Protein 2MP8 (pdb70)

Sequence (64 aa):
LTANLGISSYAAKKVIDIINTGSAVATIIALVTAVVGGGLITAGIVATAKSLIKKYGAKYAAAWLTANLGISSYAAKKVIDIINTGSAVATIIALVTAVVGGGLITAGIVATAKSLIKKYGAKYAAAWLTANLGISSYAAKKVIDIINTGSAVATIIALVTAVVGGGLITAGIVATAKSLIKKYGAKYAAAWLTANLGISSYAAKKVIDIINTGSAVATIIALVTAVVGGGLITAGIVATAKSLIKKYGAKYAAAWLTANLGISSYAAKKVIDIINTGSAVATIIALVTAVVGGGLITAGIVATAKSLIKKYGAKYAAAWLTANLGISSYAAKKVIDIINTGSAVATIIALVTAVVGGGLITAGIVATAKSLIKKYGAKYAAAWLTANLGISSYAAKKVIDIINTGSAVATIIALVTAVVGGGLITAGIVATAKSLIKKYGAKYAAAWLTANLGISSYAAKKVIDIINTGSAVATIIALVTAVVGGGLITAGIVATAKSLIKKYGAKYAAAWLTANLGISSYAAKKVIDIINTGSAVATIIALVTAVVGGGLITAGIVATAKSLIKKYGAKYAAAWLTANLGISSYAAKKVIDIINTGSAVATIIALVTAVVGGGLITAGIVATAKSLIKKYGAKYAAAWLTANLGISSYAAKKVIDIINTGSAVATIIALVTAVVGGGLITAGIVATAKSLIKKYGAKYAAAWLTANLGISSYAAKKVIDIINTGSAVATIIALVTAVVGGGLITAGIVATAKSLIKKYGAKYAAAWLTANLGISSYAAKKVIDIINTGSAVATIIALVTAVVGGGLITAGIVATAKSLIKKYGAKYAAAWLTANLGISSYAAKKVIDIINTGSAVATIIALVTAVVGGGLITAGIVATAKSLIKKYGAKYAAAWLTANLGISSYAAKKVIDIINTGSAVATIIALVTAVVGGGLITAGIVATAKSLIKKYGAKYAAAWLTANLGISSYAAKKVIDIINTGSAVATIIALVTAVVGGGLITAGIVATAKSLIKKYGAKYAAAWLTANLGISSYAAKKVIDIINTGSAVATIIALVTAVVGGGLITAGIVATAKSLIKKYGAKYAAAWLTANLGISSYAAKKVIDIINTGSAVATIIALVTAVVGGGLITAGIVATAKSLIKKYGAKYAAAWLTANLGISSYAAKKVIDIINTGSAVATIIALVTAVVGGGLITAGIVATAKSLIKKYGAKYAAAWLTANLGISSYAAKKVIDIINTGSAVATIIALVTAVVGGGLITAGIVATAKSLIKKYGAKYAAAW

Structure (mmCIF, N/CA/C/O backbone):
data_2MP8
#
_entry.id   2MP8
#
loop_
_atom_site.group_PDB
_atom_site.id
_atom_site.type_symbol
_atom_site.label_atom_id
_atom_site.label_alt_id
_atom_site.label_comp_id
_atom_site.label_asym_id
_atom_site.label_entity_id
_atom_site.label_seq_id
_atom_site.pdbx_PDB_ins_code
_atom_site.Cartn_x
_atom_site.Cartn_y
_atom_site.Cartn_z
_atom_site.occupancy
_atom_site.B_iso_or_equiv
_atom_site.auth_seq_id
_atom_site.auth_comp_id
_atom_site.auth_asym_id
_atom_site.auth_atom_id
_atom_site.pdbx_PDB_model_num
ATOM 1 N N . LEU A 1 1 ? 5.899 -3.199 1.036 1.00 0.00 1 LEU A N 1
ATOM 2 C CA . LEU A 1 1 ? 4.614 -3.874 1.015 1.00 0.00 1 LEU A CA 1
ATOM 3 C C . LEU A 1 1 ? 4.802 -5.327 0.659 1.00 0.00 1 LEU A C 1
ATOM 4 O O . LEU A 1 1 ? 4.355 -6.207 1.376 1.00 0.00 1 LEU A O 1
ATOM 20 N N . THR A 1 2 ? 5.512 -5.567 -0.418 1.00 0.00 2 THR A N 1
ATOM 21 C CA . THR A 1 2 ? 5.777 -6.905 -0.897 1.00 0.00 2 THR A CA 1
ATOM 22 C C . THR A 1 2 ? 6.439 -7.763 0.185 1.00 0.00 2 THR A C 1
ATOM 23 O O . THR A 1 2 ? 6.016 -8.906 0.420 1.00 0.00 2 THR A O 1
ATOM 34 N N . ALA A 1 3 ? 7.409 -7.188 0.858 1.00 0.00 3 ALA A N 1
ATOM 35 C CA . ALA A 1 3 ? 8.165 -7.866 1.896 1.00 0.00 3 ALA A CA 1
ATOM 36 C C . ALA A 1 3 ? 7.314 -8.172 3.134 1.00 0.00 3 ALA A C 1
ATOM 37 O O . ALA A 1 3 ? 7.325 -9.288 3.644 1.00 0.00 3 ALA A O 1
ATOM 44 N N . ASN A 1 4 ? 6.554 -7.201 3.577 1.00 0.00 4 ASN A N 1
ATOM 45 C CA . ASN A 1 4 ? 5.806 -7.326 4.832 1.00 0.00 4 ASN A CA 1
ATOM 46 C C . ASN A 1 4 ? 4.485 -8.028 4.660 1.00 0.00 4 ASN A C 1
ATOM 47 O O . ASN A 1 4 ? 4.022 -8.725 5.561 1.00 0.00 4 ASN A O 1
ATOM 58 N N . LEU A 1 5 ? 3.869 -7.848 3.525 1.00 0.00 5 LEU A N 1
ATOM 59 C CA . LEU A 1 5 ? 2.581 -8.456 3.270 1.00 0.00 5 LEU A CA 1
ATOM 60 C C . LEU A 1 5 ? 2.759 -9.791 2.597 1.00 0.00 5 LEU A C 1
ATOM 61 O O . LEU A 1 5 ? 1.909 -10.669 2.718 1.00 0.00 5 LEU A O 1
ATOM 77 N N . GLY A 1 6 ? 3.858 -9.943 1.871 1.00 0.00 6 GLY A N 1
ATOM 78 C CA . GLY A 1 6 ? 4.114 -11.194 1.198 1.00 0.00 6 GLY A CA 1
ATOM 79 C C . GLY A 1 6 ? 3.302 -11.276 -0.058 1.00 0.00 6 GLY A C 1
ATOM 80 O O . GLY A 1 6 ? 2.694 -12.308 -0.361 1.00 0.00 6 GLY A O 1
ATOM 84 N N . ILE A 1 7 ? 3.269 -10.184 -0.773 1.00 0.00 7 ILE A N 1
ATOM 85 C CA . ILE A 1 7 ? 2.476 -10.092 -1.983 1.00 0.00 7 ILE A CA 1
ATOM 86 C C . ILE A 1 7 ? 3.378 -9.869 -3.171 1.00 0.00 7 ILE A C 1
ATOM 87 O O . ILE A 1 7 ? 4.573 -9.666 -3.004 1.00 0.00 7 ILE A O 1
ATOM 103 N N . SER A 1 8 ? 2.819 -9.885 -4.344 1.00 0.00 8 SER A N 1
ATOM 104 C CA . SER A 1 8 ? 3.578 -9.681 -5.548 1.00 0.00 8 SER A CA 1
ATOM 105 C C . SER A 1 8 ? 3.869 -8.192 -5.737 1.00 0.00 8 SER A C 1
ATOM 106 O O . SER A 1 8 ? 3.269 -7.336 -5.066 1.00 0.00 8 SER A O 1
ATOM 114 N N . SER A 1 9 ? 4.772 -7.884 -6.636 1.00 0.00 9 SER A N 1
ATOM 115 C CA . SER A 1 9 ? 5.109 -6.516 -6.939 1.00 0.00 9 SER A CA 1
ATOM 116 C C . SER A 1 9 ? 3.947 -5.877 -7.709 1.00 0.00 9 SER A C 1
ATOM 117 O O . SER A 1 9 ? 3.703 -4.678 -7.595 1.00 0.00 9 SER A O 1
ATOM 125 N N . TYR A 1 10 ? 3.218 -6.710 -8.465 1.00 0.00 10 TYR A N 1
ATOM 126 C CA . TYR A 1 10 ? 2.034 -6.280 -9.201 1.00 0.00 10 TYR A CA 1
ATOM 127 C C . TYR A 1 10 ? 1.021 -5.735 -8.204 1.00 0.00 10 TYR A C 1
ATOM 128 O O . TYR A 1 10 ? 0.577 -4.584 -8.311 1.00 0.00 10 TYR A O 1
ATOM 146 N N . ALA A 1 11 ? 0.701 -6.562 -7.210 1.00 0.00 11 ALA A N 1
ATOM 147 C CA . ALA A 1 11 ? -0.244 -6.198 -6.176 1.00 0.00 11 ALA A CA 1
ATOM 148 C C . ALA A 1 11 ? 0.256 -5.014 -5.386 1.00 0.00 11 ALA A C 1
ATOM 149 O O . ALA A 1 11 ? -0.505 -4.113 -5.099 1.00 0.00 11 ALA A O 1
ATOM 156 N N . ALA A 1 12 ? 1.546 -5.004 -5.078 1.00 0.00 12 ALA A N 1
ATOM 157 C CA . ALA A 1 12 ? 2.154 -3.911 -4.328 1.00 0.00 12 ALA A CA 1
ATOM 158 C C . ALA A 1 12 ? 1.996 -2.587 -5.057 1.00 0.00 12 ALA A C 1
ATOM 159 O O . ALA A 1 12 ? 1.579 -1.602 -4.462 1.00 0.00 12 ALA A O 1
ATOM 166 N N . LYS A 1 13 ? 2.286 -2.585 -6.355 1.00 0.00 13 LYS A N 1
ATOM 167 C CA . LYS A 1 13 ? 2.173 -1.383 -7.174 1.00 0.00 13 LYS A CA 1
ATOM 168 C C . LYS A 1 13 ? 0.721 -0.934 -7.223 1.00 0.00 13 LYS A C 1
ATOM 169 O O . LYS A 1 13 ? 0.417 0.274 -7.221 1.00 0.00 13 LYS A O 1
ATOM 188 N N . LYS A 1 14 ? -0.169 -1.906 -7.264 1.00 0.00 14 LYS A N 1
ATOM 189 C CA . LYS A 1 14 ? -1.583 -1.633 -7.212 1.00 0.00 14 LYS A CA 1
ATOM 190 C C . LYS A 1 14 ? -1.986 -1.003 -5.893 1.00 0.00 14 LYS A C 1
ATOM 191 O O . LYS A 1 14 ? -2.741 -0.029 -5.884 1.00 0.00 14 LYS A O 1
ATOM 210 N N . VAL A 1 15 ? -1.473 -1.545 -4.789 1.00 0.00 15 VAL A N 1
ATOM 211 C CA . VAL A 1 15 ? -1.696 -0.970 -3.453 1.00 0.00 15 VAL A CA 1
ATOM 212 C C . VAL A 1 15 ? -1.191 0.471 -3.426 1.00 0.00 15 VAL A C 1
ATOM 213 O O . VAL A 1 15 ? -1.873 1.363 -2.910 1.00 0.00 15 VAL A O 1
ATOM 226 N N . ILE A 1 16 ? -0.005 0.687 -4.012 1.00 0.00 16 ILE A N 1
ATOM 227 C CA . ILE A 1 16 ? 0.613 2.007 -4.108 1.00 0.00 16 ILE A CA 1
ATOM 228 C C . ILE A 1 16 ? -0.330 3.008 -4.736 1.00 0.00 16 ILE A C 1
ATOM 229 O O . ILE A 1 16 ? -0.515 4.092 -4.206 1.00 0.00 16 ILE A O 1
ATOM 245 N N . ASP A 1 17 ? -0.942 2.633 -5.844 1.00 0.00 17 ASP A N 1
ATOM 246 C CA . ASP A 1 17 ? -1.873 3.525 -6.532 1.00 0.00 17 ASP A CA 1
ATOM 247 C C . ASP A 1 17 ? -3.035 3.885 -5.633 1.00 0.00 17 ASP A C 1
ATOM 248 O O . ASP A 1 17 ? -3.428 5.033 -5.543 1.00 0.00 17 ASP A O 1
ATOM 257 N N . ILE A 1 18 ? -3.524 2.921 -4.910 1.00 0.00 18 ILE A N 1
ATOM 258 C CA . ILE A 1 18 ? -4.684 3.120 -4.063 1.00 0.00 18 ILE A CA 1
ATOM 259 C C . ILE A 1 18 ? -4.339 4.007 -2.862 1.00 0.00 18 ILE A C 1
ATOM 260 O O . ILE A 1 18 ? -5.012 4.999 -2.614 1.00 0.00 18 ILE A O 1
ATOM 276 N N . ILE A 1 19 ? -3.284 3.655 -2.136 1.00 0.00 19 ILE A N 1
ATOM 277 C CA . ILE A 1 19 ? -2.858 4.446 -0.964 1.00 0.00 19 ILE A CA 1
ATOM 278 C C . ILE A 1 19 ? -2.436 5.866 -1.373 1.00 0.00 19 ILE A C 1
ATOM 279 O O . ILE A 1 19 ? -2.445 6.785 -0.559 1.00 0.00 19 ILE A O 1
ATOM 295 N N . ASN A 1 20 ? -2.063 6.021 -2.628 1.00 0.00 20 ASN A N 1
ATOM 296 C CA . ASN A 1 20 ? -1.629 7.300 -3.160 1.00 0.00 20 ASN A CA 1
ATOM 297 C C . ASN A 1 20 ? -2.852 8.138 -3.546 1.00 0.00 20 ASN A C 1
ATOM 298 O O . ASN A 1 20 ? -2.885 9.348 -3.325 1.00 0.00 20 ASN A O 1
ATOM 309 N N . THR A 1 21 ? -3.866 7.482 -4.086 1.00 0.00 21 THR A N 1
ATOM 310 C CA . THR A 1 21 ? -5.056 8.159 -4.569 1.00 0.00 21 THR A CA 1
ATOM 311 C C . THR A 1 21 ? -6.062 8.436 -3.454 1.00 0.00 21 THR A C 1
ATOM 312 O O . THR A 1 21 ? -6.648 9.525 -3.384 1.00 0.00 21 THR A O 1
ATOM 323 N N . GLY A 1 22 ? -6.275 7.456 -2.613 1.00 0.00 22 GLY A N 1
ATOM 324 C CA . GLY A 1 22 ? -7.216 7.585 -1.533 1.00 0.00 22 GLY A CA 1
ATOM 325 C C . GLY A 1 22 ? -6.715 8.505 -0.448 1.00 0.00 22 GLY A C 1
ATOM 326 O O . GLY A 1 22 ? -5.509 8.625 -0.224 1.00 0.00 22 GLY A O 1
ATOM 330 N N . SER A 1 23 ? -7.617 9.145 0.214 1.00 0.00 23 SER A N 1
ATOM 331 C CA . SER A 1 23 ? -7.286 10.065 1.259 1.00 0.00 23 SER A CA 1
ATOM 332 C C . SER A 1 23 ? -7.510 9.441 2.629 1.00 0.00 23 SER A C 1
ATOM 333 O O . SER A 1 23 ? -6.546 9.094 3.342 1.00 0.00 23 SER A O 1
ATOM 341 N N . ALA A 1 24 ? -8.774 9.276 2.969 1.00 0.00 24 ALA A N 1
ATOM 342 C CA . ALA A 1 24 ? -9.187 8.724 4.243 1.00 0.00 24 ALA A CA 1
ATOM 343 C C . ALA A 1 24 ? -8.723 7.293 4.388 1.00 0.00 24 ALA A C 1
ATOM 344 O O . ALA A 1 24 ? -8.898 6.483 3.472 1.00 0.00 24 ALA A O 1
ATOM 351 N N . VAL A 1 25 ? -8.162 6.986 5.538 1.00 0.00 25 VAL A N 1
ATOM 352 C CA . VAL A 1 25 ? -7.599 5.670 5.822 1.00 0.00 25 VAL A CA 1
ATOM 353 C C . VAL A 1 25 ? -8.631 4.567 5.615 1.00 0.00 25 VAL A C 1
ATOM 354 O O . VAL A 1 25 ? -8.367 3.602 4.900 1.00 0.00 25 VAL A O 1
ATOM 367 N N . ALA A 1 26 ? -9.819 4.759 6.170 1.00 0.00 26 ALA A N 1
ATOM 368 C CA . ALA A 1 26 ? -10.900 3.783 6.055 1.00 0.00 26 ALA A CA 1
ATOM 369 C C . ALA A 1 26 ? -11.285 3.557 4.598 1.00 0.00 26 ALA A C 1
ATOM 370 O O . ALA A 1 26 ? -11.593 2.422 4.189 1.00 0.00 26 ALA A O 1
ATOM 377 N N . THR A 1 27 ? -11.199 4.614 3.810 1.00 0.00 27 THR A N 1
ATOM 378 C CA . THR A 1 27 ? -11.545 4.552 2.418 1.00 0.00 27 THR A CA 1
ATOM 379 C C . THR A 1 27 ? -10.500 3.730 1.656 1.00 0.00 27 THR A C 1
ATOM 380 O O . THR A 1 27 ? -10.842 2.866 0.844 1.00 0.00 27 THR A O 1
ATOM 391 N N . ILE A 1 28 ? -9.243 3.952 1.986 1.00 0.00 28 ILE A N 1
ATOM 392 C CA . ILE A 1 28 ? -8.153 3.254 1.358 1.00 0.00 28 ILE A CA 1
ATOM 393 C C . ILE A 1 28 ? -8.204 1.778 1.706 1.00 0.00 28 ILE A C 1
ATOM 394 O O . ILE A 1 28 ? -8.140 0.946 0.814 1.00 0.00 28 ILE A O 1
ATOM 410 N N . ILE A 1 29 ? -8.377 1.465 2.998 1.00 0.00 29 ILE A N 1
ATOM 411 C CA . ILE A 1 29 ? -8.437 0.073 3.468 1.00 0.00 29 ILE A CA 1
ATOM 412 C C . ILE A 1 29 ? -9.453 -0.731 2.658 1.00 0.00 29 ILE A C 1
ATOM 413 O O . ILE A 1 29 ? -9.146 -1.826 2.171 1.00 0.00 29 ILE A O 1
ATOM 429 N N . ALA A 1 30 ? -10.627 -0.150 2.461 1.00 0.00 30 ALA A N 1
ATOM 430 C CA . ALA A 1 30 ? -11.702 -0.818 1.758 1.00 0.00 30 ALA A CA 1
ATOM 431 C C . ALA A 1 30 ? -11.322 -1.077 0.308 1.00 0.00 30 ALA A C 1
ATOM 432 O O . ALA A 1 30 ? -11.578 -2.167 -0.226 1.00 0.00 30 ALA A O 1
ATOM 439 N N . LEU A 1 31 ? -10.661 -0.113 -0.300 1.00 0.00 31 LEU A N 1
ATOM 440 C CA . LEU A 1 31 ? -10.280 -0.227 -1.691 1.00 0.00 31 LEU A CA 1
ATOM 441 C C . LEU A 1 31 ? -9.146 -1.231 -1.873 1.00 0.00 31 LEU A C 1
ATOM 442 O O . LEU A 1 31 ? -9.190 -2.066 -2.773 1.00 0.00 31 LEU A O 1
ATOM 458 N N . VAL A 1 32 ? -8.156 -1.183 -0.990 1.00 0.00 32 VAL A N 1
ATOM 459 C CA . VAL A 1 32 ? -7.007 -2.072 -1.104 1.00 0.00 32 VAL A CA 1
ATOM 460 C C . VAL A 1 32 ? -7.436 -3.514 -0.874 1.00 0.00 32 VAL A C 1
ATOM 461 O O . VAL A 1 32 ? -7.041 -4.414 -1.619 1.00 0.00 32 VAL A O 1
ATOM 474 N N . THR A 1 33 ? -8.287 -3.718 0.121 1.00 0.00 33 THR A N 1
ATOM 475 C CA . THR A 1 33 ? -8.785 -5.043 0.455 1.00 0.00 33 THR A CA 1
ATOM 476 C C . THR A 1 33 ? -9.580 -5.629 -0.723 1.00 0.00 33 THR A C 1
ATOM 477 O O . THR A 1 33 ? -9.500 -6.828 -1.005 1.00 0.00 33 THR A O 1
ATOM 488 N N . ALA A 1 34 ? -10.271 -4.761 -1.450 1.00 0.00 34 ALA A N 1
ATOM 489 C CA . ALA A 1 34 ? -11.058 -5.179 -2.596 1.00 0.00 34 ALA A CA 1
ATOM 490 C C . ALA A 1 34 ? -10.155 -5.582 -3.759 1.00 0.00 34 ALA A C 1
ATOM 491 O O . ALA A 1 34 ? -10.491 -6.461 -4.543 1.00 0.00 34 ALA A O 1
ATOM 498 N N . VAL A 1 35 ? -9.007 -4.962 -3.844 1.00 0.00 35 VAL A N 1
ATOM 499 C CA . VAL A 1 35 ? -8.082 -5.222 -4.920 1.00 0.00 35 VAL A CA 1
ATOM 500 C C . VAL A 1 35 ? -7.209 -6.429 -4.637 1.00 0.00 35 VAL A C 1
ATOM 501 O O . VAL A 1 35 ? -7.075 -7.310 -5.485 1.00 0.00 35 VAL A O 1
ATOM 514 N N . VAL A 1 36 ? -6.686 -6.524 -3.436 1.00 0.00 36 VAL A N 1
ATOM 515 C CA . VAL A 1 36 ? -5.757 -7.609 -3.145 1.00 0.00 36 VAL A CA 1
ATOM 516 C C . VAL A 1 36 ? -6.500 -8.869 -2.750 1.00 0.00 36 VAL A C 1
ATOM 517 O O . VAL A 1 36 ? -5.980 -9.984 -2.907 1.00 0.00 36 VAL A O 1
ATOM 530 N N . GLY A 1 37 ? -7.725 -8.697 -2.283 1.00 0.00 37 GLY A N 1
ATOM 531 C CA . GLY A 1 37 ? -8.535 -9.828 -1.903 1.00 0.00 37 GLY A CA 1
ATOM 532 C C . GLY A 1 37 ? -8.073 -10.420 -0.615 1.00 0.00 37 GLY A C 1
ATOM 533 O O . GLY A 1 37 ? -7.962 -11.641 -0.469 1.00 0.00 37 GLY A O 1
ATOM 537 N N . GLY A 1 38 ? -7.791 -9.563 0.299 1.00 0.00 38 GLY A N 1
ATOM 538 C CA . GLY A 1 38 ? -7.329 -9.962 1.587 1.00 0.00 38 GLY A CA 1
ATOM 539 C C . GLY A 1 38 ? -7.285 -8.788 2.511 1.00 0.00 38 GLY A C 1
ATOM 540 O O . GLY A 1 38 ? -7.061 -7.665 2.069 1.00 0.00 38 GLY A O 1
ATOM 544 N N . GLY A 1 39 ? -7.412 -9.041 3.781 1.00 0.00 39 GLY A N 1
ATOM 545 C CA . GLY 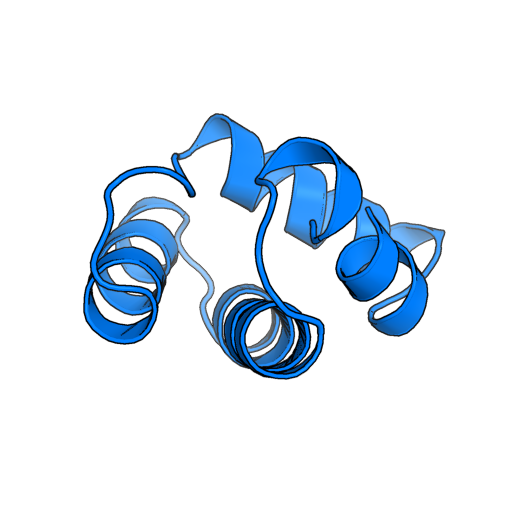A 1 39 ? -7.470 -7.980 4.764 1.00 0.00 39 GLY A CA 1
ATOM 546 C C . GLY A 1 39 ? -6.118 -7.735 5.338 1.00 0.00 39 GLY A C 1
ATOM 547 O O . GLY A 1 39 ? -5.965 -7.392 6.501 1.00 0.00 39 GLY A O 1
ATOM 551 N N . LEU A 1 40 ? -5.135 -7.952 4.510 1.00 0.00 40 LEU A N 1
ATOM 552 C CA . LEU A 1 40 ? -3.748 -7.796 4.876 1.00 0.00 40 LEU A CA 1
ATOM 553 C C . LEU A 1 40 ? -3.415 -6.324 5.069 1.00 0.00 40 LEU A C 1
ATOM 554 O O . LEU A 1 40 ? -2.785 -5.932 6.063 1.00 0.00 40 LEU A O 1
ATOM 570 N N . ILE A 1 41 ? -3.836 -5.505 4.139 1.00 0.00 41 ILE A N 1
ATOM 571 C CA . ILE A 1 41 ? -3.595 -4.106 4.264 1.00 0.00 41 ILE A CA 1
ATOM 572 C C . ILE A 1 41 ? -4.636 -3.503 5.189 1.00 0.00 41 ILE A C 1
ATOM 573 O O . ILE A 1 41 ? -5.784 -3.254 4.802 1.00 0.00 41 ILE A O 1
ATOM 589 N N . THR A 1 42 ? -4.251 -3.373 6.418 1.00 0.00 42 THR A N 1
ATOM 590 C CA . THR A 1 42 ? -5.079 -2.804 7.435 1.00 0.00 42 THR A CA 1
ATOM 591 C C . THR A 1 42 ? -4.719 -1.333 7.613 1.00 0.00 42 THR A C 1
ATOM 592 O O . THR A 1 42 ? -3.855 -0.816 6.885 1.00 0.00 42 THR A O 1
ATOM 603 N N . ALA A 1 43 ? -5.348 -0.672 8.584 1.00 0.00 43 ALA A N 1
ATOM 604 C CA . ALA A 1 43 ? -5.102 0.743 8.872 1.00 0.00 43 ALA A CA 1
ATOM 605 C C . ALA A 1 43 ? -3.641 0.991 9.159 1.00 0.00 43 ALA A C 1
ATOM 606 O O . ALA A 1 43 ? -3.079 2.002 8.729 1.00 0.00 43 ALA A O 1
ATOM 613 N N . GLY A 1 44 ? -3.018 0.037 9.839 1.00 0.00 44 GLY A N 1
ATOM 614 C CA . GLY A 1 44 ? -1.629 0.153 10.171 1.00 0.00 44 GLY A CA 1
ATOM 615 C C . GLY A 1 44 ? -0.774 0.106 8.941 1.00 0.00 44 GLY A C 1
ATOM 616 O O . GLY A 1 44 ? 0.174 0.884 8.811 1.00 0.00 44 GLY A O 1
ATOM 620 N N . ILE A 1 45 ? -1.134 -0.752 7.996 1.00 0.00 45 ILE A N 1
ATOM 621 C CA . ILE A 1 45 ? -0.373 -0.869 6.785 1.00 0.00 45 ILE A CA 1
ATOM 622 C C . ILE A 1 45 ? -0.568 0.386 5.938 1.00 0.00 45 ILE A C 1
ATOM 623 O O . ILE A 1 45 ? 0.401 0.962 5.466 1.00 0.00 45 ILE A O 1
ATOM 639 N N . VAL A 1 46 ? -1.819 0.834 5.821 1.00 0.00 46 VAL A N 1
ATOM 640 C CA . VAL A 1 46 ? -2.164 2.042 5.055 1.00 0.00 46 VAL A CA 1
ATOM 641 C C . VAL A 1 46 ? -1.396 3.268 5.566 1.00 0.00 46 VAL A C 1
ATOM 642 O O . VAL A 1 46 ? -0.726 3.967 4.785 1.00 0.00 46 VAL A O 1
ATOM 655 N N . ALA A 1 47 ? -1.484 3.509 6.871 1.00 0.00 47 ALA A N 1
ATOM 656 C CA . ALA A 1 47 ? -0.848 4.658 7.502 1.00 0.00 47 ALA A CA 1
ATOM 657 C C . ALA A 1 47 ? 0.658 4.636 7.295 1.00 0.00 47 ALA A C 1
ATOM 658 O O . ALA A 1 47 ? 1.260 5.660 6.915 1.00 0.00 47 ALA A O 1
ATOM 665 N N . THR A 1 48 ? 1.246 3.472 7.489 1.00 0.00 48 THR A N 1
ATOM 666 C CA . THR A 1 48 ? 2.666 3.305 7.332 1.00 0.00 48 THR A CA 1
ATOM 667 C C . THR A 1 48 ? 3.071 3.501 5.865 1.00 0.00 48 THR A C 1
ATOM 668 O O . THR A 1 48 ? 3.948 4.304 5.560 1.00 0.00 48 THR A O 1
ATOM 679 N N . ALA A 1 49 ? 2.377 2.812 4.972 1.00 0.00 49 ALA A N 1
ATOM 680 C CA . ALA A 1 49 ? 2.668 2.847 3.551 1.00 0.00 49 ALA A CA 1
ATOM 681 C C . ALA A 1 49 ? 2.594 4.257 2.980 1.00 0.00 49 ALA A C 1
ATOM 682 O O . ALA A 1 49 ? 3.494 4.669 2.248 1.00 0.00 49 ALA A O 1
ATOM 689 N N . LYS A 1 50 ? 1.559 5.026 3.345 1.00 0.00 50 LYS A N 1
ATOM 690 C CA . LYS A 1 50 ? 1.457 6.379 2.827 1.00 0.00 50 LYS A CA 1
ATOM 691 C C . LYS A 1 50 ? 2.558 7.280 3.406 1.00 0.00 50 LYS A C 1
ATOM 692 O O . LYS A 1 50 ? 3.013 8.238 2.754 1.00 0.00 50 LYS A O 1
ATOM 711 N N . SER A 1 51 ? 3.010 6.961 4.607 1.00 0.00 51 SER A N 1
ATOM 712 C CA . SER A 1 51 ? 4.045 7.735 5.229 1.00 0.00 51 SER A CA 1
ATOM 713 C C . SER A 1 51 ? 5.395 7.397 4.567 1.00 0.00 51 SER A C 1
ATOM 714 O O . SER A 1 51 ? 6.235 8.283 4.355 1.00 0.00 51 SER A O 1
ATOM 722 N N . LEU A 1 52 ? 5.574 6.127 4.198 1.00 0.00 52 LEU A N 1
ATOM 723 C CA . LEU A 1 52 ? 6.780 5.670 3.522 1.00 0.00 52 LEU A CA 1
ATOM 724 C C . LEU A 1 52 ? 6.874 6.284 2.135 1.00 0.00 52 LEU A C 1
ATOM 725 O O . LEU A 1 52 ? 7.952 6.682 1.711 1.00 0.00 52 LEU A O 1
ATOM 741 N N . ILE A 1 53 ? 5.739 6.393 1.431 1.00 0.00 53 ILE A N 1
ATOM 742 C CA . ILE A 1 53 ? 5.749 6.986 0.092 1.00 0.00 53 ILE A CA 1
ATOM 743 C C . ILE A 1 53 ? 5.990 8.489 0.170 1.00 0.00 53 ILE A C 1
ATOM 744 O O . ILE A 1 53 ? 6.447 9.105 -0.793 1.00 0.00 53 ILE A O 1
ATOM 760 N N . LYS A 1 54 ? 5.672 9.073 1.314 1.00 0.00 54 LYS A N 1
ATOM 761 C CA . LYS A 1 54 ? 5.913 10.476 1.531 1.00 0.00 54 LYS A CA 1
ATOM 762 C C . LYS A 1 54 ? 7.420 10.729 1.689 1.00 0.00 54 LYS A C 1
ATOM 763 O O . LYS A 1 54 ? 7.983 11.598 1.025 1.00 0.00 54 LYS A O 1
ATOM 782 N N . LYS A 1 55 ? 8.071 9.936 2.520 1.00 0.00 55 LYS A N 1
ATOM 783 C CA . LYS A 1 55 ? 9.503 10.128 2.777 1.00 0.00 55 LYS A CA 1
ATOM 784 C C . LYS A 1 55 ? 10.392 9.473 1.737 1.00 0.00 55 LYS A C 1
ATOM 785 O O . LYS A 1 55 ? 11.214 10.131 1.105 1.00 0.00 55 LYS A O 1
ATOM 804 N N . TYR A 1 56 ? 10.211 8.205 1.556 1.00 0.00 56 TYR A N 1
ATOM 805 C CA . TYR A 1 56 ? 11.072 7.423 0.705 1.00 0.00 56 TYR A CA 1
ATOM 806 C C . TYR A 1 56 ? 10.533 7.360 -0.704 1.00 0.00 56 TYR A C 1
ATOM 807 O O . TYR A 1 56 ? 11.283 7.458 -1.665 1.00 0.00 56 TYR A O 1
ATOM 825 N N . GLY A 1 57 ? 9.249 7.183 -0.831 1.00 0.00 57 GLY A N 1
ATOM 826 C CA . GLY A 1 57 ? 8.654 7.175 -2.136 1.00 0.00 57 GLY A CA 1
ATOM 827 C C . GLY A 1 57 ? 7.809 5.958 -2.398 1.00 0.00 57 GLY A C 1
ATOM 828 O O . GLY A 1 57 ? 7.867 4.963 -1.654 1.00 0.00 57 GLY A O 1
ATOM 832 N N . ALA A 1 58 ? 7.026 6.050 -3.449 1.00 0.00 58 ALA A N 1
ATOM 833 C CA . ALA A 1 58 ? 6.103 5.018 -3.886 1.00 0.00 58 ALA A CA 1
ATOM 834 C C . ALA A 1 58 ? 6.796 3.684 -4.143 1.00 0.00 58 ALA A C 1
ATOM 835 O O . ALA A 1 58 ? 6.349 2.637 -3.676 1.00 0.00 58 ALA A O 1
ATOM 842 N N . LYS A 1 59 ? 7.912 3.737 -4.829 1.00 0.00 59 LYS A N 1
ATOM 843 C CA . LYS A 1 59 ? 8.663 2.543 -5.189 1.00 0.00 59 LYS A CA 1
ATOM 844 C C . LYS A 1 59 ? 9.257 1.869 -3.940 1.00 0.00 59 LYS A C 1
ATOM 845 O O . LYS A 1 59 ? 9.428 0.631 -3.887 1.00 0.00 59 LYS A O 1
ATOM 864 N N . TYR A 1 60 ? 9.519 2.665 -2.918 1.00 0.00 60 TYR A N 1
ATOM 865 C CA . TYR A 1 60 ? 10.053 2.138 -1.691 1.00 0.00 60 TYR A CA 1
ATOM 866 C C . TYR A 1 60 ? 9.001 1.300 -1.019 1.00 0.00 60 TYR A C 1
ATOM 867 O O . TYR A 1 60 ? 9.249 0.155 -0.625 1.00 0.00 60 TYR A O 1
ATOM 885 N N . ALA A 1 61 ? 7.822 1.871 -0.905 1.00 0.00 61 ALA A N 1
ATOM 886 C CA . ALA A 1 61 ? 6.735 1.221 -0.240 1.00 0.00 61 ALA A CA 1
ATOM 887 C C . ALA A 1 61 ? 6.314 -0.005 -0.983 1.00 0.00 61 ALA A C 1
ATOM 888 O O . ALA A 1 61 ? 5.902 -0.948 -0.377 1.00 0.00 61 ALA A O 1
ATOM 895 N N . ALA A 1 62 ? 6.447 0.012 -2.305 1.00 0.00 62 ALA A N 1
ATOM 896 C CA . ALA A 1 62 ? 6.151 -1.160 -3.119 1.00 0.00 62 ALA A CA 1
ATOM 897 C C . ALA A 1 62 ? 6.989 -2.350 -2.647 1.00 0.00 62 ALA A C 1
ATOM 898 O O . ALA A 1 62 ? 6.462 -3.444 -2.416 1.00 0.00 62 ALA A O 1
ATOM 905 N N . ALA A 1 63 ? 8.280 -2.113 -2.443 1.00 0.00 63 ALA A N 1
ATOM 906 C CA . ALA A 1 63 ? 9.173 -3.162 -1.964 1.00 0.00 63 ALA A CA 1
ATOM 907 C C . ALA A 1 63 ? 8.832 -3.539 -0.516 1.00 0.00 63 ALA A C 1
ATOM 908 O O . ALA A 1 63 ? 8.804 -4.725 -0.156 1.00 0.00 63 ALA A O 1
ATOM 915 N N . TRP A 1 64 ? 8.546 -2.532 0.294 1.00 0.00 64 TRP A N 1
ATOM 916 C CA . TRP A 1 64 ? 8.185 -2.731 1.696 1.00 0.00 64 TRP A CA 1
ATOM 917 C C . TRP A 1 64 ? 6.903 -3.565 1.818 1.00 0.00 64 TRP A C 1
ATOM 918 O O . TRP A 1 64 ? 6.842 -4.524 2.608 1.00 0.00 64 TRP A O 1
ATOM 939 N N . LEU A 1 1 ? 5.998 -3.190 0.886 1.00 0.00 1 LEU A N 2
ATOM 940 C CA . LEU A 1 1 ? 4.718 -3.886 0.864 1.00 0.00 1 LEU A CA 2
ATOM 941 C C . LEU A 1 1 ? 4.903 -5.343 0.523 1.00 0.00 1 LEU A C 2
ATOM 942 O O . LEU A 1 1 ? 4.530 -6.212 1.300 1.00 0.00 1 LEU A O 2
ATOM 958 N N . THR A 1 2 ? 5.522 -5.605 -0.609 1.00 0.00 2 THR A N 2
ATOM 959 C CA . THR A 1 2 ? 5.761 -6.960 -1.060 1.00 0.00 2 THR A CA 2
ATOM 960 C C . THR A 1 2 ? 6.536 -7.761 -0.021 1.00 0.00 2 THR A C 2
ATOM 961 O O . THR A 1 2 ? 6.130 -8.875 0.317 1.00 0.00 2 THR A O 2
ATOM 972 N N . ALA A 1 3 ? 7.561 -7.146 0.530 1.00 0.00 3 ALA A N 2
ATOM 973 C CA . ALA A 1 3 ? 8.439 -7.784 1.498 1.00 0.00 3 ALA A CA 2
ATOM 974 C C . ALA A 1 3 ? 7.711 -8.182 2.789 1.00 0.00 3 ALA A C 2
ATOM 975 O O . ALA A 1 3 ? 7.856 -9.304 3.277 1.00 0.00 3 ALA A O 2
ATOM 982 N N . ASN A 1 4 ? 6.916 -7.288 3.315 1.00 0.00 4 ASN A N 2
ATOM 983 C CA . ASN A 1 4 ? 6.279 -7.512 4.610 1.00 0.00 4 ASN A CA 2
ATOM 984 C C . ASN A 1 4 ? 4.966 -8.238 4.497 1.00 0.00 4 ASN A C 2
ATOM 985 O O . ASN A 1 4 ? 4.617 -9.048 5.359 1.00 0.00 4 ASN A O 2
ATOM 996 N N . LEU A 1 5 ? 4.236 -7.972 3.452 1.00 0.00 5 LEU A N 2
ATOM 997 C CA . LEU A 1 5 ? 2.945 -8.595 3.265 1.00 0.00 5 LEU A CA 2
ATOM 998 C C . LEU A 1 5 ? 3.098 -9.939 2.594 1.00 0.00 5 LEU A C 2
ATOM 999 O O . LEU A 1 5 ? 2.243 -10.815 2.745 1.00 0.00 5 LEU A O 2
ATOM 1015 N N . GLY A 1 6 ? 4.169 -10.097 1.829 1.00 0.00 6 GLY A N 2
ATOM 1016 C CA . GLY A 1 6 ? 4.414 -11.358 1.165 1.00 0.00 6 GLY A CA 2
ATOM 1017 C C . GLY A 1 6 ? 3.542 -11.479 -0.040 1.00 0.00 6 GLY A C 2
ATOM 1018 O O . GLY A 1 6 ? 2.998 -12.547 -0.337 1.00 0.00 6 GLY A O 2
ATOM 1022 N N . ILE A 1 7 ? 3.411 -10.377 -0.733 1.00 0.00 7 ILE A N 2
ATOM 1023 C CA . ILE A 1 7 ? 2.517 -10.288 -1.866 1.00 0.00 7 ILE A CA 2
ATOM 1024 C C . ILE A 1 7 ? 3.301 -10.147 -3.135 1.00 0.00 7 ILE A C 2
ATOM 1025 O O . ILE A 1 7 ? 4.516 -10.017 -3.098 1.00 0.00 7 ILE A O 2
ATOM 1041 N N . SER A 1 8 ? 2.618 -10.138 -4.236 1.00 0.00 8 SER A N 2
ATOM 1042 C CA . SER A 1 8 ? 3.247 -10.012 -5.512 1.00 0.00 8 SER A CA 2
ATOM 1043 C C . SER A 1 8 ? 3.660 -8.556 -5.756 1.00 0.00 8 SER A C 2
ATOM 1044 O O . SER A 1 8 ? 3.259 -7.638 -5.001 1.00 0.00 8 SER A O 2
ATOM 1052 N N . SER A 1 9 ? 4.459 -8.339 -6.773 1.00 0.00 9 SER A N 2
ATOM 1053 C CA . SER A 1 9 ? 4.856 -7.009 -7.148 1.00 0.00 9 SER A CA 2
ATOM 1054 C C . SER A 1 9 ? 3.639 -6.278 -7.730 1.00 0.00 9 SER A C 2
ATOM 1055 O O . SER A 1 9 ? 3.473 -5.062 -7.541 1.00 0.00 9 SER A O 2
ATOM 1063 N N . TYR A 1 10 ? 2.768 -7.053 -8.390 1.00 0.00 10 TYR A N 2
ATOM 1064 C CA . TYR A 1 10 ? 1.543 -6.543 -8.989 1.00 0.00 10 TYR A CA 2
ATOM 1065 C C . TYR A 1 10 ? 0.653 -5.966 -7.908 1.00 0.00 10 TYR A C 2
ATOM 1066 O O . TYR A 1 10 ? 0.237 -4.812 -7.993 1.00 0.00 10 TYR A O 2
ATOM 1084 N N . ALA A 1 11 ? 0.385 -6.773 -6.883 1.00 0.00 11 ALA A N 2
ATOM 1085 C CA . ALA A 1 11 ? -0.469 -6.370 -5.774 1.00 0.00 11 ALA A CA 2
ATOM 1086 C C . ALA A 1 11 ? 0.056 -5.125 -5.112 1.00 0.00 11 ALA A C 2
ATOM 1087 O O . ALA A 1 11 ? -0.694 -4.194 -4.891 1.00 0.00 11 ALA A O 2
ATOM 1094 N N . ALA A 1 12 ? 1.354 -5.092 -4.852 1.00 0.00 12 ALA A N 2
ATOM 1095 C CA . ALA A 1 12 ? 1.975 -3.944 -4.206 1.00 0.00 12 ALA A CA 2
ATOM 1096 C C . ALA A 1 12 ? 1.834 -2.690 -5.054 1.00 0.00 12 ALA A C 2
ATOM 1097 O O . ALA A 1 12 ? 1.526 -1.625 -4.537 1.00 0.00 12 ALA A O 2
ATOM 1104 N N . LYS A 1 13 ? 2.020 -2.842 -6.361 1.00 0.00 13 LYS A N 2
ATOM 1105 C CA . LYS A 1 13 ? 1.901 -1.740 -7.313 1.00 0.00 13 LYS A CA 2
ATOM 1106 C C . LYS A 1 13 ? 0.491 -1.163 -7.253 1.00 0.00 13 LYS A C 2
ATOM 1107 O O . LYS A 1 13 ? 0.287 0.065 -7.279 1.00 0.00 13 LYS A O 2
ATOM 1126 N N . LYS A 1 14 ? -0.458 -2.059 -7.165 1.00 0.00 14 LYS A N 2
ATOM 1127 C CA . LYS A 1 14 ? -1.852 -1.712 -7.047 1.00 0.00 14 LYS A CA 2
ATOM 1128 C C . LYS A 1 14 ? -2.124 -1.003 -5.734 1.00 0.00 14 LYS A C 2
ATOM 1129 O O . LYS A 1 14 ? -2.773 0.043 -5.728 1.00 0.00 14 LYS A O 2
ATOM 1148 N N . VAL A 1 15 ? -1.609 -1.564 -4.632 1.00 0.00 15 VAL A N 2
ATOM 1149 C CA . VAL A 1 15 ? -1.735 -0.943 -3.299 1.00 0.00 15 VAL A CA 2
ATOM 1150 C C . VAL A 1 15 ? -1.207 0.483 -3.338 1.00 0.00 15 VAL A C 2
ATOM 1151 O O . VAL A 1 15 ? -1.873 1.404 -2.864 1.00 0.00 15 VAL A O 2
ATOM 1164 N N . ILE A 1 16 ? -0.027 0.649 -3.942 1.00 0.00 16 ILE A N 2
ATOM 1165 C CA . ILE A 1 16 ? 0.624 1.952 -4.070 1.00 0.00 16 ILE A CA 2
ATOM 1166 C C . ILE A 1 16 ? -0.295 2.937 -4.750 1.00 0.00 16 ILE A C 2
ATOM 1167 O O . ILE A 1 16 ? -0.488 4.040 -4.275 1.00 0.00 16 ILE A O 2
ATOM 1183 N N . ASP A 1 17 ? -0.889 2.509 -5.830 1.00 0.00 17 ASP A N 2
ATOM 1184 C CA . ASP A 1 17 ? -1.790 3.353 -6.588 1.00 0.00 17 ASP A CA 2
ATOM 1185 C C . ASP A 1 17 ? -3.022 3.728 -5.771 1.00 0.00 17 ASP A C 2
ATOM 1186 O O . ASP A 1 17 ? -3.466 4.871 -5.791 1.00 0.00 17 ASP A O 2
ATOM 1195 N N . ILE A 1 18 ? -3.524 2.793 -5.002 1.00 0.00 18 ILE A N 2
ATOM 1196 C CA . ILE A 1 18 ? -4.713 3.026 -4.192 1.00 0.00 18 ILE A CA 2
ATOM 1197 C C . ILE A 1 18 ? -4.402 3.966 -3.023 1.00 0.00 18 ILE A C 2
ATOM 1198 O O . ILE A 1 18 ? -5.108 4.939 -2.809 1.00 0.00 18 ILE A O 2
ATOM 1214 N N . ILE A 1 19 ? -3.340 3.681 -2.286 1.00 0.00 19 ILE A N 2
ATOM 1215 C CA . ILE A 1 19 ? -2.949 4.539 -1.156 1.00 0.00 19 ILE A CA 2
ATOM 1216 C C . ILE A 1 19 ? -2.563 5.948 -1.651 1.00 0.00 19 ILE A C 2
ATOM 1217 O O . ILE A 1 19 ? -2.696 6.937 -0.928 1.00 0.00 19 ILE A O 2
ATOM 1233 N N . ASN A 1 20 ? -2.106 6.019 -2.892 1.00 0.00 20 ASN A N 2
ATOM 1234 C CA . ASN A 1 20 ? -1.691 7.274 -3.514 1.00 0.00 20 ASN A CA 2
ATOM 1235 C C . ASN A 1 20 ? -2.931 8.082 -3.927 1.00 0.00 20 ASN A C 2
ATOM 1236 O O . ASN A 1 20 ? -2.967 9.308 -3.789 1.00 0.00 20 ASN A O 2
ATOM 1247 N N . THR A 1 21 ? -3.949 7.386 -4.402 1.00 0.00 21 THR A N 2
ATOM 1248 C CA . THR A 1 21 ? -5.170 8.024 -4.862 1.00 0.00 21 THR A CA 2
ATOM 1249 C C . THR A 1 21 ? -6.099 8.367 -3.695 1.00 0.00 21 THR A C 2
ATOM 1250 O O . THR A 1 21 ? -6.543 9.521 -3.550 1.00 0.00 21 THR A O 2
ATOM 1261 N N . GLY A 1 22 ? -6.357 7.373 -2.858 1.00 0.00 22 GLY A N 2
ATOM 1262 C CA . GLY A 1 22 ? -7.255 7.506 -1.739 1.00 0.00 22 GLY A CA 2
ATOM 1263 C C . GLY A 1 22 ? -6.779 8.502 -0.711 1.00 0.00 22 GLY A C 2
ATOM 1264 O O . GLY A 1 22 ? -5.565 8.683 -0.506 1.00 0.00 22 GLY A O 2
ATOM 1268 N N . SER A 1 23 ? -7.712 9.138 -0.075 1.00 0.00 23 SER A N 2
ATOM 1269 C CA . SER A 1 23 ? -7.430 10.141 0.906 1.00 0.00 23 SER A CA 2
ATOM 1270 C C . SER A 1 23 ? -7.641 9.614 2.320 1.00 0.00 23 SER A C 2
ATOM 1271 O O . SER A 1 23 ? -6.677 9.397 3.061 1.00 0.00 23 SER A O 2
ATOM 1279 N N . ALA A 1 24 ? -8.892 9.414 2.682 1.00 0.00 24 ALA A N 2
ATOM 1280 C CA . ALA A 1 24 ? -9.248 8.909 4.002 1.00 0.00 24 ALA A CA 2
ATOM 1281 C C . ALA A 1 24 ? -8.792 7.472 4.157 1.00 0.00 24 ALA A C 2
ATOM 1282 O O . ALA A 1 24 ? -9.014 6.651 3.260 1.00 0.00 24 ALA A O 2
ATOM 1289 N N . VAL A 1 25 ? -8.194 7.168 5.291 1.00 0.00 25 VAL A N 2
ATOM 1290 C CA . VAL A 1 25 ? -7.644 5.842 5.572 1.00 0.00 25 VAL A CA 2
ATOM 1291 C C . VAL A 1 25 ? -8.714 4.765 5.440 1.00 0.00 25 VAL A C 2
ATOM 1292 O O . VAL A 1 25 ? -8.496 3.758 4.776 1.00 0.00 25 VAL A O 2
ATOM 1305 N N . ALA A 1 26 ? -9.881 5.024 6.016 1.00 0.00 26 ALA A N 2
ATOM 1306 C CA . ALA A 1 26 ? -11.017 4.093 5.964 1.00 0.00 26 ALA A CA 2
ATOM 1307 C C . ALA A 1 26 ? -11.399 3.781 4.518 1.00 0.00 26 ALA A C 2
ATOM 1308 O O . ALA A 1 26 ? -11.746 2.632 4.165 1.00 0.00 26 ALA A O 2
ATOM 1315 N N . THR A 1 27 ? -11.293 4.785 3.682 1.00 0.00 27 THR A N 2
ATOM 1316 C CA . THR A 1 27 ? -11.621 4.663 2.297 1.00 0.00 27 THR A CA 2
ATOM 1317 C C . THR A 1 27 ? -10.565 3.811 1.592 1.00 0.00 27 THR A C 2
ATOM 1318 O O . THR A 1 27 ? -10.896 2.902 0.832 1.00 0.00 27 THR A O 2
ATOM 1329 N N . ILE A 1 28 ? -9.308 4.068 1.914 1.00 0.00 28 ILE A N 2
ATOM 1330 C CA . ILE A 1 28 ? -8.197 3.363 1.327 1.00 0.00 28 ILE A CA 2
ATOM 1331 C C . ILE A 1 28 ? -8.248 1.893 1.697 1.00 0.00 28 ILE A C 2
ATOM 1332 O O . ILE A 1 28 ? -8.172 1.052 0.821 1.00 0.00 28 ILE A O 2
ATOM 1348 N N . ILE A 1 29 ? -8.439 1.600 2.987 1.00 0.00 29 ILE A N 2
ATOM 1349 C CA . ILE A 1 29 ? -8.496 0.213 3.480 1.00 0.00 29 ILE A CA 2
ATOM 1350 C C . ILE A 1 29 ? -9.518 -0.594 2.688 1.00 0.00 29 ILE A C 2
ATOM 1351 O O . ILE A 1 29 ? -9.220 -1.699 2.216 1.00 0.00 29 ILE A O 2
ATOM 1367 N N . ALA A 1 30 ? -10.694 -0.013 2.495 1.00 0.00 30 ALA A N 2
ATOM 1368 C CA . ALA A 1 30 ? -11.765 -0.678 1.786 1.00 0.00 30 ALA A CA 2
ATOM 1369 C C . ALA A 1 30 ? -11.373 -0.935 0.333 1.00 0.00 30 ALA A C 2
ATOM 1370 O O . ALA A 1 30 ? -11.590 -2.026 -0.199 1.00 0.00 30 ALA A O 2
ATOM 1377 N N . LEU A 1 31 ? -10.728 0.045 -0.273 1.00 0.00 31 LEU A N 2
ATOM 1378 C CA . LEU A 1 31 ? -10.333 -0.050 -1.668 1.00 0.00 31 LEU A CA 2
ATOM 1379 C C . LEU A 1 31 ? -9.224 -1.079 -1.864 1.00 0.00 31 LEU A C 2
ATOM 1380 O O . LEU A 1 31 ? -9.292 -1.911 -2.772 1.00 0.00 31 LEU A O 2
ATOM 1396 N N . VAL A 1 32 ? -8.231 -1.057 -0.986 1.00 0.00 32 VAL A N 2
ATOM 1397 C CA . VAL A 1 32 ? -7.101 -1.964 -1.106 1.00 0.00 32 VAL A CA 2
ATOM 1398 C C . VAL A 1 32 ? -7.569 -3.402 -0.893 1.00 0.00 32 VAL A C 2
ATOM 1399 O O . VAL A 1 32 ? -7.181 -4.306 -1.628 1.00 0.00 32 VAL A O 2
ATOM 1412 N N . THR A 1 33 ? -8.458 -3.591 0.062 1.00 0.00 33 THR A N 2
ATOM 1413 C CA . THR A 1 33 ? -8.978 -4.905 0.372 1.00 0.00 33 THR A CA 2
ATOM 1414 C C . THR A 1 33 ? -9.852 -5.438 -0.778 1.00 0.00 33 THR A C 2
ATOM 1415 O O . THR A 1 33 ? -9.907 -6.640 -1.018 1.00 0.00 33 THR A O 2
ATOM 1426 N N . ALA A 1 34 ? -10.482 -4.545 -1.508 1.00 0.00 34 ALA A N 2
ATOM 1427 C CA . ALA A 1 34 ? -11.313 -4.938 -2.629 1.00 0.00 34 ALA A CA 2
ATOM 1428 C C . ALA A 1 34 ? -10.454 -5.363 -3.815 1.00 0.00 34 ALA A C 2
ATOM 1429 O O . ALA A 1 34 ? -10.849 -6.221 -4.613 1.00 0.00 34 ALA A O 2
ATOM 1436 N N . VAL A 1 35 ? -9.272 -4.794 -3.908 1.00 0.00 35 VAL A N 2
ATOM 1437 C CA . VAL A 1 35 ? -8.381 -5.074 -5.002 1.00 0.00 35 VAL A CA 2
ATOM 1438 C C . VAL A 1 35 ? -7.473 -6.253 -4.699 1.00 0.00 35 VAL A C 2
ATOM 1439 O O . VAL A 1 35 ? -7.430 -7.221 -5.462 1.00 0.00 35 VAL A O 2
ATOM 1452 N N . VAL A 1 36 ? -6.782 -6.212 -3.584 1.00 0.00 36 VAL A N 2
ATOM 1453 C CA . VAL A 1 36 ? -5.824 -7.277 -3.304 1.00 0.00 36 VAL A CA 2
ATOM 1454 C C . VAL A 1 36 ? -6.461 -8.429 -2.559 1.00 0.00 36 VAL A C 2
ATOM 1455 O O . VAL A 1 36 ? -6.062 -9.575 -2.723 1.00 0.00 36 VAL A O 2
ATOM 1468 N N . GLY A 1 37 ? -7.490 -8.135 -1.791 1.00 0.00 37 GLY A N 2
ATOM 1469 C CA . GLY A 1 37 ? -8.111 -9.144 -0.968 1.00 0.00 37 GLY A CA 2
ATOM 1470 C C . GLY A 1 37 ? -7.211 -9.566 0.184 1.00 0.00 37 GLY A C 2
ATOM 1471 O O . GLY A 1 37 ? -6.059 -9.124 0.290 1.00 0.00 37 GLY A O 2
ATOM 1475 N N . GLY A 1 38 ? -7.738 -10.342 1.078 1.00 0.00 38 GLY A N 2
ATOM 1476 C CA . GLY A 1 38 ? -6.942 -10.899 2.148 1.00 0.00 38 GLY A CA 2
ATOM 1477 C C . GLY A 1 38 ? -6.801 -9.993 3.325 1.00 0.00 38 GLY A C 2
ATOM 1478 O O . GLY A 1 38 ? -6.183 -10.349 4.307 1.00 0.00 38 GLY A O 2
ATOM 1482 N N . GLY A 1 39 ? -7.295 -8.784 3.184 1.00 0.00 39 GLY A N 2
ATOM 1483 C CA . GLY A 1 39 ? -7.286 -7.794 4.266 1.00 0.00 39 GLY A CA 2
ATOM 1484 C C . GLY A 1 39 ? -5.899 -7.517 4.811 1.00 0.00 39 GLY A C 2
ATOM 1485 O O . GLY A 1 39 ? -5.744 -7.082 5.933 1.00 0.00 39 GLY A O 2
ATOM 1489 N N . LEU A 1 40 ? -4.916 -7.865 4.027 1.00 0.00 40 LEU A N 2
ATOM 1490 C CA . LEU A 1 40 ? -3.513 -7.674 4.348 1.00 0.00 40 LEU A CA 2
ATOM 1491 C C . LEU A 1 40 ? -3.201 -6.217 4.677 1.00 0.00 40 LEU A C 2
ATOM 1492 O O . LEU A 1 40 ? -2.643 -5.905 5.741 1.00 0.00 40 LEU A O 2
ATOM 1508 N N . ILE A 1 41 ? -3.555 -5.330 3.786 1.00 0.00 41 ILE A N 2
ATOM 1509 C CA . ILE A 1 41 ? -3.313 -3.940 4.021 1.00 0.00 41 ILE A CA 2
ATOM 1510 C C . ILE A 1 41 ? -4.420 -3.378 4.893 1.00 0.00 41 ILE A C 2
ATOM 1511 O O . ILE A 1 41 ? -5.505 -3.038 4.415 1.00 0.00 41 ILE A O 2
ATOM 1527 N N . THR A 1 42 ? -4.160 -3.357 6.163 1.00 0.00 42 THR A N 2
ATOM 1528 C CA . THR A 1 42 ? -5.079 -2.851 7.141 1.00 0.00 42 THR A CA 2
ATOM 1529 C C . THR A 1 42 ? -4.740 -1.406 7.472 1.00 0.00 42 THR A C 2
ATOM 1530 O O . THR A 1 42 ? -3.812 -0.838 6.882 1.00 0.00 42 THR A O 2
ATOM 1541 N N . ALA A 1 43 ? -5.468 -0.825 8.424 1.00 0.00 43 ALA A N 2
ATOM 1542 C CA . ALA A 1 43 ? -5.262 0.561 8.870 1.00 0.00 43 ALA A CA 2
ATOM 1543 C C . ALA A 1 43 ? -3.809 0.817 9.259 1.00 0.00 43 ALA A C 2
ATOM 1544 O O . ALA A 1 43 ? -3.268 1.901 9.010 1.00 0.00 43 ALA A O 2
ATOM 1551 N N . GLY A 1 44 ? -3.189 -0.180 9.859 1.00 0.00 44 GLY A N 2
ATOM 1552 C CA . GLY A 1 44 ? -1.803 -0.085 10.238 1.00 0.00 44 GLY A CA 2
ATOM 1553 C C . GLY A 1 44 ? -0.900 -0.023 9.030 1.00 0.00 44 GLY A C 2
ATOM 1554 O O . GLY A 1 44 ? -0.031 0.844 8.944 1.00 0.00 44 GLY A O 2
ATOM 1558 N N . ILE A 1 45 ? -1.160 -0.889 8.057 1.00 0.00 45 ILE A N 2
ATOM 1559 C CA . ILE A 1 45 ? -0.331 -0.971 6.876 1.00 0.00 45 ILE A CA 2
ATOM 1560 C C . ILE A 1 45 ? -0.519 0.277 6.021 1.00 0.00 45 ILE A C 2
ATOM 1561 O O . ILE A 1 45 ? 0.453 0.835 5.527 1.00 0.00 45 ILE A O 2
ATOM 1577 N N . VAL A 1 46 ? -1.772 0.732 5.895 1.00 0.00 46 VAL A N 2
ATOM 1578 C CA . VAL A 1 46 ? -2.089 1.950 5.145 1.00 0.00 46 VAL A CA 2
ATOM 1579 C C . VAL A 1 46 ? -1.315 3.133 5.719 1.00 0.00 46 VAL A C 2
ATOM 1580 O O . VAL A 1 46 ? -0.596 3.816 4.996 1.00 0.00 46 VAL A O 2
ATOM 1593 N N . ALA A 1 47 ? -1.431 3.326 7.035 1.00 0.00 47 ALA A N 2
ATOM 1594 C CA . ALA A 1 47 ? -0.783 4.438 7.730 1.00 0.00 47 ALA A CA 2
ATOM 1595 C C . ALA A 1 47 ? 0.723 4.429 7.511 1.00 0.00 47 ALA A C 2
ATOM 1596 O O . ALA A 1 47 ? 1.329 5.479 7.210 1.00 0.00 47 ALA A O 2
ATOM 1603 N N . THR A 1 48 ? 1.314 3.252 7.632 1.00 0.00 48 THR A N 2
ATOM 1604 C CA . THR A 1 48 ? 2.729 3.085 7.439 1.00 0.00 48 THR A CA 2
ATOM 1605 C C . THR A 1 48 ? 3.120 3.345 5.975 1.00 0.00 48 THR A C 2
ATOM 1606 O O . THR A 1 48 ? 4.032 4.121 5.706 1.00 0.00 48 THR A O 2
ATOM 1617 N N . ALA A 1 49 ? 2.399 2.726 5.046 1.00 0.00 49 ALA A N 2
ATOM 1618 C CA . ALA A 1 49 ? 2.659 2.869 3.614 1.00 0.00 49 ALA A CA 2
ATOM 1619 C C . ALA A 1 49 ? 2.587 4.330 3.182 1.00 0.00 49 ALA A C 2
ATOM 1620 O O . ALA A 1 49 ? 3.461 4.811 2.466 1.00 0.00 49 ALA A O 2
ATOM 1627 N N . LYS A 1 50 ? 1.565 5.034 3.661 1.00 0.00 50 LYS A N 2
ATOM 1628 C CA . LYS A 1 50 ? 1.386 6.460 3.384 1.00 0.00 50 LYS A CA 2
ATOM 1629 C C . LYS A 1 50 ? 2.581 7.257 3.893 1.00 0.00 50 LYS A C 2
ATOM 1630 O O . LYS A 1 50 ? 3.051 8.187 3.248 1.00 0.00 50 LYS A O 2
ATOM 1649 N N . SER A 1 51 ? 3.087 6.856 5.023 1.00 0.00 51 SER A N 2
ATOM 1650 C CA . SER A 1 51 ? 4.215 7.505 5.616 1.00 0.00 51 SER A CA 2
ATOM 1651 C C . SER A 1 51 ? 5.459 7.245 4.784 1.00 0.00 51 SER A C 2
ATOM 1652 O O . SER A 1 51 ? 6.183 8.183 4.440 1.00 0.00 51 SER A O 2
ATOM 1660 N N . LEU A 1 52 ? 5.663 6.000 4.410 1.00 0.00 52 LEU A N 2
ATOM 1661 C CA . LEU A 1 52 ? 6.829 5.599 3.654 1.00 0.00 52 LEU A CA 2
ATOM 1662 C C . LEU A 1 52 ? 6.852 6.261 2.288 1.00 0.00 52 LEU A C 2
ATOM 1663 O O . LEU A 1 52 ? 7.910 6.676 1.826 1.00 0.00 52 LEU A O 2
ATOM 1679 N N . ILE A 1 53 ? 5.691 6.393 1.655 1.00 0.00 53 ILE A N 2
ATOM 1680 C CA . ILE A 1 53 ? 5.635 7.018 0.342 1.00 0.00 53 ILE A CA 2
ATOM 1681 C C . ILE A 1 53 ? 5.888 8.512 0.420 1.00 0.00 53 ILE A C 2
ATOM 1682 O O . ILE A 1 53 ? 6.378 9.101 -0.535 1.00 0.00 53 ILE A O 2
ATOM 1698 N N . LYS A 1 54 ? 5.579 9.133 1.550 1.00 0.00 54 LYS A N 2
ATOM 1699 C CA . LYS A 1 54 ? 5.815 10.562 1.661 1.00 0.00 54 LYS A CA 2
ATOM 1700 C C . LYS A 1 54 ? 7.291 10.894 1.899 1.00 0.00 54 LYS A C 2
ATOM 1701 O O . LYS A 1 54 ? 7.785 11.928 1.436 1.00 0.00 54 LYS A O 2
ATOM 1720 N N . LYS A 1 55 ? 7.988 10.024 2.605 1.00 0.00 55 LYS A N 2
ATOM 1721 C CA . LYS A 1 55 ? 9.405 10.242 2.911 1.00 0.00 55 LYS A CA 2
ATOM 1722 C C . LYS A 1 55 ? 10.330 9.579 1.926 1.00 0.00 55 LYS A C 2
ATOM 1723 O O . LYS A 1 55 ? 11.218 10.221 1.364 1.00 0.00 55 LYS A O 2
ATOM 1742 N N . TYR A 1 56 ? 10.141 8.310 1.737 1.00 0.00 56 TYR A N 2
ATOM 1743 C CA . TYR A 1 56 ? 11.012 7.528 0.910 1.00 0.00 56 TYR A CA 2
ATOM 1744 C C . TYR A 1 56 ? 10.482 7.471 -0.510 1.00 0.00 56 TYR A C 2
ATOM 1745 O O . TYR A 1 56 ? 11.233 7.635 -1.472 1.00 0.00 56 TYR A O 2
ATOM 1763 N N . GLY A 1 57 ? 9.200 7.265 -0.646 1.00 0.00 57 GLY A N 2
ATOM 1764 C CA . GLY A 1 57 ? 8.601 7.275 -1.951 1.00 0.00 57 GLY A CA 2
ATOM 1765 C C . GLY A 1 57 ? 7.780 6.047 -2.246 1.00 0.00 57 GLY A C 2
ATOM 1766 O O . GLY A 1 57 ? 7.838 5.039 -1.510 1.00 0.00 57 GLY A O 2
ATOM 1770 N N . ALA A 1 58 ? 7.030 6.129 -3.330 1.00 0.00 58 ALA A N 2
ATOM 1771 C CA . ALA A 1 58 ? 6.140 5.076 -3.802 1.00 0.00 58 ALA A CA 2
ATOM 1772 C C . ALA A 1 58 ? 6.923 3.819 -4.190 1.00 0.00 58 ALA A C 2
ATOM 1773 O O . ALA A 1 58 ? 6.414 2.698 -4.103 1.00 0.00 58 ALA A O 2
ATOM 1780 N N . LYS A 1 59 ? 8.153 4.016 -4.599 1.00 0.00 59 LYS A N 2
ATOM 1781 C CA . LYS A 1 59 ? 9.039 2.929 -4.981 1.00 0.00 59 LYS A CA 2
ATOM 1782 C C . LYS A 1 59 ? 9.480 2.130 -3.758 1.00 0.00 59 LYS A C 2
ATOM 1783 O O . LYS A 1 59 ? 9.483 0.892 -3.773 1.00 0.00 59 LYS A O 2
ATOM 1802 N N . TYR A 1 60 ? 9.789 2.840 -2.692 1.00 0.00 60 TYR A N 2
ATOM 1803 C CA . TYR A 1 60 ? 10.262 2.235 -1.466 1.00 0.00 60 TYR A CA 2
ATOM 1804 C C . TYR A 1 60 ? 9.174 1.375 -0.874 1.00 0.00 60 TYR A C 2
ATOM 1805 O O . TYR A 1 60 ? 9.402 0.216 -0.477 1.00 0.00 60 TYR A O 2
ATOM 1823 N N . ALA A 1 61 ? 7.994 1.946 -0.814 1.00 0.00 61 ALA A N 2
ATOM 1824 C CA . ALA A 1 61 ? 6.865 1.292 -0.230 1.00 0.00 61 ALA A CA 2
ATOM 1825 C C . ALA A 1 61 ? 6.451 0.095 -1.033 1.00 0.00 61 ALA A C 2
ATOM 1826 O O . ALA A 1 61 ? 6.001 -0.872 -0.474 1.00 0.00 61 ALA A O 2
ATOM 1833 N N . ALA A 1 62 ? 6.628 0.159 -2.346 1.00 0.00 62 ALA A N 2
ATOM 1834 C CA . ALA A 1 62 ? 6.315 -0.966 -3.211 1.00 0.00 62 ALA A CA 2
ATOM 1835 C C . ALA A 1 62 ? 7.139 -2.172 -2.796 1.00 0.00 62 ALA A C 2
ATOM 1836 O O . ALA A 1 62 ? 6.615 -3.284 -2.651 1.00 0.00 62 ALA A O 2
ATOM 1843 N N . ALA A 1 63 ? 8.417 -1.936 -2.567 1.00 0.00 63 ALA A N 2
ATOM 1844 C CA . ALA A 1 63 ? 9.325 -2.969 -2.120 1.00 0.00 63 ALA A CA 2
ATOM 1845 C C . ALA A 1 63 ? 8.938 -3.434 -0.718 1.00 0.00 63 ALA A C 2
ATOM 1846 O O . ALA A 1 63 ? 8.852 -4.638 -0.450 1.00 0.00 63 ALA A O 2
ATOM 1853 N N . TRP A 1 64 ? 8.656 -2.465 0.146 1.00 0.00 64 TRP A N 2
ATOM 1854 C CA . TRP A 1 64 ? 8.287 -2.710 1.541 1.00 0.00 64 TRP A CA 2
ATOM 1855 C C . TRP A 1 64 ? 7.021 -3.569 1.644 1.00 0.00 64 TRP A C 2
ATOM 1856 O O . TRP A 1 64 ? 6.985 -4.552 2.403 1.00 0.00 64 TRP A O 2
ATOM 1877 N N . LEU A 1 1 ? 5.908 -3.425 0.854 1.00 0.00 1 LEU A N 3
ATOM 1878 C CA . LEU A 1 1 ? 4.621 -4.101 0.838 1.00 0.00 1 LEU A CA 3
ATOM 1879 C C . LEU A 1 1 ? 4.810 -5.539 0.421 1.00 0.00 1 LEU A C 3
ATOM 1880 O O . LEU A 1 1 ? 4.426 -6.456 1.129 1.00 0.00 1 LEU A O 3
ATOM 1896 N N . THR A 1 2 ? 5.467 -5.715 -0.698 1.00 0.00 2 THR A N 3
ATOM 1897 C CA . THR A 1 2 ? 5.741 -7.024 -1.264 1.00 0.00 2 THR A CA 3
ATOM 1898 C C . THR A 1 2 ? 6.441 -7.925 -0.248 1.00 0.00 2 THR A C 3
ATOM 1899 O O . THR A 1 2 ? 6.012 -9.069 -0.026 1.00 0.00 2 THR A O 3
ATOM 1910 N N . ALA A 1 3 ? 7.457 -7.382 0.376 1.00 0.00 3 ALA A N 3
ATOM 1911 C CA . ALA A 1 3 ? 8.289 -8.088 1.335 1.00 0.00 3 ALA A CA 3
ATOM 1912 C C . ALA A 1 3 ? 7.520 -8.514 2.589 1.00 0.00 3 ALA A C 3
ATOM 1913 O O . ALA A 1 3 ? 7.588 -9.666 3.007 1.00 0.00 3 ALA A O 3
ATOM 1920 N N . ASN A 1 4 ? 6.764 -7.598 3.149 1.00 0.00 4 ASN A N 3
ATOM 1921 C CA . ASN A 1 4 ? 6.099 -7.826 4.436 1.00 0.00 4 ASN A CA 3
ATOM 1922 C C . ASN A 1 4 ? 4.779 -8.530 4.296 1.00 0.00 4 ASN A C 3
ATOM 1923 O O . ASN A 1 4 ? 4.380 -9.309 5.173 1.00 0.00 4 ASN A O 3
ATOM 1934 N N . LEU A 1 5 ? 4.091 -8.268 3.222 1.00 0.00 5 LEU A N 3
ATOM 1935 C CA . LEU A 1 5 ? 2.795 -8.864 3.021 1.00 0.00 5 LEU A CA 3
ATOM 1936 C C . LEU A 1 5 ? 2.941 -10.169 2.272 1.00 0.00 5 LEU A C 3
ATOM 1937 O O . LEU A 1 5 ? 2.125 -11.076 2.432 1.00 0.00 5 LEU A O 3
ATOM 1953 N N . GLY A 1 6 ? 3.992 -10.273 1.463 1.00 0.00 6 GLY A N 3
ATOM 1954 C CA . GLY A 1 6 ? 4.222 -11.506 0.739 1.00 0.00 6 GLY A CA 3
ATOM 1955 C C . GLY A 1 6 ? 3.397 -11.539 -0.507 1.00 0.00 6 GLY A C 3
ATOM 1956 O O . GLY A 1 6 ? 2.912 -12.587 -0.932 1.00 0.00 6 GLY A O 3
ATOM 1960 N N . ILE A 1 7 ? 3.254 -10.389 -1.103 1.00 0.00 7 ILE A N 3
ATOM 1961 C CA . ILE A 1 7 ? 2.415 -10.234 -2.273 1.00 0.00 7 ILE A CA 3
ATOM 1962 C C . ILE A 1 7 ? 3.280 -9.931 -3.462 1.00 0.00 7 ILE A C 3
ATOM 1963 O O . ILE A 1 7 ? 4.496 -9.834 -3.326 1.00 0.00 7 ILE A O 3
ATOM 1979 N N . SER A 1 8 ? 2.685 -9.801 -4.608 1.00 0.00 8 SER A N 3
ATOM 1980 C CA . SER A 1 8 ? 3.423 -9.451 -5.779 1.00 0.00 8 SER A CA 3
ATOM 1981 C C . SER A 1 8 ? 3.641 -7.945 -5.790 1.00 0.00 8 SER A C 3
ATOM 1982 O O . SER A 1 8 ? 2.878 -7.194 -5.158 1.00 0.00 8 SER A O 3
ATOM 1990 N N . SER A 1 9 ? 4.650 -7.491 -6.490 1.00 0.00 9 SER A N 3
ATOM 1991 C CA . SER A 1 9 ? 4.872 -6.081 -6.622 1.00 0.00 9 SER A CA 3
ATOM 1992 C C . SER A 1 9 ? 3.825 -5.480 -7.555 1.00 0.00 9 SER A C 3
ATOM 1993 O O . SER A 1 9 ? 3.636 -4.269 -7.595 1.00 0.00 9 SER A O 3
ATOM 2001 N N . TYR A 1 10 ? 3.141 -6.350 -8.302 1.00 0.00 10 TYR A N 3
ATOM 2002 C CA . TYR A 1 10 ? 2.016 -5.942 -9.101 1.00 0.00 10 TYR A CA 3
ATOM 2003 C C . TYR A 1 10 ? 0.933 -5.471 -8.145 1.00 0.00 10 TYR A C 3
ATOM 2004 O O . TYR A 1 10 ? 0.420 -4.365 -8.271 1.00 0.00 10 TYR A O 3
ATOM 2022 N N . ALA A 1 11 ? 0.618 -6.325 -7.171 1.00 0.00 11 ALA A N 3
ATOM 2023 C CA . ALA A 1 11 ? -0.362 -6.015 -6.143 1.00 0.00 11 ALA A CA 3
ATOM 2024 C C . ALA A 1 11 ? 0.079 -4.817 -5.352 1.00 0.00 11 ALA A C 3
ATOM 2025 O O . ALA A 1 11 ? -0.720 -3.949 -5.060 1.00 0.00 11 ALA A O 3
ATOM 2032 N N . ALA A 1 12 ? 1.366 -4.767 -5.036 1.00 0.00 12 ALA A N 3
ATOM 2033 C CA . ALA A 1 12 ? 1.939 -3.649 -4.313 1.00 0.00 12 ALA A CA 3
ATOM 2034 C C . ALA A 1 12 ? 1.702 -2.344 -5.059 1.00 0.00 12 ALA A C 3
ATOM 2035 O O . ALA A 1 12 ? 1.266 -1.380 -4.470 1.00 0.00 12 ALA A O 3
ATOM 2042 N N . LYS A 1 13 ? 1.952 -2.353 -6.372 1.00 0.00 13 LYS A N 3
ATOM 2043 C CA . LYS A 1 13 ? 1.727 -1.201 -7.252 1.00 0.00 13 LYS A CA 3
ATOM 2044 C C . LYS A 1 13 ? 0.282 -0.742 -7.160 1.00 0.00 13 LYS A C 3
ATOM 2045 O O . LYS A 1 13 ? -0.016 0.469 -7.113 1.00 0.00 13 LYS A O 3
ATOM 2064 N N . LYS A 1 14 ? -0.588 -1.711 -7.144 1.00 0.00 14 LYS A N 3
ATOM 2065 C CA . LYS A 1 14 ? -2.009 -1.492 -7.042 1.00 0.00 14 LYS A CA 3
ATOM 2066 C C . LYS A 1 14 ? -2.348 -0.837 -5.711 1.00 0.00 14 LYS A C 3
ATOM 2067 O O . LYS A 1 14 ? -3.065 0.175 -5.678 1.00 0.00 14 LYS A O 3
ATOM 2086 N N . VAL A 1 15 ? -1.803 -1.399 -4.631 1.00 0.00 15 VAL A N 3
ATOM 2087 C CA . VAL A 1 15 ? -1.931 -0.830 -3.279 1.00 0.00 15 VAL A CA 3
ATOM 2088 C C . VAL A 1 15 ? -1.448 0.618 -3.282 1.00 0.00 15 VAL A C 3
ATOM 2089 O O . VAL A 1 15 ? -2.130 1.510 -2.761 1.00 0.00 15 VAL A O 3
ATOM 2102 N N . ILE A 1 16 ? -0.282 0.831 -3.901 1.00 0.00 16 ILE A N 3
ATOM 2103 C CA . ILE A 1 16 ? 0.366 2.133 -3.981 1.00 0.00 16 ILE A CA 3
ATOM 2104 C C . ILE A 1 16 ? -0.565 3.184 -4.550 1.00 0.00 16 ILE A C 3
ATOM 2105 O O . ILE A 1 16 ? -0.745 4.208 -3.952 1.00 0.00 16 ILE A O 3
ATOM 2121 N N . ASP A 1 17 ? -1.181 2.901 -5.678 1.00 0.00 17 ASP A N 3
ATOM 2122 C CA . ASP A 1 17 ? -2.067 3.876 -6.340 1.00 0.00 17 ASP A CA 3
ATOM 2123 C C . ASP A 1 17 ? -3.269 4.221 -5.450 1.00 0.00 17 ASP A C 3
ATOM 2124 O O . ASP A 1 17 ? -3.677 5.403 -5.326 1.00 0.00 17 ASP A O 3
ATOM 2133 N N . ILE A 1 18 ? -3.788 3.208 -4.783 1.00 0.00 18 ILE A N 3
ATOM 2134 C CA . ILE A 1 18 ? -4.926 3.373 -3.898 1.00 0.00 18 ILE A CA 3
ATOM 2135 C C . ILE A 1 18 ? -4.541 4.238 -2.695 1.00 0.00 18 ILE A C 3
ATOM 2136 O O . ILE A 1 18 ? -5.152 5.275 -2.461 1.00 0.00 18 ILE A O 3
ATOM 2152 N N . ILE A 1 19 ? -3.502 3.833 -1.966 1.00 0.00 19 ILE A N 3
ATOM 2153 C CA . ILE A 1 19 ? -3.045 4.600 -0.792 1.00 0.00 19 ILE A CA 3
ATOM 2154 C C . ILE A 1 19 ? -2.530 5.995 -1.197 1.00 0.00 19 ILE A C 3
ATOM 2155 O O . ILE A 1 19 ? -2.558 6.932 -0.394 1.00 0.00 19 ILE A O 3
ATOM 2171 N N . ASN A 1 20 ? -2.084 6.114 -2.446 1.00 0.00 20 ASN A N 3
ATOM 2172 C CA . ASN A 1 20 ? -1.497 7.344 -2.966 1.00 0.00 20 ASN A CA 3
ATOM 2173 C C . ASN A 1 20 ? -2.542 8.434 -3.077 1.00 0.00 20 ASN A C 3
ATOM 2174 O O . ASN A 1 20 ? -2.234 9.602 -2.852 1.00 0.00 20 ASN A O 3
ATOM 2185 N N . THR A 1 21 ? -3.781 8.063 -3.429 1.00 0.00 21 THR A N 3
ATOM 2186 C CA . THR A 1 21 ? -4.863 9.053 -3.477 1.00 0.00 21 THR A CA 3
ATOM 2187 C C . THR A 1 21 ? -4.999 9.746 -2.115 1.00 0.00 21 THR A C 3
ATOM 2188 O O . THR A 1 21 ? -5.051 10.976 -2.031 1.00 0.00 21 THR A O 3
ATOM 2199 N N . GLY A 1 22 ? -5.001 8.933 -1.061 1.00 0.00 22 GLY A N 3
ATOM 2200 C CA . GLY A 1 22 ? -5.011 9.426 0.296 1.00 0.00 22 GLY A CA 3
ATOM 2201 C C . GLY A 1 22 ? -6.210 10.274 0.614 1.00 0.00 22 GLY A C 3
ATOM 2202 O O . GLY A 1 22 ? -6.080 11.301 1.275 1.00 0.00 22 GLY A O 3
ATOM 2206 N N . SER A 1 23 ? -7.369 9.869 0.155 1.00 0.00 23 SER A N 3
ATOM 2207 C CA . SER A 1 23 ? -8.545 10.647 0.388 1.00 0.00 23 SER A CA 3
ATOM 2208 C C . SER A 1 23 ? -9.272 10.168 1.648 1.00 0.00 23 SER A C 3
ATOM 2209 O O . SER A 1 23 ? -8.997 10.649 2.756 1.00 0.00 23 SER A O 3
ATOM 2217 N N . ALA A 1 24 ? -10.159 9.216 1.501 1.00 0.00 24 ALA A N 3
ATOM 2218 C CA . ALA A 1 24 ? -10.876 8.662 2.628 1.00 0.00 24 ALA A CA 3
ATOM 2219 C C . ALA A 1 24 ? -10.159 7.427 3.149 1.00 0.00 24 ALA A C 3
ATOM 2220 O O . ALA A 1 24 ? -10.012 6.451 2.413 1.00 0.00 24 ALA A O 3
ATOM 2227 N N . VAL A 1 25 ? -9.744 7.455 4.414 1.00 0.00 25 VAL A N 3
ATOM 2228 C CA . VAL A 1 25 ? -8.978 6.343 5.019 1.00 0.00 25 VAL A CA 3
ATOM 2229 C C . VAL A 1 25 ? -9.735 5.021 4.907 1.00 0.00 25 VAL A C 3
ATOM 2230 O O . VAL A 1 25 ? -9.190 4.029 4.402 1.00 0.00 25 VAL A O 3
ATOM 2243 N N . ALA A 1 26 ? -11.000 5.037 5.308 1.00 0.00 26 ALA A N 3
ATOM 2244 C CA . ALA A 1 26 ? -11.845 3.849 5.279 1.00 0.00 26 ALA A CA 3
ATOM 2245 C C . ALA A 1 26 ? -12.027 3.335 3.858 1.00 0.00 26 ALA A C 3
ATOM 2246 O O . ALA A 1 26 ? -12.164 2.121 3.638 1.00 0.00 26 ALA A O 3
ATOM 2253 N N . THR A 1 27 ? -11.993 4.243 2.902 1.00 0.00 27 THR A N 3
ATOM 2254 C CA . THR A 1 27 ? -12.156 3.894 1.521 1.00 0.00 27 THR A CA 3
ATOM 2255 C C . THR A 1 27 ? -10.896 3.224 0.985 1.00 0.00 27 THR A C 3
ATOM 2256 O O . THR A 1 27 ? -10.982 2.214 0.296 1.00 0.00 27 THR A O 3
ATOM 2267 N N . ILE A 1 28 ? -9.737 3.747 1.362 1.00 0.00 28 ILE A N 3
ATOM 2268 C CA . ILE A 1 28 ? -8.469 3.198 0.936 1.00 0.00 28 ILE A CA 3
ATOM 2269 C C . ILE A 1 28 ? -8.353 1.772 1.409 1.00 0.00 28 ILE A C 3
ATOM 2270 O O . ILE A 1 28 ? -8.162 0.870 0.602 1.00 0.00 28 ILE A O 3
ATOM 2286 N N . ILE A 1 29 ? -8.545 1.572 2.703 1.00 0.00 29 ILE A N 3
ATOM 2287 C CA . ILE A 1 29 ? -8.493 0.236 3.308 1.00 0.00 29 ILE A CA 3
ATOM 2288 C C . ILE A 1 29 ? -9.454 -0.722 2.574 1.00 0.00 29 ILE A C 3
ATOM 2289 O O . ILE A 1 29 ? -9.099 -1.869 2.251 1.00 0.00 29 ILE A O 3
ATOM 2305 N N . ALA A 1 30 ? -10.640 -0.215 2.252 1.00 0.00 30 ALA A N 3
ATOM 2306 C CA . ALA A 1 30 ? -11.663 -0.998 1.595 1.00 0.00 30 ALA A CA 3
ATOM 2307 C C . ALA A 1 30 ? -11.251 -1.370 0.183 1.00 0.00 30 ALA A C 3
ATOM 2308 O O . ALA A 1 30 ? -11.493 -2.500 -0.267 1.00 0.00 30 ALA A O 3
ATOM 2315 N N . LEU A 1 31 ? -10.617 -0.445 -0.505 1.00 0.00 31 LEU A N 3
ATOM 2316 C CA . LEU A 1 31 ? -10.213 -0.672 -1.872 1.00 0.00 31 LEU A CA 3
ATOM 2317 C C . LEU A 1 31 ? -9.014 -1.594 -1.947 1.00 0.00 31 LEU A C 3
ATOM 2318 O O . LEU A 1 31 ? -8.973 -2.488 -2.792 1.00 0.00 31 LEU A O 3
ATOM 2334 N N . VAL A 1 32 ? -8.056 -1.411 -1.045 1.00 0.00 32 VAL A N 3
ATOM 2335 C CA . VAL A 1 32 ? -6.858 -2.235 -1.057 1.00 0.00 32 VAL A CA 3
ATOM 2336 C C . VAL A 1 32 ? -7.228 -3.682 -0.717 1.00 0.00 32 VAL A C 3
ATOM 2337 O O . VAL A 1 32 ? -6.771 -4.629 -1.374 1.00 0.00 32 VAL A O 3
ATOM 2350 N N . THR A 1 33 ? -8.108 -3.846 0.266 1.00 0.00 33 THR A N 3
ATOM 2351 C CA . THR A 1 33 ? -8.580 -5.165 0.666 1.00 0.00 33 THR A CA 3
ATOM 2352 C C . THR A 1 33 ? -9.371 -5.828 -0.485 1.00 0.00 33 THR A C 3
ATOM 2353 O O . THR A 1 33 ? -9.346 -7.049 -0.657 1.00 0.00 33 THR A O 3
ATOM 2364 N N . ALA A 1 34 ? -10.018 -5.015 -1.297 1.00 0.00 34 ALA A N 3
ATOM 2365 C CA . ALA A 1 34 ? -10.785 -5.513 -2.422 1.00 0.00 34 ALA A CA 3
ATOM 2366 C C . ALA A 1 34 ? -9.878 -5.963 -3.564 1.00 0.00 34 ALA A C 3
ATOM 2367 O O . ALA A 1 34 ? -10.254 -6.812 -4.374 1.00 0.00 34 ALA A O 3
ATOM 2374 N N . VAL A 1 35 ? -8.689 -5.411 -3.624 1.00 0.00 35 VAL A N 3
ATOM 2375 C CA . VAL A 1 35 ? -7.759 -5.757 -4.673 1.00 0.00 35 VAL A CA 3
ATOM 2376 C C . VAL A 1 35 ? -6.909 -6.945 -4.282 1.00 0.00 35 VAL A C 3
ATOM 2377 O O . VAL A 1 35 ? -6.826 -7.932 -5.020 1.00 0.00 35 VAL A O 3
ATOM 2390 N N . VAL A 1 36 ? -6.288 -6.876 -3.130 1.00 0.00 36 VAL A N 3
ATOM 2391 C CA . VAL A 1 36 ? -5.364 -7.929 -2.781 1.00 0.00 36 VAL A CA 3
ATOM 2392 C C . VAL A 1 36 ? -6.037 -9.076 -2.051 1.00 0.00 36 VAL A C 3
ATOM 2393 O O . VAL A 1 36 ? -5.659 -10.229 -2.236 1.00 0.00 36 VAL A O 3
ATOM 2406 N N . GLY A 1 37 ? -7.094 -8.780 -1.317 1.00 0.00 37 GLY A N 3
ATOM 2407 C CA . GLY A 1 37 ? -7.717 -9.787 -0.493 1.00 0.00 37 GLY A CA 3
ATOM 2408 C C . GLY A 1 37 ? -6.858 -10.140 0.722 1.00 0.00 37 GLY A C 3
ATOM 2409 O O . GLY A 1 37 ? -5.656 -9.824 0.773 1.00 0.00 37 GLY A O 3
ATOM 2413 N N . GLY A 1 38 ? -7.466 -10.715 1.719 1.00 0.00 38 GLY A N 3
ATOM 2414 C CA . GLY A 1 38 ? -6.720 -11.182 2.863 1.00 0.00 38 GLY A CA 3
ATOM 2415 C C . GLY A 1 38 ? -6.675 -10.186 3.981 1.00 0.00 38 GLY A C 3
ATOM 2416 O O . GLY A 1 38 ? -6.082 -10.437 5.018 1.00 0.00 38 GLY A O 3
ATOM 2420 N N . GLY A 1 39 ? -7.220 -9.018 3.727 1.00 0.00 39 GLY A N 3
ATOM 2421 C CA . GLY A 1 39 ? -7.316 -7.951 4.737 1.00 0.00 39 GLY A CA 3
ATOM 2422 C C . GLY A 1 39 ? -5.967 -7.512 5.287 1.00 0.00 39 GLY A C 3
ATOM 2423 O O . GLY A 1 39 ? -5.894 -6.901 6.344 1.00 0.00 39 GLY A O 3
ATOM 2427 N N . LEU A 1 40 ? -4.922 -7.904 4.586 1.00 0.00 40 LEU A N 3
ATOM 2428 C CA . LEU A 1 40 ? -3.537 -7.593 4.925 1.00 0.00 40 LEU A CA 3
ATOM 2429 C C . LEU A 1 40 ? -3.313 -6.091 5.166 1.00 0.00 40 LEU A C 3
ATOM 2430 O O . LEU A 1 40 ? -2.818 -5.678 6.233 1.00 0.00 40 LEU A O 3
ATOM 2446 N N . ILE A 1 41 ? -3.667 -5.281 4.195 1.00 0.00 41 ILE A N 3
ATOM 2447 C CA . ILE A 1 41 ? -3.470 -3.864 4.318 1.00 0.00 41 ILE A CA 3
ATOM 2448 C C . ILE A 1 41 ? -4.584 -3.250 5.144 1.00 0.00 41 ILE A C 3
ATOM 2449 O O . ILE A 1 41 ? -5.687 -2.992 4.654 1.00 0.00 41 ILE A O 3
ATOM 2465 N N . THR A 1 42 ? -4.295 -3.090 6.395 1.00 0.00 42 THR A N 3
ATOM 2466 C CA . THR A 1 42 ? -5.183 -2.488 7.336 1.00 0.00 42 THR A CA 3
ATOM 2467 C C . THR A 1 42 ? -4.815 -1.015 7.495 1.00 0.00 42 THR A C 3
ATOM 2468 O O . THR A 1 42 ? -3.863 -0.550 6.855 1.00 0.00 42 THR A O 3
ATOM 2479 N N . ALA A 1 43 ? -5.537 -0.294 8.354 1.00 0.00 43 ALA A N 3
ATOM 2480 C CA . ALA A 1 43 ? -5.286 1.120 8.636 1.00 0.00 43 ALA A CA 3
ATOM 2481 C C . ALA A 1 43 ? -3.834 1.364 9.032 1.00 0.00 43 ALA A C 3
ATOM 2482 O O . ALA A 1 43 ? -3.243 2.382 8.659 1.00 0.00 43 ALA A O 3
ATOM 2489 N N . GLY A 1 44 ? -3.265 0.412 9.756 1.00 0.00 44 GLY A N 3
ATOM 2490 C CA . GLY A 1 44 ? -1.892 0.499 10.190 1.00 0.00 44 GLY A CA 3
ATOM 2491 C C . GLY A 1 44 ? -0.929 0.356 9.037 1.00 0.00 44 GLY A C 3
ATOM 2492 O O . GLY A 1 44 ? 0.099 1.044 8.982 1.00 0.00 44 GLY A O 3
ATOM 2496 N N . ILE A 1 45 ? -1.264 -0.506 8.092 1.00 0.00 45 ILE A N 3
ATOM 2497 C CA . ILE A 1 45 ? -0.421 -0.703 6.938 1.00 0.00 45 ILE A CA 3
ATOM 2498 C C . ILE A 1 45 ? -0.550 0.505 6.021 1.00 0.00 45 ILE A C 3
ATOM 2499 O O . ILE A 1 45 ? 0.448 1.009 5.520 1.00 0.00 45 ILE A O 3
ATOM 2515 N N . VAL A 1 46 ? -1.786 0.992 5.858 1.00 0.00 46 VAL A N 3
ATOM 2516 C CA . VAL A 1 46 ? -2.066 2.193 5.066 1.00 0.00 46 VAL A CA 3
ATOM 2517 C C . VAL A 1 46 ? -1.263 3.377 5.623 1.00 0.00 46 VAL A C 3
ATOM 2518 O O . VAL A 1 46 ? -0.575 4.074 4.879 1.00 0.00 46 VAL A O 3
ATOM 2531 N N . ALA A 1 47 ? -1.316 3.548 6.946 1.00 0.00 47 ALA A N 3
ATOM 2532 C CA . ALA A 1 47 ? -0.594 4.617 7.638 1.00 0.00 47 ALA A CA 3
ATOM 2533 C C . ALA A 1 47 ? 0.902 4.504 7.401 1.00 0.00 47 ALA A C 3
ATOM 2534 O O . ALA A 1 47 ? 1.564 5.488 7.045 1.00 0.00 47 ALA A O 3
ATOM 2541 N N . THR A 1 48 ? 1.425 3.306 7.578 1.00 0.00 48 THR A N 3
ATOM 2542 C CA . THR A 1 48 ? 2.836 3.055 7.403 1.00 0.00 48 THR A CA 3
ATOM 2543 C C . THR A 1 48 ? 3.263 3.307 5.950 1.00 0.00 48 THR A C 3
ATOM 2544 O O . THR A 1 48 ? 4.217 4.048 5.696 1.00 0.00 48 THR A O 3
ATOM 2555 N N . ALA A 1 49 ? 2.519 2.742 5.017 1.00 0.00 49 ALA A N 3
ATOM 2556 C CA . ALA A 1 49 ? 2.818 2.854 3.606 1.00 0.00 49 ALA A CA 3
ATOM 2557 C C . ALA A 1 49 ? 2.784 4.310 3.136 1.00 0.00 49 ALA A C 3
ATOM 2558 O O . ALA A 1 49 ? 3.667 4.737 2.389 1.00 0.00 49 ALA A O 3
ATOM 2565 N N . LYS A 1 50 ? 1.798 5.082 3.617 1.00 0.00 50 LYS A N 3
ATOM 2566 C CA . LYS A 1 50 ? 1.719 6.514 3.295 1.00 0.00 50 LYS A CA 3
ATOM 2567 C C . LYS A 1 50 ? 2.949 7.250 3.774 1.00 0.00 50 LYS A C 3
ATOM 2568 O O . LYS A 1 50 ? 3.435 8.174 3.115 1.00 0.00 50 LYS A O 3
ATOM 2587 N N . SER A 1 51 ? 3.455 6.836 4.906 1.00 0.00 51 SER A N 3
ATOM 2588 C CA . SER A 1 51 ? 4.598 7.459 5.484 1.00 0.00 51 SER A CA 3
ATOM 2589 C C . SER A 1 51 ? 5.853 7.090 4.697 1.00 0.00 51 SER A C 3
ATOM 2590 O O . SER A 1 51 ? 6.689 7.947 4.419 1.00 0.00 51 SER A O 3
ATOM 2598 N N . LEU A 1 52 ? 5.945 5.837 4.288 1.00 0.00 52 LEU A N 3
ATOM 2599 C CA . LEU A 1 52 ? 7.082 5.361 3.525 1.00 0.00 52 LEU A CA 3
ATOM 2600 C C . LEU A 1 52 ? 7.121 6.025 2.152 1.00 0.00 52 LEU A C 3
ATOM 2601 O O . LEU A 1 52 ? 8.177 6.436 1.698 1.00 0.00 52 LEU A O 3
ATOM 2617 N N . ILE A 1 53 ? 5.961 6.168 1.509 1.00 0.00 53 ILE A N 3
ATOM 2618 C CA . ILE A 1 53 ? 5.896 6.829 0.196 1.00 0.00 53 ILE A CA 3
ATOM 2619 C C . ILE A 1 53 ? 6.146 8.331 0.329 1.00 0.00 53 ILE A C 3
ATOM 2620 O O . ILE A 1 53 ? 6.522 9.000 -0.638 1.00 0.00 53 ILE A O 3
ATOM 2636 N N . LYS A 1 54 ? 5.906 8.848 1.521 1.00 0.00 54 LYS A N 3
ATOM 2637 C CA . LYS A 1 54 ? 6.106 10.248 1.818 1.00 0.00 54 LYS A CA 3
ATOM 2638 C C . LYS A 1 54 ? 7.603 10.555 1.894 1.00 0.00 54 LYS A C 3
ATOM 2639 O O . LYS A 1 54 ? 8.083 11.498 1.273 1.00 0.00 54 LYS A O 3
ATOM 2658 N N . LYS A 1 55 ? 8.335 9.737 2.626 1.00 0.00 55 LYS A N 3
ATOM 2659 C CA . LYS A 1 55 ? 9.775 9.945 2.795 1.00 0.00 55 LYS A CA 3
ATOM 2660 C C . LYS A 1 55 ? 10.608 9.274 1.719 1.00 0.00 55 LYS A C 3
ATOM 2661 O O . LYS A 1 55 ? 11.389 9.927 1.029 1.00 0.00 55 LYS A O 3
ATOM 2680 N N . TYR A 1 56 ? 10.432 7.994 1.576 1.00 0.00 56 TYR A N 3
ATOM 2681 C CA . TYR A 1 56 ? 11.253 7.192 0.693 1.00 0.00 56 TYR A CA 3
ATOM 2682 C C . TYR A 1 56 ? 10.678 7.149 -0.720 1.00 0.00 56 TYR A C 3
ATOM 2683 O O . TYR A 1 56 ? 11.413 7.248 -1.706 1.00 0.00 56 TYR A O 3
ATOM 2701 N N . GLY A 1 57 ? 9.385 6.977 -0.822 1.00 0.00 57 GLY A N 3
ATOM 2702 C CA . GLY A 1 57 ? 8.747 7.005 -2.118 1.00 0.00 57 GLY A CA 3
ATOM 2703 C C . GLY A 1 57 ? 7.900 5.785 -2.399 1.00 0.00 57 GLY A C 3
ATOM 2704 O O . GLY A 1 57 ? 7.929 4.796 -1.645 1.00 0.00 57 GLY A O 3
ATOM 2708 N N . ALA A 1 58 ? 7.155 5.863 -3.487 1.00 0.00 58 ALA A N 3
ATOM 2709 C CA . ALA A 1 58 ? 6.239 4.821 -3.933 1.00 0.00 58 ALA A CA 3
ATOM 2710 C C . ALA A 1 58 ? 6.949 3.501 -4.192 1.00 0.00 58 ALA A C 3
ATOM 2711 O O . ALA A 1 58 ? 6.501 2.444 -3.742 1.00 0.00 58 ALA A O 3
ATOM 2718 N N . LYS A 1 59 ? 8.081 3.571 -4.859 1.00 0.00 59 LYS A N 3
ATOM 2719 C CA . LYS A 1 59 ? 8.833 2.377 -5.223 1.00 0.00 59 LYS A CA 3
ATOM 2720 C C . LYS A 1 59 ? 9.397 1.684 -3.978 1.00 0.00 59 LYS A C 3
ATOM 2721 O O . LYS A 1 59 ? 9.567 0.440 -3.951 1.00 0.00 59 LYS A O 3
ATOM 2740 N N . TYR A 1 60 ? 9.663 2.460 -2.945 1.00 0.00 60 TYR A N 3
ATOM 2741 C CA . TYR A 1 60 ? 10.166 1.913 -1.716 1.00 0.00 60 TYR A CA 3
ATOM 2742 C C . TYR A 1 60 ? 9.089 1.076 -1.070 1.00 0.00 60 TYR A C 3
ATOM 2743 O O . TYR A 1 60 ? 9.319 -0.082 -0.688 1.00 0.00 60 TYR A O 3
ATOM 2761 N N . ALA A 1 61 ? 7.917 1.661 -0.960 1.00 0.00 61 ALA A N 3
ATOM 2762 C CA . ALA A 1 61 ? 6.802 1.016 -0.329 1.00 0.00 61 ALA A CA 3
ATOM 2763 C C . ALA A 1 61 ? 6.359 -0.182 -1.116 1.00 0.00 61 ALA A C 3
ATOM 2764 O O . ALA A 1 61 ? 5.962 -1.158 -0.542 1.00 0.00 61 ALA A O 3
ATOM 2771 N N . ALA A 1 62 ? 6.453 -0.103 -2.439 1.00 0.00 62 ALA A N 3
ATOM 2772 C CA . ALA A 1 62 ? 6.127 -1.231 -3.306 1.00 0.00 62 ALA A CA 3
ATOM 2773 C C . ALA A 1 62 ? 6.967 -2.453 -2.923 1.00 0.00 62 ALA A C 3
ATOM 2774 O O . ALA A 1 62 ? 6.451 -3.577 -2.824 1.00 0.00 62 ALA A O 3
ATOM 2781 N N . ALA A 1 63 ? 8.245 -2.218 -2.657 1.00 0.00 63 ALA A N 3
ATOM 2782 C CA . ALA A 1 63 ? 9.143 -3.279 -2.230 1.00 0.00 63 ALA A CA 3
ATOM 2783 C C . ALA A 1 63 ? 8.781 -3.738 -0.815 1.00 0.00 63 ALA A C 3
ATOM 2784 O O . ALA A 1 63 ? 8.653 -4.935 -0.557 1.00 0.00 63 ALA A O 3
ATOM 2791 N N . TRP A 1 64 ? 8.558 -2.768 0.067 1.00 0.00 64 TRP A N 3
ATOM 2792 C CA . TRP A 1 64 ? 8.219 -3.015 1.470 1.00 0.00 64 TRP A CA 3
ATOM 2793 C C . TRP A 1 64 ? 6.935 -3.839 1.590 1.00 0.00 64 TRP A C 3
ATOM 2794 O O . TRP A 1 64 ? 6.885 -4.830 2.336 1.00 0.00 64 TRP A O 3
ATOM 2815 N N . LEU A 1 1 ? 5.929 -3.221 0.894 1.00 0.00 1 LEU A N 4
ATOM 2816 C CA . LEU A 1 1 ? 4.633 -3.887 0.891 1.00 0.00 1 LEU A CA 4
ATOM 2817 C C . LEU A 1 1 ? 4.795 -5.346 0.531 1.00 0.00 1 LEU A C 4
ATOM 2818 O O . LEU A 1 1 ? 4.390 -6.222 1.282 1.00 0.00 1 LEU A O 4
ATOM 2834 N N . THR A 1 2 ? 5.442 -5.593 -0.587 1.00 0.00 2 THR A N 4
ATOM 2835 C CA . THR A 1 2 ? 5.686 -6.936 -1.070 1.00 0.00 2 THR A CA 4
ATOM 2836 C C . THR A 1 2 ? 6.418 -7.769 -0.017 1.00 0.00 2 THR A C 4
ATOM 2837 O O . THR A 1 2 ? 5.969 -8.876 0.318 1.00 0.00 2 THR A O 4
ATOM 2848 N N . ALA A 1 3 ? 7.468 -7.187 0.544 1.00 0.00 3 ALA A N 4
ATOM 2849 C CA . ALA A 1 3 ? 8.334 -7.857 1.505 1.00 0.00 3 ALA A CA 4
ATOM 2850 C C . ALA A 1 3 ? 7.611 -8.218 2.793 1.00 0.00 3 ALA A C 4
ATOM 2851 O O . ALA A 1 3 ? 7.816 -9.297 3.350 1.00 0.00 3 ALA A O 4
ATOM 2858 N N . ASN A 1 4 ? 6.767 -7.342 3.252 1.00 0.00 4 ASN A N 4
ATOM 2859 C CA . ASN A 1 4 ? 6.106 -7.542 4.528 1.00 0.00 4 ASN A CA 4
ATOM 2860 C C . ASN A 1 4 ? 4.802 -8.274 4.408 1.00 0.00 4 ASN A C 4
ATOM 2861 O O . ASN A 1 4 ? 4.477 -9.096 5.250 1.00 0.00 4 ASN A O 4
ATOM 2872 N N . LEU A 1 5 ? 4.063 -8.008 3.368 1.00 0.00 5 LEU A N 4
ATOM 2873 C CA . LEU A 1 5 ? 2.764 -8.632 3.199 1.00 0.00 5 LEU A CA 4
ATOM 2874 C C . LEU A 1 5 ? 2.911 -9.984 2.527 1.00 0.00 5 LEU A C 4
ATOM 2875 O O . LEU A 1 5 ? 2.076 -10.866 2.703 1.00 0.00 5 LEU A O 4
ATOM 2891 N N . GLY A 1 6 ? 3.968 -10.136 1.744 1.00 0.00 6 GLY A N 4
ATOM 2892 C CA . GLY A 1 6 ? 4.210 -11.396 1.081 1.00 0.00 6 GLY A CA 4
ATOM 2893 C C . GLY A 1 6 ? 3.376 -11.483 -0.153 1.00 0.00 6 GLY A C 4
ATOM 2894 O O . GLY A 1 6 ? 2.828 -12.532 -0.486 1.00 0.00 6 GLY A O 4
ATOM 2898 N N . ILE A 1 7 ? 3.267 -10.372 -0.826 1.00 0.00 7 ILE A N 4
ATOM 2899 C CA . ILE A 1 7 ? 2.418 -10.277 -1.991 1.00 0.00 7 ILE A CA 4
ATOM 2900 C C . ILE A 1 7 ? 3.245 -10.090 -3.230 1.00 0.00 7 ILE A C 4
ATOM 2901 O O . ILE A 1 7 ? 4.469 -9.995 -3.155 1.00 0.00 7 ILE A O 4
ATOM 2917 N N . SER A 1 8 ? 2.593 -10.037 -4.349 1.00 0.00 8 SER A N 4
ATOM 2918 C CA . SER A 1 8 ? 3.248 -9.841 -5.599 1.00 0.00 8 SER A CA 4
ATOM 2919 C C . SER A 1 8 ? 3.691 -8.384 -5.742 1.00 0.00 8 SER A C 4
ATOM 2920 O O . SER A 1 8 ? 3.209 -7.494 -5.007 1.00 0.00 8 SER A O 4
ATOM 2928 N N . SER A 1 9 ? 4.598 -8.134 -6.656 1.00 0.00 9 SER A N 4
ATOM 2929 C CA . SER A 1 9 ? 5.044 -6.794 -6.914 1.00 0.00 9 SER A CA 4
ATOM 2930 C C . SER A 1 9 ? 3.918 -6.052 -7.648 1.00 0.00 9 SER A C 4
ATOM 2931 O O . SER A 1 9 ? 3.752 -4.837 -7.510 1.00 0.00 9 SER A O 4
ATOM 2939 N N . TYR A 1 10 ? 3.123 -6.825 -8.386 1.00 0.00 10 TYR A N 4
ATOM 2940 C CA . TYR A 1 10 ? 1.965 -6.330 -9.110 1.00 0.00 10 TYR A CA 4
ATOM 2941 C C . TYR A 1 10 ? 0.950 -5.761 -8.121 1.00 0.00 10 TYR A C 4
ATOM 2942 O O . TYR A 1 10 ? 0.566 -4.595 -8.215 1.00 0.00 10 TYR A O 4
ATOM 2960 N N . ALA A 1 11 ? 0.543 -6.592 -7.157 1.00 0.00 11 ALA A N 4
ATOM 2961 C CA . ALA A 1 11 ? -0.437 -6.195 -6.157 1.00 0.00 11 ALA A CA 4
ATOM 2962 C C . ALA A 1 11 ? 0.063 -5.037 -5.334 1.00 0.00 11 ALA A C 4
ATOM 2963 O O . ALA A 1 11 ? -0.697 -4.132 -5.037 1.00 0.00 11 ALA A O 4
ATOM 2970 N N . ALA A 1 12 ? 1.346 -5.050 -5.003 1.00 0.00 12 ALA A N 4
ATOM 2971 C CA . ALA A 1 12 ? 1.945 -3.975 -4.222 1.00 0.00 12 ALA A CA 4
ATOM 2972 C C . ALA A 1 12 ? 1.863 -2.655 -4.962 1.00 0.00 12 ALA A C 4
ATOM 2973 O O . ALA A 1 12 ? 1.522 -1.634 -4.378 1.00 0.00 12 ALA A O 4
ATOM 2980 N N . LYS A 1 13 ? 2.140 -2.694 -6.258 1.00 0.00 13 LYS A N 4
ATOM 2981 C CA . LYS A 1 13 ? 2.095 -1.506 -7.096 1.00 0.00 13 LYS A CA 4
ATOM 2982 C C . LYS A 1 13 ? 0.655 -0.998 -7.168 1.00 0.00 13 LYS A C 4
ATOM 2983 O O . LYS A 1 13 ? 0.396 0.210 -7.168 1.00 0.00 13 LYS A O 4
ATOM 3002 N N . LYS A 1 14 ? -0.272 -1.934 -7.210 1.00 0.00 14 LYS A N 4
ATOM 3003 C CA . LYS A 1 14 ? -1.677 -1.614 -7.213 1.00 0.00 14 LYS A CA 4
ATOM 3004 C C . LYS A 1 14 ? -2.099 -0.955 -5.911 1.00 0.00 14 LYS A C 4
ATOM 3005 O O . LYS A 1 14 ? -2.860 0.023 -5.926 1.00 0.00 14 LYS A O 4
ATOM 3024 N N . VAL A 1 15 ? -1.605 -1.493 -4.792 1.00 0.00 15 VAL A N 4
ATOM 3025 C CA . VAL A 1 15 ? -1.816 -0.892 -3.466 1.00 0.00 15 VAL A CA 4
ATOM 3026 C C . VAL A 1 15 ? -1.306 0.546 -3.471 1.00 0.00 15 VAL A C 4
ATOM 3027 O O . VAL A 1 15 ? -1.976 1.449 -2.969 1.00 0.00 15 VAL A O 4
ATOM 3040 N N . ILE A 1 16 ? -0.129 0.740 -4.072 1.00 0.00 16 ILE A N 4
ATOM 3041 C CA . ILE A 1 16 ? 0.509 2.049 -4.199 1.00 0.00 16 ILE A CA 4
ATOM 3042 C C . ILE A 1 16 ? -0.424 3.063 -4.837 1.00 0.00 16 ILE A C 4
ATOM 3043 O O . ILE A 1 16 ? -0.632 4.147 -4.290 1.00 0.00 16 ILE A O 4
ATOM 3059 N N . ASP A 1 17 ? -0.999 2.701 -5.969 1.00 0.00 17 ASP A N 4
ATOM 3060 C CA . ASP A 1 17 ? -1.919 3.591 -6.676 1.00 0.00 17 ASP A CA 4
ATOM 3061 C C . ASP A 1 17 ? -3.098 3.961 -5.797 1.00 0.00 17 ASP A C 4
ATOM 3062 O O . ASP A 1 17 ? -3.516 5.104 -5.756 1.00 0.00 17 ASP A O 4
ATOM 3071 N N . ILE A 1 18 ? -3.574 3.018 -5.037 1.00 0.00 18 ILE A N 4
ATOM 3072 C CA . ILE A 1 18 ? -4.729 3.249 -4.189 1.00 0.00 18 ILE A CA 4
ATOM 3073 C C . ILE A 1 18 ? -4.355 4.132 -2.987 1.00 0.00 18 ILE A C 4
ATOM 3074 O O . ILE A 1 18 ? -5.009 5.140 -2.730 1.00 0.00 18 ILE A O 4
ATOM 3090 N N . ILE A 1 19 ? -3.305 3.759 -2.266 1.00 0.00 19 ILE A N 4
ATOM 3091 C CA . ILE A 1 19 ? -2.883 4.528 -1.090 1.00 0.00 19 ILE A CA 4
ATOM 3092 C C . ILE A 1 19 ? -2.432 5.939 -1.468 1.00 0.00 19 ILE A C 4
ATOM 3093 O O . ILE A 1 19 ? -2.529 6.854 -0.665 1.00 0.00 19 ILE A O 4
ATOM 3109 N N . ASN A 1 20 ? -1.936 6.114 -2.677 1.00 0.00 20 ASN A N 4
ATOM 3110 C CA . ASN A 1 20 ? -1.474 7.420 -3.107 1.00 0.00 20 ASN A CA 4
ATOM 3111 C C . ASN A 1 20 ? -2.671 8.280 -3.490 1.00 0.00 20 ASN A C 4
ATOM 3112 O O . ASN A 1 20 ? -2.711 9.468 -3.194 1.00 0.00 20 ASN A O 4
ATOM 3123 N N . THR A 1 21 ? -3.666 7.669 -4.105 1.00 0.00 21 THR A N 4
ATOM 3124 C CA . THR A 1 21 ? -4.834 8.401 -4.534 1.00 0.00 21 THR A CA 4
ATOM 3125 C C . THR A 1 21 ? -5.768 8.704 -3.364 1.00 0.00 21 THR A C 4
ATOM 3126 O O . THR A 1 21 ? -6.097 9.871 -3.105 1.00 0.00 21 THR A O 4
ATOM 3137 N N . GLY A 1 22 ? -6.130 7.660 -2.634 1.00 0.00 22 GLY A N 4
ATOM 3138 C CA . GLY A 1 22 ? -7.097 7.746 -1.566 1.00 0.00 22 GLY A CA 4
ATOM 3139 C C . GLY A 1 22 ? -6.685 8.644 -0.428 1.00 0.00 22 GLY A C 4
ATOM 3140 O O . GLY A 1 22 ? -5.488 8.788 -0.117 1.00 0.00 22 GLY A O 4
ATOM 3144 N N . SER A 1 23 ? -7.664 9.226 0.196 1.00 0.00 23 SER A N 4
ATOM 3145 C CA . SER A 1 23 ? -7.466 10.147 1.277 1.00 0.00 23 SER A CA 4
ATOM 3146 C C . SER A 1 23 ? -7.752 9.492 2.622 1.00 0.00 23 SER A C 4
ATOM 3147 O O . SER A 1 23 ? -6.832 9.205 3.400 1.00 0.00 23 SER A O 4
ATOM 3155 N N . ALA A 1 24 ? -9.019 9.249 2.874 1.00 0.00 24 ALA A N 4
ATOM 3156 C CA . ALA A 1 24 ? -9.465 8.653 4.114 1.00 0.00 24 ALA A CA 4
ATOM 3157 C C . ALA A 1 24 ? -8.996 7.222 4.212 1.00 0.00 24 ALA A C 4
ATOM 3158 O O . ALA A 1 24 ? -9.180 6.441 3.274 1.00 0.00 24 ALA A O 4
ATOM 3165 N N . VAL A 1 25 ? -8.417 6.884 5.345 1.00 0.00 25 VAL A N 4
ATOM 3166 C CA . VAL A 1 25 ? -7.857 5.562 5.594 1.00 0.00 25 VAL A CA 4
ATOM 3167 C C . VAL A 1 25 ? -8.891 4.470 5.373 1.00 0.00 25 VAL A C 4
ATOM 3168 O O . VAL A 1 25 ? -8.635 3.521 4.644 1.00 0.00 25 VAL A O 4
ATOM 3181 N N . ALA A 1 26 ? -10.074 4.648 5.941 1.00 0.00 26 ALA A N 4
ATOM 3182 C CA . ALA A 1 26 ? -11.150 3.662 5.816 1.00 0.00 26 ALA A CA 4
ATOM 3183 C C . ALA A 1 26 ? -11.591 3.495 4.357 1.00 0.00 26 ALA A C 4
ATOM 3184 O O . ALA A 1 26 ? -11.996 2.396 3.933 1.00 0.00 26 ALA A O 4
ATOM 3191 N N . THR A 1 27 ? -11.472 4.561 3.590 1.00 0.00 27 THR A N 4
ATOM 3192 C CA . THR A 1 27 ? -11.828 4.541 2.193 1.00 0.00 27 THR A CA 4
ATOM 3193 C C . THR A 1 27 ? -10.783 3.730 1.422 1.00 0.00 27 THR A C 4
ATOM 3194 O O . THR A 1 27 ? -11.119 2.874 0.590 1.00 0.00 27 THR A O 4
ATOM 3205 N N . ILE A 1 28 ? -9.526 3.961 1.764 1.00 0.00 28 ILE A N 4
ATOM 3206 C CA . ILE A 1 28 ? -8.415 3.257 1.168 1.00 0.00 28 ILE A CA 4
ATOM 3207 C C . ILE A 1 28 ? -8.517 1.780 1.506 1.00 0.00 28 ILE A C 4
ATOM 3208 O O . ILE A 1 28 ? -8.436 0.951 0.621 1.00 0.00 28 ILE A O 4
ATOM 3224 N N . ILE A 1 29 ? -8.740 1.480 2.783 1.00 0.00 29 ILE A N 4
ATOM 3225 C CA . ILE A 1 29 ? -8.924 0.095 3.281 1.00 0.00 29 ILE A CA 4
ATOM 3226 C C . ILE A 1 29 ? -9.878 -0.704 2.403 1.00 0.00 29 ILE A C 4
ATOM 3227 O O . ILE A 1 29 ? -9.543 -1.818 1.955 1.00 0.00 29 ILE A O 4
ATOM 3243 N N . ALA A 1 30 ? -11.032 -0.128 2.124 1.00 0.00 30 ALA A N 4
ATOM 3244 C CA . ALA A 1 30 ? -12.045 -0.800 1.342 1.00 0.00 30 ALA A CA 4
ATOM 3245 C C . ALA A 1 30 ? -11.547 -1.063 -0.066 1.00 0.00 30 ALA A C 4
ATOM 3246 O O . ALA A 1 30 ? -11.737 -2.160 -0.610 1.00 0.00 30 ALA A O 4
ATOM 3253 N N . LEU A 1 31 ? -10.850 -0.095 -0.622 1.00 0.00 31 LEU A N 4
ATOM 3254 C CA . LEU A 1 31 ? -10.358 -0.213 -1.974 1.00 0.00 31 LEU A CA 4
ATOM 3255 C C . LEU A 1 31 ? -9.220 -1.231 -2.064 1.00 0.00 31 LEU A C 4
ATOM 3256 O O . LEU A 1 31 ? -9.248 -2.123 -2.908 1.00 0.00 31 LEU A O 4
ATOM 3272 N N . VAL A 1 32 ? -8.260 -1.140 -1.154 1.00 0.00 32 VAL A N 4
ATOM 3273 C CA . VAL A 1 32 ? -7.093 -2.022 -1.185 1.00 0.00 32 VAL A CA 4
ATOM 3274 C C . VAL A 1 32 ? -7.518 -3.467 -0.946 1.00 0.00 32 VAL A C 4
ATOM 3275 O O . VAL A 1 32 ? -7.057 -4.384 -1.634 1.00 0.00 32 VAL A O 4
ATOM 3288 N N . THR A 1 33 ? -8.436 -3.669 -0.020 1.00 0.00 33 THR A N 4
ATOM 3289 C CA . THR A 1 33 ? -8.882 -5.003 0.301 1.00 0.00 33 THR A CA 4
ATOM 3290 C C . THR A 1 33 ? -9.708 -5.597 -0.858 1.00 0.00 33 THR A C 4
ATOM 3291 O O . THR A 1 33 ? -9.710 -6.803 -1.076 1.00 0.00 33 THR A O 4
ATOM 3302 N N . ALA A 1 34 ? -10.345 -4.742 -1.635 1.00 0.00 34 ALA A N 4
ATOM 3303 C CA . ALA A 1 34 ? -11.115 -5.202 -2.781 1.00 0.00 34 ALA A CA 4
ATOM 3304 C C . ALA A 1 34 ? -10.173 -5.682 -3.881 1.00 0.00 34 ALA A C 4
ATOM 3305 O O . ALA A 1 34 ? -10.470 -6.626 -4.618 1.00 0.00 34 ALA A O 4
ATOM 3312 N N . VAL A 1 35 ? -9.020 -5.058 -3.942 1.00 0.00 35 VAL A N 4
ATOM 3313 C CA . VAL A 1 35 ? -8.044 -5.317 -4.975 1.00 0.00 35 VAL A CA 4
ATOM 3314 C C . VAL A 1 35 ? -7.114 -6.483 -4.629 1.00 0.00 35 VAL A C 4
ATOM 3315 O O . VAL A 1 35 ? -6.835 -7.340 -5.483 1.00 0.00 35 VAL A O 4
ATOM 3328 N N . VAL A 1 36 ? -6.627 -6.524 -3.409 1.00 0.00 36 VAL A N 4
ATOM 3329 C CA . VAL A 1 36 ? -5.675 -7.579 -3.046 1.00 0.00 36 VAL A CA 4
ATOM 3330 C C . VAL A 1 36 ? -6.322 -8.717 -2.276 1.00 0.00 36 VAL A C 4
ATOM 3331 O O . VAL A 1 36 ? -5.856 -9.863 -2.350 1.00 0.00 36 VAL A O 4
ATOM 3344 N N . GLY A 1 37 ? -7.389 -8.413 -1.561 1.00 0.00 37 GLY A N 4
ATOM 3345 C CA . GLY A 1 37 ? -8.036 -9.393 -0.713 1.00 0.00 37 GLY A CA 4
ATOM 3346 C C . GLY A 1 37 ? -7.182 -9.769 0.497 1.00 0.00 37 GLY A C 4
ATOM 3347 O O . GLY A 1 37 ? -6.053 -9.286 0.658 1.00 0.00 37 GLY A O 4
ATOM 3351 N N . GLY A 1 38 ? -7.736 -10.560 1.375 1.00 0.00 38 GLY A N 4
ATOM 3352 C CA . GLY A 1 38 ? -6.982 -11.087 2.495 1.00 0.00 38 GLY A CA 4
ATOM 3353 C C . GLY A 1 38 ? -6.846 -10.139 3.658 1.00 0.00 38 GLY A C 4
ATOM 3354 O O . GLY A 1 38 ? -6.204 -10.460 4.633 1.00 0.00 38 GLY A O 4
ATOM 3358 N N . GLY A 1 39 ? -7.370 -8.945 3.505 1.00 0.00 39 GLY A N 4
ATOM 3359 C CA . GLY A 1 39 ? -7.390 -7.929 4.578 1.00 0.00 39 GLY A CA 4
ATOM 3360 C C . GLY A 1 39 ? -6.003 -7.547 5.091 1.00 0.00 39 GLY A C 4
ATOM 3361 O O . GLY A 1 39 ? -5.871 -6.924 6.154 1.00 0.00 39 GLY A O 4
ATOM 3365 N N . LEU A 1 40 ? -4.992 -7.946 4.335 1.00 0.00 40 LEU A N 4
ATOM 3366 C CA . LEU A 1 40 ? -3.578 -7.719 4.654 1.00 0.00 40 LEU A CA 4
ATOM 3367 C C . LEU A 1 40 ? -3.271 -6.246 4.933 1.00 0.00 40 LEU A C 4
ATOM 3368 O O . LEU A 1 40 ? -2.699 -5.891 5.988 1.00 0.00 40 LEU A O 4
ATOM 3384 N N . ILE A 1 41 ? -3.637 -5.390 4.017 1.00 0.00 41 ILE A N 4
ATOM 3385 C CA . ILE A 1 41 ? -3.428 -3.996 4.219 1.00 0.00 41 ILE A CA 4
ATOM 3386 C C . ILE A 1 41 ? -4.464 -3.473 5.191 1.00 0.00 41 ILE A C 4
ATOM 3387 O O . ILE A 1 41 ? -5.645 -3.317 4.860 1.00 0.00 41 ILE A O 4
ATOM 3403 N N . THR A 1 42 ? -4.033 -3.300 6.395 1.00 0.00 42 THR A N 4
ATOM 3404 C CA . THR A 1 42 ? -4.850 -2.770 7.438 1.00 0.00 42 THR A CA 4
ATOM 3405 C C . THR A 1 42 ? -4.612 -1.276 7.560 1.00 0.00 42 THR A C 4
ATOM 3406 O O . THR A 1 42 ? -3.770 -0.720 6.835 1.00 0.00 42 THR A O 4
ATOM 3417 N N . ALA A 1 43 ? -5.359 -0.618 8.448 1.00 0.00 43 ALA A N 4
ATOM 3418 C CA . ALA A 1 43 ? -5.206 0.818 8.692 1.00 0.00 43 ALA A CA 4
ATOM 3419 C C . ALA A 1 43 ? -3.780 1.125 9.099 1.00 0.00 43 ALA A C 4
ATOM 3420 O O . ALA A 1 43 ? -3.215 2.172 8.726 1.00 0.00 43 ALA A O 4
ATOM 3427 N N . GLY A 1 44 ? -3.193 0.188 9.830 1.00 0.00 44 GLY A N 4
ATOM 3428 C CA . GLY A 1 44 ? -1.822 0.274 10.221 1.00 0.00 44 GLY A CA 4
ATOM 3429 C C . GLY A 1 44 ? -0.902 0.263 9.022 1.00 0.00 44 GLY A C 4
ATOM 3430 O O . GLY A 1 44 ? 0.018 1.072 8.937 1.00 0.00 44 GLY A O 4
ATOM 3434 N N . ILE A 1 45 ? -1.174 -0.615 8.067 1.00 0.00 45 ILE A N 4
ATOM 3435 C CA . ILE A 1 45 ? -0.358 -0.702 6.866 1.00 0.00 45 ILE A CA 4
ATOM 3436 C C . ILE A 1 45 ? -0.536 0.549 6.012 1.00 0.00 45 ILE A C 4
ATOM 3437 O O . ILE A 1 45 ? 0.448 1.118 5.551 1.00 0.00 45 ILE A O 4
ATOM 3453 N N . VAL A 1 46 ? -1.783 0.999 5.862 1.00 0.00 46 VAL A N 4
ATOM 3454 C CA . VAL A 1 46 ? -2.098 2.204 5.084 1.00 0.00 46 VAL A CA 4
ATOM 3455 C C . VAL A 1 46 ? -1.319 3.413 5.614 1.00 0.00 46 VAL A C 4
ATOM 3456 O O . VAL A 1 46 ? -0.620 4.083 4.860 1.00 0.00 46 VAL A O 4
ATOM 3469 N N . ALA A 1 47 ? -1.398 3.643 6.921 1.00 0.00 47 ALA A N 4
ATOM 3470 C CA . ALA A 1 47 ? -0.728 4.781 7.550 1.00 0.00 47 ALA A CA 4
ATOM 3471 C C . ALA A 1 47 ? 0.790 4.661 7.452 1.00 0.00 47 ALA A C 4
ATOM 3472 O O . ALA A 1 47 ? 1.492 5.662 7.274 1.00 0.00 47 ALA A O 4
ATOM 3479 N N . THR A 1 48 ? 1.289 3.445 7.555 1.00 0.00 48 THR A N 4
ATOM 3480 C CA . THR A 1 48 ? 2.708 3.201 7.448 1.00 0.00 48 THR A CA 4
ATOM 3481 C C . THR A 1 48 ? 3.182 3.481 6.019 1.00 0.00 48 THR A C 4
ATOM 3482 O O . THR A 1 48 ? 4.162 4.200 5.805 1.00 0.00 48 THR A O 4
ATOM 3493 N N . ALA A 1 49 ? 2.452 2.949 5.056 1.00 0.00 49 ALA A N 4
ATOM 3494 C CA . ALA A 1 49 ? 2.762 3.131 3.659 1.00 0.00 49 ALA A CA 4
ATOM 3495 C C . ALA A 1 49 ? 2.691 4.612 3.285 1.00 0.00 49 ALA A C 4
ATOM 3496 O O . ALA A 1 49 ? 3.542 5.102 2.558 1.00 0.00 49 ALA A O 4
ATOM 3503 N N . LYS A 1 50 ? 1.694 5.321 3.837 1.00 0.00 50 LYS A N 4
ATOM 3504 C CA . LYS A 1 50 ? 1.563 6.784 3.678 1.00 0.00 50 LYS A CA 4
ATOM 3505 C C . LYS A 1 50 ? 2.848 7.495 4.092 1.00 0.00 50 LYS A C 4
ATOM 3506 O O . LYS A 1 50 ? 3.309 8.422 3.418 1.00 0.00 50 LYS A O 4
ATOM 3525 N N . SER A 1 51 ? 3.419 7.049 5.181 1.00 0.00 51 SER A N 4
ATOM 3526 C CA . SER A 1 51 ? 4.618 7.632 5.700 1.00 0.00 51 SER A CA 4
ATOM 3527 C C . SER A 1 51 ? 5.827 7.276 4.843 1.00 0.00 51 SER A C 4
ATOM 3528 O O . SER A 1 51 ? 6.650 8.143 4.542 1.00 0.00 51 SER A O 4
ATOM 3536 N N . LEU A 1 52 ? 5.910 6.027 4.419 1.00 0.00 52 LEU A N 4
ATOM 3537 C CA . LEU A 1 52 ? 7.031 5.570 3.617 1.00 0.00 52 LEU A CA 4
ATOM 3538 C C . LEU A 1 52 ? 7.031 6.242 2.254 1.00 0.00 52 LEU A C 4
ATOM 3539 O O . LEU A 1 52 ? 8.085 6.614 1.753 1.00 0.00 52 LEU A O 4
ATOM 3555 N N . ILE A 1 53 ? 5.848 6.435 1.667 1.00 0.00 53 ILE A N 4
ATOM 3556 C CA . ILE A 1 53 ? 5.758 7.090 0.363 1.00 0.00 53 ILE A CA 4
ATOM 3557 C C . ILE A 1 53 ? 6.050 8.581 0.478 1.00 0.00 53 ILE A C 4
ATOM 3558 O O . ILE A 1 53 ? 6.552 9.195 -0.462 1.00 0.00 53 ILE A O 4
ATOM 3574 N N . LYS A 1 54 ? 5.774 9.148 1.646 1.00 0.00 54 LYS A N 4
ATOM 3575 C CA . LYS A 1 54 ? 5.980 10.560 1.864 1.00 0.00 54 LYS A CA 4
ATOM 3576 C C . LYS A 1 54 ? 7.477 10.885 2.029 1.00 0.00 54 LYS A C 4
ATOM 3577 O O . LYS A 1 54 ? 7.931 11.957 1.639 1.00 0.00 54 LYS A O 4
ATOM 3596 N N . LYS A 1 55 ? 8.238 9.958 2.584 1.00 0.00 55 LYS A N 4
ATOM 3597 C CA . LYS A 1 55 ? 9.673 10.177 2.752 1.00 0.00 55 LYS A CA 4
ATOM 3598 C C . LYS A 1 55 ? 10.518 9.487 1.701 1.00 0.00 55 LYS A C 4
ATOM 3599 O O . LYS A 1 55 ? 11.330 10.128 1.029 1.00 0.00 55 LYS A O 4
ATOM 3618 N N . TYR A 1 56 ? 10.343 8.203 1.569 1.00 0.00 56 TYR A N 4
ATOM 3619 C CA . TYR A 1 56 ? 11.162 7.400 0.681 1.00 0.00 56 TYR A CA 4
ATOM 3620 C C . TYR A 1 56 ? 10.558 7.340 -0.718 1.00 0.00 56 TYR A C 4
ATOM 3621 O O . TYR A 1 56 ? 11.264 7.480 -1.726 1.00 0.00 56 TYR A O 4
ATOM 3639 N N . GLY A 1 57 ? 9.270 7.148 -0.782 1.00 0.00 57 GLY A N 4
ATOM 3640 C CA . GLY A 1 57 ? 8.604 7.125 -2.056 1.00 0.00 57 GLY A CA 4
ATOM 3641 C C . GLY A 1 57 ? 7.761 5.895 -2.259 1.00 0.00 57 GLY A C 4
ATOM 3642 O O . GLY A 1 57 ? 7.830 4.930 -1.477 1.00 0.00 57 GLY A O 4
ATOM 3646 N N . ALA A 1 58 ? 6.982 5.925 -3.311 1.00 0.00 58 ALA A N 4
ATOM 3647 C CA . ALA A 1 58 ? 6.053 4.873 -3.659 1.00 0.00 58 ALA A CA 4
ATOM 3648 C C . ALA A 1 58 ? 6.777 3.600 -4.061 1.00 0.00 58 ALA A C 4
ATOM 3649 O O . ALA A 1 58 ? 6.357 2.499 -3.715 1.00 0.00 58 ALA A O 4
ATOM 3656 N N . LYS A 1 59 ? 7.887 3.760 -4.744 1.00 0.00 59 LYS A N 4
ATOM 3657 C CA . LYS A 1 59 ? 8.682 2.631 -5.217 1.00 0.00 59 LYS A CA 4
ATOM 3658 C C . LYS A 1 59 ? 9.250 1.863 -4.031 1.00 0.00 59 LYS A C 4
ATOM 3659 O O . LYS A 1 59 ? 9.304 0.613 -4.038 1.00 0.00 59 LYS A O 4
ATOM 3678 N N . TYR A 1 60 ? 9.610 2.611 -2.995 1.00 0.00 60 TYR A N 4
ATOM 3679 C CA . TYR A 1 60 ? 10.146 2.054 -1.782 1.00 0.00 60 TYR A CA 4
ATOM 3680 C C . TYR A 1 60 ? 9.071 1.260 -1.092 1.00 0.00 60 TYR A C 4
ATOM 3681 O O . TYR A 1 60 ? 9.287 0.107 -0.677 1.00 0.00 60 TYR A O 4
ATOM 3699 N N . ALA A 1 61 ? 7.915 1.881 -0.962 1.00 0.00 61 ALA A N 4
ATOM 3700 C CA . ALA A 1 61 ? 6.806 1.288 -0.274 1.00 0.00 61 ALA A CA 4
ATOM 3701 C C . ALA A 1 61 ? 6.331 0.053 -0.966 1.00 0.00 61 ALA A C 4
ATOM 3702 O O . ALA A 1 61 ? 5.965 -0.880 -0.318 1.00 0.00 61 ALA A O 4
ATOM 3709 N N . ALA A 1 62 ? 6.357 0.052 -2.287 1.00 0.00 62 ALA A N 4
ATOM 3710 C CA . ALA A 1 62 ? 5.964 -1.117 -3.058 1.00 0.00 62 ALA A CA 4
ATOM 3711 C C . ALA A 1 62 ? 6.837 -2.310 -2.690 1.00 0.00 62 ALA A C 4
ATOM 3712 O O . ALA A 1 62 ? 6.336 -3.413 -2.452 1.00 0.00 62 ALA A O 4
ATOM 3719 N N . ALA A 1 63 ? 8.141 -2.075 -2.603 1.00 0.00 63 ALA A N 4
ATOM 3720 C CA . ALA A 1 63 ? 9.082 -3.118 -2.226 1.00 0.00 63 ALA A CA 4
ATOM 3721 C C . ALA A 1 63 ? 8.823 -3.563 -0.794 1.00 0.00 63 ALA A C 4
ATOM 3722 O O . ALA A 1 63 ? 8.825 -4.760 -0.492 1.00 0.00 63 ALA A O 4
ATOM 3729 N N . TRP A 1 64 ? 8.561 -2.588 0.067 1.00 0.00 64 TRP A N 4
ATOM 3730 C CA . TRP A 1 64 ? 8.260 -2.824 1.472 1.00 0.00 64 TRP A CA 4
ATOM 3731 C C . TRP A 1 64 ? 6.969 -3.637 1.616 1.00 0.00 64 TRP A C 4
ATOM 3732 O O . TRP A 1 64 ? 6.927 -4.622 2.371 1.00 0.00 64 TRP A O 4
ATOM 3753 N N . LEU A 1 1 ? 6.052 -3.223 0.887 1.00 0.00 1 LEU A N 5
ATOM 3754 C CA . LEU A 1 1 ? 4.764 -3.897 0.873 1.00 0.00 1 LEU A CA 5
ATOM 3755 C C . LEU A 1 1 ? 4.930 -5.345 0.488 1.00 0.00 1 LEU A C 5
ATOM 3756 O O . LEU A 1 1 ? 4.561 -6.236 1.240 1.00 0.00 1 LEU A O 5
ATOM 3772 N N . THR A 1 2 ? 5.534 -5.569 -0.655 1.00 0.00 2 THR A N 5
ATOM 3773 C CA . THR A 1 2 ? 5.757 -6.899 -1.177 1.00 0.00 2 THR A CA 5
ATOM 3774 C C . THR A 1 2 ? 6.519 -7.764 -0.177 1.00 0.00 2 THR A C 5
ATOM 3775 O O . THR A 1 2 ? 6.089 -8.888 0.119 1.00 0.00 2 THR A O 5
ATOM 3786 N N . ALA A 1 3 ? 7.571 -7.197 0.384 1.00 0.00 3 ALA A N 5
ATOM 3787 C CA . ALA A 1 3 ? 8.437 -7.885 1.330 1.00 0.00 3 ALA A CA 5
ATOM 3788 C C . ALA A 1 3 ? 7.691 -8.324 2.588 1.00 0.00 3 ALA A C 5
ATOM 3789 O O . ALA A 1 3 ? 7.737 -9.497 2.977 1.00 0.00 3 ALA A O 5
ATOM 3796 N N . ASN A 1 4 ? 6.967 -7.405 3.182 1.00 0.00 4 ASN A N 5
ATOM 3797 C CA . ASN A 1 4 ? 6.330 -7.650 4.468 1.00 0.00 4 ASN A CA 5
ATOM 3798 C C . ASN A 1 4 ? 5.011 -8.356 4.336 1.00 0.00 4 ASN A C 5
ATOM 3799 O O . ASN A 1 4 ? 4.705 -9.253 5.120 1.00 0.00 4 ASN A O 5
ATOM 3810 N N . LEU A 1 5 ? 4.233 -7.988 3.348 1.00 0.00 5 LEU A N 5
ATOM 3811 C CA . LEU A 1 5 ? 2.925 -8.586 3.169 1.00 0.00 5 LEU A CA 5
ATOM 3812 C C . LEU A 1 5 ? 3.054 -9.924 2.480 1.00 0.00 5 LEU A C 5
ATOM 3813 O O . LEU A 1 5 ? 2.230 -10.809 2.683 1.00 0.00 5 LEU A O 5
ATOM 3829 N N . GLY A 1 6 ? 4.106 -10.078 1.680 1.00 0.00 6 GLY A N 5
ATOM 3830 C CA . GLY A 1 6 ? 4.310 -11.336 0.994 1.00 0.00 6 GLY A CA 5
ATOM 3831 C C . GLY A 1 6 ? 3.411 -11.413 -0.201 1.00 0.00 6 GLY A C 5
ATOM 3832 O O . GLY A 1 6 ? 2.810 -12.460 -0.502 1.00 0.00 6 GLY A O 5
ATOM 3836 N N . ILE A 1 7 ? 3.316 -10.306 -0.884 1.00 0.00 7 ILE A N 5
ATOM 3837 C CA . ILE A 1 7 ? 2.434 -10.175 -2.020 1.00 0.00 7 ILE A CA 5
ATOM 3838 C C . ILE A 1 7 ? 3.250 -10.010 -3.273 1.00 0.00 7 ILE A C 5
ATOM 3839 O O . ILE A 1 7 ? 4.481 -9.974 -3.210 1.00 0.00 7 ILE A O 5
ATOM 3855 N N . SER A 1 8 ? 2.596 -9.922 -4.392 1.00 0.00 8 SER A N 5
ATOM 3856 C CA . SER A 1 8 ? 3.273 -9.730 -5.636 1.00 0.00 8 SER A CA 5
ATOM 3857 C C . SER A 1 8 ? 3.672 -8.262 -5.780 1.00 0.00 8 SER A C 5
ATOM 3858 O O . SER A 1 8 ? 3.227 -7.389 -4.995 1.00 0.00 8 SER A O 5
ATOM 3866 N N . SER A 1 9 ? 4.497 -7.978 -6.743 1.00 0.00 9 SER A N 5
ATOM 3867 C CA . SER A 1 9 ? 4.868 -6.625 -7.036 1.00 0.00 9 SER A CA 5
ATOM 3868 C C . SER A 1 9 ? 3.714 -5.936 -7.768 1.00 0.00 9 SER A C 5
ATOM 3869 O O . SER A 1 9 ? 3.568 -4.708 -7.719 1.00 0.00 9 SER A O 5
ATOM 3877 N N . TYR A 1 10 ? 2.882 -6.750 -8.419 1.00 0.00 10 TYR A N 5
ATOM 3878 C CA . TYR A 1 10 ? 1.698 -6.277 -9.100 1.00 0.00 10 TYR A CA 5
ATOM 3879 C C . TYR A 1 10 ? 0.736 -5.731 -8.056 1.00 0.00 10 TYR A C 5
ATOM 3880 O O . TYR A 1 10 ? 0.252 -4.602 -8.168 1.00 0.00 10 TYR A O 5
ATOM 3898 N N . ALA A 1 11 ? 0.485 -6.540 -7.031 1.00 0.00 11 ALA A N 5
ATOM 3899 C CA . ALA A 1 11 ? -0.400 -6.165 -5.943 1.00 0.00 11 ALA A CA 5
ATOM 3900 C C . ALA A 1 11 ? 0.111 -4.942 -5.239 1.00 0.00 11 ALA A C 5
ATOM 3901 O O . ALA A 1 11 ? -0.651 -4.031 -4.979 1.00 0.00 11 ALA A O 5
ATOM 3908 N N . ALA A 1 12 ? 1.412 -4.903 -4.981 1.00 0.00 12 ALA A N 5
ATOM 3909 C CA . ALA A 1 12 ? 2.028 -3.760 -4.319 1.00 0.00 12 ALA A CA 5
ATOM 3910 C C . ALA A 1 12 ? 1.829 -2.493 -5.129 1.00 0.00 12 ALA A C 5
ATOM 3911 O O . ALA A 1 12 ? 1.529 -1.442 -4.579 1.00 0.00 12 ALA A O 5
ATOM 3918 N N . LYS A 1 13 ? 1.946 -2.619 -6.448 1.00 0.00 13 LYS A N 5
ATOM 3919 C CA . LYS A 1 13 ? 1.781 -1.493 -7.359 1.00 0.00 13 LYS A CA 5
ATOM 3920 C C . LYS A 1 13 ? 0.357 -0.953 -7.225 1.00 0.00 13 LYS A C 5
ATOM 3921 O O . LYS A 1 13 ? 0.134 0.265 -7.192 1.00 0.00 13 LYS A O 5
ATOM 3940 N N . LYS A 1 14 ? -0.590 -1.872 -7.130 1.00 0.00 14 LYS A N 5
ATOM 3941 C CA . LYS A 1 14 ? -1.987 -1.545 -6.952 1.00 0.00 14 LYS A CA 5
ATOM 3942 C C . LYS A 1 14 ? -2.209 -0.863 -5.617 1.00 0.00 14 LYS A C 5
ATOM 3943 O O . LYS A 1 14 ? -2.863 0.175 -5.557 1.00 0.00 14 LYS A O 5
ATOM 3962 N N . VAL A 1 15 ? -1.653 -1.451 -4.555 1.00 0.00 15 VAL A N 5
ATOM 3963 C CA . VAL A 1 15 ? -1.751 -0.885 -3.201 1.00 0.00 15 VAL A CA 5
ATOM 3964 C C . VAL A 1 15 ? -1.275 0.561 -3.198 1.00 0.00 15 VAL A C 5
ATOM 3965 O O . VAL A 1 15 ? -1.968 1.443 -2.670 1.00 0.00 15 VAL A O 5
ATOM 3978 N N . ILE A 1 16 ? -0.115 0.795 -3.827 1.00 0.00 16 ILE A N 5
ATOM 3979 C CA . ILE A 1 16 ? 0.477 2.125 -3.900 1.00 0.00 16 ILE A CA 5
ATOM 3980 C C . ILE A 1 16 ? -0.483 3.105 -4.533 1.00 0.00 16 ILE A C 5
ATOM 3981 O O . ILE A 1 16 ? -0.718 4.151 -3.993 1.00 0.00 16 ILE A O 5
ATOM 3997 N N . ASP A 1 17 ? -1.056 2.722 -5.652 1.00 0.00 17 ASP A N 5
ATOM 3998 C CA . ASP A 1 17 ? -1.994 3.576 -6.402 1.00 0.00 17 ASP A CA 5
ATOM 3999 C C . ASP A 1 17 ? -3.169 4.019 -5.520 1.00 0.00 17 ASP A C 5
ATOM 4000 O O . ASP A 1 17 ? -3.486 5.232 -5.408 1.00 0.00 17 ASP A O 5
ATOM 4009 N N . ILE A 1 18 ? -3.743 3.057 -4.832 1.00 0.00 18 ILE A N 5
ATOM 4010 C CA . ILE A 1 18 ? -4.886 3.287 -3.975 1.00 0.00 18 ILE A CA 5
ATOM 4011 C C . ILE A 1 18 ? -4.503 4.197 -2.805 1.00 0.00 18 ILE A C 5
ATOM 4012 O O . ILE A 1 18 ? -5.095 5.271 -2.624 1.00 0.00 18 ILE A O 5
ATOM 4028 N N . ILE A 1 19 ? -3.479 3.799 -2.045 1.00 0.00 19 ILE A N 5
ATOM 4029 C CA . ILE A 1 19 ? -3.033 4.588 -0.884 1.00 0.00 19 ILE A CA 5
ATOM 4030 C C . ILE A 1 19 ? -2.507 5.973 -1.310 1.00 0.00 19 ILE A C 5
ATOM 4031 O O . ILE A 1 19 ? -2.552 6.929 -0.527 1.00 0.00 19 ILE A O 5
ATOM 4047 N N . ASN A 1 20 ? -2.028 6.069 -2.548 1.00 0.00 20 ASN A N 5
ATOM 4048 C CA . ASN A 1 20 ? -1.431 7.293 -3.069 1.00 0.00 20 ASN A CA 5
ATOM 4049 C C . ASN A 1 20 ? -2.478 8.361 -3.251 1.00 0.00 20 ASN A C 5
ATOM 4050 O O . ASN A 1 20 ? -2.195 9.529 -3.029 1.00 0.00 20 ASN A O 5
ATOM 4061 N N . THR A 1 21 ? -3.693 7.969 -3.656 1.00 0.00 21 THR A N 5
ATOM 4062 C CA . THR A 1 21 ? -4.776 8.951 -3.767 1.00 0.00 21 THR A CA 5
ATOM 4063 C C . THR A 1 21 ? -5.089 9.535 -2.376 1.00 0.00 21 THR A C 5
ATOM 4064 O O . THR A 1 21 ? -5.194 10.753 -2.203 1.00 0.00 21 THR A O 5
ATOM 4075 N N . GLY A 1 22 ? -5.209 8.631 -1.403 1.00 0.00 22 GLY A N 5
ATOM 4076 C CA . GLY A 1 22 ? -5.318 8.979 0.002 1.00 0.00 22 GLY A CA 5
ATOM 4077 C C . GLY A 1 22 ? -6.410 9.960 0.352 1.00 0.00 22 GLY A C 5
ATOM 4078 O O . GLY A 1 22 ? -6.125 11.079 0.771 1.00 0.00 22 GLY A O 5
ATOM 4082 N N . SER A 1 23 ? -7.633 9.573 0.170 1.00 0.00 23 SER A N 5
ATOM 4083 C CA . SER A 1 23 ? -8.728 10.415 0.548 1.00 0.00 23 SER A CA 5
ATOM 4084 C C . SER A 1 23 ? -9.295 9.989 1.907 1.00 0.00 23 SER A C 5
ATOM 4085 O O . SER A 1 23 ? -8.907 10.531 2.947 1.00 0.00 23 SER A O 5
ATOM 4093 N N . ALA A 1 24 ? -10.208 9.044 1.908 1.00 0.00 24 ALA A N 5
ATOM 4094 C CA . ALA A 1 24 ? -10.745 8.524 3.146 1.00 0.00 24 ALA A CA 5
ATOM 4095 C C . ALA A 1 24 ? -9.957 7.296 3.544 1.00 0.00 24 ALA A C 5
ATOM 4096 O O . ALA A 1 24 ? -9.929 6.328 2.789 1.00 0.00 24 ALA A O 5
ATOM 4103 N N . VAL A 1 25 ? -9.340 7.319 4.716 1.00 0.00 25 VAL A N 5
ATOM 4104 C CA . VAL A 1 25 ? -8.484 6.209 5.175 1.00 0.00 25 VAL A CA 5
ATOM 4105 C C . VAL A 1 25 ? -9.244 4.887 5.188 1.00 0.00 25 VAL A C 5
ATOM 4106 O O . VAL A 1 25 ? -8.767 3.876 4.652 1.00 0.00 25 VAL A O 5
ATOM 4119 N N . ALA A 1 26 ? -10.439 4.919 5.741 1.00 0.00 26 ALA A N 5
ATOM 4120 C CA . ALA A 1 26 ? -11.291 3.747 5.820 1.00 0.00 26 ALA A CA 5
ATOM 4121 C C . ALA A 1 26 ? -11.631 3.216 4.424 1.00 0.00 26 ALA A C 5
ATOM 4122 O O . ALA A 1 26 ? -11.694 1.994 4.201 1.00 0.00 26 ALA A O 5
ATOM 4129 N N . THR A 1 27 ? -11.774 4.122 3.482 1.00 0.00 27 THR A N 5
ATOM 4130 C CA . THR A 1 27 ? -12.096 3.762 2.128 1.00 0.00 27 THR A CA 5
ATOM 4131 C C . THR A 1 27 ? -10.889 3.120 1.441 1.00 0.00 27 THR A C 5
ATOM 4132 O O . THR A 1 27 ? -11.044 2.142 0.720 1.00 0.00 27 THR A O 5
ATOM 4143 N N . ILE A 1 28 ? -9.686 3.627 1.732 1.00 0.00 28 ILE A N 5
ATOM 4144 C CA . ILE A 1 28 ? -8.459 3.096 1.158 1.00 0.00 28 ILE A CA 5
ATOM 4145 C C . ILE A 1 28 ? -8.335 1.639 1.525 1.00 0.00 28 ILE A C 5
ATOM 4146 O O . ILE A 1 28 ? -8.201 0.794 0.654 1.00 0.00 28 ILE A O 5
ATOM 4162 N N . ILE A 1 29 ? -8.463 1.362 2.818 1.00 0.00 29 ILE A N 5
ATOM 4163 C CA . ILE A 1 29 ? -8.383 0.002 3.361 1.00 0.00 29 ILE A CA 5
ATOM 4164 C C . ILE A 1 29 ? -9.352 -0.923 2.616 1.00 0.00 29 ILE A C 5
ATOM 4165 O O . ILE A 1 29 ? -8.984 -2.024 2.187 1.00 0.00 29 ILE A O 5
ATOM 4181 N N . ALA A 1 30 ? -10.565 -0.435 2.411 1.00 0.00 30 ALA A N 5
ATOM 4182 C CA . ALA A 1 30 ? -11.607 -1.194 1.749 1.00 0.00 30 ALA A CA 5
ATOM 4183 C C . ALA A 1 30 ? -11.276 -1.429 0.274 1.00 0.00 30 ALA A C 5
ATOM 4184 O O . ALA A 1 30 ? -11.564 -2.501 -0.278 1.00 0.00 30 ALA A O 5
ATOM 4191 N N . LEU A 1 31 ? -10.658 -0.449 -0.354 1.00 0.00 31 LEU A N 5
ATOM 4192 C CA . LEU A 1 31 ? -10.314 -0.537 -1.760 1.00 0.00 31 LEU A CA 5
ATOM 4193 C C . LEU A 1 31 ? -9.118 -1.450 -1.976 1.00 0.00 31 LEU A C 5
ATOM 4194 O O . LEU A 1 31 ? -9.091 -2.245 -2.935 1.00 0.00 31 LEU A O 5
ATOM 4210 N N . VAL A 1 32 ? -8.143 -1.362 -1.090 1.00 0.00 32 VAL A N 5
ATOM 4211 C CA . VAL A 1 32 ? -6.970 -2.201 -1.198 1.00 0.00 32 VAL A CA 5
ATOM 4212 C C . VAL A 1 32 ? -7.387 -3.654 -0.951 1.00 0.00 32 VAL A C 5
ATOM 4213 O O . VAL A 1 32 ? -6.999 -4.563 -1.688 1.00 0.00 32 VAL A O 5
ATOM 4226 N N . THR A 1 33 ? -8.247 -3.845 0.039 1.00 0.00 33 THR A N 5
ATOM 4227 C CA . THR A 1 33 ? -8.790 -5.153 0.364 1.00 0.00 33 THR A CA 5
ATOM 4228 C C . THR A 1 33 ? -9.683 -5.696 -0.787 1.00 0.00 33 THR A C 5
ATOM 4229 O O . THR A 1 33 ? -9.850 -6.899 -0.940 1.00 0.00 33 THR A O 5
ATOM 4240 N N . ALA A 1 34 ? -10.213 -4.817 -1.610 1.00 0.00 34 ALA A N 5
ATOM 4241 C CA . ALA A 1 34 ? -11.000 -5.251 -2.755 1.00 0.00 34 ALA A CA 5
ATOM 4242 C C . ALA A 1 34 ? -10.082 -5.796 -3.851 1.00 0.00 34 ALA A C 5
ATOM 4243 O O . ALA A 1 34 ? -10.438 -6.728 -4.580 1.00 0.00 34 ALA A O 5
ATOM 4250 N N . VAL A 1 35 ? -8.885 -5.241 -3.931 1.00 0.00 35 VAL A N 5
ATOM 4251 C CA . VAL A 1 35 ? -7.923 -5.629 -4.949 1.00 0.00 35 VAL A CA 5
ATOM 4252 C C . VAL A 1 35 ? -7.098 -6.844 -4.533 1.00 0.00 35 VAL A C 5
ATOM 4253 O O . VAL A 1 35 ? -6.930 -7.789 -5.317 1.00 0.00 35 VAL A O 5
ATOM 4266 N N . VAL A 1 36 ? -6.585 -6.831 -3.326 1.00 0.00 36 VAL A N 5
ATOM 4267 C CA . VAL A 1 36 ? -5.716 -7.931 -2.892 1.00 0.00 36 VAL A CA 5
ATOM 4268 C C . VAL A 1 36 ? -6.464 -8.986 -2.084 1.00 0.00 36 VAL A C 5
ATOM 4269 O O . VAL A 1 36 ? -6.105 -10.164 -2.103 1.00 0.00 36 VAL A O 5
ATOM 4282 N N . GLY A 1 37 ? -7.516 -8.571 -1.414 1.00 0.00 37 GLY A N 5
ATOM 4283 C CA . GLY A 1 37 ? -8.262 -9.469 -0.571 1.00 0.00 37 GLY A CA 5
ATOM 4284 C C . GLY A 1 37 ? -7.545 -9.760 0.736 1.00 0.00 37 GLY A C 5
ATOM 4285 O O . GLY A 1 37 ? -6.444 -9.264 0.979 1.00 0.00 37 GLY A O 5
ATOM 4289 N N . GLY A 1 38 ? -8.205 -10.491 1.607 1.00 0.00 38 GLY A N 5
ATOM 4290 C CA . GLY A 1 38 ? -7.587 -10.966 2.840 1.00 0.00 38 GLY A CA 5
ATOM 4291 C C . GLY A 1 38 ? -7.353 -9.920 3.911 1.00 0.00 38 GLY A C 5
ATOM 4292 O O . GLY A 1 38 ? -6.719 -10.201 4.900 1.00 0.00 38 GLY A O 5
ATOM 4296 N N . GLY A 1 39 ? -7.796 -8.712 3.678 1.00 0.00 39 GLY A N 5
ATOM 4297 C CA . GLY A 1 39 ? -7.679 -7.620 4.680 1.00 0.00 39 GLY A CA 5
ATOM 4298 C C . GLY A 1 39 ? -6.237 -7.358 5.124 1.00 0.00 39 GLY A C 5
ATOM 4299 O O . GLY A 1 39 ? -5.992 -6.854 6.214 1.00 0.00 39 GLY A O 5
ATOM 4303 N N . LEU A 1 40 ? -5.319 -7.817 4.305 1.00 0.00 40 LEU A N 5
ATOM 4304 C CA . LEU A 1 40 ? -3.878 -7.656 4.471 1.00 0.00 40 LEU A CA 5
ATOM 4305 C C . LEU A 1 40 ? -3.498 -6.190 4.777 1.00 0.00 40 LEU A C 5
ATOM 4306 O O . LEU A 1 40 ? -2.914 -5.871 5.833 1.00 0.00 40 LEU A O 5
ATOM 4322 N N . ILE A 1 41 ? -3.818 -5.309 3.866 1.00 0.00 41 ILE A N 5
ATOM 4323 C CA . ILE A 1 41 ? -3.526 -3.929 4.064 1.00 0.00 41 ILE A CA 5
ATOM 4324 C C . ILE A 1 41 ? -4.601 -3.303 4.930 1.00 0.00 41 ILE A C 5
ATOM 4325 O O . ILE A 1 41 ? -5.702 -2.992 4.471 1.00 0.00 41 ILE A O 5
ATOM 4341 N N . THR A 1 42 ? -4.285 -3.194 6.183 1.00 0.00 42 THR A N 5
ATOM 4342 C CA . THR A 1 42 ? -5.155 -2.609 7.174 1.00 0.00 42 THR A CA 5
ATOM 4343 C C . THR A 1 42 ? -4.788 -1.149 7.377 1.00 0.00 42 THR A C 5
ATOM 4344 O O . THR A 1 42 ? -3.885 -0.641 6.698 1.00 0.00 42 THR A O 5
ATOM 4355 N N . ALA A 1 43 ? -5.447 -0.484 8.335 1.00 0.00 43 ALA A N 5
ATOM 4356 C CA . ALA A 1 43 ? -5.163 0.911 8.661 1.00 0.00 43 ALA A CA 5
ATOM 4357 C C . ALA A 1 43 ? -3.704 1.079 9.035 1.00 0.00 43 ALA A C 5
ATOM 4358 O O . ALA A 1 43 ? -3.066 2.063 8.649 1.00 0.00 43 ALA A O 5
ATOM 4365 N N . GLY A 1 44 ? -3.171 0.082 9.738 1.00 0.00 44 GLY A N 5
ATOM 4366 C CA . GLY A 1 44 ? -1.796 0.100 10.143 1.00 0.00 44 GLY A CA 5
ATOM 4367 C C . GLY A 1 44 ? -0.870 0.071 8.956 1.00 0.00 44 GLY A C 5
ATOM 4368 O O . GLY A 1 44 ? 0.126 0.803 8.915 1.00 0.00 44 GLY A O 5
ATOM 4372 N N . ILE A 1 45 ? -1.214 -0.722 7.959 1.00 0.00 45 ILE A N 5
ATOM 4373 C CA . ILE A 1 45 ? -0.387 -0.830 6.786 1.00 0.00 45 ILE A CA 5
ATOM 4374 C C . ILE A 1 45 ? -0.542 0.420 5.918 1.00 0.00 45 ILE A C 5
ATOM 4375 O O . ILE A 1 45 ? 0.452 0.978 5.467 1.00 0.00 45 ILE A O 5
ATOM 4391 N N . VAL A 1 46 ? -1.787 0.884 5.753 1.00 0.00 46 VAL A N 5
ATOM 4392 C CA . VAL A 1 46 ? -2.090 2.096 4.972 1.00 0.00 46 VAL A CA 5
ATOM 4393 C C . VAL A 1 46 ? -1.308 3.301 5.518 1.00 0.00 46 VAL A C 5
ATOM 4394 O O . VAL A 1 46 ? -0.624 4.002 4.765 1.00 0.00 46 VAL A O 5
ATOM 4407 N N . ALA A 1 47 ? -1.387 3.506 6.832 1.00 0.00 47 ALA A N 5
ATOM 4408 C CA . ALA A 1 47 ? -0.718 4.625 7.490 1.00 0.00 47 ALA A CA 5
ATOM 4409 C C . ALA A 1 47 ? 0.788 4.546 7.311 1.00 0.00 47 ALA A C 5
ATOM 4410 O O . ALA A 1 47 ? 1.445 5.552 6.983 1.00 0.00 47 ALA A O 5
ATOM 4417 N N . THR A 1 48 ? 1.324 3.355 7.480 1.00 0.00 48 THR A N 5
ATOM 4418 C CA . THR A 1 48 ? 2.738 3.146 7.347 1.00 0.00 48 THR A CA 5
ATOM 4419 C C . THR A 1 48 ? 3.187 3.385 5.900 1.00 0.00 48 THR A C 5
ATOM 4420 O O . THR A 1 48 ? 4.095 4.179 5.650 1.00 0.00 48 THR A O 5
ATOM 4431 N N . ALA A 1 49 ? 2.498 2.746 4.965 1.00 0.00 49 ALA A N 5
ATOM 4432 C CA . ALA A 1 49 ? 2.821 2.823 3.552 1.00 0.00 49 ALA A CA 5
ATOM 4433 C C . ALA A 1 49 ? 2.779 4.255 3.037 1.00 0.00 49 ALA A C 5
ATOM 4434 O O . ALA A 1 49 ? 3.698 4.692 2.354 1.00 0.00 49 ALA A O 5
ATOM 4441 N N . LYS A 1 50 ? 1.740 5.002 3.410 1.00 0.00 50 LYS A N 5
ATOM 4442 C CA . LYS A 1 50 ? 1.619 6.399 2.990 1.00 0.00 50 LYS A CA 5
ATOM 4443 C C . LYS A 1 50 ? 2.749 7.256 3.555 1.00 0.00 50 LYS A C 5
ATOM 4444 O O . LYS A 1 50 ? 3.217 8.202 2.914 1.00 0.00 50 LYS A O 5
ATOM 4463 N N . SER A 1 51 ? 3.204 6.921 4.730 1.00 0.00 51 SER A N 5
ATOM 4464 C CA . SER A 1 51 ? 4.283 7.656 5.312 1.00 0.00 51 SER A CA 5
ATOM 4465 C C . SER A 1 51 ? 5.592 7.317 4.603 1.00 0.00 51 SER A C 5
ATOM 4466 O O . SER A 1 51 ? 6.383 8.202 4.295 1.00 0.00 51 SER A O 5
ATOM 4474 N N . LEU A 1 52 ? 5.776 6.042 4.280 1.00 0.00 52 LEU A N 5
ATOM 4475 C CA . LEU A 1 52 ? 6.967 5.589 3.592 1.00 0.00 52 LEU A CA 5
ATOM 4476 C C . LEU A 1 52 ? 7.053 6.212 2.198 1.00 0.00 52 LEU A C 5
ATOM 4477 O O . LEU A 1 52 ? 8.140 6.596 1.758 1.00 0.00 52 LEU A O 5
ATOM 4493 N N . ILE A 1 53 ? 5.907 6.354 1.516 1.00 0.00 53 ILE A N 5
ATOM 4494 C CA . ILE A 1 53 ? 5.909 6.919 0.165 1.00 0.00 53 ILE A CA 5
ATOM 4495 C C . ILE A 1 53 ? 6.226 8.406 0.185 1.00 0.00 53 ILE A C 5
ATOM 4496 O O . ILE A 1 53 ? 6.791 8.930 -0.770 1.00 0.00 53 ILE A O 5
ATOM 4512 N N . LYS A 1 54 ? 5.868 9.087 1.263 1.00 0.00 54 LYS A N 5
ATOM 4513 C CA . LYS A 1 54 ? 6.154 10.505 1.361 1.00 0.00 54 LYS A CA 5
ATOM 4514 C C . LYS A 1 54 ? 7.623 10.789 1.631 1.00 0.00 54 LYS A C 5
ATOM 4515 O O . LYS A 1 54 ? 8.163 11.789 1.149 1.00 0.00 54 LYS A O 5
ATOM 4534 N N . LYS A 1 55 ? 8.267 9.937 2.390 1.00 0.00 55 LYS A N 5
ATOM 4535 C CA . LYS A 1 55 ? 9.667 10.153 2.731 1.00 0.00 55 LYS A CA 5
ATOM 4536 C C . LYS A 1 55 ? 10.627 9.435 1.817 1.00 0.00 55 LYS A C 5
ATOM 4537 O O . LYS A 1 55 ? 11.530 10.045 1.244 1.00 0.00 55 LYS A O 5
ATOM 4556 N N . TYR A 1 56 ? 10.441 8.158 1.690 1.00 0.00 56 TYR A N 5
ATOM 4557 C CA . TYR A 1 56 ? 11.350 7.318 0.947 1.00 0.00 56 TYR A CA 5
ATOM 4558 C C . TYR A 1 56 ? 10.923 7.199 -0.499 1.00 0.00 56 TYR A C 5
ATOM 4559 O O . TYR A 1 56 ? 11.761 7.126 -1.404 1.00 0.00 56 TYR A O 5
ATOM 4577 N N . GLY A 1 57 ? 9.639 7.155 -0.716 1.00 0.00 57 GLY A N 5
ATOM 4578 C CA . GLY A 1 57 ? 9.132 7.092 -2.052 1.00 0.00 57 GLY A CA 5
ATOM 4579 C C . GLY A 1 57 ? 8.207 5.927 -2.261 1.00 0.00 57 GLY A C 5
ATOM 4580 O O . GLY A 1 57 ? 8.181 4.979 -1.453 1.00 0.00 57 GLY A O 5
ATOM 4584 N N . ALA A 1 58 ? 7.460 5.988 -3.338 1.00 0.00 58 ALA A N 5
ATOM 4585 C CA . ALA A 1 58 ? 6.500 4.964 -3.702 1.00 0.00 58 ALA A CA 5
ATOM 4586 C C . ALA A 1 58 ? 7.197 3.656 -4.040 1.00 0.00 58 ALA A C 5
ATOM 4587 O O . ALA A 1 58 ? 6.711 2.577 -3.704 1.00 0.00 58 ALA A O 5
ATOM 4594 N N . LYS A 1 59 ? 8.363 3.769 -4.645 1.00 0.00 59 LYS A N 5
ATOM 4595 C CA . LYS A 1 59 ? 9.142 2.616 -5.063 1.00 0.00 59 LYS A CA 5
ATOM 4596 C C . LYS A 1 59 ? 9.658 1.853 -3.839 1.00 0.00 59 LYS A C 5
ATOM 4597 O O . LYS A 1 59 ? 9.731 0.618 -3.839 1.00 0.00 59 LYS A O 5
ATOM 4616 N N . TYR A 1 60 ? 9.959 2.597 -2.780 1.00 0.00 60 TYR A N 5
ATOM 4617 C CA . TYR A 1 60 ? 10.420 2.019 -1.536 1.00 0.00 60 TYR A CA 5
ATOM 4618 C C . TYR A 1 60 ? 9.299 1.223 -0.914 1.00 0.00 60 TYR A C 5
ATOM 4619 O O . TYR A 1 60 ? 9.490 0.090 -0.460 1.00 0.00 60 TYR A O 5
ATOM 4637 N N . ALA A 1 61 ? 8.134 1.825 -0.894 1.00 0.00 61 ALA A N 5
ATOM 4638 C CA . ALA A 1 61 ? 6.989 1.226 -0.278 1.00 0.00 61 ALA A CA 5
ATOM 4639 C C . ALA A 1 61 ? 6.518 0.027 -1.038 1.00 0.00 61 ALA A C 5
ATOM 4640 O O . ALA A 1 61 ? 6.089 -0.918 -0.437 1.00 0.00 61 ALA A O 5
ATOM 4647 N N . ALA A 1 62 ? 6.614 0.066 -2.361 1.00 0.00 62 ALA A N 5
ATOM 4648 C CA . ALA A 1 62 ? 6.242 -1.076 -3.189 1.00 0.00 62 ALA A CA 5
ATOM 4649 C C . ALA A 1 62 ? 7.071 -2.292 -2.788 1.00 0.00 62 ALA A C 5
ATOM 4650 O O . ALA A 1 62 ? 6.542 -3.396 -2.595 1.00 0.00 62 ALA A O 5
ATOM 4657 N N . ALA A 1 63 ? 8.362 -2.059 -2.603 1.00 0.00 63 ALA A N 5
ATOM 4658 C CA . ALA A 1 63 ? 9.285 -3.088 -2.175 1.00 0.00 63 ALA A CA 5
ATOM 4659 C C . ALA A 1 63 ? 8.947 -3.536 -0.757 1.00 0.00 63 ALA A C 5
ATOM 4660 O O . ALA A 1 63 ? 8.885 -4.734 -0.469 1.00 0.00 63 ALA A O 5
ATOM 4667 N N . TRP A 1 64 ? 8.691 -2.558 0.105 1.00 0.00 64 TRP A N 5
ATOM 4668 C CA . TRP A 1 64 ? 8.355 -2.794 1.506 1.00 0.00 64 TRP A CA 5
ATOM 4669 C C . TRP A 1 64 ? 7.075 -3.625 1.628 1.00 0.00 64 TRP A C 5
ATOM 4670 O O . TRP A 1 64 ? 7.032 -4.612 2.383 1.00 0.00 64 TRP A O 5
ATOM 4691 N N . LEU A 1 1 ? 6.228 -3.328 1.004 1.00 0.00 1 LEU A N 6
ATOM 4692 C CA . LEU A 1 1 ? 4.975 -4.077 1.032 1.00 0.00 1 LEU A CA 6
ATOM 4693 C C . LEU A 1 1 ? 5.230 -5.514 0.677 1.00 0.00 1 LEU A C 6
ATOM 4694 O O . LEU A 1 1 ? 4.909 -6.422 1.437 1.00 0.00 1 LEU A O 6
ATOM 4710 N N . THR A 1 2 ? 5.870 -5.699 -0.444 1.00 0.00 2 THR A N 6
ATOM 4711 C CA . THR A 1 2 ? 6.184 -7.002 -0.968 1.00 0.00 2 THR A CA 6
ATOM 4712 C C . THR A 1 2 ? 6.996 -7.815 0.037 1.00 0.00 2 THR A C 6
ATOM 4713 O O . THR A 1 2 ? 6.638 -8.963 0.344 1.00 0.00 2 THR A O 6
ATOM 4724 N N . ALA A 1 3 ? 8.025 -7.187 0.575 1.00 0.00 3 ALA A N 6
ATOM 4725 C CA . ALA A 1 3 ? 8.954 -7.814 1.509 1.00 0.00 3 ALA A CA 6
ATOM 4726 C C . ALA A 1 3 ? 8.283 -8.223 2.824 1.00 0.00 3 ALA A C 6
ATOM 4727 O O . ALA A 1 3 ? 8.539 -9.306 3.350 1.00 0.00 3 ALA A O 6
ATOM 4734 N N . ASN A 1 4 ? 7.419 -7.386 3.330 1.00 0.00 4 ASN A N 6
ATOM 4735 C CA . ASN A 1 4 ? 6.798 -7.638 4.628 1.00 0.00 4 ASN A CA 6
ATOM 4736 C C . ASN A 1 4 ? 5.565 -8.481 4.531 1.00 0.00 4 ASN A C 6
ATOM 4737 O O . ASN A 1 4 ? 5.357 -9.370 5.338 1.00 0.00 4 ASN A O 6
ATOM 4748 N N . LEU A 1 5 ? 4.757 -8.225 3.546 1.00 0.00 5 LEU A N 6
ATOM 4749 C CA . LEU A 1 5 ? 3.504 -8.936 3.413 1.00 0.00 5 LEU A CA 6
ATOM 4750 C C . LEU A 1 5 ? 3.703 -10.239 2.687 1.00 0.00 5 LEU A C 6
ATOM 4751 O O . LEU A 1 5 ? 2.960 -11.197 2.903 1.00 0.00 5 LEU A O 6
ATOM 4767 N N . GLY A 1 6 ? 4.708 -10.291 1.837 1.00 0.00 6 GLY A N 6
ATOM 4768 C CA . GLY A 1 6 ? 4.942 -11.493 1.091 1.00 0.00 6 GLY A CA 6
ATOM 4769 C C . GLY A 1 6 ? 3.990 -11.548 -0.055 1.00 0.00 6 GLY A C 6
ATOM 4770 O O . GLY A 1 6 ? 3.341 -12.564 -0.301 1.00 0.00 6 GLY A O 6
ATOM 4774 N N . ILE A 1 7 ? 3.881 -10.443 -0.744 1.00 0.00 7 ILE A N 6
ATOM 4775 C CA . ILE A 1 7 ? 2.941 -10.318 -1.844 1.00 0.00 7 ILE A CA 6
ATOM 4776 C C . ILE A 1 7 ? 3.669 -10.077 -3.144 1.00 0.00 7 ILE A C 6
ATOM 4777 O O . ILE A 1 7 ? 4.902 -10.019 -3.171 1.00 0.00 7 ILE A O 6
ATOM 4793 N N . SER A 1 8 ? 2.931 -9.978 -4.215 1.00 0.00 8 SER A N 6
ATOM 4794 C CA . SER A 1 8 ? 3.508 -9.662 -5.474 1.00 0.00 8 SER A CA 6
ATOM 4795 C C . SER A 1 8 ? 3.764 -8.160 -5.535 1.00 0.00 8 SER A C 6
ATOM 4796 O O . SER A 1 8 ? 3.040 -7.366 -4.901 1.00 0.00 8 SER A O 6
ATOM 4804 N N . SER A 1 9 ? 4.761 -7.764 -6.281 1.00 0.00 9 SER A N 6
ATOM 4805 C CA . SER A 1 9 ? 5.064 -6.372 -6.464 1.00 0.00 9 SER A CA 6
ATOM 4806 C C . SER A 1 9 ? 3.964 -5.726 -7.314 1.00 0.00 9 SER A C 6
ATOM 4807 O O . SER A 1 9 ? 3.758 -4.517 -7.276 1.00 0.00 9 SER A O 6
ATOM 4815 N N . TYR A 1 10 ? 3.255 -6.569 -8.059 1.00 0.00 10 TYR A N 6
ATOM 4816 C CA . TYR A 1 10 ? 2.097 -6.176 -8.830 1.00 0.00 10 TYR A CA 6
ATOM 4817 C C . TYR A 1 10 ? 1.042 -5.629 -7.874 1.00 0.00 10 TYR A C 6
ATOM 4818 O O . TYR A 1 10 ? 0.599 -4.483 -8.006 1.00 0.00 10 TYR A O 6
ATOM 4836 N N . ALA A 1 11 ? 0.668 -6.460 -6.894 1.00 0.00 11 ALA A N 6
ATOM 4837 C CA . ALA A 1 11 ? -0.331 -6.098 -5.908 1.00 0.00 11 ALA A CA 6
ATOM 4838 C C . ALA A 1 11 ? 0.140 -4.928 -5.094 1.00 0.00 11 ALA A C 6
ATOM 4839 O O . ALA A 1 11 ? -0.630 -4.021 -4.829 1.00 0.00 11 ALA A O 6
ATOM 4846 N N . ALA A 1 12 ? 1.419 -4.940 -4.740 1.00 0.00 12 ALA A N 6
ATOM 4847 C CA . ALA A 1 12 ? 2.030 -3.860 -3.986 1.00 0.00 12 ALA A CA 6
ATOM 4848 C C . ALA A 1 12 ? 1.881 -2.533 -4.717 1.00 0.00 12 ALA A C 6
ATOM 4849 O O . ALA A 1 12 ? 1.449 -1.552 -4.137 1.00 0.00 12 ALA A O 6
ATOM 4856 N N . LYS A 1 13 ? 2.197 -2.533 -6.006 1.00 0.00 13 LYS A N 6
ATOM 4857 C CA . LYS A 1 13 ? 2.102 -1.341 -6.850 1.00 0.00 13 LYS A CA 6
ATOM 4858 C C . LYS A 1 13 ? 0.659 -0.868 -6.927 1.00 0.00 13 LYS A C 6
ATOM 4859 O O . LYS A 1 13 ? 0.374 0.347 -6.943 1.00 0.00 13 LYS A O 6
ATOM 4878 N N . LYS A 1 14 ? -0.238 -1.824 -6.985 1.00 0.00 14 LYS A N 6
ATOM 4879 C CA . LYS A 1 14 ? -1.644 -1.540 -6.995 1.00 0.00 14 LYS A CA 6
ATOM 4880 C C . LYS A 1 14 ? -2.082 -0.884 -5.695 1.00 0.00 14 LYS A C 6
ATOM 4881 O O . LYS A 1 14 ? -2.830 0.100 -5.719 1.00 0.00 14 LYS A O 6
ATOM 4900 N N . VAL A 1 15 ? -1.600 -1.421 -4.569 1.00 0.00 15 VAL A N 6
ATOM 4901 C CA . VAL A 1 15 ? -1.813 -0.822 -3.241 1.00 0.00 15 VAL A CA 6
ATOM 4902 C C . VAL A 1 15 ? -1.305 0.615 -3.249 1.00 0.00 15 VAL A C 6
ATOM 4903 O O . VAL A 1 15 ? -2.003 1.529 -2.808 1.00 0.00 15 VAL A O 6
ATOM 4916 N N . ILE A 1 16 ? -0.099 0.790 -3.795 1.00 0.00 16 ILE A N 6
ATOM 4917 C CA . ILE A 1 16 ? 0.570 2.089 -3.892 1.00 0.00 16 ILE A CA 6
ATOM 4918 C C . ILE A 1 16 ? -0.319 3.112 -4.572 1.00 0.00 16 ILE A C 6
ATOM 4919 O O . ILE A 1 16 ? -0.461 4.233 -4.094 1.00 0.00 16 ILE A O 6
ATOM 4935 N N . ASP A 1 17 ? -0.940 2.706 -5.657 1.00 0.00 17 ASP A N 6
ATOM 4936 C CA . ASP A 1 17 ? -1.817 3.594 -6.405 1.00 0.00 17 ASP A CA 6
ATOM 4937 C C . ASP A 1 17 ? -2.973 4.042 -5.545 1.00 0.00 17 ASP A C 6
ATOM 4938 O O . ASP A 1 17 ? -3.270 5.221 -5.447 1.00 0.00 17 ASP A O 6
ATOM 4947 N N . ILE A 1 18 ? -3.567 3.108 -4.870 1.00 0.00 18 ILE A N 6
ATOM 4948 C CA . ILE A 1 18 ? -4.750 3.368 -4.084 1.00 0.00 18 ILE A CA 6
ATOM 4949 C C . ILE A 1 18 ? -4.418 4.226 -2.851 1.00 0.00 18 ILE A C 6
ATOM 4950 O O . ILE A 1 18 ? -5.077 5.230 -2.601 1.00 0.00 18 ILE A O 6
ATOM 4966 N N . ILE A 1 19 ? -3.392 3.839 -2.106 1.00 0.00 19 ILE A N 6
ATOM 4967 C CA . ILE A 1 19 ? -2.977 4.599 -0.911 1.00 0.00 19 ILE A CA 6
ATOM 4968 C C . ILE A 1 19 ? -2.533 6.031 -1.279 1.00 0.00 19 ILE A C 6
ATOM 4969 O O . ILE A 1 19 ? -2.649 6.955 -0.471 1.00 0.00 19 ILE A O 6
ATOM 4985 N N . ASN A 1 20 ? -2.030 6.204 -2.495 1.00 0.00 20 ASN A N 6
ATOM 4986 C CA . ASN A 1 20 ? -1.573 7.505 -2.963 1.00 0.00 20 ASN A CA 6
ATOM 4987 C C . ASN A 1 20 ? -2.761 8.324 -3.486 1.00 0.00 20 ASN A C 6
ATOM 4988 O O . ASN A 1 20 ? -2.802 9.538 -3.335 1.00 0.00 20 ASN A O 6
ATOM 4999 N N . THR A 1 21 ? -3.722 7.661 -4.080 1.00 0.00 21 THR A N 6
ATOM 5000 C CA . THR A 1 21 ? -4.874 8.352 -4.627 1.00 0.00 21 THR A CA 6
ATOM 5001 C C . THR A 1 21 ? -5.898 8.703 -3.552 1.00 0.00 21 THR A C 6
ATOM 5002 O O . THR A 1 21 ? -6.408 9.831 -3.502 1.00 0.00 21 THR A O 6
ATOM 5013 N N . GLY A 1 22 ? -6.172 7.747 -2.694 1.00 0.00 22 GLY A N 6
ATOM 5014 C CA . GLY A 1 22 ? -7.175 7.896 -1.673 1.00 0.00 22 GLY A CA 6
ATOM 5015 C C . GLY A 1 22 ? -6.818 8.875 -0.577 1.00 0.00 22 GLY A C 6
ATOM 5016 O O . GLY A 1 22 ? -5.657 9.272 -0.428 1.00 0.00 22 GLY A O 6
ATOM 5020 N N . SER A 1 23 ? -7.817 9.255 0.182 1.00 0.00 23 SER A N 6
ATOM 5021 C CA . SER A 1 23 ? -7.667 10.195 1.259 1.00 0.00 23 SER A CA 6
ATOM 5022 C C . SER A 1 23 ? -7.815 9.517 2.623 1.00 0.00 23 SER A C 6
ATOM 5023 O O . SER A 1 23 ? -6.817 9.239 3.307 1.00 0.00 23 SER A O 6
ATOM 5031 N N . ALA A 1 24 ? -9.052 9.233 3.002 1.00 0.00 24 ALA A N 6
ATOM 5032 C CA . ALA A 1 24 ? -9.334 8.611 4.275 1.00 0.00 24 ALA A CA 6
ATOM 5033 C C . ALA A 1 24 ? -8.830 7.195 4.288 1.00 0.00 24 ALA A C 6
ATOM 5034 O O . ALA A 1 24 ? -9.080 6.433 3.343 1.00 0.00 24 ALA A O 6
ATOM 5041 N N . VAL A 1 25 ? -8.135 6.846 5.349 1.00 0.00 25 VAL A N 6
ATOM 5042 C CA . VAL A 1 25 ? -7.545 5.529 5.518 1.00 0.00 25 VAL A CA 6
ATOM 5043 C C . VAL A 1 25 ? -8.603 4.444 5.383 1.00 0.00 25 VAL A C 6
ATOM 5044 O O . VAL A 1 25 ? -8.421 3.497 4.630 1.00 0.00 25 VAL A O 6
ATOM 5057 N N . ALA A 1 26 ? -9.727 4.634 6.052 1.00 0.00 26 ALA A N 6
ATOM 5058 C CA . ALA A 1 26 ? -10.841 3.690 6.001 1.00 0.00 26 ALA A CA 6
ATOM 5059 C C . ALA A 1 26 ? -11.333 3.473 4.560 1.00 0.00 26 ALA A C 6
ATOM 5060 O O . ALA A 1 26 ? -11.666 2.339 4.156 1.00 0.00 26 ALA A O 6
ATOM 5067 N N . THR A 1 27 ? -11.314 4.534 3.783 1.00 0.00 27 THR A N 6
ATOM 5068 C CA . THR A 1 27 ? -11.772 4.494 2.414 1.00 0.00 27 THR A CA 6
ATOM 5069 C C . THR A 1 27 ? -10.782 3.689 1.575 1.00 0.00 27 THR A C 6
ATOM 5070 O O . THR A 1 27 ? -11.174 2.825 0.761 1.00 0.00 27 THR A O 6
ATOM 5081 N N . ILE A 1 28 ? -9.510 3.931 1.832 1.00 0.00 28 ILE A N 6
ATOM 5082 C CA . ILE A 1 28 ? -8.430 3.273 1.153 1.00 0.00 28 ILE A CA 6
ATOM 5083 C C . ILE A 1 28 ? -8.436 1.792 1.460 1.00 0.00 28 ILE A C 6
ATOM 5084 O O . ILE A 1 28 ? -8.382 0.990 0.542 1.00 0.00 28 ILE A O 6
ATOM 5100 N N . ILE A 1 29 ? -8.561 1.438 2.741 1.00 0.00 29 ILE A N 6
ATOM 5101 C CA . ILE A 1 29 ? -8.561 0.035 3.168 1.00 0.00 29 ILE A CA 6
ATOM 5102 C C . ILE A 1 29 ? -9.602 -0.760 2.401 1.00 0.00 29 ILE A C 6
ATOM 5103 O O . ILE A 1 29 ? -9.305 -1.834 1.895 1.00 0.00 29 ILE A O 6
ATOM 5119 N N . ALA A 1 30 ? -10.795 -0.194 2.267 1.00 0.00 30 ALA A N 6
ATOM 5120 C CA . ALA A 1 30 ? -11.886 -0.866 1.581 1.00 0.00 30 ALA A CA 6
ATOM 5121 C C . ALA A 1 30 ? -11.547 -1.084 0.111 1.00 0.00 30 ALA A C 6
ATOM 5122 O O . ALA A 1 30 ? -11.819 -2.147 -0.451 1.00 0.00 30 ALA A O 6
ATOM 5129 N N . LEU A 1 31 ? -10.899 -0.099 -0.487 1.00 0.00 31 LEU A N 6
ATOM 5130 C CA . LEU A 1 31 ? -10.530 -0.182 -1.888 1.00 0.00 31 LEU A CA 6
ATOM 5131 C C . LEU A 1 31 ? -9.415 -1.206 -2.086 1.00 0.00 31 LEU A C 6
ATOM 5132 O O . LEU A 1 31 ? -9.503 -2.090 -2.949 1.00 0.00 31 LEU A O 6
ATOM 5148 N N . VAL A 1 32 ? -8.394 -1.122 -1.250 1.00 0.00 32 VAL A N 6
ATOM 5149 C CA . VAL A 1 32 ? -7.256 -2.008 -1.361 1.00 0.00 32 VAL A CA 6
ATOM 5150 C C . VAL A 1 32 ? -7.684 -3.442 -1.058 1.00 0.00 32 VAL A C 6
ATOM 5151 O O . VAL A 1 32 ? -7.271 -4.368 -1.738 1.00 0.00 32 VAL A O 6
ATOM 5164 N N . THR A 1 33 ? -8.557 -3.605 -0.078 1.00 0.00 33 THR A N 6
ATOM 5165 C CA . THR A 1 33 ? -9.073 -4.912 0.287 1.00 0.00 33 THR A CA 6
ATOM 5166 C C . THR A 1 33 ? -9.871 -5.547 -0.880 1.00 0.00 33 THR A C 6
ATOM 5167 O O . THR A 1 33 ? -9.847 -6.764 -1.075 1.00 0.00 33 THR A O 6
ATOM 5178 N N . ALA A 1 34 ? -10.528 -4.724 -1.675 1.00 0.00 34 ALA A N 6
ATOM 5179 C CA . ALA A 1 34 ? -11.269 -5.223 -2.823 1.00 0.00 34 ALA A CA 6
ATOM 5180 C C . ALA A 1 34 ? -10.306 -5.668 -3.930 1.00 0.00 34 ALA A C 6
ATOM 5181 O O . ALA A 1 34 ? -10.604 -6.582 -4.718 1.00 0.00 34 ALA A O 6
ATOM 5188 N N . VAL A 1 35 ? -9.146 -5.050 -3.963 1.00 0.00 35 VAL A N 6
ATOM 5189 C CA . VAL A 1 35 ? -8.153 -5.329 -4.975 1.00 0.00 35 VAL A CA 6
ATOM 5190 C C . VAL A 1 35 ? -7.216 -6.480 -4.577 1.00 0.00 35 VAL A C 6
ATOM 5191 O O . VAL A 1 35 ? -7.026 -7.436 -5.339 1.00 0.00 35 VAL A O 6
ATOM 5204 N N . VAL A 1 36 ? -6.651 -6.402 -3.397 1.00 0.00 36 VAL A N 6
ATOM 5205 C CA . VAL A 1 36 ? -5.649 -7.385 -2.991 1.00 0.00 36 VAL A CA 6
ATOM 5206 C C . VAL A 1 36 ? -6.236 -8.550 -2.224 1.00 0.00 36 VAL A C 6
ATOM 5207 O O . VAL A 1 36 ? -5.702 -9.648 -2.266 1.00 0.00 36 VAL A O 6
ATOM 5220 N N . GLY A 1 37 ? -7.324 -8.330 -1.548 1.00 0.00 37 GLY A N 6
ATOM 5221 C CA . GLY A 1 37 ? -7.890 -9.379 -0.768 1.00 0.00 37 GLY A CA 6
ATOM 5222 C C . GLY A 1 37 ? -8.230 -8.924 0.621 1.00 0.00 37 GLY A C 6
ATOM 5223 O O . GLY A 1 37 ? -7.764 -7.864 1.080 1.00 0.00 37 GLY A O 6
ATOM 5227 N N . GLY A 1 38 ? -9.022 -9.728 1.277 1.00 0.00 38 GLY A N 6
ATOM 5228 C CA . GLY A 1 38 ? -9.541 -9.459 2.587 1.00 0.00 38 GLY A CA 6
ATOM 5229 C C . GLY A 1 38 ? -8.510 -9.175 3.657 1.00 0.00 38 GLY A C 6
ATOM 5230 O O . GLY A 1 38 ? -7.618 -9.976 3.901 1.00 0.00 38 GLY A O 6
ATOM 5234 N N . GLY A 1 39 ? -8.574 -7.975 4.198 1.00 0.00 39 GLY A N 6
ATOM 5235 C CA . GLY A 1 39 ? -7.865 -7.606 5.411 1.00 0.00 39 GLY A CA 6
ATOM 5236 C C . GLY A 1 39 ? -6.371 -7.680 5.338 1.00 0.00 39 GLY A C 6
ATOM 5237 O O . GLY A 1 39 ? -5.708 -7.764 6.368 1.00 0.00 39 GLY A O 6
ATOM 5241 N N . LEU A 1 40 ? -5.845 -7.736 4.156 1.00 0.00 40 LEU A N 6
ATOM 5242 C CA . LEU A 1 40 ? -4.405 -7.689 3.984 1.00 0.00 40 LEU A CA 6
ATOM 5243 C C . LEU A 1 40 ? -3.877 -6.296 4.357 1.00 0.00 40 LEU A C 6
ATOM 5244 O O . LEU A 1 40 ? -3.227 -6.090 5.412 1.00 0.00 40 LEU A O 6
ATOM 5260 N N . ILE A 1 41 ? -4.186 -5.341 3.542 1.00 0.00 41 ILE A N 6
ATOM 5261 C CA . ILE A 1 41 ? -3.751 -4.016 3.804 1.00 0.00 41 ILE A CA 6
ATOM 5262 C C . ILE A 1 41 ? -4.720 -3.387 4.767 1.00 0.00 41 ILE A C 6
ATOM 5263 O O . ILE A 1 41 ? -5.822 -2.986 4.396 1.00 0.00 41 ILE A O 6
ATOM 5279 N N . THR A 1 42 ? -4.327 -3.370 5.994 1.00 0.00 42 THR A N 6
ATOM 5280 C CA . THR A 1 42 ? -5.128 -2.837 7.047 1.00 0.00 42 THR A CA 6
ATOM 5281 C C . THR A 1 42 ? -4.720 -1.400 7.305 1.00 0.00 42 THR A C 6
ATOM 5282 O O . THR A 1 42 ? -3.786 -0.905 6.666 1.00 0.00 42 THR A O 6
ATOM 5293 N N . ALA A 1 43 ? -5.398 -0.743 8.238 1.00 0.00 43 ALA A N 6
ATOM 5294 C CA . ALA A 1 43 ? -5.135 0.651 8.591 1.00 0.00 43 ALA A CA 6
ATOM 5295 C C . ALA A 1 43 ? -3.682 0.853 8.963 1.00 0.00 43 ALA A C 6
ATOM 5296 O O . ALA A 1 43 ? -3.069 1.856 8.594 1.00 0.00 43 ALA A O 6
ATOM 5303 N N . GLY A 1 44 ? -3.132 -0.130 9.653 1.00 0.00 44 GLY A N 6
ATOM 5304 C CA . GLY A 1 44 ? -1.754 -0.102 10.042 1.00 0.00 44 GLY A CA 6
ATOM 5305 C C . GLY A 1 44 ? -0.838 -0.122 8.847 1.00 0.00 44 GLY A C 6
ATOM 5306 O O . GLY A 1 44 ? 0.130 0.643 8.793 1.00 0.00 44 GLY A O 6
ATOM 5310 N N . ILE A 1 45 ? -1.159 -0.948 7.854 1.00 0.00 45 ILE A N 6
ATOM 5311 C CA . ILE A 1 45 ? -0.323 -1.036 6.692 1.00 0.00 45 ILE A CA 6
ATOM 5312 C C . ILE A 1 45 ? -0.518 0.198 5.812 1.00 0.00 45 ILE A C 6
ATOM 5313 O O . ILE A 1 45 ? 0.452 0.751 5.313 1.00 0.00 45 ILE A O 6
ATOM 5329 N N . VAL A 1 46 ? -1.767 0.653 5.683 1.00 0.00 46 VAL A N 6
ATOM 5330 C CA . VAL A 1 46 ? -2.091 1.843 4.892 1.00 0.00 46 VAL A CA 6
ATOM 5331 C C . VAL A 1 46 ? -1.323 3.053 5.414 1.00 0.00 46 VAL A C 6
ATOM 5332 O O . VAL A 1 46 ? -0.589 3.687 4.666 1.00 0.00 46 VAL A O 6
ATOM 5345 N N . ALA A 1 47 ? -1.460 3.330 6.707 1.00 0.00 47 ALA A N 6
ATOM 5346 C CA . ALA A 1 47 ? -0.812 4.481 7.329 1.00 0.00 47 ALA A CA 6
ATOM 5347 C C . ALA A 1 47 ? 0.701 4.410 7.189 1.00 0.00 47 ALA A C 6
ATOM 5348 O O . ALA A 1 47 ? 1.352 5.415 6.871 1.00 0.00 47 ALA A O 6
ATOM 5355 N N . THR A 1 48 ? 1.254 3.228 7.397 1.00 0.00 48 THR A N 6
ATOM 5356 C CA . THR A 1 48 ? 2.678 3.029 7.270 1.00 0.00 48 THR A CA 6
ATOM 5357 C C . THR A 1 48 ? 3.131 3.238 5.817 1.00 0.00 48 THR A C 6
ATOM 5358 O O . THR A 1 48 ? 4.030 4.035 5.558 1.00 0.00 48 THR A O 6
ATOM 5369 N N . ALA A 1 49 ? 2.457 2.574 4.882 1.00 0.00 49 ALA A N 6
ATOM 5370 C CA . ALA A 1 49 ? 2.785 2.660 3.466 1.00 0.00 49 ALA A CA 6
ATOM 5371 C C . ALA A 1 49 ? 2.682 4.096 2.973 1.00 0.00 49 ALA A C 6
ATOM 5372 O O . ALA A 1 49 ? 3.563 4.582 2.272 1.00 0.00 49 ALA A O 6
ATOM 5379 N N . LYS A 1 50 ? 1.628 4.784 3.394 1.00 0.00 50 LYS A N 6
ATOM 5380 C CA . LYS A 1 50 ? 1.427 6.177 3.044 1.00 0.00 50 LYS A CA 6
ATOM 5381 C C . LYS A 1 50 ? 2.546 7.053 3.589 1.00 0.00 50 LYS A C 6
ATOM 5382 O O . LYS A 1 50 ? 2.990 7.991 2.930 1.00 0.00 50 LYS A O 6
ATOM 5401 N N . SER A 1 51 ? 3.032 6.723 4.757 1.00 0.00 51 SER A N 6
ATOM 5402 C CA . SER A 1 51 ? 4.105 7.466 5.352 1.00 0.00 51 SER A CA 6
ATOM 5403 C C . SER A 1 51 ? 5.417 7.194 4.611 1.00 0.00 51 SER A C 6
ATOM 5404 O O . SER A 1 51 ? 6.203 8.111 4.368 1.00 0.00 51 SER A O 6
ATOM 5412 N N . LEU A 1 52 ? 5.610 5.955 4.194 1.00 0.00 52 LEU A N 6
ATOM 5413 C CA . LEU A 1 52 ? 6.799 5.567 3.472 1.00 0.00 52 LEU A CA 6
ATOM 5414 C C . LEU A 1 52 ? 6.831 6.229 2.092 1.00 0.00 52 LEU A C 6
ATOM 5415 O O . LEU A 1 52 ? 7.890 6.647 1.640 1.00 0.00 52 LEU A O 6
ATOM 5431 N N . ILE A 1 53 ? 5.669 6.360 1.436 1.00 0.00 53 ILE A N 6
ATOM 5432 C CA . ILE A 1 53 ? 5.623 6.995 0.111 1.00 0.00 53 ILE A CA 6
ATOM 5433 C C . ILE A 1 53 ? 5.848 8.503 0.213 1.00 0.00 53 ILE A C 6
ATOM 5434 O O . ILE A 1 53 ? 6.305 9.130 -0.744 1.00 0.00 53 ILE A O 6
ATOM 5450 N N . LYS A 1 54 ? 5.533 9.075 1.380 1.00 0.00 54 LYS A N 6
ATOM 5451 C CA . LYS A 1 54 ? 5.762 10.497 1.626 1.00 0.00 54 LYS A CA 6
ATOM 5452 C C . LYS A 1 54 ? 7.254 10.787 1.667 1.00 0.00 54 LYS A C 6
ATOM 5453 O O . LYS A 1 54 ? 7.748 11.691 0.989 1.00 0.00 54 LYS A O 6
ATOM 5472 N N . LYS A 1 55 ? 7.973 9.979 2.409 1.00 0.00 55 LYS A N 6
ATOM 5473 C CA . LYS A 1 55 ? 9.400 10.204 2.602 1.00 0.00 55 LYS A CA 6
ATOM 5474 C C . LYS A 1 55 ? 10.272 9.502 1.579 1.00 0.00 55 LYS A C 6
ATOM 5475 O O . LYS A 1 55 ? 11.001 10.140 0.832 1.00 0.00 55 LYS A O 6
ATOM 5494 N N . TYR A 1 56 ? 10.161 8.216 1.518 1.00 0.00 56 TYR A N 6
ATOM 5495 C CA . TYR A 1 56 ? 11.039 7.417 0.706 1.00 0.00 56 TYR A CA 6
ATOM 5496 C C . TYR A 1 56 ? 10.522 7.330 -0.709 1.00 0.00 56 TYR A C 6
ATOM 5497 O O . TYR A 1 56 ? 11.288 7.415 -1.675 1.00 0.00 56 TYR A O 6
ATOM 5515 N N . GLY A 1 57 ? 9.237 7.171 -0.840 1.00 0.00 57 GLY A N 6
ATOM 5516 C CA . GLY A 1 57 ? 8.648 7.161 -2.140 1.00 0.00 57 GLY A CA 6
ATOM 5517 C C . GLY A 1 57 ? 7.778 5.968 -2.406 1.00 0.00 57 GLY A C 6
ATOM 5518 O O . GLY A 1 57 ? 7.777 4.987 -1.645 1.00 0.00 57 GLY A O 6
ATOM 5522 N N . ALA A 1 58 ? 7.058 6.054 -3.497 1.00 0.00 58 ALA A N 6
ATOM 5523 C CA . ALA A 1 58 ? 6.090 5.058 -3.918 1.00 0.00 58 ALA A CA 6
ATOM 5524 C C . ALA A 1 58 ? 6.758 3.731 -4.260 1.00 0.00 58 ALA A C 6
ATOM 5525 O O . ALA A 1 58 ? 6.236 2.653 -3.951 1.00 0.00 58 ALA A O 6
ATOM 5532 N N . LYS A 1 59 ? 7.922 3.815 -4.856 1.00 0.00 59 LYS A N 6
ATOM 5533 C CA . LYS A 1 59 ? 8.661 2.637 -5.260 1.00 0.00 59 LYS A CA 6
ATOM 5534 C C . LYS A 1 59 ? 9.258 1.920 -4.042 1.00 0.00 59 LYS A C 6
ATOM 5535 O O . LYS A 1 59 ? 9.371 0.676 -4.023 1.00 0.00 59 LYS A O 6
ATOM 5554 N N . TYR A 1 60 ? 9.573 2.693 -3.004 1.00 0.00 60 TYR A N 6
ATOM 5555 C CA . TYR A 1 60 ? 10.134 2.143 -1.788 1.00 0.00 60 TYR A CA 6
ATOM 5556 C C . TYR A 1 60 ? 9.104 1.286 -1.105 1.00 0.00 60 TYR A C 6
ATOM 5557 O O . TYR A 1 60 ? 9.373 0.150 -0.712 1.00 0.00 60 TYR A O 6
ATOM 5575 N N . ALA A 1 61 ? 7.921 1.838 -0.968 1.00 0.00 61 ALA A N 6
ATOM 5576 C CA . ALA A 1 61 ? 6.863 1.176 -0.267 1.00 0.00 61 ALA A CA 6
ATOM 5577 C C . ALA A 1 61 ? 6.428 -0.074 -0.979 1.00 0.00 61 ALA A C 6
ATOM 5578 O O . ALA A 1 61 ? 6.062 -1.028 -0.343 1.00 0.00 61 ALA A O 6
ATOM 5585 N N . ALA A 1 62 ? 6.496 -0.070 -2.302 1.00 0.00 62 ALA A N 6
ATOM 5586 C CA . ALA A 1 62 ? 6.155 -1.249 -3.084 1.00 0.00 62 ALA A CA 6
ATOM 5587 C C . ALA A 1 62 ? 7.092 -2.400 -2.730 1.00 0.00 62 ALA A C 6
ATOM 5588 O O . ALA A 1 62 ? 6.655 -3.553 -2.570 1.00 0.00 62 ALA A O 6
ATOM 5595 N N . ALA A 1 63 ? 8.367 -2.079 -2.569 1.00 0.00 63 ALA A N 6
ATOM 5596 C CA . ALA A 1 63 ? 9.350 -3.065 -2.177 1.00 0.00 63 ALA A CA 6
ATOM 5597 C C . ALA A 1 63 ? 9.097 -3.512 -0.741 1.00 0.00 63 ALA A C 6
ATOM 5598 O O . ALA A 1 63 ? 9.104 -4.716 -0.446 1.00 0.00 63 ALA A O 6
ATOM 5605 N N . TRP A 1 64 ? 8.833 -2.541 0.128 1.00 0.00 64 TRP A N 6
ATOM 5606 C CA . TRP A 1 64 ? 8.540 -2.778 1.544 1.00 0.00 64 TRP A CA 6
ATOM 5607 C C . TRP A 1 64 ? 7.308 -3.676 1.710 1.00 0.00 64 TRP A C 6
ATOM 5608 O O . TRP A 1 64 ? 7.343 -4.662 2.471 1.00 0.00 64 TRP A O 6
ATOM 5629 N N . LEU A 1 1 ? 6.075 -3.316 1.089 1.00 0.00 1 LEU A N 7
ATOM 5630 C CA . LEU A 1 1 ? 4.823 -4.056 1.087 1.00 0.00 1 LEU A CA 7
ATOM 5631 C C . LEU A 1 1 ? 5.088 -5.484 0.689 1.00 0.00 1 LEU A C 7
ATOM 5632 O O . LEU A 1 1 ? 4.730 -6.418 1.388 1.00 0.00 1 LEU A O 7
ATOM 5648 N N . THR A 1 2 ? 5.783 -5.624 -0.400 1.00 0.00 2 THR A N 7
ATOM 5649 C CA . THR A 1 2 ? 6.114 -6.901 -0.968 1.00 0.00 2 THR A CA 7
ATOM 5650 C C . THR A 1 2 ? 6.873 -7.768 0.032 1.00 0.00 2 THR A C 7
ATOM 5651 O O . THR A 1 2 ? 6.517 -8.937 0.237 1.00 0.00 2 THR A O 7
ATOM 5662 N N . ALA A 1 3 ? 7.857 -7.183 0.664 1.00 0.00 3 ALA A N 7
ATOM 5663 C CA . ALA A 1 3 ? 8.698 -7.867 1.631 1.00 0.00 3 ALA A CA 7
ATOM 5664 C C . ALA A 1 3 ? 7.928 -8.292 2.883 1.00 0.00 3 ALA A C 7
ATOM 5665 O O . ALA A 1 3 ? 8.044 -9.422 3.334 1.00 0.00 3 ALA A O 7
ATOM 5672 N N . ASN A 1 4 ? 7.121 -7.402 3.407 1.00 0.00 4 ASN A N 7
ATOM 5673 C CA . ASN A 1 4 ? 6.441 -7.640 4.690 1.00 0.00 4 ASN A CA 7
ATOM 5674 C C . ASN A 1 4 ? 5.163 -8.419 4.557 1.00 0.00 4 ASN A C 7
ATOM 5675 O O . ASN A 1 4 ? 4.772 -9.152 5.474 1.00 0.00 4 ASN A O 7
ATOM 5686 N N . LEU A 1 5 ? 4.485 -8.248 3.460 1.00 0.00 5 LEU A N 7
ATOM 5687 C CA . LEU A 1 5 ? 3.237 -8.939 3.247 1.00 0.00 5 LEU A CA 7
ATOM 5688 C C . LEU A 1 5 ? 3.488 -10.229 2.500 1.00 0.00 5 LEU A C 7
ATOM 5689 O O . LEU A 1 5 ? 2.730 -11.194 2.632 1.00 0.00 5 LEU A O 7
ATOM 5705 N N . GLY A 1 6 ? 4.551 -10.255 1.711 1.00 0.00 6 GLY A N 7
ATOM 5706 C CA . GLY A 1 6 ? 4.863 -11.448 0.969 1.00 0.00 6 GLY A CA 7
ATOM 5707 C C . GLY A 1 6 ? 3.989 -11.524 -0.240 1.00 0.00 6 GLY A C 7
ATOM 5708 O O . GLY A 1 6 ? 3.435 -12.583 -0.569 1.00 0.00 6 GLY A O 7
ATOM 5712 N N . ILE A 1 7 ? 3.847 -10.400 -0.890 1.00 0.00 7 ILE A N 7
ATOM 5713 C CA . ILE A 1 7 ? 2.978 -10.273 -2.048 1.00 0.00 7 ILE A CA 7
ATOM 5714 C C . ILE A 1 7 ? 3.790 -10.018 -3.296 1.00 0.00 7 ILE A C 7
ATOM 5715 O O . ILE A 1 7 ? 5.025 -9.972 -3.239 1.00 0.00 7 ILE A O 7
ATOM 5731 N N . SER A 1 8 ? 3.117 -9.908 -4.408 1.00 0.00 8 SER A N 7
ATOM 5732 C CA . SER A 1 8 ? 3.752 -9.621 -5.656 1.00 0.00 8 SER A CA 7
ATOM 5733 C C . SER A 1 8 ? 3.938 -8.108 -5.810 1.00 0.00 8 SER A C 7
ATOM 5734 O O . SER A 1 8 ? 3.219 -7.313 -5.169 1.00 0.00 8 SER A O 7
ATOM 5742 N N . SER A 1 9 ? 4.880 -7.708 -6.652 1.00 0.00 9 SER A N 7
ATOM 5743 C CA . SER A 1 9 ? 5.099 -6.314 -6.954 1.00 0.00 9 SER A CA 7
ATOM 5744 C C . SER A 1 9 ? 3.867 -5.728 -7.655 1.00 0.00 9 SER A C 7
ATOM 5745 O O . SER A 1 9 ? 3.622 -4.517 -7.600 1.00 0.00 9 SER A O 7
ATOM 5753 N N . TYR A 1 10 ? 3.105 -6.601 -8.318 1.00 0.00 10 TYR A N 7
ATOM 5754 C CA . TYR A 1 10 ? 1.868 -6.228 -8.971 1.00 0.00 10 TYR A CA 7
ATOM 5755 C C . TYR A 1 10 ? 0.921 -5.656 -7.924 1.00 0.00 10 TYR A C 7
ATOM 5756 O O . TYR A 1 10 ? 0.563 -4.476 -7.976 1.00 0.00 10 TYR A O 7
ATOM 5774 N N . ALA A 1 11 ? 0.578 -6.491 -6.945 1.00 0.00 11 ALA A N 7
ATOM 5775 C CA . ALA A 1 11 ? -0.348 -6.123 -5.882 1.00 0.00 11 ALA A CA 7
ATOM 5776 C C . ALA A 1 11 ? 0.180 -4.966 -5.071 1.00 0.00 11 ALA A C 7
ATOM 5777 O O . ALA A 1 11 ? -0.577 -4.074 -4.710 1.00 0.00 11 ALA A O 7
ATOM 5784 N N . ALA A 1 12 ? 1.479 -4.965 -4.819 1.00 0.00 12 ALA A N 7
ATOM 5785 C CA . ALA A 1 12 ? 2.118 -3.900 -4.066 1.00 0.00 12 ALA A CA 7
ATOM 5786 C C . ALA A 1 12 ? 1.904 -2.552 -4.735 1.00 0.00 12 ALA A C 7
ATOM 5787 O O . ALA A 1 12 ? 1.478 -1.602 -4.096 1.00 0.00 12 ALA A O 7
ATOM 5794 N N . LYS A 1 13 ? 2.148 -2.499 -6.035 1.00 0.00 13 LYS A N 7
ATOM 5795 C CA . LYS A 1 13 ? 2.007 -1.267 -6.803 1.00 0.00 13 LYS A CA 7
ATOM 5796 C C . LYS A 1 13 ? 0.552 -0.816 -6.812 1.00 0.00 13 LYS A C 7
ATOM 5797 O O . LYS A 1 13 ? 0.253 0.387 -6.762 1.00 0.00 13 LYS A O 7
ATOM 5816 N N . LYS A 1 14 ? -0.340 -1.788 -6.874 1.00 0.00 14 LYS A N 7
ATOM 5817 C CA . LYS A 1 14 ? -1.774 -1.535 -6.815 1.00 0.00 14 LYS A CA 7
ATOM 5818 C C . LYS A 1 14 ? -2.124 -0.845 -5.515 1.00 0.00 14 LYS A C 7
ATOM 5819 O O . LYS A 1 14 ? -2.784 0.200 -5.525 1.00 0.00 14 LYS A O 7
ATOM 5838 N N . VAL A 1 15 ? -1.649 -1.419 -4.406 1.00 0.00 15 VAL A N 7
ATOM 5839 C CA . VAL A 1 15 ? -1.817 -0.827 -3.072 1.00 0.00 15 VAL A CA 7
ATOM 5840 C C . VAL A 1 15 ? -1.277 0.600 -3.074 1.00 0.00 15 VAL A C 7
ATOM 5841 O O . VAL A 1 15 ? -1.959 1.524 -2.635 1.00 0.00 15 VAL A O 7
ATOM 5854 N N . ILE A 1 16 ? -0.071 0.758 -3.620 1.00 0.00 16 ILE A N 7
ATOM 5855 C CA . ILE A 1 16 ? 0.615 2.050 -3.705 1.00 0.00 16 ILE A CA 7
ATOM 5856 C C . ILE A 1 16 ? -0.243 3.090 -4.402 1.00 0.00 16 ILE A C 7
ATOM 5857 O O . ILE A 1 16 ? -0.379 4.213 -3.930 1.00 0.00 16 ILE A O 7
ATOM 5873 N N . ASP A 1 17 ? -0.837 2.706 -5.503 1.00 0.00 17 ASP A N 7
ATOM 5874 C CA . ASP A 1 17 ? -1.670 3.619 -6.266 1.00 0.00 17 ASP A CA 7
ATOM 5875 C C . ASP A 1 17 ? -2.898 4.019 -5.468 1.00 0.00 17 ASP A C 7
ATOM 5876 O O . ASP A 1 17 ? -3.260 5.183 -5.418 1.00 0.00 17 ASP A O 7
ATOM 5885 N N . ILE A 1 18 ? -3.485 3.066 -4.788 1.00 0.00 18 ILE A N 7
ATOM 5886 C CA . ILE A 1 18 ? -4.702 3.309 -4.027 1.00 0.00 18 ILE A CA 7
ATOM 5887 C C . ILE A 1 18 ? -4.418 4.174 -2.791 1.00 0.00 18 ILE A C 7
ATOM 5888 O O . ILE A 1 18 ? -5.111 5.149 -2.548 1.00 0.00 18 ILE A O 7
ATOM 5904 N N . ILE A 1 19 ? -3.399 3.817 -2.025 1.00 0.00 19 ILE A N 7
ATOM 5905 C CA . ILE A 1 19 ? -3.038 4.593 -0.825 1.00 0.00 19 ILE A CA 7
ATOM 5906 C C . ILE A 1 19 ? -2.626 6.027 -1.196 1.00 0.00 19 ILE A C 7
ATOM 5907 O O . ILE A 1 19 ? -2.845 6.957 -0.431 1.00 0.00 19 ILE A O 7
ATOM 5923 N N . ASN A 1 20 ? -2.048 6.187 -2.378 1.00 0.00 20 ASN A N 7
ATOM 5924 C CA . ASN A 1 20 ? -1.575 7.483 -2.841 1.00 0.00 20 ASN A CA 7
ATOM 5925 C C . ASN A 1 20 ? -2.761 8.330 -3.330 1.00 0.00 20 ASN A C 7
ATOM 5926 O O . ASN A 1 20 ? -2.786 9.554 -3.148 1.00 0.00 20 ASN A O 7
ATOM 5937 N N . THR A 1 21 ? -3.746 7.675 -3.919 1.00 0.00 21 THR A N 7
ATOM 5938 C CA . THR A 1 21 ? -4.914 8.363 -4.436 1.00 0.00 21 THR A CA 7
ATOM 5939 C C . THR A 1 21 ? -5.937 8.653 -3.333 1.00 0.00 21 THR A C 7
ATOM 5940 O O . THR A 1 21 ? -6.405 9.787 -3.186 1.00 0.00 21 THR A O 7
ATOM 5951 N N . GLY A 1 22 ? -6.246 7.635 -2.555 1.00 0.00 22 GLY A N 7
ATOM 5952 C CA . GLY A 1 22 ? -7.258 7.728 -1.542 1.00 0.00 22 GLY A CA 7
ATOM 5953 C C . GLY A 1 22 ? -6.895 8.642 -0.394 1.00 0.00 22 GLY A C 7
ATOM 5954 O O . GLY A 1 22 ? -5.717 8.744 0.008 1.00 0.00 22 GLY A O 7
ATOM 5958 N N . SER A 1 23 ? -7.894 9.282 0.134 1.00 0.00 23 SER A N 7
ATOM 5959 C CA . SER A 1 23 ? -7.750 10.216 1.205 1.00 0.00 23 SER A CA 7
ATOM 5960 C C . SER A 1 23 ? -7.969 9.557 2.568 1.00 0.00 23 SER A C 7
ATOM 5961 O O . SER A 1 23 ? -7.006 9.279 3.292 1.00 0.00 23 SER A O 7
ATOM 5969 N N . ALA A 1 24 ? -9.227 9.297 2.907 1.00 0.00 24 ALA A N 7
ATOM 5970 C CA . ALA A 1 24 ? -9.567 8.693 4.186 1.00 0.00 24 ALA A CA 7
ATOM 5971 C C . ALA A 1 24 ? -9.065 7.270 4.255 1.00 0.00 24 ALA A C 7
ATOM 5972 O O . ALA A 1 24 ? -9.316 6.481 3.345 1.00 0.00 24 ALA A O 7
ATOM 5979 N N . VAL A 1 25 ? -8.381 6.949 5.337 1.00 0.00 25 VAL A N 7
ATOM 5980 C CA . VAL A 1 25 ? -7.778 5.636 5.546 1.00 0.00 25 VAL A CA 7
ATOM 5981 C C . VAL A 1 25 ? -8.811 4.527 5.425 1.00 0.00 25 VAL A C 7
ATOM 5982 O O . VAL A 1 25 ? -8.593 3.561 4.706 1.00 0.00 25 VAL A O 7
ATOM 5995 N N . ALA A 1 26 ? -9.947 4.703 6.079 1.00 0.00 26 ALA A N 7
ATOM 5996 C CA . ALA A 1 26 ? -11.034 3.727 6.031 1.00 0.00 26 ALA A CA 7
ATOM 5997 C C . ALA A 1 26 ? -11.513 3.503 4.596 1.00 0.00 26 ALA A C 7
ATOM 5998 O O . ALA A 1 26 ? -11.831 2.373 4.196 1.00 0.00 26 ALA A O 7
ATOM 6005 N N . THR A 1 27 ? -11.501 4.563 3.816 1.00 0.00 27 THR A N 7
ATOM 6006 C CA . THR A 1 27 ? -11.923 4.504 2.438 1.00 0.00 27 THR A CA 7
ATOM 6007 C C . THR A 1 27 ? -10.887 3.725 1.618 1.00 0.00 27 THR A C 7
ATOM 6008 O O . THR A 1 27 ? -11.234 2.884 0.785 1.00 0.00 27 THR A O 7
ATOM 6019 N N . ILE A 1 28 ? -9.624 3.961 1.922 1.00 0.00 28 ILE A N 7
ATOM 6020 C CA . ILE A 1 28 ? -8.530 3.297 1.260 1.00 0.00 28 ILE A CA 7
ATOM 6021 C C . ILE A 1 28 ? -8.557 1.814 1.565 1.00 0.00 28 ILE A C 7
ATOM 6022 O O . ILE A 1 28 ? -8.470 1.009 0.655 1.00 0.00 28 ILE A O 7
ATOM 6038 N N . ILE A 1 29 ? -8.723 1.465 2.841 1.00 0.00 29 ILE A N 7
ATOM 6039 C CA . ILE A 1 29 ? -8.764 0.063 3.272 1.00 0.00 29 ILE A CA 7
ATOM 6040 C C . ILE A 1 29 ? -9.793 -0.721 2.466 1.00 0.00 29 ILE A C 7
ATOM 6041 O O . ILE A 1 29 ? -9.491 -1.802 1.953 1.00 0.00 29 ILE A O 7
ATOM 6057 N N . ALA A 1 30 ? -10.973 -0.149 2.309 1.00 0.00 30 ALA A N 7
ATOM 6058 C CA . ALA A 1 30 ? -12.049 -0.802 1.588 1.00 0.00 30 ALA A CA 7
ATOM 6059 C C . ALA A 1 30 ? -11.684 -0.991 0.122 1.00 0.00 30 ALA A C 7
ATOM 6060 O O . ALA A 1 30 ? -12.013 -2.016 -0.489 1.00 0.00 30 ALA A O 7
ATOM 6067 N N . LEU A 1 31 ? -10.986 -0.027 -0.432 1.00 0.00 31 LEU A N 7
ATOM 6068 C CA . LEU A 1 31 ? -10.582 -0.091 -1.820 1.00 0.00 31 LEU A CA 7
ATOM 6069 C C . LEU A 1 31 ? -9.468 -1.118 -2.011 1.00 0.00 31 LEU A C 7
ATOM 6070 O O . LEU A 1 31 ? -9.551 -1.983 -2.884 1.00 0.00 31 LEU A O 7
ATOM 6086 N N . VAL A 1 32 ? -8.462 -1.062 -1.154 1.00 0.00 32 VAL A N 7
ATOM 6087 C CA . VAL A 1 32 ? -7.321 -1.952 -1.277 1.00 0.00 32 VAL A CA 7
ATOM 6088 C C . VAL A 1 32 ? -7.737 -3.394 -1.003 1.00 0.00 32 VAL A C 7
ATOM 6089 O O . VAL A 1 32 ? -7.319 -4.307 -1.705 1.00 0.00 32 VAL A O 7
ATOM 6102 N N . THR A 1 33 ? -8.595 -3.587 -0.018 1.00 0.00 33 THR A N 7
ATOM 6103 C CA . THR A 1 33 ? -9.068 -4.915 0.326 1.00 0.00 33 THR A CA 7
ATOM 6104 C C . THR A 1 33 ? -9.938 -5.489 -0.810 1.00 0.00 33 THR A C 7
ATOM 6105 O O . THR A 1 33 ? -9.957 -6.688 -1.034 1.00 0.00 33 THR A O 7
ATOM 6116 N N . ALA A 1 34 ? -10.604 -4.616 -1.555 1.00 0.00 34 ALA A N 7
ATOM 6117 C CA . ALA A 1 34 ? -11.398 -5.055 -2.694 1.00 0.00 34 ALA A CA 7
ATOM 6118 C C . ALA A 1 34 ? -10.494 -5.437 -3.869 1.00 0.00 34 ALA A C 7
ATOM 6119 O O . ALA A 1 34 ? -10.869 -6.238 -4.723 1.00 0.00 34 ALA A O 7
ATOM 6126 N N . VAL A 1 35 ? -9.301 -4.869 -3.903 1.00 0.00 35 VAL A N 7
ATOM 6127 C CA . VAL A 1 35 ? -8.365 -5.135 -4.972 1.00 0.00 35 VAL A CA 7
ATOM 6128 C C . VAL A 1 35 ? -7.454 -6.319 -4.647 1.00 0.00 35 VAL A C 7
ATOM 6129 O O . VAL A 1 35 ? -7.352 -7.262 -5.439 1.00 0.00 35 VAL A O 7
ATOM 6142 N N . VAL A 1 36 ? -6.815 -6.295 -3.495 1.00 0.00 36 VAL A N 7
ATOM 6143 C CA . VAL A 1 36 ? -5.855 -7.354 -3.164 1.00 0.00 36 VAL A CA 7
ATOM 6144 C C . VAL A 1 36 ? -6.501 -8.511 -2.418 1.00 0.00 36 VAL A C 7
ATOM 6145 O O . VAL A 1 36 ? -6.070 -9.657 -2.555 1.00 0.00 36 VAL A O 7
ATOM 6158 N N . GLY A 1 37 ? -7.558 -8.224 -1.685 1.00 0.00 37 GLY A N 7
ATOM 6159 C CA . GLY A 1 37 ? -8.217 -9.234 -0.888 1.00 0.00 37 GLY A CA 7
ATOM 6160 C C . GLY A 1 37 ? -7.386 -9.684 0.314 1.00 0.00 37 GLY A C 7
ATOM 6161 O O . GLY A 1 37 ? -6.236 -9.254 0.503 1.00 0.00 37 GLY A O 7
ATOM 6165 N N . GLY A 1 38 ? -7.994 -10.468 1.163 1.00 0.00 38 GLY A N 7
ATOM 6166 C CA . GLY A 1 38 ? -7.294 -11.091 2.259 1.00 0.00 38 GLY A CA 7
ATOM 6167 C C . GLY A 1 38 ? -7.116 -10.217 3.468 1.00 0.00 38 GLY A C 7
ATOM 6168 O O . GLY A 1 38 ? -6.380 -10.570 4.378 1.00 0.00 38 GLY A O 7
ATOM 6172 N N . GLY A 1 39 ? -7.716 -9.050 3.442 1.00 0.00 39 GLY A N 7
ATOM 6173 C CA . GLY A 1 39 ? -7.691 -8.106 4.583 1.00 0.00 39 GLY A CA 7
ATOM 6174 C C . GLY A 1 39 ? -6.279 -7.690 5.003 1.00 0.00 39 GLY A C 7
ATOM 6175 O O . GLY A 1 39 ? -6.066 -7.177 6.110 1.00 0.00 39 GLY A O 7
ATOM 6179 N N . LEU A 1 40 ? -5.332 -7.969 4.127 1.00 0.00 40 LEU A N 7
ATOM 6180 C CA . LEU A 1 40 ? -3.905 -7.683 4.317 1.00 0.00 40 LEU A CA 7
ATOM 6181 C C . LEU A 1 40 ? -3.647 -6.218 4.680 1.00 0.00 40 LEU A C 7
ATOM 6182 O O . LEU A 1 40 ? -3.066 -5.890 5.739 1.00 0.00 40 LEU A O 7
ATOM 6198 N N . ILE A 1 41 ? -4.077 -5.344 3.831 1.00 0.00 41 ILE A N 7
ATOM 6199 C CA . ILE A 1 41 ? -3.814 -3.963 4.041 1.00 0.00 41 ILE A CA 7
ATOM 6200 C C . ILE A 1 41 ? -4.774 -3.404 5.064 1.00 0.00 41 ILE A C 7
ATOM 6201 O O . ILE A 1 41 ? -5.958 -3.201 4.793 1.00 0.00 41 ILE A O 7
ATOM 6217 N N . THR A 1 42 ? -4.263 -3.226 6.240 1.00 0.00 42 THR A N 7
ATOM 6218 C CA . THR A 1 42 ? -5.012 -2.684 7.343 1.00 0.00 42 THR A CA 7
ATOM 6219 C C . THR A 1 42 ? -4.763 -1.185 7.437 1.00 0.00 42 THR A C 7
ATOM 6220 O O . THR A 1 42 ? -3.958 -0.642 6.668 1.00 0.00 42 THR A O 7
ATOM 6231 N N . ALA A 1 43 ? -5.422 -0.525 8.389 1.00 0.00 43 ALA A N 7
ATOM 6232 C CA . ALA A 1 43 ? -5.252 0.910 8.617 1.00 0.00 43 ALA A CA 7
ATOM 6233 C C . ALA A 1 43 ? -3.818 1.199 8.971 1.00 0.00 43 ALA A C 7
ATOM 6234 O O . ALA A 1 43 ? -3.263 2.242 8.597 1.00 0.00 43 ALA A O 7
ATOM 6241 N N . GLY A 1 44 ? -3.221 0.253 9.677 1.00 0.00 44 GLY A N 7
ATOM 6242 C CA . GLY A 1 44 ? -1.845 0.342 10.039 1.00 0.00 44 GLY A CA 7
ATOM 6243 C C . GLY A 1 44 ? -0.958 0.287 8.824 1.00 0.00 44 GLY A C 7
ATOM 6244 O O . GLY A 1 44 ? -0.012 1.073 8.708 1.00 0.00 44 GLY A O 7
ATOM 6248 N N . ILE A 1 45 ? -1.283 -0.594 7.878 1.00 0.00 45 ILE A N 7
ATOM 6249 C CA . ILE A 1 45 ? -0.473 -0.721 6.700 1.00 0.00 45 ILE A CA 7
ATOM 6250 C C . ILE A 1 45 ? -0.666 0.493 5.810 1.00 0.00 45 ILE A C 7
ATOM 6251 O O . ILE A 1 45 ? 0.302 1.052 5.343 1.00 0.00 45 ILE A O 7
ATOM 6267 N N . VAL A 1 46 ? -1.920 0.925 5.638 1.00 0.00 46 VAL A N 7
ATOM 6268 C CA . VAL A 1 46 ? -2.241 2.114 4.827 1.00 0.00 46 VAL A CA 7
ATOM 6269 C C . VAL A 1 46 ? -1.452 3.328 5.320 1.00 0.00 46 VAL A C 7
ATOM 6270 O O . VAL A 1 46 ? -0.763 4.003 4.535 1.00 0.00 46 VAL A O 7
ATOM 6283 N N . ALA A 1 47 ? -1.530 3.575 6.621 1.00 0.00 47 ALA A N 7
ATOM 6284 C CA . ALA A 1 47 ? -0.867 4.706 7.238 1.00 0.00 47 ALA A CA 7
ATOM 6285 C C . ALA A 1 47 ? 0.649 4.618 7.093 1.00 0.00 47 ALA A C 7
ATOM 6286 O O . ALA A 1 47 ? 1.301 5.605 6.715 1.00 0.00 47 ALA A O 7
ATOM 6293 N N . THR A 1 48 ? 1.203 3.447 7.368 1.00 0.00 48 THR A N 7
ATOM 6294 C CA . THR A 1 48 ? 2.630 3.232 7.256 1.00 0.00 48 THR A CA 7
ATOM 6295 C C . THR A 1 48 ? 3.088 3.369 5.796 1.00 0.00 48 THR A C 7
ATOM 6296 O O . THR A 1 48 ? 4.019 4.114 5.500 1.00 0.00 48 THR A O 7
ATOM 6307 N N . ALA A 1 49 ? 2.389 2.696 4.901 1.00 0.00 49 ALA A N 7
ATOM 6308 C CA . ALA A 1 49 ? 2.719 2.686 3.489 1.00 0.00 49 ALA A CA 7
ATOM 6309 C C . ALA A 1 49 ? 2.727 4.085 2.893 1.00 0.00 49 ALA A C 7
ATOM 6310 O O . ALA A 1 49 ? 3.699 4.469 2.248 1.00 0.00 49 ALA A O 7
ATOM 6317 N N . LYS A 1 50 ? 1.677 4.882 3.144 1.00 0.00 50 LYS A N 7
ATOM 6318 C CA . LYS A 1 50 ? 1.669 6.222 2.597 1.00 0.00 50 LYS A CA 7
ATOM 6319 C C . LYS A 1 50 ? 2.686 7.136 3.295 1.00 0.00 50 LYS A C 7
ATOM 6320 O O . LYS A 1 50 ? 3.104 8.171 2.753 1.00 0.00 50 LYS A O 7
ATOM 6339 N N . SER A 1 51 ? 3.095 6.756 4.479 1.00 0.00 51 SER A N 7
ATOM 6340 C CA . SER A 1 51 ? 4.124 7.485 5.162 1.00 0.00 51 SER A CA 7
ATOM 6341 C C . SER A 1 51 ? 5.442 7.224 4.450 1.00 0.00 51 SER A C 7
ATOM 6342 O O . SER A 1 51 ? 6.191 8.161 4.140 1.00 0.00 51 SER A O 7
ATOM 6350 N N . LEU A 1 52 ? 5.675 5.964 4.121 1.00 0.00 52 LEU A N 7
ATOM 6351 C CA . LEU A 1 52 ? 6.879 5.541 3.442 1.00 0.00 52 LEU A CA 7
ATOM 6352 C C . LEU A 1 52 ? 6.963 6.156 2.043 1.00 0.00 52 LEU A C 7
ATOM 6353 O O . LEU A 1 52 ? 8.053 6.497 1.586 1.00 0.00 52 LEU A O 7
ATOM 6369 N N . ILE A 1 53 ? 5.818 6.344 1.377 1.00 0.00 53 ILE A N 7
ATOM 6370 C CA . ILE A 1 53 ? 5.839 6.911 0.039 1.00 0.00 53 ILE A CA 7
ATOM 6371 C C . ILE A 1 53 ? 6.140 8.400 0.080 1.00 0.00 53 ILE A C 7
ATOM 6372 O O . ILE A 1 53 ? 6.716 8.938 -0.861 1.00 0.00 53 ILE A O 7
ATOM 6388 N N . LYS A 1 54 ? 5.768 9.070 1.175 1.00 0.00 54 LYS A N 7
ATOM 6389 C CA . LYS A 1 54 ? 6.051 10.494 1.291 1.00 0.00 54 LYS A CA 7
ATOM 6390 C C . LYS A 1 54 ? 7.547 10.746 1.544 1.00 0.00 54 LYS A C 7
ATOM 6391 O O . LYS A 1 54 ? 8.127 11.718 1.043 1.00 0.00 54 LYS A O 7
ATOM 6410 N N . LYS A 1 55 ? 8.168 9.862 2.288 1.00 0.00 55 LYS A N 7
ATOM 6411 C CA . LYS A 1 55 ? 9.573 10.027 2.632 1.00 0.00 55 LYS A CA 7
ATOM 6412 C C . LYS A 1 55 ? 10.527 9.329 1.683 1.00 0.00 55 LYS A C 7
ATOM 6413 O O . LYS A 1 55 ? 11.449 9.940 1.152 1.00 0.00 55 LYS A O 7
ATOM 6432 N N . TYR A 1 56 ? 10.320 8.068 1.488 1.00 0.00 56 TYR A N 7
ATOM 6433 C CA . TYR A 1 56 ? 11.238 7.265 0.721 1.00 0.00 56 TYR A CA 7
ATOM 6434 C C . TYR A 1 56 ? 10.797 7.127 -0.723 1.00 0.00 56 TYR A C 7
ATOM 6435 O O . TYR A 1 56 ? 11.628 7.021 -1.636 1.00 0.00 56 TYR A O 7
ATOM 6453 N N . GLY A 1 57 ? 9.514 7.098 -0.930 1.00 0.00 57 GLY A N 7
ATOM 6454 C CA . GLY A 1 57 ? 8.995 7.015 -2.259 1.00 0.00 57 GLY A CA 7
ATOM 6455 C C . GLY A 1 57 ? 8.018 5.884 -2.422 1.00 0.00 57 GLY A C 7
ATOM 6456 O O . GLY A 1 57 ? 7.963 4.959 -1.588 1.00 0.00 57 GLY A O 7
ATOM 6460 N N . ALA A 1 58 ? 7.255 5.954 -3.482 1.00 0.00 58 ALA A N 7
ATOM 6461 C CA . ALA A 1 58 ? 6.238 4.977 -3.807 1.00 0.00 58 ALA A CA 7
ATOM 6462 C C . ALA A 1 58 ? 6.863 3.616 -4.089 1.00 0.00 58 ALA A C 7
ATOM 6463 O O . ALA A 1 58 ? 6.350 2.574 -3.663 1.00 0.00 58 ALA A O 7
ATOM 6470 N N . LYS A 1 59 ? 8.003 3.643 -4.746 1.00 0.00 59 LYS A N 7
ATOM 6471 C CA . LYS A 1 59 ? 8.715 2.435 -5.107 1.00 0.00 59 LYS A CA 7
ATOM 6472 C C . LYS A 1 59 ? 9.284 1.743 -3.862 1.00 0.00 59 LYS A C 7
ATOM 6473 O O . LYS A 1 59 ? 9.351 0.505 -3.800 1.00 0.00 59 LYS A O 7
ATOM 6492 N N . TYR A 1 60 ? 9.650 2.537 -2.856 1.00 0.00 60 TYR A N 7
ATOM 6493 C CA . TYR A 1 60 ? 10.190 1.999 -1.631 1.00 0.00 60 TYR A CA 7
ATOM 6494 C C . TYR A 1 60 ? 9.132 1.193 -0.943 1.00 0.00 60 TYR A C 7
ATOM 6495 O O . TYR A 1 60 ? 9.362 0.051 -0.536 1.00 0.00 60 TYR A O 7
ATOM 6513 N N . ALA A 1 61 ? 7.971 1.789 -0.817 1.00 0.00 61 ALA A N 7
ATOM 6514 C CA . ALA A 1 61 ? 6.879 1.167 -0.133 1.00 0.00 61 ALA A CA 7
ATOM 6515 C C . ALA A 1 61 ? 6.396 -0.046 -0.871 1.00 0.00 61 ALA A C 7
ATOM 6516 O O . ALA A 1 61 ? 5.965 -0.990 -0.253 1.00 0.00 61 ALA A O 7
ATOM 6523 N N . ALA A 1 62 ? 6.489 -0.025 -2.196 1.00 0.00 62 ALA A N 7
ATOM 6524 C CA . ALA A 1 62 ? 6.130 -1.180 -3.002 1.00 0.00 62 ALA A CA 7
ATOM 6525 C C . ALA A 1 62 ? 6.977 -2.378 -2.590 1.00 0.00 62 ALA A C 7
ATOM 6526 O O . ALA A 1 62 ? 6.452 -3.472 -2.339 1.00 0.00 62 ALA A O 7
ATOM 6533 N N . ALA A 1 63 ? 8.277 -2.147 -2.451 1.00 0.00 63 ALA A N 7
ATOM 6534 C CA . ALA A 1 63 ? 9.205 -3.183 -2.038 1.00 0.00 63 ALA A CA 7
ATOM 6535 C C . ALA A 1 63 ? 8.941 -3.588 -0.589 1.00 0.00 63 ALA A C 7
ATOM 6536 O O . ALA A 1 63 ? 8.931 -4.773 -0.263 1.00 0.00 63 ALA A O 7
ATOM 6543 N N . TRP A 1 64 ? 8.677 -2.595 0.255 1.00 0.00 64 TRP A N 7
ATOM 6544 C CA . TRP A 1 64 ? 8.373 -2.814 1.671 1.00 0.00 64 TRP A CA 7
ATOM 6545 C C . TRP A 1 64 ? 7.127 -3.680 1.819 1.00 0.00 64 TRP A C 7
ATOM 6546 O O . TRP A 1 64 ? 7.129 -4.663 2.580 1.00 0.00 64 TRP A O 7
ATOM 6567 N N . LEU A 1 1 ? 6.050 -3.323 0.903 1.00 0.00 1 LEU A N 8
ATOM 6568 C CA . LEU A 1 1 ? 4.804 -4.070 0.894 1.00 0.00 1 LEU A CA 8
ATOM 6569 C C . LEU A 1 1 ? 5.065 -5.515 0.514 1.00 0.00 1 LEU A C 8
ATOM 6570 O O . LEU A 1 1 ? 4.704 -6.437 1.240 1.00 0.00 1 LEU A O 8
ATOM 6586 N N . THR A 1 2 ? 5.745 -5.697 -0.590 1.00 0.00 2 THR A N 8
ATOM 6587 C CA . THR A 1 2 ? 6.080 -7.004 -1.102 1.00 0.00 2 THR A CA 8
ATOM 6588 C C . THR A 1 2 ? 6.864 -7.821 -0.073 1.00 0.00 2 THR A C 8
ATOM 6589 O O . THR A 1 2 ? 6.512 -8.981 0.196 1.00 0.00 2 THR A O 8
ATOM 6600 N N . ALA A 1 3 ? 7.850 -7.189 0.526 1.00 0.00 3 ALA A N 8
ATOM 6601 C CA . ALA A 1 3 ? 8.745 -7.828 1.480 1.00 0.00 3 ALA A CA 8
ATOM 6602 C C . ALA A 1 3 ? 8.052 -8.188 2.799 1.00 0.00 3 ALA A C 8
ATOM 6603 O O . ALA A 1 3 ? 8.308 -9.240 3.382 1.00 0.00 3 ALA A O 8
ATOM 6610 N N . ASN A 1 4 ? 7.180 -7.336 3.261 1.00 0.00 4 ASN A N 8
ATOM 6611 C CA . ASN A 1 4 ? 6.542 -7.542 4.562 1.00 0.00 4 ASN A CA 8
ATOM 6612 C C . ASN A 1 4 ? 5.284 -8.352 4.481 1.00 0.00 4 ASN A C 8
ATOM 6613 O O . ASN A 1 4 ? 4.977 -9.111 5.389 1.00 0.00 4 ASN A O 8
ATOM 6624 N N . LEU A 1 5 ? 4.558 -8.206 3.414 1.00 0.00 5 LEU A N 8
ATOM 6625 C CA . LEU A 1 5 ? 3.307 -8.917 3.276 1.00 0.00 5 LEU A CA 8
ATOM 6626 C C . LEU A 1 5 ? 3.519 -10.220 2.549 1.00 0.00 5 LEU A C 8
ATOM 6627 O O . LEU A 1 5 ? 2.763 -11.167 2.736 1.00 0.00 5 LEU A O 8
ATOM 6643 N N . GLY A 1 6 ? 4.540 -10.265 1.712 1.00 0.00 6 GLY A N 8
ATOM 6644 C CA . GLY A 1 6 ? 4.814 -11.472 0.976 1.00 0.00 6 GLY A CA 8
ATOM 6645 C C . GLY A 1 6 ? 3.946 -11.524 -0.239 1.00 0.00 6 GLY A C 8
ATOM 6646 O O . GLY A 1 6 ? 3.442 -12.587 -0.630 1.00 0.00 6 GLY A O 8
ATOM 6650 N N . ILE A 1 7 ? 3.762 -10.374 -0.833 1.00 0.00 7 ILE A N 8
ATOM 6651 C CA . ILE A 1 7 ? 2.889 -10.246 -1.969 1.00 0.00 7 ILE A CA 8
ATOM 6652 C C . ILE A 1 7 ? 3.706 -9.925 -3.180 1.00 0.00 7 ILE A C 8
ATOM 6653 O O . ILE A 1 7 ? 4.897 -9.657 -3.059 1.00 0.00 7 ILE A O 8
ATOM 6669 N N . SER A 1 8 ? 3.097 -9.931 -4.318 1.00 0.00 8 SER A N 8
ATOM 6670 C CA . SER A 1 8 ? 3.782 -9.643 -5.534 1.00 0.00 8 SER A CA 8
ATOM 6671 C C . SER A 1 8 ? 3.990 -8.138 -5.694 1.00 0.00 8 SER A C 8
ATOM 6672 O O . SER A 1 8 ? 3.365 -7.324 -4.986 1.00 0.00 8 SER A O 8
ATOM 6680 N N . SER A 1 9 ? 4.849 -7.766 -6.608 1.00 0.00 9 SER A N 8
ATOM 6681 C CA . SER A 1 9 ? 5.105 -6.386 -6.896 1.00 0.00 9 SER A CA 8
ATOM 6682 C C . SER A 1 9 ? 3.924 -5.795 -7.658 1.00 0.00 9 SER A C 8
ATOM 6683 O O . SER A 1 9 ? 3.701 -4.590 -7.632 1.00 0.00 9 SER A O 8
ATOM 6691 N N . TYR A 1 10 ? 3.170 -6.659 -8.327 1.00 0.00 10 TYR A N 8
ATOM 6692 C CA . TYR A 1 10 ? 1.965 -6.255 -9.023 1.00 0.00 10 TYR A CA 8
ATOM 6693 C C . TYR A 1 10 ? 0.949 -5.777 -7.991 1.00 0.00 10 TYR A C 8
ATOM 6694 O O . TYR A 1 10 ? 0.461 -4.648 -8.066 1.00 0.00 10 TYR A O 8
ATOM 6712 N N . ALA A 1 11 ? 0.668 -6.638 -7.009 1.00 0.00 11 ALA A N 8
ATOM 6713 C CA . ALA A 1 11 ? -0.284 -6.327 -5.946 1.00 0.00 11 ALA A CA 8
ATOM 6714 C C . ALA A 1 11 ? 0.186 -5.138 -5.147 1.00 0.00 11 ALA A C 8
ATOM 6715 O O . ALA A 1 11 ? -0.606 -4.278 -4.804 1.00 0.00 11 ALA A O 8
ATOM 6722 N N . ALA A 1 12 ? 1.483 -5.074 -4.892 1.00 0.00 12 ALA A N 8
ATOM 6723 C CA . ALA A 1 12 ? 2.066 -3.952 -4.176 1.00 0.00 12 ALA A CA 8
ATOM 6724 C C . ALA A 1 12 ? 1.840 -2.656 -4.939 1.00 0.00 12 ALA A C 8
ATOM 6725 O O . ALA A 1 12 ? 1.437 -1.659 -4.364 1.00 0.00 12 ALA A O 8
ATOM 6732 N N . LYS A 1 13 ? 2.051 -2.705 -6.247 1.00 0.00 13 LYS A N 8
ATOM 6733 C CA . LYS A 1 13 ? 1.891 -1.546 -7.119 1.00 0.00 13 LYS A CA 8
ATOM 6734 C C . LYS A 1 13 ? 0.433 -1.097 -7.115 1.00 0.00 13 LYS A C 8
ATOM 6735 O O . LYS A 1 13 ? 0.134 0.111 -7.155 1.00 0.00 13 LYS A O 8
ATOM 6754 N N . LYS A 1 14 ? -0.462 -2.078 -7.070 1.00 0.00 14 LYS A N 8
ATOM 6755 C CA . LYS A 1 14 ? -1.885 -1.838 -6.946 1.00 0.00 14 LYS A CA 8
ATOM 6756 C C . LYS A 1 14 ? -2.174 -1.083 -5.666 1.00 0.00 14 LYS A C 8
ATOM 6757 O O . LYS A 1 14 ? -2.827 -0.034 -5.696 1.00 0.00 14 LYS A O 8
ATOM 6776 N N . VAL A 1 15 ? -1.671 -1.608 -4.553 1.00 0.00 15 VAL A N 8
ATOM 6777 C CA . VAL A 1 15 ? -1.815 -0.965 -3.241 1.00 0.00 15 VAL A CA 8
ATOM 6778 C C . VAL A 1 15 ? -1.290 0.471 -3.288 1.00 0.00 15 VAL A C 8
ATOM 6779 O O . VAL A 1 15 ? -1.971 1.396 -2.839 1.00 0.00 15 VAL A O 8
ATOM 6792 N N . ILE A 1 16 ? -0.096 0.640 -3.866 1.00 0.00 16 ILE A N 8
ATOM 6793 C CA . ILE A 1 16 ? 0.555 1.949 -4.003 1.00 0.00 16 ILE A CA 8
ATOM 6794 C C . ILE A 1 16 ? -0.355 2.955 -4.693 1.00 0.00 16 ILE A C 8
ATOM 6795 O O . ILE A 1 16 ? -0.493 4.086 -4.237 1.00 0.00 16 ILE A O 8
ATOM 6811 N N . ASP A 1 17 ? -0.996 2.531 -5.759 1.00 0.00 17 ASP A N 8
ATOM 6812 C CA . ASP A 1 17 ? -1.878 3.419 -6.508 1.00 0.00 17 ASP A CA 8
ATOM 6813 C C . ASP A 1 17 ? -3.069 3.826 -5.668 1.00 0.00 17 ASP A C 8
ATOM 6814 O O . ASP A 1 17 ? -3.444 4.988 -5.629 1.00 0.00 17 ASP A O 8
ATOM 6823 N N . ILE A 1 18 ? -3.605 2.889 -4.936 1.00 0.00 18 ILE A N 8
ATOM 6824 C CA . ILE A 1 18 ? -4.790 3.137 -4.138 1.00 0.00 18 ILE A CA 8
ATOM 6825 C C . ILE A 1 18 ? -4.465 4.030 -2.931 1.00 0.00 18 ILE A C 8
ATOM 6826 O O . ILE A 1 18 ? -5.148 5.019 -2.686 1.00 0.00 18 ILE A O 8
ATOM 6842 N N . ILE A 1 19 ? -3.421 3.685 -2.191 1.00 0.00 19 ILE A N 8
ATOM 6843 C CA . ILE A 1 19 ? -3.012 4.489 -1.024 1.00 0.00 19 ILE A CA 8
ATOM 6844 C C . ILE A 1 19 ? -2.618 5.919 -1.443 1.00 0.00 19 ILE A C 8
ATOM 6845 O O . ILE A 1 19 ? -2.792 6.872 -0.686 1.00 0.00 19 ILE A O 8
ATOM 6861 N N . ASN A 1 20 ? -2.099 6.054 -2.655 1.00 0.00 20 ASN A N 8
ATOM 6862 C CA . ASN A 1 20 ? -1.671 7.341 -3.167 1.00 0.00 20 ASN A CA 8
ATOM 6863 C C . ASN A 1 20 ? -2.883 8.152 -3.639 1.00 0.00 20 ASN A C 8
ATOM 6864 O O . ASN A 1 20 ? -2.946 9.363 -3.434 1.00 0.00 20 ASN A O 8
ATOM 6875 N N . THR A 1 21 ? -3.850 7.487 -4.233 1.00 0.00 21 THR A N 8
ATOM 6876 C CA . THR A 1 21 ? -5.036 8.161 -4.726 1.00 0.00 21 THR A CA 8
ATOM 6877 C C . THR A 1 21 ? -5.996 8.518 -3.589 1.00 0.00 21 THR A C 8
ATOM 6878 O O . THR A 1 21 ? -6.475 9.660 -3.494 1.00 0.00 21 THR A O 8
ATOM 6889 N N . GLY A 1 22 ? -6.241 7.556 -2.718 1.00 0.00 22 GLY A N 8
ATOM 6890 C CA . GLY A 1 22 ? -7.179 7.721 -1.640 1.00 0.00 22 GLY A CA 8
ATOM 6891 C C . GLY A 1 22 ? -6.687 8.638 -0.542 1.00 0.00 22 GLY A C 8
ATOM 6892 O O . GLY A 1 22 ? -5.484 8.675 -0.220 1.00 0.00 22 GLY A O 8
ATOM 6896 N N . SER A 1 23 ? -7.599 9.360 0.035 1.00 0.00 23 SER A N 8
ATOM 6897 C CA . SER A 1 23 ? -7.303 10.280 1.092 1.00 0.00 23 SER A CA 8
ATOM 6898 C C . SER A 1 23 ? -7.489 9.622 2.453 1.00 0.00 23 SER A C 8
ATOM 6899 O O . SER A 1 23 ? -6.504 9.291 3.138 1.00 0.00 23 SER A O 8
ATOM 6907 N N . ALA A 1 24 ? -8.737 9.413 2.830 1.00 0.00 24 ALA A N 8
ATOM 6908 C CA . ALA A 1 24 ? -9.064 8.813 4.111 1.00 0.00 24 ALA A CA 8
ATOM 6909 C C . ALA A 1 24 ? -8.642 7.362 4.142 1.00 0.00 24 ALA A C 8
ATOM 6910 O O . ALA A 1 24 ? -8.874 6.620 3.180 1.00 0.00 24 ALA A O 8
ATOM 6917 N N . VAL A 1 25 ? -8.038 6.965 5.243 1.00 0.00 25 VAL A N 8
ATOM 6918 C CA . VAL A 1 25 ? -7.523 5.615 5.432 1.00 0.00 25 VAL A CA 8
ATOM 6919 C C . VAL A 1 25 ? -8.621 4.578 5.238 1.00 0.00 25 VAL A C 8
ATOM 6920 O O . VAL A 1 25 ? -8.439 3.619 4.503 1.00 0.00 25 VAL A O 8
ATOM 6933 N N . ALA A 1 26 ? -9.770 4.821 5.844 1.00 0.00 26 ALA A N 8
ATOM 6934 C CA . ALA A 1 26 ? -10.924 3.923 5.734 1.00 0.00 26 ALA A CA 8
ATOM 6935 C C . ALA A 1 26 ? -11.379 3.763 4.287 1.00 0.00 26 ALA A C 8
ATOM 6936 O O . ALA A 1 26 ? -11.816 2.678 3.874 1.00 0.00 26 ALA A O 8
ATOM 6943 N N . THR A 1 27 ? -11.240 4.823 3.513 1.00 0.00 27 THR A N 8
ATOM 6944 C CA . THR A 1 27 ? -11.633 4.805 2.128 1.00 0.00 27 THR A CA 8
ATOM 6945 C C . THR A 1 27 ? -10.670 3.902 1.358 1.00 0.00 27 THR A C 8
ATOM 6946 O O . THR A 1 27 ? -11.077 3.048 0.560 1.00 0.00 27 THR A O 8
ATOM 6957 N N . ILE A 1 28 ? -9.407 4.048 1.680 1.00 0.00 28 ILE A N 8
ATOM 6958 C CA . ILE A 1 28 ? -8.350 3.305 1.064 1.00 0.00 28 ILE A CA 8
ATOM 6959 C C . ILE A 1 28 ? -8.462 1.839 1.410 1.00 0.00 28 ILE A C 8
ATOM 6960 O O . ILE A 1 28 ? -8.440 1.012 0.517 1.00 0.00 28 ILE A O 8
ATOM 6976 N N . ILE A 1 29 ? -8.638 1.527 2.698 1.00 0.00 29 ILE A N 8
ATOM 6977 C CA . ILE A 1 29 ? -8.756 0.136 3.159 1.00 0.00 29 ILE A CA 8
ATOM 6978 C C . ILE A 1 29 ? -9.826 -0.598 2.373 1.00 0.00 29 ILE A C 8
ATOM 6979 O O . ILE A 1 29 ? -9.595 -1.707 1.895 1.00 0.00 29 ILE A O 8
ATOM 6995 N N . ALA A 1 30 ? -10.962 0.051 2.186 1.00 0.00 30 ALA A N 8
ATOM 6996 C CA . ALA A 1 30 ? -12.080 -0.551 1.494 1.00 0.00 30 ALA A CA 8
ATOM 6997 C C . ALA A 1 30 ? -11.724 -0.859 0.049 1.00 0.00 30 ALA A C 8
ATOM 6998 O O . ALA A 1 30 ? -12.076 -1.923 -0.485 1.00 0.00 30 ALA A O 8
ATOM 7005 N N . LEU A 1 31 ? -10.985 0.044 -0.562 1.00 0.00 31 LEU A N 8
ATOM 7006 C CA . LEU A 1 31 ? -10.589 -0.115 -1.943 1.00 0.00 31 LEU A CA 8
ATOM 7007 C C . LEU A 1 31 ? -9.488 -1.172 -2.084 1.00 0.00 31 LEU A C 8
ATOM 7008 O O . LEU A 1 31 ? -9.575 -2.065 -2.937 1.00 0.00 31 LEU A O 8
ATOM 7024 N N . VAL A 1 32 ? -8.485 -1.107 -1.221 1.00 0.00 32 VAL A N 8
ATOM 7025 C CA . VAL A 1 32 ? -7.370 -2.038 -1.295 1.00 0.00 32 VAL A CA 8
ATOM 7026 C C . VAL A 1 32 ? -7.857 -3.452 -0.982 1.00 0.00 32 VAL A C 8
ATOM 7027 O O . VAL A 1 32 ? -7.467 -4.409 -1.648 1.00 0.00 32 VAL A O 8
ATOM 7040 N N . THR A 1 33 ? -8.755 -3.569 -0.018 1.00 0.00 33 THR A N 8
ATOM 7041 C CA . THR A 1 33 ? -9.330 -4.853 0.344 1.00 0.00 33 THR A CA 8
ATOM 7042 C C . THR A 1 33 ? -10.160 -5.418 -0.829 1.00 0.00 33 THR A C 8
ATOM 7043 O O . THR A 1 33 ? -10.160 -6.630 -1.088 1.00 0.00 33 THR A O 8
ATOM 7054 N N . ALA A 1 34 ? -10.793 -4.530 -1.581 1.00 0.00 34 ALA A N 8
ATOM 7055 C CA . ALA A 1 34 ? -11.589 -4.925 -2.733 1.00 0.00 34 ALA A CA 8
ATOM 7056 C C . ALA A 1 34 ? -10.693 -5.416 -3.868 1.00 0.00 34 ALA A C 8
ATOM 7057 O O . ALA A 1 34 ? -11.141 -6.146 -4.751 1.00 0.00 34 ALA A O 8
ATOM 7064 N N . VAL A 1 35 ? -9.437 -5.007 -3.850 1.00 0.00 35 VAL A N 8
ATOM 7065 C CA . VAL A 1 35 ? -8.490 -5.428 -4.866 1.00 0.00 35 VAL A CA 8
ATOM 7066 C C . VAL A 1 35 ? -7.683 -6.652 -4.423 1.00 0.00 35 VAL A C 8
ATOM 7067 O O . VAL A 1 35 ? -7.668 -7.673 -5.112 1.00 0.00 35 VAL A O 8
ATOM 7080 N N . VAL A 1 36 ? -7.056 -6.579 -3.262 1.00 0.00 36 VAL A N 8
ATOM 7081 C CA . VAL A 1 36 ? -6.149 -7.658 -2.848 1.00 0.00 36 VAL A CA 8
ATOM 7082 C C . VAL A 1 36 ? -6.876 -8.799 -2.145 1.00 0.00 36 VAL A C 8
ATOM 7083 O O . VAL A 1 36 ? -6.464 -9.954 -2.242 1.00 0.00 36 VAL A O 8
ATOM 7096 N N . GLY A 1 37 ? -7.977 -8.497 -1.500 1.00 0.00 37 GLY A N 8
ATOM 7097 C CA . GLY A 1 37 ? -8.717 -9.520 -0.806 1.00 0.00 37 GLY A CA 8
ATOM 7098 C C . GLY A 1 37 ? -9.052 -9.134 0.597 1.00 0.00 37 GLY A C 8
ATOM 7099 O O . GLY A 1 37 ? -10.227 -9.105 0.990 1.00 0.00 37 GLY A O 8
ATOM 7103 N N . GLY A 1 38 ? -8.046 -8.823 1.332 1.00 0.00 38 GLY A N 8
ATOM 7104 C CA . GLY A 1 38 ? -8.211 -8.413 2.695 1.00 0.00 38 GLY A CA 8
ATOM 7105 C C . GLY A 1 38 ? -7.192 -9.035 3.608 1.00 0.00 38 GLY A C 8
ATOM 7106 O O . GLY A 1 38 ? -6.466 -9.946 3.207 1.00 0.00 38 GLY A O 8
ATOM 7110 N N . GLY A 1 39 ? -7.057 -8.472 4.791 1.00 0.00 39 GLY A N 8
ATOM 7111 C CA . GLY A 1 39 ? -6.197 -9.027 5.825 1.00 0.00 39 GLY A CA 8
ATOM 7112 C C . GLY A 1 39 ? -4.771 -8.569 5.698 1.00 0.00 39 GLY A C 8
ATOM 7113 O O . GLY A 1 39 ? -3.998 -8.607 6.658 1.00 0.00 39 GLY A O 8
ATOM 7117 N N . LEU A 1 40 ? -4.434 -8.133 4.525 1.00 0.00 40 LEU A N 8
ATOM 7118 C CA . LEU A 1 40 ? -3.105 -7.685 4.222 1.00 0.00 40 LEU A CA 8
ATOM 7119 C C . LEU A 1 40 ? -2.968 -6.206 4.534 1.00 0.00 40 LEU A C 8
ATOM 7120 O O . LEU A 1 40 ? -2.335 -5.804 5.527 1.00 0.00 40 LEU A O 8
ATOM 7136 N N . ILE A 1 41 ? -3.601 -5.403 3.730 1.00 0.00 41 ILE A N 8
ATOM 7137 C CA . ILE A 1 41 ? -3.497 -3.997 3.877 1.00 0.00 41 ILE A CA 8
ATOM 7138 C C . ILE A 1 41 ? -4.567 -3.525 4.811 1.00 0.00 41 ILE A C 8
ATOM 7139 O O . ILE A 1 41 ? -5.726 -3.331 4.422 1.00 0.00 41 ILE A O 8
ATOM 7155 N N . THR A 1 42 ? -4.197 -3.422 6.030 1.00 0.00 42 THR A N 8
ATOM 7156 C CA . THR A 1 42 ? -5.063 -2.951 7.055 1.00 0.00 42 THR A CA 8
ATOM 7157 C C . THR A 1 42 ? -4.811 -1.463 7.262 1.00 0.00 42 THR A C 8
ATOM 7158 O O . THR A 1 42 ? -3.982 -0.868 6.543 1.00 0.00 42 THR A O 8
ATOM 7169 N N . ALA A 1 43 ? -5.498 -0.865 8.233 1.00 0.00 43 ALA A N 8
ATOM 7170 C CA . ALA A 1 43 ? -5.329 0.552 8.567 1.00 0.00 43 ALA A CA 8
ATOM 7171 C C . ALA A 1 43 ? -3.878 0.850 8.882 1.00 0.00 43 ALA A C 8
ATOM 7172 O O . ALA A 1 43 ? -3.329 1.868 8.450 1.00 0.00 43 ALA A O 8
ATOM 7179 N N . GLY A 1 44 ? -3.257 -0.079 9.587 1.00 0.00 44 GLY A N 8
ATOM 7180 C CA . GLY A 1 44 ? -1.880 0.041 9.951 1.00 0.00 44 GLY A CA 8
ATOM 7181 C C . GLY A 1 44 ? -0.973 0.023 8.756 1.00 0.00 44 GLY A C 8
ATOM 7182 O O . GLY A 1 44 ? 0.008 0.765 8.707 1.00 0.00 44 GLY A O 8
ATOM 7186 N N . ILE A 1 45 ? -1.310 -0.775 7.759 1.00 0.00 45 ILE A N 8
ATOM 7187 C CA . ILE A 1 45 ? -0.474 -0.873 6.604 1.00 0.00 45 ILE A CA 8
ATOM 7188 C C . ILE A 1 45 ? -0.659 0.351 5.726 1.00 0.00 45 ILE A C 8
ATOM 7189 O O . ILE A 1 45 ? 0.317 0.910 5.259 1.00 0.00 45 ILE A O 8
ATOM 7205 N N . VAL A 1 46 ? -1.911 0.795 5.555 1.00 0.00 46 VAL A N 8
ATOM 7206 C CA . VAL A 1 46 ? -2.200 2.003 4.772 1.00 0.00 46 VAL A CA 8
ATOM 7207 C C . VAL A 1 46 ? -1.447 3.191 5.364 1.00 0.00 46 VAL A C 8
ATOM 7208 O O . VAL A 1 46 ? -0.703 3.886 4.664 1.00 0.00 46 VAL A O 8
ATOM 7221 N N . ALA A 1 47 ? -1.614 3.381 6.666 1.00 0.00 47 ALA A N 8
ATOM 7222 C CA . ALA A 1 47 ? -0.998 4.482 7.376 1.00 0.00 47 ALA A CA 8
ATOM 7223 C C . ALA A 1 47 ? 0.522 4.428 7.270 1.00 0.00 47 ALA A C 8
ATOM 7224 O O . ALA A 1 47 ? 1.168 5.440 6.954 1.00 0.00 47 ALA A O 8
ATOM 7231 N N . THR A 1 48 ? 1.087 3.250 7.488 1.00 0.00 48 THR A N 8
ATOM 7232 C CA . THR A 1 48 ? 2.520 3.064 7.392 1.00 0.00 48 THR A CA 8
ATOM 7233 C C . THR A 1 48 ? 3.012 3.307 5.954 1.00 0.00 48 THR A C 8
ATOM 7234 O O . THR A 1 48 ? 3.946 4.079 5.741 1.00 0.00 48 THR A O 8
ATOM 7245 N N . ALA A 1 49 ? 2.343 2.698 4.986 1.00 0.00 49 ALA A N 8
ATOM 7246 C CA . ALA A 1 49 ? 2.721 2.801 3.585 1.00 0.00 49 ALA A CA 8
ATOM 7247 C C . ALA A 1 49 ? 2.668 4.239 3.092 1.00 0.00 49 ALA A C 8
ATOM 7248 O O . ALA A 1 49 ? 3.590 4.697 2.421 1.00 0.00 49 ALA A O 8
ATOM 7255 N N . LYS A 1 50 ? 1.622 4.973 3.471 1.00 0.00 50 LYS A N 8
ATOM 7256 C CA . LYS A 1 50 ? 1.512 6.368 3.068 1.00 0.00 50 LYS A CA 8
ATOM 7257 C C . LYS A 1 50 ? 2.607 7.216 3.708 1.00 0.00 50 LYS A C 8
ATOM 7258 O O . LYS A 1 50 ? 3.088 8.183 3.117 1.00 0.00 50 LYS A O 8
ATOM 7277 N N . SER A 1 51 ? 3.040 6.817 4.883 1.00 0.00 51 SER A N 8
ATOM 7278 C CA . SER A 1 51 ? 4.106 7.504 5.555 1.00 0.00 51 SER A CA 8
ATOM 7279 C C . SER A 1 51 ? 5.432 7.211 4.845 1.00 0.00 51 SER A C 8
ATOM 7280 O O . SER A 1 51 ? 6.254 8.101 4.658 1.00 0.00 51 SER A O 8
ATOM 7288 N N . LEU A 1 52 ? 5.598 5.973 4.399 1.00 0.00 52 LEU A N 8
ATOM 7289 C CA . LEU A 1 52 ? 6.802 5.553 3.708 1.00 0.00 52 LEU A CA 8
ATOM 7290 C C . LEU A 1 52 ? 6.913 6.235 2.356 1.00 0.00 52 LEU A C 8
ATOM 7291 O O . LEU A 1 52 ? 7.999 6.616 1.945 1.00 0.00 52 LEU A O 8
ATOM 7307 N N . ILE A 1 53 ? 5.790 6.424 1.673 1.00 0.00 53 ILE A N 8
ATOM 7308 C CA . ILE A 1 53 ? 5.826 7.085 0.377 1.00 0.00 53 ILE A CA 8
ATOM 7309 C C . ILE A 1 53 ? 6.056 8.584 0.545 1.00 0.00 53 ILE A C 8
ATOM 7310 O O . ILE A 1 53 ? 6.561 9.245 -0.354 1.00 0.00 53 ILE A O 8
ATOM 7326 N N . LYS A 1 54 ? 5.700 9.107 1.708 1.00 0.00 54 LYS A N 8
ATOM 7327 C CA . LYS A 1 54 ? 5.883 10.513 1.997 1.00 0.00 54 LYS A CA 8
ATOM 7328 C C . LYS A 1 54 ? 7.384 10.820 2.179 1.00 0.00 54 LYS A C 8
ATOM 7329 O O . LYS A 1 54 ? 7.876 11.859 1.738 1.00 0.00 54 LYS A O 8
ATOM 7348 N N . LYS A 1 55 ? 8.104 9.899 2.805 1.00 0.00 55 LYS A N 8
ATOM 7349 C CA . LYS A 1 55 ? 9.544 10.067 3.055 1.00 0.00 55 LYS A CA 8
ATOM 7350 C C . LYS A 1 55 ? 10.429 9.404 2.008 1.00 0.00 55 LYS A C 8
ATOM 7351 O O . LYS A 1 55 ? 11.259 10.057 1.378 1.00 0.00 55 LYS A O 8
ATOM 7370 N N . TYR A 1 56 ? 10.248 8.131 1.821 1.00 0.00 56 TYR A N 8
ATOM 7371 C CA . TYR A 1 56 ? 11.114 7.351 0.958 1.00 0.00 56 TYR A CA 8
ATOM 7372 C C . TYR A 1 56 ? 10.576 7.314 -0.466 1.00 0.00 56 TYR A C 8
ATOM 7373 O O . TYR A 1 56 ? 11.339 7.351 -1.436 1.00 0.00 56 TYR A O 8
ATOM 7391 N N . GLY A 1 57 ? 9.282 7.226 -0.595 1.00 0.00 57 GLY A N 8
ATOM 7392 C CA . GLY A 1 57 ? 8.680 7.272 -1.904 1.00 0.00 57 GLY A CA 8
ATOM 7393 C C . GLY A 1 57 ? 7.824 6.067 -2.210 1.00 0.00 57 GLY A C 8
ATOM 7394 O O . GLY A 1 57 ? 7.858 5.056 -1.482 1.00 0.00 57 GLY A O 8
ATOM 7398 N N . ALA A 1 58 ? 7.063 6.177 -3.282 1.00 0.00 58 ALA A N 8
ATOM 7399 C CA . ALA A 1 58 ? 6.124 5.154 -3.728 1.00 0.00 58 ALA A CA 8
ATOM 7400 C C . ALA A 1 58 ? 6.812 3.830 -4.045 1.00 0.00 58 ALA A C 8
ATOM 7401 O O . ALA A 1 58 ? 6.337 2.762 -3.658 1.00 0.00 58 ALA A O 8
ATOM 7408 N N . LYS A 1 59 ? 7.952 3.911 -4.692 1.00 0.00 59 LYS A N 8
ATOM 7409 C CA . LYS A 1 59 ? 8.687 2.724 -5.114 1.00 0.00 59 LYS A CA 8
ATOM 7410 C C . LYS A 1 59 ? 9.295 1.995 -3.909 1.00 0.00 59 LYS A C 8
ATOM 7411 O O . LYS A 1 59 ? 9.475 0.757 -3.929 1.00 0.00 59 LYS A O 8
ATOM 7430 N N . TYR A 1 60 ? 9.573 2.744 -2.847 1.00 0.00 60 TYR A N 8
ATOM 7431 C CA . TYR A 1 60 ? 10.110 2.157 -1.640 1.00 0.00 60 TYR A CA 8
ATOM 7432 C C . TYR A 1 60 ? 9.053 1.293 -1.008 1.00 0.00 60 TYR A C 8
ATOM 7433 O O . TYR A 1 60 ? 9.298 0.139 -0.661 1.00 0.00 60 TYR A O 8
ATOM 7451 N N . ALA A 1 61 ? 7.870 1.859 -0.876 1.00 0.00 61 ALA A N 8
ATOM 7452 C CA . ALA A 1 61 ? 6.777 1.174 -0.243 1.00 0.00 61 ALA A CA 8
ATOM 7453 C C . ALA A 1 61 ? 6.355 -0.025 -1.043 1.00 0.00 61 ALA A C 8
ATOM 7454 O O . ALA A 1 61 ? 5.930 -1.004 -0.479 1.00 0.00 61 ALA A O 8
ATOM 7461 N N . ALA A 1 62 ? 6.499 0.052 -2.363 1.00 0.00 62 ALA A N 8
ATOM 7462 C CA . ALA A 1 62 ? 6.203 -1.077 -3.236 1.00 0.00 62 ALA A CA 8
ATOM 7463 C C . ALA A 1 62 ? 7.069 -2.268 -2.845 1.00 0.00 62 ALA A C 8
ATOM 7464 O O . ALA A 1 62 ? 6.587 -3.402 -2.748 1.00 0.00 62 ALA A O 8
ATOM 7471 N N . ALA A 1 63 ? 8.340 -1.995 -2.577 1.00 0.00 63 ALA A N 8
ATOM 7472 C CA . ALA A 1 63 ? 9.263 -3.027 -2.142 1.00 0.00 63 ALA A CA 8
ATOM 7473 C C . ALA A 1 63 ? 8.902 -3.502 -0.743 1.00 0.00 63 ALA A C 8
ATOM 7474 O O . ALA A 1 63 ? 8.797 -4.708 -0.490 1.00 0.00 63 ALA A O 8
ATOM 7481 N N . TRP A 1 64 ? 8.673 -2.541 0.138 1.00 0.00 64 TRP A N 8
ATOM 7482 C CA . TRP A 1 64 ? 8.334 -2.791 1.532 1.00 0.00 64 TRP A CA 8
ATOM 7483 C C . TRP A 1 64 ? 7.088 -3.669 1.656 1.00 0.00 64 TRP A C 8
ATOM 7484 O O . TRP A 1 64 ? 7.080 -4.643 2.426 1.00 0.00 64 TRP A O 8
ATOM 7505 N N . LEU A 1 1 ? 6.007 -3.213 0.918 1.00 0.00 1 LEU A N 9
ATOM 7506 C CA . LEU A 1 1 ? 4.722 -3.895 0.865 1.00 0.00 1 LEU A CA 9
ATOM 7507 C C . LEU A 1 1 ? 4.908 -5.342 0.482 1.00 0.00 1 LEU A C 9
ATOM 7508 O O . LEU A 1 1 ? 4.500 -6.236 1.210 1.00 0.00 1 LEU A O 9
ATOM 7524 N N . THR A 1 2 ? 5.577 -5.562 -0.628 1.00 0.00 2 THR A N 9
ATOM 7525 C CA . THR A 1 2 ? 5.834 -6.891 -1.127 1.00 0.00 2 THR A CA 9
ATOM 7526 C C . THR A 1 2 ? 6.563 -7.736 -0.086 1.00 0.00 2 THR A C 9
ATOM 7527 O O . THR A 1 2 ? 6.139 -8.858 0.202 1.00 0.00 2 THR A O 9
ATOM 7538 N N . ALA A 1 3 ? 7.582 -7.153 0.517 1.00 0.00 3 ALA A N 9
ATOM 7539 C CA . ALA A 1 3 ? 8.426 -7.830 1.492 1.00 0.00 3 ALA A CA 9
ATOM 7540 C C . ALA A 1 3 ? 7.659 -8.239 2.746 1.00 0.00 3 ALA A C 9
ATOM 7541 O O . ALA A 1 3 ? 7.740 -9.388 3.192 1.00 0.00 3 ALA A O 9
ATOM 7548 N N . ASN A 1 4 ? 6.893 -7.324 3.284 1.00 0.00 4 ASN A N 9
ATOM 7549 C CA . ASN A 1 4 ? 6.232 -7.541 4.563 1.00 0.00 4 ASN A CA 9
ATOM 7550 C C . ASN A 1 4 ? 4.902 -8.234 4.434 1.00 0.00 4 ASN A C 9
ATOM 7551 O O . ASN A 1 4 ? 4.526 -9.021 5.297 1.00 0.00 4 ASN A O 9
ATOM 7562 N N . LEU A 1 5 ? 4.182 -7.953 3.383 1.00 0.00 5 LEU A N 9
ATOM 7563 C CA . LEU A 1 5 ? 2.877 -8.569 3.199 1.00 0.00 5 LEU A CA 9
ATOM 7564 C C . LEU A 1 5 ? 3.030 -9.891 2.489 1.00 0.00 5 LEU A C 9
ATOM 7565 O O . LEU A 1 5 ? 2.228 -10.806 2.681 1.00 0.00 5 LEU A O 9
ATOM 7581 N N . GLY A 1 6 ? 4.078 -10.001 1.690 1.00 0.00 6 GLY A N 9
ATOM 7582 C CA . GLY A 1 6 ? 4.316 -11.224 0.974 1.00 0.00 6 GLY A CA 9
ATOM 7583 C C . GLY A 1 6 ? 3.481 -11.276 -0.262 1.00 0.00 6 GLY A C 9
ATOM 7584 O O . GLY A 1 6 ? 2.955 -12.329 -0.634 1.00 0.00 6 GLY A O 9
ATOM 7588 N N . ILE A 1 7 ? 3.374 -10.150 -0.915 1.00 0.00 7 ILE A N 9
ATOM 7589 C CA . ILE A 1 7 ? 2.520 -10.030 -2.085 1.00 0.00 7 ILE A CA 9
ATOM 7590 C C . ILE A 1 7 ? 3.352 -9.849 -3.329 1.00 0.00 7 ILE A C 9
ATOM 7591 O O . ILE A 1 7 ? 4.564 -9.708 -3.243 1.00 0.00 7 ILE A O 9
ATOM 7607 N N . SER A 1 8 ? 2.713 -9.835 -4.463 1.00 0.00 8 SER A N 9
ATOM 7608 C CA . SER A 1 8 ? 3.404 -9.693 -5.710 1.00 0.00 8 SER A CA 9
ATOM 7609 C C . SER A 1 8 ? 3.754 -8.229 -5.974 1.00 0.00 8 SER A C 9
ATOM 7610 O O . SER A 1 8 ? 3.228 -7.312 -5.308 1.00 0.00 8 SER A O 9
ATOM 7618 N N . SER A 1 9 ? 4.634 -8.003 -6.930 1.00 0.00 9 SER A N 9
ATOM 7619 C CA . SER A 1 9 ? 5.013 -6.669 -7.311 1.00 0.00 9 SER A CA 9
ATOM 7620 C C . SER A 1 9 ? 3.824 -5.974 -7.985 1.00 0.00 9 SER A C 9
ATOM 7621 O O . SER A 1 9 ? 3.657 -4.746 -7.875 1.00 0.00 9 SER A O 9
ATOM 7629 N N . TYR A 1 10 ? 2.979 -6.774 -8.654 1.00 0.00 10 TYR A N 9
ATOM 7630 C CA . TYR A 1 10 ? 1.780 -6.266 -9.295 1.00 0.00 10 TYR A CA 9
ATOM 7631 C C . TYR A 1 10 ? 0.851 -5.729 -8.224 1.00 0.00 10 TYR A C 9
ATOM 7632 O O . TYR A 1 10 ? 0.429 -4.578 -8.282 1.00 0.00 10 TYR A O 9
ATOM 7650 N N . ALA A 1 11 ? 0.571 -6.572 -7.229 1.00 0.00 11 ALA A N 9
ATOM 7651 C CA . ALA A 1 11 ? -0.319 -6.216 -6.140 1.00 0.00 11 ALA A CA 9
ATOM 7652 C C . ALA A 1 11 ? 0.194 -5.017 -5.388 1.00 0.00 11 ALA A C 9
ATOM 7653 O O . ALA A 1 11 ? -0.564 -4.112 -5.109 1.00 0.00 11 ALA A O 9
ATOM 7660 N N . ALA A 1 12 ? 1.492 -4.996 -5.104 1.00 0.00 12 ALA A N 9
ATOM 7661 C CA . ALA A 1 12 ? 2.107 -3.877 -4.393 1.00 0.00 12 ALA A CA 9
ATOM 7662 C C . ALA A 1 12 ? 1.928 -2.580 -5.159 1.00 0.00 12 ALA A C 9
ATOM 7663 O O . ALA A 1 12 ? 1.589 -1.560 -4.581 1.00 0.00 12 ALA A O 9
ATOM 7670 N N . LYS A 1 13 ? 2.114 -2.644 -6.469 1.00 0.00 13 LYS A N 9
ATOM 7671 C CA . LYS A 1 13 ? 1.975 -1.479 -7.335 1.00 0.00 13 LYS A CA 9
ATOM 7672 C C . LYS A 1 13 ? 0.540 -0.968 -7.285 1.00 0.00 13 LYS A C 9
ATOM 7673 O O . LYS A 1 13 ? 0.288 0.245 -7.239 1.00 0.00 13 LYS A O 9
ATOM 7692 N N . LYS A 1 14 ? -0.380 -1.903 -7.287 1.00 0.00 14 LYS A N 9
ATOM 7693 C CA . LYS A 1 14 ? -1.789 -1.604 -7.175 1.00 0.00 14 LYS A CA 9
ATOM 7694 C C . LYS A 1 14 ? -2.098 -0.961 -5.834 1.00 0.00 14 LYS A C 9
ATOM 7695 O O . LYS A 1 14 ? -2.794 0.045 -5.784 1.00 0.00 14 LYS A O 9
ATOM 7714 N N . VAL A 1 15 ? -1.559 -1.534 -4.759 1.00 0.00 15 VAL A N 9
ATOM 7715 C CA . VAL A 1 15 ? -1.705 -0.961 -3.416 1.00 0.00 15 VAL A CA 9
ATOM 7716 C C . VAL A 1 15 ? -1.186 0.473 -3.410 1.00 0.00 15 VAL A C 9
ATOM 7717 O O . VAL A 1 15 ? -1.853 1.369 -2.897 1.00 0.00 15 VAL A O 9
ATOM 7730 N N . ILE A 1 16 ? -0.018 0.678 -4.030 1.00 0.00 16 ILE A N 9
ATOM 7731 C CA . ILE A 1 16 ? 0.600 2.001 -4.144 1.00 0.00 16 ILE A CA 9
ATOM 7732 C C . ILE A 1 16 ? -0.349 2.968 -4.827 1.00 0.00 16 ILE A C 9
ATOM 7733 O O . ILE A 1 16 ? -0.549 4.082 -4.359 1.00 0.00 16 ILE A O 9
ATOM 7749 N N . ASP A 1 17 ? -0.957 2.515 -5.907 1.00 0.00 17 ASP A N 9
ATOM 7750 C CA . ASP A 1 17 ? -1.883 3.344 -6.671 1.00 0.00 17 ASP A CA 9
ATOM 7751 C C . ASP A 1 17 ? -3.064 3.736 -5.803 1.00 0.00 17 ASP A C 9
ATOM 7752 O O . ASP A 1 17 ? -3.430 4.896 -5.725 1.00 0.00 17 ASP A O 9
ATOM 7761 N N . ILE A 1 18 ? -3.599 2.778 -5.091 1.00 0.00 18 ILE A N 9
ATOM 7762 C CA . ILE A 1 18 ? -4.770 2.999 -4.257 1.00 0.00 18 ILE A CA 9
ATOM 7763 C C . ILE A 1 18 ? -4.447 3.909 -3.058 1.00 0.00 18 ILE A C 9
ATOM 7764 O O . ILE A 1 18 ? -5.130 4.901 -2.840 1.00 0.00 18 ILE A O 9
ATOM 7780 N N . ILE A 1 19 ? -3.406 3.577 -2.297 1.00 0.00 19 ILE A N 9
ATOM 7781 C CA . ILE A 1 19 ? -3.029 4.390 -1.121 1.00 0.00 19 ILE A CA 9
ATOM 7782 C C . ILE A 1 19 ? -2.658 5.828 -1.515 1.00 0.00 19 ILE A C 9
ATOM 7783 O O . ILE A 1 19 ? -2.813 6.761 -0.715 1.00 0.00 19 ILE A O 9
ATOM 7799 N N . ASN A 1 20 ? -2.167 5.998 -2.732 1.00 0.00 20 ASN A N 9
ATOM 7800 C CA . ASN A 1 20 ? -1.738 7.297 -3.214 1.00 0.00 20 ASN A CA 9
ATOM 7801 C C . ASN A 1 20 ? -2.940 8.085 -3.760 1.00 0.00 20 ASN A C 9
ATOM 7802 O O . ASN A 1 20 ? -3.021 9.303 -3.594 1.00 0.00 20 ASN A O 9
ATOM 7813 N N . THR A 1 21 ? -3.880 7.391 -4.379 1.00 0.00 21 THR A N 9
ATOM 7814 C CA . THR A 1 21 ? -5.068 8.037 -4.918 1.00 0.00 21 THR A CA 9
ATOM 7815 C C . THR A 1 21 ? -6.063 8.367 -3.809 1.00 0.00 21 THR A C 9
ATOM 7816 O O . THR A 1 21 ? -6.621 9.477 -3.760 1.00 0.00 21 THR A O 9
ATOM 7827 N N . GLY A 1 22 ? -6.261 7.411 -2.926 1.00 0.00 22 GLY A N 9
ATOM 7828 C CA . GLY A 1 22 ? -7.195 7.543 -1.848 1.00 0.00 22 GLY A CA 9
ATOM 7829 C C . GLY A 1 22 ? -6.760 8.543 -0.807 1.00 0.00 22 GLY A C 9
ATOM 7830 O O . GLY A 1 22 ? -5.552 8.745 -0.565 1.00 0.00 22 GLY A O 9
ATOM 7834 N N . SER A 1 23 ? -7.726 9.151 -0.197 1.00 0.00 23 SER A N 9
ATOM 7835 C CA . SER A 1 23 ? -7.525 10.164 0.789 1.00 0.00 23 SER A CA 9
ATOM 7836 C C . SER A 1 23 ? -7.721 9.613 2.204 1.00 0.00 23 SER A C 9
ATOM 7837 O O . SER A 1 23 ? -6.752 9.442 2.957 1.00 0.00 23 SER A O 9
ATOM 7845 N N . ALA A 1 24 ? -8.964 9.337 2.552 1.00 0.00 24 ALA A N 9
ATOM 7846 C CA . ALA A 1 24 ? -9.314 8.813 3.861 1.00 0.00 24 ALA A CA 9
ATOM 7847 C C . ALA A 1 24 ? -8.798 7.407 4.015 1.00 0.00 24 ALA A C 9
ATOM 7848 O O . ALA A 1 24 ? -9.030 6.562 3.145 1.00 0.00 24 ALA A O 9
ATOM 7855 N N . VAL A 1 25 ? -8.119 7.156 5.122 1.00 0.00 25 VAL A N 9
ATOM 7856 C CA . VAL A 1 25 ? -7.518 5.854 5.401 1.00 0.00 25 VAL A CA 9
ATOM 7857 C C . VAL A 1 25 ? -8.555 4.744 5.324 1.00 0.00 25 VAL A C 9
ATOM 7858 O O . VAL A 1 25 ? -8.340 3.746 4.643 1.00 0.00 25 VAL A O 9
ATOM 7871 N N . ALA A 1 26 ? -9.696 4.964 5.965 1.00 0.00 26 ALA A N 9
ATOM 7872 C CA . ALA A 1 26 ? -10.807 4.011 5.962 1.00 0.00 26 ALA A CA 9
ATOM 7873 C C . ALA A 1 26 ? -11.238 3.660 4.540 1.00 0.00 26 ALA A C 9
ATOM 7874 O O . ALA A 1 26 ? -11.497 2.485 4.221 1.00 0.00 26 ALA A O 9
ATOM 7881 N N . THR A 1 27 ? -11.241 4.660 3.688 1.00 0.00 27 THR A N 9
ATOM 7882 C CA . THR A 1 27 ? -11.663 4.511 2.318 1.00 0.00 27 THR A CA 9
ATOM 7883 C C . THR A 1 27 ? -10.626 3.705 1.537 1.00 0.00 27 THR A C 9
ATOM 7884 O O . THR A 1 27 ? -10.974 2.811 0.756 1.00 0.00 27 THR A O 9
ATOM 7895 N N . ILE A 1 28 ? -9.364 3.981 1.803 1.00 0.00 28 ILE A N 9
ATOM 7896 C CA . ILE A 1 28 ? -8.274 3.297 1.158 1.00 0.00 28 ILE A CA 9
ATOM 7897 C C . ILE A 1 28 ? -8.298 1.828 1.515 1.00 0.00 28 ILE A C 9
ATOM 7898 O O . ILE A 1 28 ? -8.228 0.985 0.631 1.00 0.00 28 ILE A O 9
ATOM 7914 N N . ILE A 1 29 ? -8.453 1.529 2.806 1.00 0.00 29 ILE A N 9
ATOM 7915 C CA . ILE A 1 29 ? -8.495 0.144 3.292 1.00 0.00 29 ILE A CA 9
ATOM 7916 C C . ILE A 1 29 ? -9.560 -0.642 2.542 1.00 0.00 29 ILE A C 9
ATOM 7917 O O . ILE A 1 29 ? -9.315 -1.758 2.085 1.00 0.00 29 ILE A O 9
ATOM 7933 N N . ALA A 1 30 ? -10.718 -0.019 2.367 1.00 0.00 30 ALA A N 9
ATOM 7934 C CA . ALA A 1 30 ? -11.842 -0.644 1.699 1.00 0.00 30 ALA A CA 9
ATOM 7935 C C . ALA A 1 30 ? -11.488 -0.977 0.259 1.00 0.00 30 ALA A C 9
ATOM 7936 O O . ALA A 1 30 ? -11.791 -2.071 -0.236 1.00 0.00 30 ALA A O 9
ATOM 7943 N N . LEU A 1 31 ? -10.791 -0.066 -0.381 1.00 0.00 31 LEU A N 9
ATOM 7944 C CA . LEU A 1 31 ? -10.414 -0.229 -1.767 1.00 0.00 31 LEU A CA 9
ATOM 7945 C C . LEU A 1 31 ? -9.296 -1.259 -1.921 1.00 0.00 31 LEU A C 9
ATOM 7946 O O . LEU A 1 31 ? -9.357 -2.130 -2.796 1.00 0.00 31 LEU A O 9
ATOM 7962 N N . VAL A 1 32 ? -8.298 -1.194 -1.052 1.00 0.00 32 VAL A N 9
ATOM 7963 C CA . VAL A 1 32 ? -7.182 -2.124 -1.133 1.00 0.00 32 VAL A CA 9
ATOM 7964 C C . VAL A 1 32 ? -7.685 -3.542 -0.827 1.00 0.00 32 VAL A C 9
ATOM 7965 O O . VAL A 1 32 ? -7.324 -4.496 -1.510 1.00 0.00 32 VAL A O 9
ATOM 7978 N N . THR A 1 33 ? -8.583 -3.651 0.149 1.00 0.00 33 THR A N 9
ATOM 7979 C CA . THR A 1 33 ? -9.202 -4.924 0.506 1.00 0.00 33 THR A CA 9
ATOM 7980 C C . THR A 1 33 ? -10.035 -5.466 -0.677 1.00 0.00 33 THR A C 9
ATOM 7981 O O . THR A 1 33 ? -10.062 -6.676 -0.941 1.00 0.00 33 THR A O 9
ATOM 7992 N N . ALA A 1 34 ? -10.644 -4.557 -1.426 1.00 0.00 34 ALA A N 9
ATOM 7993 C CA . ALA A 1 34 ? -11.450 -4.921 -2.580 1.00 0.00 34 ALA A CA 9
ATOM 7994 C C . ALA A 1 34 ? -10.578 -5.481 -3.702 1.00 0.00 34 ALA A C 9
ATOM 7995 O O . ALA A 1 34 ? -11.042 -6.265 -4.542 1.00 0.00 34 ALA A O 9
ATOM 8002 N N . VAL A 1 35 ? -9.319 -5.091 -3.710 1.00 0.00 35 VAL A N 9
ATOM 8003 C CA . VAL A 1 35 ? -8.396 -5.548 -4.723 1.00 0.00 35 VAL A CA 9
ATOM 8004 C C . VAL A 1 35 ? -7.585 -6.770 -4.271 1.00 0.00 35 VAL A C 9
ATOM 8005 O O . VAL A 1 35 ? -7.554 -7.785 -4.970 1.00 0.00 35 VAL A O 9
ATOM 8018 N N . VAL A 1 36 ? -6.964 -6.696 -3.107 1.00 0.00 36 VAL A N 9
ATOM 8019 C CA . VAL A 1 36 ? -6.059 -7.776 -2.671 1.00 0.00 36 VAL A CA 9
ATOM 8020 C C . VAL A 1 36 ? -6.781 -8.911 -1.945 1.00 0.00 36 VAL A C 9
ATOM 8021 O O . VAL A 1 36 ? -6.221 -9.995 -1.768 1.00 0.00 36 VAL A O 9
ATOM 8034 N N . GLY A 1 37 ? -7.995 -8.659 -1.510 1.00 0.00 37 GLY A N 9
ATOM 8035 C CA . GLY A 1 37 ? -8.760 -9.680 -0.828 1.00 0.00 37 GLY A CA 9
ATOM 8036 C C . GLY A 1 37 ? -9.047 -9.316 0.603 1.00 0.00 37 GLY A C 9
ATOM 8037 O O . GLY A 1 37 ? -10.161 -9.514 1.109 1.00 0.00 37 GLY A O 9
ATOM 8041 N N . GLY A 1 38 ? -8.060 -8.779 1.242 1.00 0.00 38 GLY A N 9
ATOM 8042 C CA . GLY A 1 38 ? -8.195 -8.347 2.610 1.00 0.00 38 GLY A CA 9
ATOM 8043 C C . GLY A 1 38 ? -7.247 -9.048 3.546 1.00 0.00 38 GLY A C 9
ATOM 8044 O O . GLY A 1 38 ? -6.567 -10.001 3.158 1.00 0.00 38 GLY A O 9
ATOM 8048 N N . GLY A 1 39 ? -7.129 -8.525 4.747 1.00 0.00 39 GLY A N 9
ATOM 8049 C CA . GLY A 1 39 ? -6.342 -9.150 5.798 1.00 0.00 39 GLY A CA 9
ATOM 8050 C C . GLY A 1 39 ? -4.902 -8.719 5.770 1.00 0.00 39 GLY A C 9
ATOM 8051 O O . GLY A 1 39 ? -4.190 -8.782 6.784 1.00 0.00 39 GLY A O 9
ATOM 8055 N N . LEU A 1 40 ? -4.487 -8.281 4.625 1.00 0.00 40 LEU A N 9
ATOM 8056 C CA . LEU A 1 40 ? -3.127 -7.867 4.395 1.00 0.00 40 LEU A CA 9
ATOM 8057 C C . LEU A 1 40 ? -2.950 -6.375 4.677 1.00 0.00 40 LEU A C 9
ATOM 8058 O O . LEU A 1 40 ? -2.422 -5.977 5.730 1.00 0.00 40 LEU A O 9
ATOM 8074 N N . ILE A 1 41 ? -3.418 -5.550 3.777 1.00 0.00 41 ILE A N 9
ATOM 8075 C CA . ILE A 1 41 ? -3.278 -4.135 3.941 1.00 0.00 41 ILE A CA 9
ATOM 8076 C C . ILE A 1 41 ? -4.383 -3.622 4.834 1.00 0.00 41 ILE A C 9
ATOM 8077 O O . ILE A 1 41 ? -5.523 -3.419 4.401 1.00 0.00 41 ILE A O 9
ATOM 8093 N N . THR A 1 42 ? -4.045 -3.487 6.071 1.00 0.00 42 THR A N 9
ATOM 8094 C CA . THR A 1 42 ? -4.932 -3.000 7.079 1.00 0.00 42 THR A CA 9
ATOM 8095 C C . THR A 1 42 ? -4.690 -1.506 7.275 1.00 0.00 42 THR A C 9
ATOM 8096 O O . THR A 1 42 ? -3.869 -0.911 6.559 1.00 0.00 42 THR A O 9
ATOM 8107 N N . ALA A 1 43 ? -5.370 -0.913 8.251 1.00 0.00 43 ALA A N 9
ATOM 8108 C CA . ALA A 1 43 ? -5.216 0.500 8.580 1.00 0.00 43 ALA A CA 9
ATOM 8109 C C . ALA A 1 43 ? -3.774 0.809 8.920 1.00 0.00 43 ALA A C 9
ATOM 8110 O O . ALA A 1 43 ? -3.222 1.822 8.485 1.00 0.00 43 ALA A O 9
ATOM 8117 N N . GLY A 1 44 ? -3.160 -0.107 9.652 1.00 0.00 44 GLY A N 9
ATOM 8118 C CA . GLY A 1 44 ? -1.786 0.036 10.043 1.00 0.00 44 GLY A CA 9
ATOM 8119 C C . GLY A 1 44 ? -0.866 0.019 8.853 1.00 0.00 44 GLY A C 9
ATOM 8120 O O . GLY A 1 44 ? 0.117 0.767 8.807 1.00 0.00 44 GLY A O 9
ATOM 8124 N N . ILE A 1 45 ? -1.203 -0.790 7.858 1.00 0.00 45 ILE A N 9
ATOM 8125 C CA . ILE A 1 45 ? -0.390 -0.889 6.678 1.00 0.00 45 ILE A CA 9
ATOM 8126 C C . ILE A 1 45 ? -0.578 0.355 5.825 1.00 0.00 45 ILE A C 9
ATOM 8127 O O . ILE A 1 45 ? 0.396 0.940 5.384 1.00 0.00 45 ILE A O 9
ATOM 8143 N N . VAL A 1 46 ? -1.832 0.783 5.655 1.00 0.00 46 VAL A N 9
ATOM 8144 C CA . VAL A 1 46 ? -2.151 1.989 4.882 1.00 0.00 46 VAL A CA 9
ATOM 8145 C C . VAL A 1 46 ? -1.428 3.204 5.471 1.00 0.00 46 VAL A C 9
ATOM 8146 O O . VAL A 1 46 ? -0.727 3.932 4.756 1.00 0.00 46 VAL A O 9
ATOM 8159 N N . ALA A 1 47 ? -1.579 3.391 6.779 1.00 0.00 47 ALA A N 9
ATOM 8160 C CA . ALA A 1 47 ? -0.968 4.508 7.488 1.00 0.00 47 ALA A CA 9
ATOM 8161 C C . ALA A 1 47 ? 0.547 4.489 7.337 1.00 0.00 47 ALA A C 9
ATOM 8162 O O . ALA A 1 47 ? 1.169 5.524 7.062 1.00 0.00 47 ALA A O 9
ATOM 8169 N N . THR A 1 48 ? 1.130 3.316 7.478 1.00 0.00 48 THR A N 9
ATOM 8170 C CA . THR A 1 48 ? 2.555 3.172 7.347 1.00 0.00 48 THR A CA 9
ATOM 8171 C C . THR A 1 48 ? 3.005 3.423 5.906 1.00 0.00 48 THR A C 9
ATOM 8172 O O . THR A 1 48 ? 3.894 4.226 5.674 1.00 0.00 48 THR A O 9
ATOM 8183 N N . ALA A 1 49 ? 2.341 2.786 4.954 1.00 0.00 49 ALA A N 9
ATOM 8184 C CA . ALA A 1 49 ? 2.683 2.895 3.542 1.00 0.00 49 ALA A CA 9
ATOM 8185 C C . ALA A 1 49 ? 2.614 4.336 3.049 1.00 0.00 49 ALA A C 9
ATOM 8186 O O . ALA A 1 49 ? 3.519 4.800 2.361 1.00 0.00 49 ALA A O 9
ATOM 8193 N N . LYS A 1 50 ? 1.566 5.057 3.442 1.00 0.00 50 LYS A N 9
ATOM 8194 C CA . LYS A 1 50 ? 1.426 6.461 3.059 1.00 0.00 50 LYS A CA 9
ATOM 8195 C C . LYS A 1 50 ? 2.536 7.308 3.689 1.00 0.00 50 LYS A C 9
ATOM 8196 O O . LYS A 1 50 ? 3.047 8.263 3.076 1.00 0.00 50 LYS A O 9
ATOM 8215 N N . SER A 1 51 ? 2.949 6.934 4.874 1.00 0.00 51 SER A N 9
ATOM 8216 C CA . SER A 1 51 ? 4.003 7.635 5.544 1.00 0.00 51 SER A CA 9
ATOM 8217 C C . SER A 1 51 ? 5.361 7.309 4.898 1.00 0.00 51 SER A C 9
ATOM 8218 O O . SER A 1 51 ? 6.225 8.182 4.773 1.00 0.00 51 SER A O 9
ATOM 8226 N N . LEU A 1 52 ? 5.521 6.070 4.442 1.00 0.00 52 LEU A N 9
ATOM 8227 C CA . LEU A 1 52 ? 6.734 5.638 3.780 1.00 0.00 52 LEU A CA 9
ATOM 8228 C C . LEU A 1 52 ? 6.868 6.316 2.429 1.00 0.00 52 LEU A C 9
ATOM 8229 O O . LEU A 1 52 ? 7.954 6.711 2.053 1.00 0.00 52 LEU A O 9
ATOM 8245 N N . ILE A 1 53 ? 5.757 6.479 1.705 1.00 0.00 53 ILE A N 9
ATOM 8246 C CA . ILE A 1 53 ? 5.810 7.139 0.400 1.00 0.00 53 ILE A CA 9
ATOM 8247 C C . ILE A 1 53 ? 6.064 8.630 0.560 1.00 0.00 53 ILE A C 9
ATOM 8248 O O . ILE A 1 53 ? 6.583 9.270 -0.338 1.00 0.00 53 ILE A O 9
ATOM 8264 N N . LYS A 1 54 ? 5.713 9.168 1.721 1.00 0.00 54 LYS A N 9
ATOM 8265 C CA . LYS A 1 54 ? 5.956 10.564 2.016 1.00 0.00 54 LYS A CA 9
ATOM 8266 C C . LYS A 1 54 ? 7.456 10.811 2.165 1.00 0.00 54 LYS A C 9
ATOM 8267 O O . LYS A 1 54 ? 8.021 11.712 1.540 1.00 0.00 54 LYS A O 9
ATOM 8286 N N . LYS A 1 55 ? 8.099 9.985 2.946 1.00 0.00 55 LYS A N 9
ATOM 8287 C CA . LYS A 1 55 ? 9.518 10.154 3.218 1.00 0.00 55 LYS A CA 9
ATOM 8288 C C . LYS A 1 55 ? 10.407 9.472 2.200 1.00 0.00 55 LYS A C 9
ATOM 8289 O O . LYS A 1 55 ? 11.226 10.111 1.547 1.00 0.00 55 LYS A O 9
ATOM 8308 N N . TYR A 1 56 ? 10.222 8.204 2.044 1.00 0.00 56 TYR A N 9
ATOM 8309 C CA . TYR A 1 56 ? 11.092 7.417 1.221 1.00 0.00 56 TYR A CA 9
ATOM 8310 C C . TYR A 1 56 ? 10.613 7.393 -0.219 1.00 0.00 56 TYR A C 9
ATOM 8311 O O . TYR A 1 56 ? 11.413 7.549 -1.141 1.00 0.00 56 TYR A O 9
ATOM 8329 N N . GLY A 1 57 ? 9.328 7.215 -0.413 1.00 0.00 57 GLY A N 9
ATOM 8330 C CA . GLY A 1 57 ? 8.788 7.234 -1.756 1.00 0.00 57 GLY A CA 9
ATOM 8331 C C . GLY A 1 57 ? 7.961 6.004 -2.088 1.00 0.00 57 GLY A C 9
ATOM 8332 O O . GLY A 1 57 ? 7.965 5.010 -1.339 1.00 0.00 57 GLY A O 9
ATOM 8336 N N . ALA A 1 58 ? 7.263 6.067 -3.211 1.00 0.00 58 ALA A N 9
ATOM 8337 C CA . ALA A 1 58 ? 6.373 5.000 -3.670 1.00 0.00 58 ALA A CA 9
ATOM 8338 C C . ALA A 1 58 ? 7.136 3.736 -4.065 1.00 0.00 58 ALA A C 9
ATOM 8339 O O . ALA A 1 58 ? 6.636 2.617 -3.893 1.00 0.00 58 ALA A O 9
ATOM 8346 N N . LYS A 1 59 ? 8.346 3.903 -4.566 1.00 0.00 59 LYS A N 9
ATOM 8347 C CA . LYS A 1 59 ? 9.180 2.762 -4.955 1.00 0.00 59 LYS A CA 9
ATOM 8348 C C . LYS A 1 59 ? 9.635 2.006 -3.705 1.00 0.00 59 LYS A C 9
ATOM 8349 O O . LYS A 1 59 ? 9.746 0.759 -3.704 1.00 0.00 59 LYS A O 9
ATOM 8368 N N . TYR A 1 60 ? 9.838 2.750 -2.630 1.00 0.00 60 TYR A N 9
ATOM 8369 C CA . TYR A 1 60 ? 10.262 2.177 -1.383 1.00 0.00 60 TYR A CA 9
ATOM 8370 C C . TYR A 1 60 ? 9.155 1.330 -0.838 1.00 0.00 60 TYR A C 9
ATOM 8371 O O . TYR A 1 60 ? 9.352 0.156 -0.527 1.00 0.00 60 TYR A O 9
ATOM 8389 N N . ALA A 1 61 ? 7.982 1.927 -0.752 1.00 0.00 61 ALA A N 9
ATOM 8390 C CA . ALA A 1 61 ? 6.836 1.268 -0.195 1.00 0.00 61 ALA A CA 9
ATOM 8391 C C . ALA A 1 61 ? 6.457 0.049 -0.990 1.00 0.00 61 ALA A C 9
ATOM 8392 O O . ALA A 1 61 ? 6.040 -0.919 -0.425 1.00 0.00 61 ALA A O 9
ATOM 8399 N N . ALA A 1 62 ? 6.632 0.101 -2.303 1.00 0.00 62 ALA A N 9
ATOM 8400 C CA . ALA A 1 62 ? 6.349 -1.044 -3.162 1.00 0.00 62 ALA A CA 9
ATOM 8401 C C . ALA A 1 62 ? 7.192 -2.249 -2.745 1.00 0.00 62 ALA A C 9
ATOM 8402 O O . ALA A 1 62 ? 6.684 -3.368 -2.621 1.00 0.00 62 ALA A O 9
ATOM 8409 N N . ALA A 1 63 ? 8.473 -2.003 -2.490 1.00 0.00 63 ALA A N 9
ATOM 8410 C CA . ALA A 1 63 ? 9.369 -3.057 -2.046 1.00 0.00 63 ALA A CA 9
ATOM 8411 C C . ALA A 1 63 ? 8.985 -3.513 -0.646 1.00 0.00 63 ALA A C 9
ATOM 8412 O O . ALA A 1 63 ? 8.917 -4.718 -0.374 1.00 0.00 63 ALA A O 9
ATOM 8419 N N . TRP A 1 64 ? 8.697 -2.542 0.215 1.00 0.00 64 TRP A N 9
ATOM 8420 C CA . TRP A 1 64 ? 8.303 -2.783 1.600 1.00 0.00 64 TRP A CA 9
ATOM 8421 C C . TRP A 1 64 ? 7.020 -3.622 1.673 1.00 0.00 64 TRP A C 9
ATOM 8422 O O . TRP A 1 64 ? 6.963 -4.621 2.410 1.00 0.00 64 TRP A O 9
ATOM 8443 N N . LEU A 1 1 ? 5.815 -3.300 0.864 1.00 0.00 1 LEU A N 10
ATOM 8444 C CA . LEU A 1 1 ? 4.541 -3.996 0.813 1.00 0.00 1 LEU A CA 10
ATOM 8445 C C . LEU A 1 1 ? 4.749 -5.435 0.388 1.00 0.00 1 LEU A C 10
ATOM 8446 O O . LEU A 1 1 ? 4.353 -6.363 1.085 1.00 0.00 1 LEU A O 10
ATOM 8462 N N . THR A 1 2 ? 5.419 -5.612 -0.725 1.00 0.00 2 THR A N 10
ATOM 8463 C CA . THR A 1 2 ? 5.704 -6.921 -1.261 1.00 0.00 2 THR A CA 10
ATOM 8464 C C . THR A 1 2 ? 6.463 -7.792 -0.251 1.00 0.00 2 THR A C 10
ATOM 8465 O O . THR A 1 2 ? 6.064 -8.935 -0.007 1.00 0.00 2 THR A O 10
ATOM 8476 N N . ALA A 1 3 ? 7.479 -7.210 0.363 1.00 0.00 3 ALA A N 10
ATOM 8477 C CA . ALA A 1 3 ? 8.377 -7.896 1.291 1.00 0.00 3 ALA A CA 10
ATOM 8478 C C . ALA A 1 3 ? 7.702 -8.314 2.599 1.00 0.00 3 ALA A C 10
ATOM 8479 O O . ALA A 1 3 ? 8.018 -9.362 3.159 1.00 0.00 3 ALA A O 10
ATOM 8486 N N . ASN A 1 4 ? 6.800 -7.498 3.086 1.00 0.00 4 ASN A N 10
ATOM 8487 C CA . ASN A 1 4 ? 6.155 -7.769 4.374 1.00 0.00 4 ASN A CA 10
ATOM 8488 C C . ASN A 1 4 ? 4.874 -8.554 4.225 1.00 0.00 4 ASN A C 10
ATOM 8489 O O . ASN A 1 4 ? 4.525 -9.364 5.084 1.00 0.00 4 ASN A O 10
ATOM 8500 N N . LEU A 1 5 ? 4.170 -8.328 3.148 1.00 0.00 5 LEU A N 10
ATOM 8501 C CA . LEU A 1 5 ? 2.896 -8.988 2.940 1.00 0.00 5 LEU A CA 10
ATOM 8502 C C . LEU A 1 5 ? 3.073 -10.274 2.153 1.00 0.00 5 LEU A C 10
ATOM 8503 O O . LEU A 1 5 ? 2.270 -11.213 2.284 1.00 0.00 5 LEU A O 10
ATOM 8519 N N . GLY A 1 6 ? 4.114 -10.322 1.337 1.00 0.00 6 GLY A N 10
ATOM 8520 C CA . GLY A 1 6 ? 4.370 -11.500 0.545 1.00 0.00 6 GLY A CA 10
ATOM 8521 C C . GLY A 1 6 ? 3.504 -11.493 -0.677 1.00 0.00 6 GLY A C 10
ATOM 8522 O O . GLY A 1 6 ? 2.964 -12.517 -1.078 1.00 0.00 6 GLY A O 10
ATOM 8526 N N . ILE A 1 7 ? 3.365 -10.331 -1.265 1.00 0.00 7 ILE A N 10
ATOM 8527 C CA . ILE A 1 7 ? 2.487 -10.171 -2.414 1.00 0.00 7 ILE A CA 10
ATOM 8528 C C . ILE A 1 7 ? 3.285 -9.897 -3.664 1.00 0.00 7 ILE A C 10
ATOM 8529 O O . ILE A 1 7 ? 4.499 -9.717 -3.596 1.00 0.00 7 ILE A O 10
ATOM 8545 N N . SER A 1 8 ? 2.616 -9.842 -4.783 1.00 0.00 8 SER A N 10
ATOM 8546 C CA . SER A 1 8 ? 3.257 -9.596 -6.045 1.00 0.00 8 SER A CA 10
ATOM 8547 C C . SER A 1 8 ? 3.604 -8.108 -6.190 1.00 0.00 8 SER A C 10
ATOM 8548 O O . SER A 1 8 ? 3.062 -7.253 -5.457 1.00 0.00 8 SER A O 10
ATOM 8556 N N . SER A 1 9 ? 4.493 -7.798 -7.112 1.00 0.00 9 SER A N 10
ATOM 8557 C CA . SER A 1 9 ? 4.872 -6.438 -7.390 1.00 0.00 9 SER A CA 10
ATOM 8558 C C . SER A 1 9 ? 3.674 -5.718 -8.034 1.00 0.00 9 SER A C 10
ATOM 8559 O O . SER A 1 9 ? 3.494 -4.502 -7.865 1.00 0.00 9 SER A O 10
ATOM 8567 N N . TYR A 1 10 ? 2.849 -6.499 -8.738 1.00 0.00 10 TYR A N 10
ATOM 8568 C CA . TYR A 1 10 ? 1.625 -6.019 -9.365 1.00 0.00 10 TYR A CA 10
ATOM 8569 C C . TYR A 1 10 ? 0.677 -5.521 -8.291 1.00 0.00 10 TYR A C 10
ATOM 8570 O O . TYR A 1 10 ? 0.270 -4.361 -8.304 1.00 0.00 10 TYR A O 10
ATOM 8588 N N . ALA A 1 11 ? 0.361 -6.405 -7.343 1.00 0.00 11 ALA A N 10
ATOM 8589 C CA . ALA A 1 11 ? -0.561 -6.088 -6.264 1.00 0.00 11 ALA A CA 10
ATOM 8590 C C . ALA A 1 11 ? -0.045 -4.941 -5.435 1.00 0.00 11 ALA A C 10
ATOM 8591 O O . ALA A 1 11 ? -0.804 -4.056 -5.081 1.00 0.00 11 ALA A O 10
ATOM 8598 N N . ALA A 1 12 ? 1.254 -4.939 -5.169 1.00 0.00 12 ALA A N 10
ATOM 8599 C CA . ALA A 1 12 ? 1.874 -3.876 -4.400 1.00 0.00 12 ALA A CA 10
ATOM 8600 C C . ALA A 1 12 ? 1.731 -2.537 -5.098 1.00 0.00 12 ALA A C 10
ATOM 8601 O O . ALA A 1 12 ? 1.407 -1.546 -4.469 1.00 0.00 12 ALA A O 10
ATOM 8608 N N . LYS A 1 13 ? 1.926 -2.525 -6.412 1.00 0.00 13 LYS A N 10
ATOM 8609 C CA . LYS A 1 13 ? 1.836 -1.290 -7.180 1.00 0.00 13 LYS A CA 10
ATOM 8610 C C . LYS A 1 13 ? 0.389 -0.817 -7.220 1.00 0.00 13 LYS A C 10
ATOM 8611 O O . LYS A 1 13 ? 0.105 0.385 -7.274 1.00 0.00 13 LYS A O 10
ATOM 8630 N N . LYS A 1 14 ? -0.515 -1.769 -7.221 1.00 0.00 14 LYS A N 10
ATOM 8631 C CA . LYS A 1 14 ? -1.926 -1.476 -7.135 1.00 0.00 14 LYS A CA 10
ATOM 8632 C C . LYS A 1 14 ? -2.251 -0.829 -5.802 1.00 0.00 14 LYS A C 10
ATOM 8633 O O . LYS A 1 14 ? -2.944 0.184 -5.753 1.00 0.00 14 LYS A O 10
ATOM 8652 N N . VAL A 1 15 ? -1.737 -1.423 -4.723 1.00 0.00 15 VAL A N 10
ATOM 8653 C CA . VAL A 1 15 ? -1.860 -0.847 -3.382 1.00 0.00 15 VAL A CA 10
ATOM 8654 C C . VAL A 1 15 ? -1.306 0.581 -3.379 1.00 0.00 15 VAL A C 10
ATOM 8655 O O . VAL A 1 15 ? -1.953 1.493 -2.865 1.00 0.00 15 VAL A O 10
ATOM 8668 N N . ILE A 1 16 ? -0.119 0.757 -3.986 1.00 0.00 16 ILE A N 10
ATOM 8669 C CA . ILE A 1 16 ? 0.539 2.067 -4.098 1.00 0.00 16 ILE A CA 10
ATOM 8670 C C . ILE A 1 16 ? -0.382 3.076 -4.756 1.00 0.00 16 ILE A C 10
ATOM 8671 O O . ILE A 1 16 ? -0.554 4.186 -4.251 1.00 0.00 16 ILE A O 10
ATOM 8687 N N . ASP A 1 17 ? -0.987 2.677 -5.863 1.00 0.00 17 ASP A N 10
ATOM 8688 C CA . ASP A 1 17 ? -1.919 3.536 -6.581 1.00 0.00 17 ASP A CA 10
ATOM 8689 C C . ASP A 1 17 ? -3.043 3.960 -5.668 1.00 0.00 17 ASP A C 10
ATOM 8690 O O . ASP A 1 17 ? -3.303 5.140 -5.502 1.00 0.00 17 ASP A O 10
ATOM 8699 N N . ILE A 1 18 ? -3.648 3.005 -5.023 1.00 0.00 18 ILE A N 10
ATOM 8700 C CA . ILE A 1 18 ? -4.796 3.257 -4.170 1.00 0.00 18 ILE A CA 10
ATOM 8701 C C . ILE A 1 18 ? -4.434 4.129 -2.952 1.00 0.00 18 ILE A C 10
ATOM 8702 O O . ILE A 1 18 ? -5.082 5.147 -2.713 1.00 0.00 18 ILE A O 10
ATOM 8718 N N . ILE A 1 19 ? -3.410 3.740 -2.200 1.00 0.00 19 ILE A N 10
ATOM 8719 C CA . ILE A 1 19 ? -2.996 4.513 -1.009 1.00 0.00 19 ILE A CA 10
ATOM 8720 C C . ILE A 1 19 ? -2.559 5.944 -1.367 1.00 0.00 19 ILE A C 10
ATOM 8721 O O . ILE A 1 19 ? -2.643 6.854 -0.532 1.00 0.00 19 ILE A O 10
ATOM 8737 N N . ASN A 1 20 ? -2.087 6.134 -2.589 1.00 0.00 20 ASN A N 10
ATOM 8738 C CA . ASN A 1 20 ? -1.618 7.438 -3.027 1.00 0.00 20 ASN A CA 10
ATOM 8739 C C . ASN A 1 20 ? -2.791 8.274 -3.560 1.00 0.00 20 ASN A C 10
ATOM 8740 O O . ASN A 1 20 ? -2.866 9.490 -3.319 1.00 0.00 20 ASN A O 10
ATOM 8751 N N . THR A 1 21 ? -3.714 7.623 -4.251 1.00 0.00 21 THR A N 10
ATOM 8752 C CA . THR A 1 21 ? -4.867 8.301 -4.826 1.00 0.00 21 THR A CA 10
ATOM 8753 C C . THR A 1 21 ? -5.911 8.644 -3.761 1.00 0.00 21 THR A C 10
ATOM 8754 O O . THR A 1 21 ? -6.324 9.805 -3.632 1.00 0.00 21 THR A O 10
ATOM 8765 N N . GLY A 1 22 ? -6.292 7.638 -2.987 1.00 0.00 22 GLY A N 10
ATOM 8766 C CA . GLY A 1 22 ? -7.342 7.764 -2.006 1.00 0.00 22 GLY A CA 10
ATOM 8767 C C . GLY A 1 22 ? -7.031 8.743 -0.902 1.00 0.00 22 GLY A C 10
ATOM 8768 O O . GLY A 1 22 ? -5.858 8.961 -0.546 1.00 0.00 22 GLY A O 10
ATOM 8772 N N . SER A 1 23 ? -8.063 9.310 -0.356 1.00 0.00 23 SER A N 10
ATOM 8773 C CA . SER A 1 23 ? -7.942 10.282 0.685 1.00 0.00 23 SER A CA 10
ATOM 8774 C C . SER A 1 23 ? -8.144 9.643 2.058 1.00 0.00 23 SER A C 10
ATOM 8775 O O . SER A 1 23 ? -7.177 9.413 2.804 1.00 0.00 23 SER A O 10
ATOM 8783 N N . ALA A 1 24 ? -9.388 9.329 2.366 1.00 0.00 24 ALA A N 10
ATOM 8784 C CA . ALA A 1 24 ? -9.752 8.752 3.645 1.00 0.00 24 ALA A CA 10
ATOM 8785 C C . ALA A 1 24 ? -9.199 7.352 3.790 1.00 0.00 24 ALA A C 10
ATOM 8786 O O . ALA A 1 24 ? -9.341 6.527 2.881 1.00 0.00 24 ALA A O 10
ATOM 8793 N N . VAL A 1 25 ? -8.598 7.083 4.939 1.00 0.00 25 VAL A N 10
ATOM 8794 C CA . VAL A 1 25 ? -7.977 5.799 5.236 1.00 0.00 25 VAL A CA 10
ATOM 8795 C C . VAL A 1 25 ? -8.985 4.673 5.080 1.00 0.00 25 VAL A C 10
ATOM 8796 O O . VAL A 1 25 ? -8.706 3.685 4.414 1.00 0.00 25 VAL A O 10
ATOM 8809 N N . ALA A 1 26 ? -10.171 4.869 5.634 1.00 0.00 26 ALA A N 10
ATOM 8810 C CA . ALA A 1 26 ? -11.249 3.884 5.567 1.00 0.00 26 ALA A CA 10
ATOM 8811 C C . ALA A 1 26 ? -11.614 3.557 4.117 1.00 0.00 26 ALA A C 10
ATOM 8812 O O . ALA A 1 26 ? -11.870 2.394 3.771 1.00 0.00 26 ALA A O 10
ATOM 8819 N N . THR A 1 27 ? -11.564 4.566 3.277 1.00 0.00 27 THR A N 10
ATOM 8820 C CA . THR A 1 27 ? -11.900 4.423 1.882 1.00 0.00 27 THR A CA 10
ATOM 8821 C C . THR A 1 27 ? -10.800 3.627 1.168 1.00 0.00 27 THR A C 10
ATOM 8822 O O . THR A 1 27 ? -11.076 2.723 0.374 1.00 0.00 27 THR A O 10
ATOM 8833 N N . ILE A 1 28 ? -9.567 3.923 1.522 1.00 0.00 28 ILE A N 10
ATOM 8834 C CA . ILE A 1 28 ? -8.419 3.262 0.959 1.00 0.00 28 ILE A CA 10
ATOM 8835 C C . ILE A 1 28 ? -8.402 1.802 1.351 1.00 0.00 28 ILE A C 10
ATOM 8836 O O . ILE A 1 28 ? -8.289 0.945 0.486 1.00 0.00 28 ILE A O 10
ATOM 8852 N N . ILE A 1 29 ? -8.570 1.523 2.647 1.00 0.00 29 ILE A N 10
ATOM 8853 C CA . ILE A 1 29 ? -8.569 0.147 3.157 1.00 0.00 29 ILE A CA 10
ATOM 8854 C C . ILE A 1 29 ? -9.570 -0.704 2.390 1.00 0.00 29 ILE A C 10
ATOM 8855 O O . ILE A 1 29 ? -9.251 -1.810 1.968 1.00 0.00 29 ILE A O 10
ATOM 8871 N N . ALA A 1 30 ? -10.748 -0.145 2.148 1.00 0.00 30 ALA A N 10
ATOM 8872 C CA . ALA A 1 30 ? -11.816 -0.849 1.468 1.00 0.00 30 ALA A CA 10
ATOM 8873 C C . ALA A 1 30 ? -11.412 -1.204 0.047 1.00 0.00 30 ALA A C 10
ATOM 8874 O O . ALA A 1 30 ? -11.677 -2.318 -0.434 1.00 0.00 30 ALA A O 10
ATOM 8881 N N . LEU A 1 31 ? -10.733 -0.284 -0.604 1.00 0.00 31 LEU A N 10
ATOM 8882 C CA . LEU A 1 31 ? -10.319 -0.483 -1.973 1.00 0.00 31 LEU A CA 10
ATOM 8883 C C . LEU A 1 31 ? -9.160 -1.466 -2.048 1.00 0.00 31 LEU A C 10
ATOM 8884 O O . LEU A 1 31 ? -9.172 -2.404 -2.856 1.00 0.00 31 LEU A O 10
ATOM 8900 N N . VAL A 1 32 ? -8.186 -1.286 -1.171 1.00 0.00 32 VAL A N 10
ATOM 8901 C CA . VAL A 1 32 ? -7.024 -2.150 -1.159 1.00 0.00 32 VAL A CA 10
ATOM 8902 C C . VAL A 1 32 ? -7.453 -3.583 -0.807 1.00 0.00 32 VAL A C 10
ATOM 8903 O O . VAL A 1 32 ? -6.998 -4.542 -1.421 1.00 0.00 32 VAL A O 10
ATOM 8916 N N . THR A 1 33 ? -8.385 -3.703 0.136 1.00 0.00 33 THR A N 10
ATOM 8917 C CA . THR A 1 33 ? -8.922 -4.995 0.540 1.00 0.00 33 THR A CA 10
ATOM 8918 C C . THR A 1 33 ? -9.647 -5.675 -0.636 1.00 0.00 33 THR A C 10
ATOM 8919 O O . THR A 1 33 ? -9.589 -6.892 -0.794 1.00 0.00 33 THR A O 10
ATOM 8930 N N . ALA A 1 34 ? -10.274 -4.884 -1.487 1.00 0.00 34 ALA A N 10
ATOM 8931 C CA . ALA A 1 34 ? -10.964 -5.422 -2.650 1.00 0.00 34 ALA A CA 10
ATOM 8932 C C . ALA A 1 34 ? -9.960 -6.028 -3.628 1.00 0.00 34 ALA A C 10
ATOM 8933 O O . ALA A 1 34 ? -10.239 -7.021 -4.294 1.00 0.00 34 ALA A O 10
ATOM 8940 N N . VAL A 1 35 ? -8.776 -5.454 -3.658 1.00 0.00 35 VAL A N 10
ATOM 8941 C CA . VAL A 1 35 ? -7.720 -5.893 -4.547 1.00 0.00 35 VAL A CA 10
ATOM 8942 C C . VAL A 1 35 ? -6.931 -7.073 -3.955 1.00 0.00 35 VAL A C 10
ATOM 8943 O O . VAL A 1 35 ? -6.750 -8.112 -4.606 1.00 0.00 35 VAL A O 10
ATOM 8956 N N . VAL A 1 36 ? -6.499 -6.933 -2.722 1.00 0.00 36 VAL A N 10
ATOM 8957 C CA . VAL A 1 36 ? -5.616 -7.939 -2.111 1.00 0.00 36 VAL A CA 10
ATOM 8958 C C . VAL A 1 36 ? -6.360 -9.033 -1.345 1.00 0.00 36 VAL A C 10
ATOM 8959 O O . VAL A 1 36 ? -5.748 -9.991 -0.867 1.00 0.00 36 VAL A O 10
ATOM 8972 N N . GLY A 1 37 ? -7.640 -8.881 -1.188 1.00 0.00 37 GLY A N 10
ATOM 8973 C CA . GLY A 1 37 ? -8.422 -9.876 -0.502 1.00 0.00 37 GLY A CA 10
ATOM 8974 C C . GLY A 1 37 ? -8.770 -9.448 0.888 1.00 0.00 37 GLY A C 10
ATOM 8975 O O . GLY A 1 37 ? -9.933 -9.467 1.287 1.00 0.00 37 GLY A O 10
ATOM 8979 N N . GLY A 1 38 ? -7.778 -9.034 1.598 1.00 0.00 38 GLY A N 10
ATOM 8980 C CA . GLY A 1 38 ? -7.951 -8.573 2.948 1.00 0.00 38 GLY A CA 10
ATOM 8981 C C . GLY A 1 38 ? -6.903 -9.132 3.867 1.00 0.00 38 GLY A C 10
ATOM 8982 O O . GLY A 1 38 ? -6.079 -9.942 3.446 1.00 0.00 38 GLY A O 10
ATOM 8986 N N . GLY A 1 39 ? -6.863 -8.629 5.082 1.00 0.00 39 GLY A N 10
ATOM 8987 C CA . GLY A 1 39 ? -5.971 -9.141 6.116 1.00 0.00 39 GLY A CA 10
ATOM 8988 C C . GLY A 1 39 ? -4.557 -8.627 5.986 1.00 0.00 39 GLY A C 10
ATOM 8989 O O . GLY A 1 39 ? -3.733 -8.762 6.901 1.00 0.00 39 GLY A O 10
ATOM 8993 N N . LEU A 1 40 ? -4.280 -8.046 4.867 1.00 0.00 40 LEU A N 10
ATOM 8994 C CA . LEU A 1 40 ? -2.976 -7.549 4.570 1.00 0.00 40 LEU A CA 10
ATOM 8995 C C . LEU A 1 40 ? -2.875 -6.055 4.868 1.00 0.00 40 LEU A C 10
ATOM 8996 O O . LEU A 1 40 ? -2.404 -5.652 5.941 1.00 0.00 40 LEU A O 10
ATOM 9012 N N . ILE A 1 41 ? -3.362 -5.240 3.970 1.00 0.00 41 ILE A N 10
ATOM 9013 C CA . ILE A 1 41 ? -3.276 -3.826 4.150 1.00 0.00 41 ILE A CA 10
ATOM 9014 C C . ILE A 1 41 ? -4.430 -3.352 5.004 1.00 0.00 41 ILE A C 10
ATOM 9015 O O . ILE A 1 41 ? -5.556 -3.178 4.525 1.00 0.00 41 ILE A O 10
ATOM 9031 N N . THR A 1 42 ? -4.157 -3.239 6.263 1.00 0.00 42 THR A N 10
ATOM 9032 C CA . THR A 1 42 ? -5.098 -2.756 7.221 1.00 0.00 42 THR A CA 10
ATOM 9033 C C . THR A 1 42 ? -4.840 -1.267 7.458 1.00 0.00 42 THR A C 10
ATOM 9034 O O . THR A 1 42 ? -3.957 -0.689 6.804 1.00 0.00 42 THR A O 10
ATOM 9045 N N . ALA A 1 43 ? -5.579 -0.652 8.383 1.00 0.00 43 ALA A N 10
ATOM 9046 C CA . ALA A 1 43 ? -5.424 0.776 8.709 1.00 0.00 43 ALA A CA 10
ATOM 9047 C C . ALA A 1 43 ? -3.984 1.100 9.062 1.00 0.00 43 ALA A C 10
ATOM 9048 O O . ALA A 1 43 ? -3.425 2.110 8.604 1.00 0.00 43 ALA A O 10
ATOM 9055 N N . GLY A 1 44 ? -3.376 0.205 9.826 1.00 0.00 44 GLY A N 10
ATOM 9056 C CA . GLY A 1 44 ? -2.006 0.359 10.231 1.00 0.00 44 GLY A CA 10
ATOM 9057 C C . GLY A 1 44 ? -1.067 0.335 9.054 1.00 0.00 44 GLY A C 10
ATOM 9058 O O . GLY A 1 44 ? -0.116 1.115 8.995 1.00 0.00 44 GLY A O 10
ATOM 9062 N N . ILE A 1 45 ? -1.357 -0.507 8.081 1.00 0.00 45 ILE A N 10
ATOM 9063 C CA . ILE A 1 45 ? -0.505 -0.630 6.926 1.00 0.00 45 ILE A CA 10
ATOM 9064 C C . ILE A 1 45 ? -0.674 0.578 6.013 1.00 0.00 45 ILE A C 10
ATOM 9065 O O . ILE A 1 45 ? 0.308 1.098 5.504 1.00 0.00 45 ILE A O 10
ATOM 9081 N N . VAL A 1 46 ? -1.914 1.049 5.857 1.00 0.00 46 VAL A N 10
ATOM 9082 C CA . VAL A 1 46 ? -2.197 2.238 5.041 1.00 0.00 46 VAL A CA 10
ATOM 9083 C C . VAL A 1 46 ? -1.420 3.447 5.581 1.00 0.00 46 VAL A C 10
ATOM 9084 O O . VAL A 1 46 ? -0.712 4.128 4.832 1.00 0.00 46 VAL A O 10
ATOM 9097 N N . ALA A 1 47 ? -1.523 3.670 6.888 1.00 0.00 47 ALA A N 10
ATOM 9098 C CA . ALA A 1 47 ? -0.849 4.789 7.546 1.00 0.00 47 ALA A CA 10
ATOM 9099 C C . ALA A 1 47 ? 0.670 4.659 7.440 1.00 0.00 47 ALA A C 10
ATOM 9100 O O . ALA A 1 47 ? 1.386 5.655 7.238 1.00 0.00 47 ALA A O 10
ATOM 9107 N N . THR A 1 48 ? 1.155 3.436 7.558 1.00 0.00 48 THR A N 10
ATOM 9108 C CA . THR A 1 48 ? 2.567 3.171 7.446 1.00 0.00 48 THR A CA 10
ATOM 9109 C C . THR A 1 48 ? 3.053 3.420 6.018 1.00 0.00 48 THR A C 10
ATOM 9110 O O . THR A 1 48 ? 3.999 4.175 5.807 1.00 0.00 48 THR A O 10
ATOM 9121 N N . ALA A 1 49 ? 2.358 2.841 5.052 1.00 0.00 49 ALA A N 10
ATOM 9122 C CA . ALA A 1 49 ? 2.716 2.959 3.654 1.00 0.00 49 ALA A CA 10
ATOM 9123 C C . ALA A 1 49 ? 2.711 4.417 3.203 1.00 0.00 49 ALA A C 10
ATOM 9124 O O . ALA A 1 49 ? 3.624 4.849 2.510 1.00 0.00 49 ALA A O 10
ATOM 9131 N N . LYS A 1 50 ? 1.709 5.183 3.650 1.00 0.00 50 LYS A N 10
ATOM 9132 C CA . LYS A 1 50 ? 1.649 6.618 3.356 1.00 0.00 50 LYS A CA 10
ATOM 9133 C C . LYS A 1 50 ? 2.870 7.346 3.892 1.00 0.00 50 LYS A C 10
ATOM 9134 O O . LYS A 1 50 ? 3.440 8.202 3.224 1.00 0.00 50 LYS A O 10
ATOM 9153 N N . SER A 1 51 ? 3.291 6.983 5.072 1.00 0.00 51 SER A N 10
ATOM 9154 C CA . SER A 1 51 ? 4.423 7.620 5.672 1.00 0.00 51 SER A CA 10
ATOM 9155 C C . SER A 1 51 ? 5.702 7.240 4.927 1.00 0.00 51 SER A C 10
ATOM 9156 O O . SER A 1 51 ? 6.554 8.095 4.660 1.00 0.00 51 SER A O 10
ATOM 9164 N N . LEU A 1 52 ? 5.796 5.979 4.528 1.00 0.00 52 LEU A N 10
ATOM 9165 C CA . LEU A 1 52 ? 6.947 5.482 3.805 1.00 0.00 52 LEU A CA 10
ATOM 9166 C C . LEU A 1 52 ? 7.054 6.147 2.434 1.00 0.00 52 LEU A C 10
ATOM 9167 O O . LEU A 1 52 ? 8.154 6.475 1.991 1.00 0.00 52 LEU A O 10
ATOM 9183 N N . ILE A 1 53 ? 5.914 6.387 1.773 1.00 0.00 53 ILE A N 10
ATOM 9184 C CA . ILE A 1 53 ? 5.939 7.020 0.460 1.00 0.00 53 ILE A CA 10
ATOM 9185 C C . ILE A 1 53 ? 6.298 8.495 0.569 1.00 0.00 53 ILE A C 10
ATOM 9186 O O . ILE A 1 53 ? 6.796 9.088 -0.388 1.00 0.00 53 ILE A O 10
ATOM 9202 N N . LYS A 1 54 ? 6.053 9.088 1.729 1.00 0.00 54 LYS A N 10
ATOM 9203 C CA . LYS A 1 54 ? 6.408 10.480 1.940 1.00 0.00 54 LYS A CA 10
ATOM 9204 C C . LYS A 1 54 ? 7.914 10.637 2.149 1.00 0.00 54 LYS A C 10
ATOM 9205 O O . LYS A 1 54 ? 8.557 11.501 1.543 1.00 0.00 54 LYS A O 10
ATOM 9224 N N . LYS A 1 55 ? 8.489 9.779 2.971 1.00 0.00 55 LYS A N 10
ATOM 9225 C CA . LYS A 1 55 ? 9.908 9.876 3.264 1.00 0.00 55 LYS A CA 10
ATOM 9226 C C . LYS A 1 55 ? 10.774 9.171 2.245 1.00 0.00 55 LYS A C 10
ATOM 9227 O O . LYS A 1 55 ? 11.659 9.773 1.648 1.00 0.00 55 LYS A O 10
ATOM 9246 N N . TYR A 1 56 ? 10.524 7.921 2.044 1.00 0.00 56 TYR A N 10
ATOM 9247 C CA . TYR A 1 56 ? 11.363 7.109 1.197 1.00 0.00 56 TYR A CA 10
ATOM 9248 C C . TYR A 1 56 ? 10.871 7.126 -0.242 1.00 0.00 56 TYR A C 10
ATOM 9249 O O . TYR A 1 56 ? 11.672 7.191 -1.182 1.00 0.00 56 TYR A O 10
ATOM 9267 N N . GLY A 1 57 ? 9.574 7.056 -0.414 1.00 0.00 57 GLY A N 10
ATOM 9268 C CA . GLY A 1 57 ? 8.999 7.133 -1.734 1.00 0.00 57 GLY A CA 10
ATOM 9269 C C . GLY A 1 57 ? 8.068 5.985 -2.033 1.00 0.00 57 GLY A C 10
ATOM 9270 O O . GLY A 1 57 ? 8.026 4.994 -1.284 1.00 0.00 57 GLY A O 10
ATOM 9274 N N . ALA A 1 58 ? 7.322 6.112 -3.119 1.00 0.00 58 ALA A N 10
ATOM 9275 C CA . ALA A 1 58 ? 6.346 5.113 -3.533 1.00 0.00 58 ALA A CA 10
ATOM 9276 C C . ALA A 1 58 ? 7.014 3.807 -3.900 1.00 0.00 58 ALA A C 10
ATOM 9277 O O . ALA A 1 58 ? 6.515 2.728 -3.577 1.00 0.00 58 ALA A O 10
ATOM 9284 N N . LYS A 1 59 ? 8.170 3.908 -4.527 1.00 0.00 59 LYS A N 10
ATOM 9285 C CA . LYS A 1 59 ? 8.925 2.741 -4.939 1.00 0.00 59 LYS A CA 10
ATOM 9286 C C . LYS A 1 59 ? 9.393 1.946 -3.727 1.00 0.00 59 LYS A C 10
ATOM 9287 O O . LYS A 1 59 ? 9.426 0.706 -3.757 1.00 0.00 59 LYS A O 10
ATOM 9306 N N . TYR A 1 60 ? 9.704 2.649 -2.653 1.00 0.00 60 TYR A N 10
ATOM 9307 C CA . TYR A 1 60 ? 10.156 2.012 -1.444 1.00 0.00 60 TYR A CA 10
ATOM 9308 C C . TYR A 1 60 ? 9.032 1.195 -0.861 1.00 0.00 60 TYR A C 10
ATOM 9309 O O . TYR A 1 60 ? 9.207 0.023 -0.517 1.00 0.00 60 TYR A O 10
ATOM 9327 N N . ALA A 1 61 ? 7.877 1.819 -0.759 1.00 0.00 61 ALA A N 10
ATOM 9328 C CA . ALA A 1 61 ? 6.726 1.187 -0.179 1.00 0.00 61 ALA A CA 10
ATOM 9329 C C . ALA A 1 61 ? 6.290 0.003 -0.997 1.00 0.00 61 ALA A C 10
ATOM 9330 O O . ALA A 1 61 ? 5.818 -0.961 -0.451 1.00 0.00 61 ALA A O 10
ATOM 9337 N N . ALA A 1 62 ? 6.471 0.084 -2.306 1.00 0.00 62 ALA A N 10
ATOM 9338 C CA . ALA A 1 62 ? 6.154 -1.022 -3.197 1.00 0.00 62 ALA A CA 10
ATOM 9339 C C . ALA A 1 62 ? 6.958 -2.258 -2.800 1.00 0.00 62 ALA A C 10
ATOM 9340 O O . ALA A 1 62 ? 6.410 -3.361 -2.676 1.00 0.00 62 ALA A O 10
ATOM 9347 N N . ALA A 1 63 ? 8.246 -2.052 -2.545 1.00 0.00 63 ALA A N 10
ATOM 9348 C CA . ALA A 1 63 ? 9.123 -3.126 -2.123 1.00 0.00 63 ALA A CA 10
ATOM 9349 C C . ALA A 1 63 ? 8.730 -3.597 -0.736 1.00 0.00 63 ALA A C 10
ATOM 9350 O O . ALA A 1 63 ? 8.616 -4.796 -0.492 1.00 0.00 63 ALA A O 10
ATOM 9357 N N . TRP A 1 64 ? 8.496 -2.634 0.148 1.00 0.00 64 TRP A N 10
ATOM 9358 C CA . TRP A 1 64 ? 8.115 -2.889 1.532 1.00 0.00 64 TRP A CA 10
ATOM 9359 C C . TRP A 1 64 ? 6.833 -3.719 1.609 1.00 0.00 64 TRP A C 10
ATOM 9360 O O . TRP A 1 64 ? 6.778 -4.720 2.337 1.00 0.00 64 TRP A O 10
ATOM 9381 N N . LEU A 1 1 ? 6.038 -3.219 1.019 1.00 0.00 1 LEU A N 11
ATOM 9382 C CA . LEU A 1 1 ? 4.763 -3.918 0.982 1.00 0.00 1 LEU A CA 11
ATOM 9383 C C . LEU A 1 1 ? 4.969 -5.368 0.648 1.00 0.00 1 LEU A C 11
ATOM 9384 O O . LEU A 1 1 ? 4.559 -6.248 1.395 1.00 0.00 1 LEU A O 11
ATOM 9400 N N . THR A 1 2 ? 5.649 -5.608 -0.442 1.00 0.00 2 THR A N 11
ATOM 9401 C CA . THR A 1 2 ? 5.911 -6.939 -0.903 1.00 0.00 2 THR A CA 11
ATOM 9402 C C . THR A 1 2 ? 6.675 -7.754 0.142 1.00 0.00 2 THR A C 11
ATOM 9403 O O . THR A 1 2 ? 6.292 -8.885 0.428 1.00 0.00 2 THR A O 11
ATOM 9414 N N . ALA A 1 3 ? 7.690 -7.143 0.727 1.00 0.00 3 ALA A N 11
ATOM 9415 C CA . ALA A 1 3 ? 8.542 -7.789 1.727 1.00 0.00 3 ALA A CA 11
ATOM 9416 C C . ALA A 1 3 ? 7.770 -8.178 2.992 1.00 0.00 3 ALA A C 11
ATOM 9417 O O . ALA A 1 3 ? 7.907 -9.290 3.495 1.00 0.00 3 ALA A O 11
ATOM 9424 N N . ASN A 1 4 ? 6.948 -7.273 3.471 1.00 0.00 4 ASN A N 11
ATOM 9425 C CA . ASN A 1 4 ? 6.226 -7.469 4.733 1.00 0.00 4 ASN A CA 11
ATOM 9426 C C . ASN A 1 4 ? 4.995 -8.311 4.564 1.00 0.00 4 ASN A C 11
ATOM 9427 O O . ASN A 1 4 ? 4.712 -9.192 5.379 1.00 0.00 4 ASN A O 11
ATOM 9438 N N . LEU A 1 5 ? 4.271 -8.063 3.512 1.00 0.00 5 LEU A N 11
ATOM 9439 C CA . LEU A 1 5 ? 3.023 -8.746 3.286 1.00 0.00 5 LEU A CA 11
ATOM 9440 C C . LEU A 1 5 ? 3.256 -10.065 2.576 1.00 0.00 5 LEU A C 11
ATOM 9441 O O . LEU A 1 5 ? 2.469 -10.995 2.709 1.00 0.00 5 LEU A O 11
ATOM 9457 N N . GLY A 1 6 ? 4.334 -10.148 1.824 1.00 0.00 6 GLY A N 11
ATOM 9458 C CA . GLY A 1 6 ? 4.617 -11.360 1.089 1.00 0.00 6 GLY A CA 11
ATOM 9459 C C . GLY A 1 6 ? 3.725 -11.433 -0.113 1.00 0.00 6 GLY A C 11
ATOM 9460 O O . GLY A 1 6 ? 3.156 -12.483 -0.431 1.00 0.00 6 GLY A O 11
ATOM 9464 N N . ILE A 1 7 ? 3.594 -10.314 -0.777 1.00 0.00 7 ILE A N 11
ATOM 9465 C CA . ILE A 1 7 ? 2.677 -10.208 -1.900 1.00 0.00 7 ILE A CA 11
ATOM 9466 C C . ILE A 1 7 ? 3.404 -10.135 -3.221 1.00 0.00 7 ILE A C 11
ATOM 9467 O O . ILE A 1 7 ? 4.635 -10.122 -3.271 1.00 0.00 7 ILE A O 11
ATOM 9483 N N . SER A 1 8 ? 2.646 -10.090 -4.275 1.00 0.00 8 SER A N 11
ATOM 9484 C CA . SER A 1 8 ? 3.179 -9.997 -5.592 1.00 0.00 8 SER A CA 11
ATOM 9485 C C . SER A 1 8 ? 3.638 -8.569 -5.877 1.00 0.00 8 SER A C 11
ATOM 9486 O O . SER A 1 8 ? 3.339 -7.625 -5.111 1.00 0.00 8 SER A O 11
ATOM 9494 N N . SER A 1 9 ? 4.345 -8.403 -6.966 1.00 0.00 9 SER A N 11
ATOM 9495 C CA . SER A 1 9 ? 4.756 -7.106 -7.409 1.00 0.00 9 SER A CA 11
ATOM 9496 C C . SER A 1 9 ? 3.517 -6.383 -7.974 1.00 0.00 9 SER A C 11
ATOM 9497 O O . SER A 1 9 ? 3.442 -5.147 -7.983 1.00 0.00 9 SER A O 11
ATOM 9505 N N . TYR A 1 10 ? 2.545 -7.180 -8.427 1.00 0.00 10 TYR A N 11
ATOM 9506 C CA . TYR A 1 10 ? 1.281 -6.686 -8.951 1.00 0.00 10 TYR A CA 11
ATOM 9507 C C . TYR A 1 10 ? 0.526 -5.983 -7.840 1.00 0.00 10 TYR A C 11
ATOM 9508 O O . TYR A 1 10 ? 0.231 -4.789 -7.935 1.00 0.00 10 TYR A O 11
ATOM 9526 N N . ALA A 1 11 ? 0.257 -6.729 -6.769 1.00 0.00 11 ALA A N 11
ATOM 9527 C CA . ALA A 1 11 ? -0.522 -6.237 -5.643 1.00 0.00 11 ALA A CA 11
ATOM 9528 C C . ALA A 1 11 ? 0.111 -5.018 -5.022 1.00 0.00 11 ALA A C 11
ATOM 9529 O O . ALA A 1 11 ? -0.581 -4.072 -4.700 1.00 0.00 11 ALA A O 11
ATOM 9536 N N . ALA A 1 12 ? 1.430 -5.027 -4.906 1.00 0.00 12 ALA A N 11
ATOM 9537 C CA . ALA A 1 12 ? 2.160 -3.906 -4.324 1.00 0.00 12 ALA A CA 11
ATOM 9538 C C . ALA A 1 12 ? 1.927 -2.627 -5.114 1.00 0.00 12 ALA A C 11
ATOM 9539 O O . ALA A 1 12 ? 1.638 -1.579 -4.541 1.00 0.00 12 ALA A O 11
ATOM 9546 N N . LYS A 1 13 ? 1.996 -2.738 -6.436 1.00 0.00 13 LYS A N 11
ATOM 9547 C CA . LYS A 1 13 ? 1.816 -1.595 -7.324 1.00 0.00 13 LYS A CA 11
ATOM 9548 C C . LYS A 1 13 ? 0.388 -1.064 -7.193 1.00 0.00 13 LYS A C 11
ATOM 9549 O O . LYS A 1 13 ? 0.138 0.159 -7.232 1.00 0.00 13 LYS A O 11
ATOM 9568 N N . LYS A 1 14 ? -0.529 -1.991 -7.033 1.00 0.00 14 LYS A N 11
ATOM 9569 C CA . LYS A 1 14 ? -1.925 -1.686 -6.826 1.00 0.00 14 LYS A CA 11
ATOM 9570 C C . LYS A 1 14 ? -2.131 -0.916 -5.536 1.00 0.00 14 LYS A C 11
ATOM 9571 O O . LYS A 1 14 ? -2.759 0.151 -5.547 1.00 0.00 14 LYS A O 11
ATOM 9590 N N . VAL A 1 15 ? -1.586 -1.446 -4.441 1.00 0.00 15 VAL A N 11
ATOM 9591 C CA . VAL A 1 15 ? -1.666 -0.795 -3.130 1.00 0.00 15 VAL A CA 11
ATOM 9592 C C . VAL A 1 15 ? -1.128 0.626 -3.217 1.00 0.00 15 VAL A C 11
ATOM 9593 O O . VAL A 1 15 ? -1.790 1.559 -2.768 1.00 0.00 15 VAL A O 11
ATOM 9606 N N . ILE A 1 16 ? 0.048 0.777 -3.848 1.00 0.00 16 ILE A N 11
ATOM 9607 C CA . ILE A 1 16 ? 0.707 2.083 -4.001 1.00 0.00 16 ILE A CA 11
ATOM 9608 C C . ILE A 1 16 ? -0.219 3.098 -4.639 1.00 0.00 16 ILE A C 11
ATOM 9609 O O . ILE A 1 16 ? -0.351 4.213 -4.150 1.00 0.00 16 ILE A O 11
ATOM 9625 N N . ASP A 1 17 ? -0.879 2.698 -5.703 1.00 0.00 17 ASP A N 11
ATOM 9626 C CA . ASP A 1 17 ? -1.779 3.595 -6.412 1.00 0.00 17 ASP A CA 11
ATOM 9627 C C . ASP A 1 17 ? -2.942 4.005 -5.531 1.00 0.00 17 ASP A C 11
ATOM 9628 O O . ASP A 1 17 ? -3.297 5.175 -5.451 1.00 0.00 17 ASP A O 11
ATOM 9637 N N . ILE A 1 18 ? -3.490 3.056 -4.829 1.00 0.00 18 ILE A N 11
ATOM 9638 C CA . ILE A 1 18 ? -4.660 3.300 -4.009 1.00 0.00 18 ILE A CA 11
ATOM 9639 C C . ILE A 1 18 ? -4.310 4.165 -2.794 1.00 0.00 18 ILE A C 11
ATOM 9640 O O . ILE A 1 18 ? -4.968 5.161 -2.540 1.00 0.00 18 ILE A O 11
ATOM 9656 N N . ILE A 1 19 ? -3.267 3.801 -2.071 1.00 0.00 19 ILE A N 11
ATOM 9657 C CA . ILE A 1 19 ? -2.843 4.584 -0.895 1.00 0.00 19 ILE A CA 11
ATOM 9658 C C . ILE A 1 19 ? -2.414 6.004 -1.297 1.00 0.00 19 ILE A C 11
ATOM 9659 O O . ILE A 1 19 ? -2.542 6.937 -0.517 1.00 0.00 19 ILE A O 11
ATOM 9675 N N . ASN A 1 20 ? -1.919 6.146 -2.518 1.00 0.00 20 ASN A N 11
ATOM 9676 C CA . ASN A 1 20 ? -1.457 7.433 -3.021 1.00 0.00 20 ASN A CA 11
ATOM 9677 C C . ASN A 1 20 ? -2.666 8.314 -3.342 1.00 0.00 20 ASN A C 11
ATOM 9678 O O . ASN A 1 20 ? -2.674 9.511 -3.061 1.00 0.00 20 ASN A O 11
ATOM 9689 N N . THR A 1 21 ? -3.703 7.686 -3.870 1.00 0.00 21 THR A N 11
ATOM 9690 C CA . THR A 1 21 ? -4.900 8.381 -4.324 1.00 0.00 21 THR A CA 11
ATOM 9691 C C . THR A 1 21 ? -5.911 8.635 -3.193 1.00 0.00 21 THR A C 11
ATOM 9692 O O . THR A 1 21 ? -6.453 9.744 -3.060 1.00 0.00 21 THR A O 11
ATOM 9703 N N . GLY A 1 22 ? -6.150 7.619 -2.397 1.00 0.00 22 GLY A N 11
ATOM 9704 C CA . GLY A 1 22 ? -7.147 7.679 -1.361 1.00 0.00 22 GLY A CA 11
ATOM 9705 C C . GLY A 1 22 ? -6.779 8.586 -0.218 1.00 0.00 22 GLY A C 11
ATOM 9706 O O . GLY A 1 22 ? -5.605 8.677 0.180 1.00 0.00 22 GLY A O 11
ATOM 9710 N N . SER A 1 23 ? -7.773 9.232 0.314 1.00 0.00 23 SER A N 11
ATOM 9711 C CA . SER A 1 23 ? -7.615 10.154 1.394 1.00 0.00 23 SER A CA 11
ATOM 9712 C C . SER A 1 23 ? -7.830 9.466 2.743 1.00 0.00 23 SER A C 11
ATOM 9713 O O . SER A 1 23 ? -6.874 9.176 3.461 1.00 0.00 23 SER A O 11
ATOM 9721 N N . ALA A 1 24 ? -9.088 9.189 3.050 1.00 0.00 24 ALA A N 11
ATOM 9722 C CA . ALA A 1 24 ? -9.483 8.595 4.321 1.00 0.00 24 ALA A CA 11
ATOM 9723 C C . ALA A 1 24 ? -9.032 7.163 4.447 1.00 0.00 24 ALA A C 11
ATOM 9724 O O . ALA A 1 24 ? -9.223 6.363 3.527 1.00 0.00 24 ALA A O 11
ATOM 9731 N N . VAL A 1 25 ? -8.513 6.833 5.613 1.00 0.00 25 VAL A N 11
ATOM 9732 C CA . VAL A 1 25 ? -7.967 5.513 5.901 1.00 0.00 25 VAL A CA 11
ATOM 9733 C C . VAL A 1 25 ? -8.989 4.404 5.634 1.00 0.00 25 VAL A C 11
ATOM 9734 O O . VAL A 1 25 ? -8.707 3.481 4.873 1.00 0.00 25 VAL A O 11
ATOM 9747 N N . ALA A 1 26 ? -10.182 4.527 6.215 1.00 0.00 26 ALA A N 11
ATOM 9748 C CA . ALA A 1 26 ? -11.250 3.528 6.028 1.00 0.00 26 ALA A CA 11
ATOM 9749 C C . ALA A 1 26 ? -11.632 3.389 4.567 1.00 0.00 26 ALA A C 11
ATOM 9750 O O . ALA A 1 26 ? -11.964 2.288 4.095 1.00 0.00 26 ALA A O 11
ATOM 9757 N N . THR A 1 27 ? -11.536 4.486 3.832 1.00 0.00 27 THR A N 11
ATOM 9758 C CA . THR A 1 27 ? -11.885 4.470 2.451 1.00 0.00 27 THR A CA 11
ATOM 9759 C C . THR A 1 27 ? -10.838 3.651 1.684 1.00 0.00 27 THR A C 11
ATOM 9760 O O . THR A 1 27 ? -11.185 2.779 0.870 1.00 0.00 27 THR A O 11
ATOM 9771 N N . ILE A 1 28 ? -9.577 3.875 2.027 1.00 0.00 28 ILE A N 11
ATOM 9772 C CA . ILE A 1 28 ? -8.459 3.201 1.404 1.00 0.00 28 ILE A CA 11
ATOM 9773 C C . ILE A 1 28 ? -8.476 1.720 1.726 1.00 0.00 28 ILE A C 11
ATOM 9774 O O . ILE A 1 28 ? -8.380 0.910 0.821 1.00 0.00 28 ILE A O 11
ATOM 9790 N N . ILE A 1 29 ? -8.641 1.380 3.008 1.00 0.00 29 ILE A N 11
ATOM 9791 C CA . ILE A 1 29 ? -8.652 -0.021 3.460 1.00 0.00 29 ILE A CA 11
ATOM 9792 C C . ILE A 1 29 ? -9.627 -0.849 2.641 1.00 0.00 29 ILE A C 11
ATOM 9793 O O . ILE A 1 29 ? -9.263 -1.899 2.105 1.00 0.00 29 ILE A O 11
ATOM 9809 N N . ALA A 1 30 ? -10.838 -0.337 2.492 1.00 0.00 30 ALA A N 11
ATOM 9810 C CA . ALA A 1 30 ? -11.877 -1.032 1.769 1.00 0.00 30 ALA A CA 11
ATOM 9811 C C . ALA A 1 30 ? -11.500 -1.190 0.298 1.00 0.00 30 ALA A C 11
ATOM 9812 O O . ALA A 1 30 ? -11.760 -2.238 -0.311 1.00 0.00 30 ALA A O 11
ATOM 9819 N N . LEU A 1 31 ? -10.842 -0.174 -0.248 1.00 0.00 31 LEU A N 11
ATOM 9820 C CA . LEU A 1 31 ? -10.432 -0.194 -1.647 1.00 0.00 31 LEU A CA 11
ATOM 9821 C C . LEU A 1 31 ? -9.309 -1.199 -1.871 1.00 0.00 31 LEU A C 11
ATOM 9822 O O . LEU A 1 31 ? -9.396 -2.050 -2.757 1.00 0.00 31 LEU A O 11
ATOM 9838 N N . VAL A 1 32 ? -8.281 -1.133 -1.035 1.00 0.00 32 VAL A N 11
ATOM 9839 C CA . VAL A 1 32 ? -7.125 -2.006 -1.185 1.00 0.00 32 VAL A CA 11
ATOM 9840 C C . VAL A 1 32 ? -7.541 -3.453 -0.978 1.00 0.00 32 VAL A C 11
ATOM 9841 O O . VAL A 1 32 ? -7.170 -4.324 -1.751 1.00 0.00 32 VAL A O 11
ATOM 9854 N N . THR A 1 33 ? -8.367 -3.682 0.026 1.00 0.00 33 THR A N 11
ATOM 9855 C CA . THR A 1 33 ? -8.854 -5.014 0.351 1.00 0.00 33 THR A CA 11
ATOM 9856 C C . THR A 1 33 ? -9.688 -5.605 -0.809 1.00 0.00 33 THR A C 11
ATOM 9857 O O . THR A 1 33 ? -9.657 -6.820 -1.057 1.00 0.00 33 THR A O 11
ATOM 9868 N N . ALA A 1 34 ? -10.375 -4.749 -1.547 1.00 0.00 34 ALA A N 11
ATOM 9869 C CA . ALA A 1 34 ? -11.176 -5.202 -2.672 1.00 0.00 34 ALA A CA 11
ATOM 9870 C C . ALA A 1 34 ? -10.285 -5.602 -3.848 1.00 0.00 34 ALA A C 11
ATOM 9871 O O . ALA A 1 34 ? -10.606 -6.518 -4.602 1.00 0.00 34 ALA A O 11
ATOM 9878 N N . VAL A 1 35 ? -9.155 -4.938 -3.973 1.00 0.00 35 VAL A N 11
ATOM 9879 C CA . VAL A 1 35 ? -8.239 -5.178 -5.078 1.00 0.00 35 VAL A CA 11
ATOM 9880 C C . VAL A 1 35 ? -7.244 -6.305 -4.761 1.00 0.00 35 VAL A C 11
ATOM 9881 O O . VAL A 1 35 ? -6.927 -7.128 -5.627 1.00 0.00 35 VAL A O 11
ATOM 9894 N N . VAL A 1 36 ? -6.756 -6.358 -3.536 1.00 0.00 36 VAL A N 11
ATOM 9895 C CA . VAL A 1 36 ? -5.788 -7.398 -3.182 1.00 0.00 36 VAL A CA 11
ATOM 9896 C C . VAL A 1 36 ? -6.482 -8.677 -2.747 1.00 0.00 36 VAL A C 11
ATOM 9897 O O . VAL A 1 36 ? -5.887 -9.754 -2.779 1.00 0.00 36 VAL A O 11
ATOM 9910 N N . GLY A 1 37 ? -7.745 -8.557 -2.370 1.00 0.00 37 GLY A N 11
ATOM 9911 C CA . GLY A 1 37 ? -8.520 -9.716 -1.971 1.00 0.00 37 GLY A CA 11
ATOM 9912 C C . GLY A 1 37 ? -8.032 -10.306 -0.685 1.00 0.00 37 GLY A C 11
ATOM 9913 O O . GLY A 1 37 ? -7.859 -11.522 -0.559 1.00 0.00 37 GLY A O 11
ATOM 9917 N N . GLY A 1 38 ? -7.794 -9.461 0.245 1.00 0.00 38 GLY A N 11
ATOM 9918 C CA . GLY A 1 38 ? -7.319 -9.877 1.522 1.00 0.00 38 GLY A CA 11
ATOM 9919 C C . GLY A 1 38 ? -7.288 -8.732 2.477 1.00 0.00 38 GLY A C 11
ATOM 9920 O O . GLY A 1 38 ? -7.174 -7.585 2.057 1.00 0.00 38 GLY A O 11
ATOM 9924 N N . GLY A 1 39 ? -7.299 -9.034 3.746 1.00 0.00 39 GLY A N 11
ATOM 9925 C CA . GLY A 1 39 ? -7.358 -8.017 4.774 1.00 0.00 39 GLY A CA 11
ATOM 9926 C C . GLY A 1 39 ? -5.983 -7.716 5.280 1.00 0.00 39 GLY A C 11
ATOM 9927 O O . GLY A 1 39 ? -5.766 -7.473 6.464 1.00 0.00 39 GLY A O 11
ATOM 9931 N N . LEU A 1 40 ? -5.062 -7.785 4.372 1.00 0.00 40 LEU A N 11
ATOM 9932 C CA . LEU A 1 40 ? -3.663 -7.551 4.633 1.00 0.00 40 LEU A CA 11
ATOM 9933 C C . LEU A 1 40 ? -3.401 -6.081 4.918 1.00 0.00 40 LEU A C 11
ATOM 9934 O O . LEU A 1 40 ? -2.868 -5.718 5.977 1.00 0.00 40 LEU A O 11
ATOM 9950 N N . ILE A 1 41 ? -3.774 -5.235 3.987 1.00 0.00 41 ILE A N 11
ATOM 9951 C CA . ILE A 1 41 ? -3.551 -3.830 4.139 1.00 0.00 41 ILE A CA 11
ATOM 9952 C C . ILE A 1 41 ? -4.629 -3.226 5.025 1.00 0.00 41 ILE A C 11
ATOM 9953 O O . ILE A 1 41 ? -5.734 -2.916 4.576 1.00 0.00 41 ILE A O 11
ATOM 9969 N N . THR A 1 42 ? -4.323 -3.147 6.282 1.00 0.00 42 THR A N 11
ATOM 9970 C CA . THR A 1 42 ? -5.196 -2.585 7.275 1.00 0.00 42 THR A CA 11
ATOM 9971 C C . THR A 1 42 ? -4.805 -1.133 7.521 1.00 0.00 42 THR A C 11
ATOM 9972 O O . THR A 1 42 ? -3.919 -0.619 6.830 1.00 0.00 42 THR A O 11
ATOM 9983 N N . ALA A 1 43 ? -5.436 -0.483 8.498 1.00 0.00 43 ALA A N 11
ATOM 9984 C CA . ALA A 1 43 ? -5.161 0.923 8.828 1.00 0.00 43 ALA A CA 11
ATOM 9985 C C . ALA A 1 43 ? -3.684 1.138 9.104 1.00 0.00 43 ALA A C 11
ATOM 9986 O O . ALA A 1 43 ? -3.096 2.133 8.662 1.00 0.00 43 ALA A O 11
ATOM 9993 N N . GLY A 1 44 ? -3.086 0.172 9.788 1.00 0.00 44 GLY A N 11
ATOM 9994 C CA . GLY A 1 44 ? -1.690 0.226 10.113 1.00 0.00 44 GLY A CA 11
ATOM 9995 C C . GLY A 1 44 ? -0.826 0.166 8.885 1.00 0.00 44 GLY A C 11
ATOM 9996 O O . GLY A 1 44 ? 0.174 0.870 8.789 1.00 0.00 44 GLY A O 11
ATOM 10000 N N . ILE A 1 45 ? -1.227 -0.628 7.918 1.00 0.00 45 ILE A N 11
ATOM 10001 C CA . ILE A 1 45 ? -0.456 -0.753 6.716 1.00 0.00 45 ILE A CA 11
ATOM 10002 C C . ILE A 1 45 ? -0.657 0.490 5.854 1.00 0.00 45 ILE A C 11
ATOM 10003 O O . ILE A 1 45 ? 0.305 1.049 5.361 1.00 0.00 45 ILE A O 11
ATOM 10019 N N . VAL A 1 46 ? -1.909 0.942 5.743 1.00 0.00 46 VAL A N 11
ATOM 10020 C CA . VAL A 1 46 ? -2.264 2.141 4.971 1.00 0.00 46 VAL A CA 11
ATOM 10021 C C . VAL A 1 46 ? -1.454 3.356 5.429 1.00 0.00 46 VAL A C 11
ATOM 10022 O O . VAL A 1 46 ? -0.748 3.983 4.621 1.00 0.00 46 VAL A O 11
ATOM 10035 N N . ALA A 1 47 ? -1.538 3.655 6.726 1.00 0.00 47 ALA A N 11
ATOM 10036 C CA . ALA A 1 47 ? -0.873 4.816 7.302 1.00 0.00 47 ALA A CA 11
ATOM 10037 C C . ALA A 1 47 ? 0.627 4.737 7.112 1.00 0.00 47 ALA A C 11
ATOM 10038 O O . ALA A 1 47 ? 1.262 5.718 6.716 1.00 0.00 47 ALA A O 11
ATOM 10045 N N . THR A 1 48 ? 1.181 3.569 7.357 1.00 0.00 48 THR A N 11
ATOM 10046 C CA . THR A 1 48 ? 2.594 3.367 7.207 1.00 0.00 48 THR A CA 11
ATOM 10047 C C . THR A 1 48 ? 3.011 3.513 5.740 1.00 0.00 48 THR A C 11
ATOM 10048 O O . THR A 1 48 ? 3.883 4.315 5.421 1.00 0.00 48 THR A O 11
ATOM 10059 N N . ALA A 1 49 ? 2.329 2.795 4.860 1.00 0.00 49 ALA A N 11
ATOM 10060 C CA . ALA A 1 49 ? 2.657 2.763 3.451 1.00 0.00 49 ALA A CA 11
ATOM 10061 C C . ALA A 1 49 ? 2.621 4.144 2.816 1.00 0.00 49 ALA A C 11
ATOM 10062 O O . ALA A 1 49 ? 3.570 4.529 2.133 1.00 0.00 49 ALA A O 11
ATOM 10069 N N . LYS A 1 50 ? 1.563 4.924 3.065 1.00 0.00 50 LYS A N 11
ATOM 10070 C CA . LYS A 1 50 ? 1.516 6.242 2.477 1.00 0.00 50 LYS A CA 11
ATOM 10071 C C . LYS A 1 50 ? 2.519 7.199 3.131 1.00 0.00 50 LYS A C 11
ATOM 10072 O O . LYS A 1 50 ? 2.950 8.198 2.515 1.00 0.00 50 LYS A O 11
ATOM 10091 N N . SER A 1 51 ? 2.913 6.913 4.354 1.00 0.00 51 SER A N 11
ATOM 10092 C CA . SER A 1 51 ? 3.899 7.727 4.982 1.00 0.00 51 SER A CA 11
ATOM 10093 C C . SER A 1 51 ? 5.232 7.439 4.303 1.00 0.00 51 SER A C 11
ATOM 10094 O O . SER A 1 51 ? 5.930 8.367 3.893 1.00 0.00 51 SER A O 11
ATOM 10102 N N . LEU A 1 52 ? 5.517 6.147 4.090 1.00 0.00 52 LEU A N 11
ATOM 10103 C CA . LEU A 1 52 ? 6.742 5.696 3.450 1.00 0.00 52 LEU A CA 11
ATOM 10104 C C . LEU A 1 52 ? 6.882 6.288 2.050 1.00 0.00 52 LEU A C 11
ATOM 10105 O O . LEU A 1 52 ? 7.968 6.707 1.665 1.00 0.00 52 LEU A O 11
ATOM 10121 N N . ILE A 1 53 ? 5.778 6.358 1.301 1.00 0.00 53 ILE A N 11
ATOM 10122 C CA . ILE A 1 53 ? 5.834 6.887 -0.061 1.00 0.00 53 ILE A CA 11
ATOM 10123 C C . ILE A 1 53 ? 6.096 8.389 -0.056 1.00 0.00 53 ILE A C 11
ATOM 10124 O O . ILE A 1 53 ? 6.692 8.929 -0.989 1.00 0.00 53 ILE A O 11
ATOM 10140 N N . LYS A 1 54 ? 5.664 9.069 0.994 1.00 0.00 54 LYS A N 11
ATOM 10141 C CA . LYS A 1 54 ? 5.858 10.495 1.049 1.00 0.00 54 LYS A CA 11
ATOM 10142 C C . LYS A 1 54 ? 7.288 10.849 1.508 1.00 0.00 54 LYS A C 11
ATOM 10143 O O . LYS A 1 54 ? 7.823 11.894 1.155 1.00 0.00 54 LYS A O 11
ATOM 10162 N N . LYS A 1 55 ? 7.909 9.965 2.262 1.00 0.00 55 LYS A N 11
ATOM 10163 C CA . LYS A 1 55 ? 9.266 10.215 2.768 1.00 0.00 55 LYS A CA 11
ATOM 10164 C C . LYS A 1 55 ? 10.349 9.542 1.939 1.00 0.00 55 LYS A C 11
ATOM 10165 O O . LYS A 1 55 ? 11.289 10.191 1.470 1.00 0.00 55 LYS A O 11
ATOM 10184 N N . TYR A 1 56 ? 10.222 8.259 1.779 1.00 0.00 56 TYR A N 11
ATOM 10185 C CA . TYR A 1 56 ? 11.217 7.456 1.117 1.00 0.00 56 TYR A CA 11
ATOM 10186 C C . TYR A 1 56 ? 10.916 7.338 -0.363 1.00 0.00 56 TYR A C 11
ATOM 10187 O O . TYR A 1 56 ? 11.824 7.307 -1.188 1.00 0.00 56 TYR A O 11
ATOM 10205 N N . GLY A 1 57 ? 9.652 7.268 -0.688 1.00 0.00 57 GLY A N 11
ATOM 10206 C CA . GLY A 1 57 ? 9.245 7.184 -2.065 1.00 0.00 57 GLY A CA 11
ATOM 10207 C C . GLY A 1 57 ? 8.322 6.016 -2.305 1.00 0.00 57 GLY A C 11
ATOM 10208 O O . GLY A 1 57 ? 8.286 5.058 -1.506 1.00 0.00 57 GLY A O 11
ATOM 10212 N N . ALA A 1 58 ? 7.583 6.070 -3.396 1.00 0.00 58 ALA A N 11
ATOM 10213 C CA . ALA A 1 58 ? 6.608 5.043 -3.722 1.00 0.00 58 ALA A CA 11
ATOM 10214 C C . ALA A 1 58 ? 7.282 3.724 -4.060 1.00 0.00 58 ALA A C 11
ATOM 10215 O O . ALA A 1 58 ? 6.743 2.651 -3.782 1.00 0.00 58 ALA A O 11
ATOM 10222 N N . LYS A 1 59 ? 8.472 3.807 -4.625 1.00 0.00 59 LYS A N 11
ATOM 10223 C CA . LYS A 1 59 ? 9.244 2.626 -4.969 1.00 0.00 59 LYS A CA 11
ATOM 10224 C C . LYS A 1 59 ? 9.701 1.902 -3.701 1.00 0.00 59 LYS A C 11
ATOM 10225 O O . LYS A 1 59 ? 9.747 0.665 -3.659 1.00 0.00 59 LYS A O 11
ATOM 10244 N N . TYR A 1 60 ? 9.967 2.676 -2.649 1.00 0.00 60 TYR A N 11
ATOM 10245 C CA . TYR A 1 60 ? 10.411 2.124 -1.396 1.00 0.00 60 TYR A CA 11
ATOM 10246 C C . TYR A 1 60 ? 9.300 1.287 -0.799 1.00 0.00 60 TYR A C 11
ATOM 10247 O O . TYR A 1 60 ? 9.507 0.131 -0.393 1.00 0.00 60 TYR A O 11
ATOM 10265 N N . ALA A 1 61 ? 8.124 1.875 -0.752 1.00 0.00 61 ALA A N 11
ATOM 10266 C CA . ALA A 1 61 ? 6.980 1.236 -0.159 1.00 0.00 61 ALA A CA 11
ATOM 10267 C C . ALA A 1 61 ? 6.557 0.025 -0.938 1.00 0.00 61 ALA A C 11
ATOM 10268 O O . ALA A 1 61 ? 6.098 -0.927 -0.362 1.00 0.00 61 ALA A O 11
ATOM 10275 N N . ALA A 1 62 ? 6.737 0.060 -2.248 1.00 0.00 62 ALA A N 11
ATOM 10276 C CA . ALA A 1 62 ? 6.407 -1.075 -3.093 1.00 0.00 62 ALA A CA 11
ATOM 10277 C C . ALA A 1 62 ? 7.233 -2.291 -2.683 1.00 0.00 62 ALA A C 11
ATOM 10278 O O . ALA A 1 62 ? 6.712 -3.404 -2.559 1.00 0.00 62 ALA A O 11
ATOM 10285 N N . ALA A 1 63 ? 8.511 -2.057 -2.417 1.00 0.00 63 ALA A N 11
ATOM 10286 C CA . ALA A 1 63 ? 9.398 -3.105 -1.961 1.00 0.00 63 ALA A CA 11
ATOM 10287 C C . ALA A 1 63 ? 9.035 -3.518 -0.533 1.00 0.00 63 ALA A C 11
ATOM 10288 O O . ALA A 1 63 ? 9.033 -4.709 -0.202 1.00 0.00 63 ALA A O 11
ATOM 10295 N N . TRP A 1 64 ? 8.691 -2.524 0.289 1.00 0.00 64 TRP A N 11
ATOM 10296 C CA . TRP A 1 64 ? 8.311 -2.730 1.691 1.00 0.00 64 TRP A CA 11
ATOM 10297 C C . TRP A 1 64 ? 7.053 -3.588 1.791 1.00 0.00 64 TRP A C 11
ATOM 10298 O O . TRP A 1 64 ? 7.017 -4.566 2.553 1.00 0.00 64 TRP A O 11
ATOM 10319 N N . LEU A 1 1 ? 5.878 -3.258 1.023 1.00 0.00 1 LEU A N 12
ATOM 10320 C CA . LEU A 1 1 ? 4.578 -3.912 1.042 1.00 0.00 1 LEU A CA 12
ATOM 10321 C C . LEU A 1 1 ? 4.736 -5.358 0.661 1.00 0.00 1 LEU A C 12
ATOM 10322 O O . LEU A 1 1 ? 4.289 -6.250 1.366 1.00 0.00 1 LEU A O 12
ATOM 10338 N N . THR A 1 2 ? 5.432 -5.572 -0.424 1.00 0.00 2 THR A N 12
ATOM 10339 C CA . THR A 1 2 ? 5.668 -6.896 -0.958 1.00 0.00 2 THR A CA 12
ATOM 10340 C C . THR A 1 2 ? 6.350 -7.780 0.080 1.00 0.00 2 THR A C 12
ATOM 10341 O O . THR A 1 2 ? 5.874 -8.882 0.361 1.00 0.00 2 THR A O 12
ATOM 10352 N N . ALA A 1 3 ? 7.406 -7.254 0.663 1.00 0.00 3 ALA A N 12
ATOM 10353 C CA . ALA A 1 3 ? 8.233 -7.969 1.631 1.00 0.00 3 ALA A CA 12
ATOM 10354 C C . ALA A 1 3 ? 7.476 -8.341 2.905 1.00 0.00 3 ALA A C 12
ATOM 10355 O O . ALA A 1 3 ? 7.570 -9.472 3.394 1.00 0.00 3 ALA A O 12
ATOM 10362 N N . ASN A 1 4 ? 6.728 -7.405 3.427 1.00 0.00 4 ASN A N 12
ATOM 10363 C CA . ASN A 1 4 ? 6.035 -7.604 4.696 1.00 0.00 4 ASN A CA 12
ATOM 10364 C C . ASN A 1 4 ? 4.745 -8.361 4.529 1.00 0.00 4 ASN A C 12
ATOM 10365 O O . ASN A 1 4 ? 4.502 -9.349 5.225 1.00 0.00 4 ASN A O 12
ATOM 10376 N N . LEU A 1 5 ? 3.941 -7.951 3.574 1.00 0.00 5 LEU A N 12
ATOM 10377 C CA . LEU A 1 5 ? 2.639 -8.563 3.375 1.00 0.00 5 LEU A CA 12
ATOM 10378 C C . LEU A 1 5 ? 2.794 -9.885 2.655 1.00 0.00 5 LEU A C 12
ATOM 10379 O O . LEU A 1 5 ? 1.971 -10.799 2.817 1.00 0.00 5 LEU A O 12
ATOM 10395 N N . GLY A 1 6 ? 3.849 -9.995 1.860 1.00 0.00 6 GLY A N 12
ATOM 10396 C CA . GLY A 1 6 ? 4.106 -11.216 1.157 1.00 0.00 6 GLY A CA 12
ATOM 10397 C C . GLY A 1 6 ? 3.240 -11.294 -0.055 1.00 0.00 6 GLY A C 12
ATOM 10398 O O . GLY A 1 6 ? 2.678 -12.350 -0.375 1.00 0.00 6 GLY A O 12
ATOM 10402 N N . ILE A 1 7 ? 3.118 -10.183 -0.726 1.00 0.00 7 ILE A N 12
ATOM 10403 C CA . ILE A 1 7 ? 2.246 -10.084 -1.886 1.00 0.00 7 ILE A CA 12
ATOM 10404 C C . ILE A 1 7 ? 3.066 -9.976 -3.146 1.00 0.00 7 ILE A C 12
ATOM 10405 O O . ILE A 1 7 ? 4.296 -9.952 -3.078 1.00 0.00 7 ILE A O 12
ATOM 10421 N N . SER A 1 8 ? 2.411 -9.929 -4.271 1.00 0.00 8 SER A N 12
ATOM 10422 C CA . SER A 1 8 ? 3.085 -9.827 -5.531 1.00 0.00 8 SER A CA 12
ATOM 10423 C C . SER A 1 8 ? 3.520 -8.381 -5.783 1.00 0.00 8 SER A C 12
ATOM 10424 O O . SER A 1 8 ? 2.970 -7.435 -5.182 1.00 0.00 8 SER A O 12
ATOM 10432 N N . SER A 1 9 ? 4.480 -8.208 -6.670 1.00 0.00 9 SER A N 12
ATOM 10433 C CA . SER A 1 9 ? 4.955 -6.904 -7.045 1.00 0.00 9 SER A CA 12
ATOM 10434 C C . SER A 1 9 ? 3.835 -6.127 -7.771 1.00 0.00 9 SER A C 12
ATOM 10435 O O . SER A 1 9 ? 3.732 -4.891 -7.662 1.00 0.00 9 SER A O 12
ATOM 10443 N N . TYR A 1 10 ? 2.992 -6.876 -8.468 1.00 0.00 10 TYR A N 12
ATOM 10444 C CA . TYR A 1 10 ? 1.857 -6.348 -9.206 1.00 0.00 10 TYR A CA 12
ATOM 10445 C C . TYR A 1 10 ? 0.875 -5.709 -8.224 1.00 0.00 10 TYR A C 12
ATOM 10446 O O . TYR A 1 10 ? 0.557 -4.517 -8.325 1.00 0.00 10 TYR A O 12
ATOM 10464 N N . ALA A 1 11 ? 0.437 -6.504 -7.245 1.00 0.00 11 ALA A N 12
ATOM 10465 C CA . ALA A 1 11 ? -0.529 -6.058 -6.255 1.00 0.00 11 ALA A CA 12
ATOM 10466 C C . ALA A 1 11 ? 0.020 -4.924 -5.428 1.00 0.00 11 ALA A C 12
ATOM 10467 O O . ALA A 1 11 ? -0.694 -3.980 -5.140 1.00 0.00 11 ALA A O 12
ATOM 10474 N N . ALA A 1 12 ? 1.299 -4.999 -5.086 1.00 0.00 12 ALA A N 12
ATOM 10475 C CA . ALA A 1 12 ? 1.952 -3.963 -4.292 1.00 0.00 12 ALA A CA 12
ATOM 10476 C C . ALA A 1 12 ? 1.893 -2.614 -4.983 1.00 0.00 12 ALA A C 12
ATOM 10477 O O . ALA A 1 12 ? 1.617 -1.602 -4.353 1.00 0.00 12 ALA A O 12
ATOM 10484 N N . LYS A 1 13 ? 2.112 -2.615 -6.291 1.00 0.00 13 LYS A N 12
ATOM 10485 C CA . LYS A 1 13 ? 2.097 -1.387 -7.075 1.00 0.00 13 LYS A CA 12
ATOM 10486 C C . LYS A 1 13 ? 0.686 -0.810 -7.086 1.00 0.00 13 LYS A C 12
ATOM 10487 O O . LYS A 1 13 ? 0.481 0.414 -7.064 1.00 0.00 13 LYS A O 12
ATOM 10506 N N . LYS A 1 14 ? -0.274 -1.703 -7.125 1.00 0.00 14 LYS A N 12
ATOM 10507 C CA . LYS A 1 14 ? -1.664 -1.334 -7.100 1.00 0.00 14 LYS A CA 12
ATOM 10508 C C . LYS A 1 14 ? -2.052 -0.751 -5.758 1.00 0.00 14 LYS A C 12
ATOM 10509 O O . LYS A 1 14 ? -2.746 0.259 -5.700 1.00 0.00 14 LYS A O 12
ATOM 10528 N N . VAL A 1 15 ? -1.587 -1.389 -4.678 1.00 0.00 15 VAL A N 12
ATOM 10529 C CA . VAL A 1 15 ? -1.775 -0.871 -3.312 1.00 0.00 15 VAL A CA 12
ATOM 10530 C C . VAL A 1 15 ? -1.249 0.560 -3.235 1.00 0.00 15 VAL A C 12
ATOM 10531 O O . VAL A 1 15 ? -1.919 1.447 -2.700 1.00 0.00 15 VAL A O 12
ATOM 10544 N N . ILE A 1 16 ? -0.057 0.766 -3.811 1.00 0.00 16 ILE A N 12
ATOM 10545 C CA . ILE A 1 16 ? 0.593 2.076 -3.872 1.00 0.00 16 ILE A CA 12
ATOM 10546 C C . ILE A 1 16 ? -0.325 3.115 -4.490 1.00 0.00 16 ILE A C 12
ATOM 10547 O O . ILE A 1 16 ? -0.482 4.206 -3.953 1.00 0.00 16 ILE A O 12
ATOM 10563 N N . ASP A 1 17 ? -0.940 2.760 -5.597 1.00 0.00 17 ASP A N 12
ATOM 10564 C CA . ASP A 1 17 ? -1.839 3.665 -6.294 1.00 0.00 17 ASP A CA 12
ATOM 10565 C C . ASP A 1 17 ? -2.992 4.052 -5.397 1.00 0.00 17 ASP A C 12
ATOM 10566 O O . ASP A 1 17 ? -3.281 5.223 -5.218 1.00 0.00 17 ASP A O 12
ATOM 10575 N N . ILE A 1 18 ? -3.587 3.070 -4.776 1.00 0.00 18 ILE A N 12
ATOM 10576 C CA . ILE A 1 18 ? -4.758 3.282 -3.941 1.00 0.00 18 ILE A CA 12
ATOM 10577 C C . ILE A 1 18 ? -4.415 4.126 -2.697 1.00 0.00 18 ILE A C 12
ATOM 10578 O O . ILE A 1 18 ? -5.077 5.121 -2.421 1.00 0.00 18 ILE A O 12
ATOM 10594 N N . ILE A 1 19 ? -3.382 3.732 -1.964 1.00 0.00 19 ILE A N 12
ATOM 10595 C CA . ILE A 1 19 ? -2.973 4.478 -0.756 1.00 0.00 19 ILE A CA 12
ATOM 10596 C C . ILE A 1 19 ? -2.542 5.916 -1.093 1.00 0.00 19 ILE A C 12
ATOM 10597 O O . ILE A 1 19 ? -2.644 6.821 -0.252 1.00 0.00 19 ILE A O 12
ATOM 10613 N N . ASN A 1 20 ? -2.060 6.117 -2.303 1.00 0.00 20 ASN A N 12
ATOM 10614 C CA . ASN A 1 20 ? -1.594 7.419 -2.734 1.00 0.00 20 ASN A CA 12
ATOM 10615 C C . ASN A 1 20 ? -2.785 8.285 -3.170 1.00 0.00 20 ASN A C 12
ATOM 10616 O O . ASN A 1 20 ? -2.835 9.483 -2.894 1.00 0.00 20 ASN A O 12
ATOM 10627 N N . THR A 1 21 ? -3.749 7.665 -3.810 1.00 0.00 21 THR A N 12
ATOM 10628 C CA . THR A 1 21 ? -4.910 8.369 -4.331 1.00 0.00 21 THR A CA 12
ATOM 10629 C C . THR A 1 21 ? -5.957 8.654 -3.247 1.00 0.00 21 THR A C 12
ATOM 10630 O O . THR A 1 21 ? -6.481 9.775 -3.148 1.00 0.00 21 THR A O 12
ATOM 10641 N N . GLY A 1 22 ? -6.237 7.650 -2.441 1.00 0.00 22 GLY A N 12
ATOM 10642 C CA . GLY A 1 22 ? -7.269 7.737 -1.445 1.00 0.00 22 GLY A CA 12
ATOM 10643 C C . GLY A 1 22 ? -6.949 8.663 -0.292 1.00 0.00 22 GLY A C 12
ATOM 10644 O O . GLY A 1 22 ? -5.779 8.795 0.137 1.00 0.00 22 GLY A O 12
ATOM 10648 N N . SER A 1 23 ? -7.985 9.268 0.221 1.00 0.00 23 SER A N 12
ATOM 10649 C CA . SER A 1 23 ? -7.900 10.187 1.310 1.00 0.00 23 SER A CA 12
ATOM 10650 C C . SER A 1 23 ? -8.163 9.490 2.634 1.00 0.00 23 SER A C 12
ATOM 10651 O O . SER A 1 23 ? -7.231 9.221 3.399 1.00 0.00 23 SER A O 12
ATOM 10659 N N . ALA A 1 24 ? -9.419 9.169 2.881 1.00 0.00 24 ALA A N 12
ATOM 10660 C CA . ALA A 1 24 ? -9.819 8.531 4.116 1.00 0.00 24 ALA A CA 12
ATOM 10661 C C . ALA A 1 24 ? -9.227 7.146 4.198 1.00 0.00 24 ALA A C 12
ATOM 10662 O O . ALA A 1 24 ? -9.381 6.342 3.275 1.00 0.00 24 ALA A O 12
ATOM 10669 N N . VAL A 1 25 ? -8.554 6.877 5.294 1.00 0.00 25 VAL A N 12
ATOM 10670 C CA . VAL A 1 25 ? -7.874 5.613 5.520 1.00 0.00 25 VAL A CA 12
ATOM 10671 C C . VAL A 1 25 ? -8.832 4.442 5.394 1.00 0.00 25 VAL A C 12
ATOM 10672 O O . VAL A 1 25 ? -8.534 3.472 4.703 1.00 0.00 25 VAL A O 12
ATOM 10685 N N . ALA A 1 26 ? -9.997 4.568 5.999 1.00 0.00 26 ALA A N 12
ATOM 10686 C CA . ALA A 1 26 ? -11.022 3.530 5.926 1.00 0.00 26 ALA A CA 12
ATOM 10687 C C . ALA A 1 26 ? -11.449 3.267 4.477 1.00 0.00 26 ALA A C 12
ATOM 10688 O O . ALA A 1 26 ? -11.691 2.121 4.085 1.00 0.00 26 ALA A O 12
ATOM 10695 N N . THR A 1 27 ? -11.473 4.317 3.684 1.00 0.00 27 THR A N 12
ATOM 10696 C CA . THR A 1 27 ? -11.862 4.237 2.296 1.00 0.00 27 THR A CA 12
ATOM 10697 C C . THR A 1 27 ? -10.785 3.493 1.495 1.00 0.00 27 THR A C 12
ATOM 10698 O O . THR A 1 27 ? -11.090 2.669 0.616 1.00 0.00 27 THR A O 12
ATOM 10709 N N . ILE A 1 28 ? -9.541 3.737 1.857 1.00 0.00 28 ILE A N 12
ATOM 10710 C CA . ILE A 1 28 ? -8.410 3.103 1.233 1.00 0.00 28 ILE A CA 12
ATOM 10711 C C . ILE A 1 28 ? -8.385 1.630 1.566 1.00 0.00 28 ILE A C 12
ATOM 10712 O O . ILE A 1 28 ? -8.324 0.813 0.662 1.00 0.00 28 ILE A O 12
ATOM 10728 N N . ILE A 1 29 ? -8.482 1.301 2.862 1.00 0.00 29 ILE A N 12
ATOM 10729 C CA . ILE A 1 29 ? -8.469 -0.096 3.335 1.00 0.00 29 ILE A CA 12
ATOM 10730 C C . ILE A 1 29 ? -9.480 -0.936 2.553 1.00 0.00 29 ILE A C 12
ATOM 10731 O O . ILE A 1 29 ? -9.171 -2.049 2.107 1.00 0.00 29 ILE A O 12
ATOM 10747 N N . ALA A 1 30 ? -10.653 -0.362 2.338 1.00 0.00 30 ALA A N 12
ATOM 10748 C CA . ALA A 1 30 ? -11.735 -1.026 1.650 1.00 0.00 30 ALA A CA 12
ATOM 10749 C C . ALA A 1 30 ? -11.360 -1.313 0.208 1.00 0.00 30 ALA A C 12
ATOM 10750 O O . ALA A 1 30 ? -11.574 -2.425 -0.298 1.00 0.00 30 ALA A O 12
ATOM 10757 N N . LEU A 1 31 ? -10.756 -0.330 -0.436 1.00 0.00 31 LEU A N 12
ATOM 10758 C CA . LEU A 1 31 ? -10.370 -0.462 -1.827 1.00 0.00 31 LEU A CA 12
ATOM 10759 C C . LEU A 1 31 ? -9.210 -1.432 -1.980 1.00 0.00 31 LEU A C 12
ATOM 10760 O O . LEU A 1 31 ? -9.233 -2.301 -2.850 1.00 0.00 31 LEU A O 12
ATOM 10776 N N . VAL A 1 32 ? -8.224 -1.311 -1.106 1.00 0.00 32 VAL A N 12
ATOM 10777 C CA . VAL A 1 32 ? -7.045 -2.160 -1.168 1.00 0.00 32 VAL A CA 12
ATOM 10778 C C . VAL A 1 32 ? -7.435 -3.614 -0.908 1.00 0.00 32 VAL A C 12
ATOM 10779 O O . VAL A 1 32 ? -6.978 -4.524 -1.603 1.00 0.00 32 VAL A O 12
ATOM 10792 N N . THR A 1 33 ? -8.319 -3.821 0.054 1.00 0.00 33 THR A N 12
ATOM 10793 C CA . THR A 1 33 ? -8.806 -5.147 0.381 1.00 0.00 33 THR A CA 12
ATOM 10794 C C . THR A 1 33 ? -9.527 -5.777 -0.815 1.00 0.00 33 THR A C 12
ATOM 10795 O O . THR A 1 33 ? -9.348 -6.962 -1.090 1.00 0.00 33 THR A O 12
ATOM 10806 N N . ALA A 1 34 ? -10.255 -4.962 -1.560 1.00 0.00 34 ALA A N 12
ATOM 10807 C CA . ALA A 1 34 ? -11.024 -5.447 -2.696 1.00 0.00 34 ALA A CA 12
ATOM 10808 C C . ALA A 1 34 ? -10.107 -5.864 -3.840 1.00 0.00 34 ALA A C 12
ATOM 10809 O O . ALA A 1 34 ? -10.423 -6.770 -4.603 1.00 0.00 34 ALA A O 12
ATOM 10816 N N . VAL A 1 35 ? -8.968 -5.218 -3.932 1.00 0.00 35 VAL A N 12
ATOM 10817 C CA . VAL A 1 35 ? -8.021 -5.492 -4.989 1.00 0.00 35 VAL A CA 12
ATOM 10818 C C . VAL A 1 35 ? -7.088 -6.645 -4.621 1.00 0.00 35 VAL A C 12
ATOM 10819 O O . VAL A 1 35 ? -6.848 -7.533 -5.427 1.00 0.00 35 VAL A O 12
ATOM 10832 N N . VAL A 1 36 ? -6.595 -6.659 -3.398 1.00 0.00 36 VAL A N 12
ATOM 10833 C CA . VAL A 1 36 ? -5.630 -7.693 -3.023 1.00 0.00 36 VAL A CA 12
ATOM 10834 C C . VAL A 1 36 ? -6.315 -8.969 -2.554 1.00 0.00 36 VAL A C 12
ATOM 10835 O O . VAL A 1 36 ? -5.713 -10.046 -2.588 1.00 0.00 36 VAL A O 12
ATOM 10848 N N . GLY A 1 37 ? -7.567 -8.841 -2.114 1.00 0.00 37 GLY A N 12
ATOM 10849 C CA . GLY A 1 37 ? -8.334 -9.991 -1.629 1.00 0.00 37 GLY A CA 12
ATOM 10850 C C . GLY A 1 37 ? -7.689 -10.634 -0.426 1.00 0.00 37 GLY A C 12
ATOM 10851 O O . GLY A 1 37 ? -7.746 -11.853 -0.230 1.00 0.00 37 GLY A O 12
ATOM 10855 N N . GLY A 1 38 ? -7.091 -9.813 0.376 1.00 0.00 38 GLY A N 12
ATOM 10856 C CA . GLY A 1 38 ? -6.358 -10.300 1.522 1.00 0.00 38 GLY A CA 12
ATOM 10857 C C . GLY A 1 38 ? -6.707 -9.576 2.791 1.00 0.00 38 GLY A C 12
ATOM 10858 O O . GLY A 1 38 ? -6.660 -10.140 3.859 1.00 0.00 38 GLY A O 12
ATOM 10862 N N . GLY A 1 39 ? -6.986 -8.289 2.684 1.00 0.00 39 GLY A N 12
ATOM 10863 C CA . GLY A 1 39 ? -7.363 -7.501 3.864 1.00 0.00 39 GLY A CA 12
ATOM 10864 C C . GLY A 1 39 ? -6.161 -7.099 4.698 1.00 0.00 39 GLY A C 12
ATOM 10865 O O . GLY A 1 39 ? -6.276 -6.294 5.613 1.00 0.00 39 GLY A O 12
ATOM 10869 N N . LEU A 1 40 ? -5.023 -7.684 4.353 1.00 0.00 40 LEU A N 12
ATOM 10870 C CA . LEU A 1 40 ? -3.716 -7.468 4.990 1.00 0.00 40 LEU A CA 12
ATOM 10871 C C . LEU A 1 40 ? -3.392 -5.988 5.174 1.00 0.00 40 LEU A C 12
ATOM 10872 O O . LEU A 1 40 ? -2.831 -5.581 6.200 1.00 0.00 40 LEU A O 12
ATOM 10888 N N . ILE A 1 41 ? -3.722 -5.191 4.182 1.00 0.00 41 ILE A N 12
ATOM 10889 C CA . ILE A 1 41 ? -3.482 -3.784 4.272 1.00 0.00 41 ILE A CA 12
ATOM 10890 C C . ILE A 1 41 ? -4.556 -3.157 5.143 1.00 0.00 41 ILE A C 12
ATOM 10891 O O . ILE A 1 41 ? -5.674 -2.884 4.697 1.00 0.00 41 ILE A O 12
ATOM 10907 N N . THR A 1 42 ? -4.223 -3.023 6.382 1.00 0.00 42 THR A N 12
ATOM 10908 C CA . THR A 1 42 ? -5.073 -2.475 7.376 1.00 0.00 42 THR A CA 12
ATOM 10909 C C . THR A 1 42 ? -4.744 -1.003 7.578 1.00 0.00 42 THR A C 12
ATOM 10910 O O . THR A 1 42 ? -3.887 -0.451 6.867 1.00 0.00 42 THR A O 12
ATOM 10921 N N . ALA A 1 43 ? -5.383 -0.377 8.558 1.00 0.00 43 ALA A N 12
ATOM 10922 C CA . ALA A 1 43 ? -5.190 1.036 8.845 1.00 0.00 43 ALA A CA 12
ATOM 10923 C C . ALA A 1 43 ? -3.734 1.337 9.184 1.00 0.00 43 ALA A C 12
ATOM 10924 O O . ALA A 1 43 ? -3.206 2.401 8.833 1.00 0.00 43 ALA A O 12
ATOM 10931 N N . GLY A 1 44 ? -3.097 0.395 9.850 1.00 0.00 44 GLY A N 12
ATOM 10932 C CA . GLY A 1 44 ? -1.712 0.525 10.203 1.00 0.00 44 GLY A CA 12
ATOM 10933 C C . GLY A 1 44 ? -0.824 0.456 8.987 1.00 0.00 44 GLY A C 12
ATOM 10934 O O . GLY A 1 44 ? 0.144 1.214 8.877 1.00 0.00 44 GLY A O 12
ATOM 10938 N N . ILE A 1 45 ? -1.178 -0.402 8.035 1.00 0.00 45 ILE A N 12
ATOM 10939 C CA . ILE A 1 45 ? -0.379 -0.562 6.846 1.00 0.00 45 ILE A CA 12
ATOM 10940 C C . ILE A 1 45 ? -0.550 0.650 5.945 1.00 0.00 45 ILE A C 12
ATOM 10941 O O . ILE A 1 45 ? 0.430 1.199 5.462 1.00 0.00 45 ILE A O 12
ATOM 10957 N N . VAL A 1 46 ? -1.799 1.095 5.779 1.00 0.00 46 VAL A N 12
ATOM 10958 C CA . VAL A 1 46 ? -2.113 2.278 4.967 1.00 0.00 46 VAL A CA 12
ATOM 10959 C C . VAL A 1 46 ? -1.337 3.502 5.480 1.00 0.00 46 VAL A C 12
ATOM 10960 O O . VAL A 1 46 ? -0.676 4.202 4.706 1.00 0.00 46 VAL A O 12
ATOM 10973 N N . ALA A 1 47 ? -1.399 3.721 6.793 1.00 0.00 47 ALA A N 12
ATOM 10974 C CA . ALA A 1 47 ? -0.740 4.861 7.430 1.00 0.00 47 ALA A CA 12
ATOM 10975 C C . ALA A 1 47 ? 0.777 4.789 7.273 1.00 0.00 47 ALA A C 12
ATOM 10976 O O . ALA A 1 47 ? 1.425 5.791 6.928 1.00 0.00 47 ALA A O 12
ATOM 10983 N N . THR A 1 48 ? 1.332 3.610 7.502 1.00 0.00 48 THR A N 12
ATOM 10984 C CA . THR A 1 48 ? 2.757 3.399 7.379 1.00 0.00 48 THR A CA 12
ATOM 10985 C C . THR A 1 48 ? 3.209 3.587 5.928 1.00 0.00 48 THR A C 12
ATOM 10986 O O . THR A 1 48 ? 4.150 4.332 5.657 1.00 0.00 48 THR A O 12
ATOM 10997 N N . ALA A 1 49 ? 2.496 2.965 5.008 1.00 0.00 49 ALA A N 12
ATOM 10998 C CA . ALA A 1 49 ? 2.812 3.040 3.598 1.00 0.00 49 ALA A CA 12
ATOM 10999 C C . ALA A 1 49 ? 2.740 4.481 3.089 1.00 0.00 49 ALA A C 12
ATOM 11000 O O . ALA A 1 49 ? 3.629 4.918 2.363 1.00 0.00 49 ALA A O 12
ATOM 11007 N N . LYS A 1 50 ? 1.707 5.231 3.510 1.00 0.00 50 LYS A N 12
ATOM 11008 C CA . LYS A 1 50 ? 1.605 6.659 3.168 1.00 0.00 50 LYS A CA 12
ATOM 11009 C C . LYS A 1 50 ? 2.829 7.426 3.663 1.00 0.00 50 LYS A C 12
ATOM 11010 O O . LYS A 1 50 ? 3.340 8.321 2.981 1.00 0.00 50 LYS A O 12
ATOM 11029 N N . SER A 1 51 ? 3.313 7.061 4.820 1.00 0.00 51 SER A N 12
ATOM 11030 C CA . SER A 1 51 ? 4.417 7.752 5.405 1.00 0.00 51 SER A CA 12
ATOM 11031 C C . SER A 1 51 ? 5.717 7.374 4.682 1.00 0.00 51 SER A C 12
ATOM 11032 O O . SER A 1 51 ? 6.568 8.236 4.436 1.00 0.00 51 SER A O 12
ATOM 11040 N N . LEU A 1 52 ? 5.844 6.103 4.299 1.00 0.00 52 LEU A N 12
ATOM 11041 C CA . LEU A 1 52 ? 7.017 5.624 3.580 1.00 0.00 52 LEU A CA 12
ATOM 11042 C C . LEU A 1 52 ? 7.086 6.256 2.193 1.00 0.00 52 LEU A C 12
ATOM 11043 O O . LEU A 1 52 ? 8.158 6.665 1.753 1.00 0.00 52 LEU A O 12
ATOM 11059 N N . ILE A 1 53 ? 5.938 6.369 1.512 1.00 0.00 53 ILE A N 12
ATOM 11060 C CA . ILE A 1 53 ? 5.915 6.960 0.169 1.00 0.00 53 ILE A CA 12
ATOM 11061 C C . ILE A 1 53 ? 6.195 8.456 0.227 1.00 0.00 53 ILE A C 12
ATOM 11062 O O . ILE A 1 53 ? 6.691 9.043 -0.740 1.00 0.00 53 ILE A O 12
ATOM 11078 N N . LYS A 1 54 ? 5.897 9.056 1.368 1.00 0.00 54 LYS A N 12
ATOM 11079 C CA . LYS A 1 54 ? 6.115 10.464 1.577 1.00 0.00 54 LYS A CA 12
ATOM 11080 C C . LYS A 1 54 ? 7.617 10.765 1.738 1.00 0.00 54 LYS A C 12
ATOM 11081 O O . LYS A 1 54 ? 8.109 11.777 1.246 1.00 0.00 54 LYS A O 12
ATOM 11100 N N . LYS A 1 55 ? 8.339 9.874 2.397 1.00 0.00 55 LYS A N 12
ATOM 11101 C CA . LYS A 1 55 ? 9.775 10.071 2.605 1.00 0.00 55 LYS A CA 12
ATOM 11102 C C . LYS A 1 55 ? 10.632 9.355 1.581 1.00 0.00 55 LYS A C 12
ATOM 11103 O O . LYS A 1 55 ? 11.401 9.986 0.858 1.00 0.00 55 LYS A O 12
ATOM 11122 N N . TYR A 1 56 ? 10.481 8.066 1.505 1.00 0.00 56 TYR A N 12
ATOM 11123 C CA . TYR A 1 56 ? 11.332 7.231 0.684 1.00 0.00 56 TYR A CA 12
ATOM 11124 C C . TYR A 1 56 ? 10.801 7.134 -0.739 1.00 0.00 56 TYR A C 12
ATOM 11125 O O . TYR A 1 56 ? 11.570 7.057 -1.708 1.00 0.00 56 TYR A O 12
ATOM 11143 N N . GLY A 1 57 ? 9.505 7.115 -0.869 1.00 0.00 57 GLY A N 12
ATOM 11144 C CA . GLY A 1 57 ? 8.909 7.095 -2.176 1.00 0.00 57 GLY A CA 12
ATOM 11145 C C . GLY A 1 57 ? 8.001 5.912 -2.385 1.00 0.00 57 GLY A C 12
ATOM 11146 O O . GLY A 1 57 ? 8.031 4.937 -1.612 1.00 0.00 57 GLY A O 12
ATOM 11150 N N . ALA A 1 58 ? 7.210 5.993 -3.427 1.00 0.00 58 ALA A N 12
ATOM 11151 C CA . ALA A 1 58 ? 6.228 4.987 -3.782 1.00 0.00 58 ALA A CA 12
ATOM 11152 C C . ALA A 1 58 ? 6.872 3.646 -4.129 1.00 0.00 58 ALA A C 12
ATOM 11153 O O . ALA A 1 58 ? 6.339 2.581 -3.812 1.00 0.00 58 ALA A O 12
ATOM 11160 N N . LYS A 1 59 ? 8.027 3.699 -4.741 1.00 0.00 59 LYS A N 12
ATOM 11161 C CA . LYS A 1 59 ? 8.737 2.499 -5.149 1.00 0.00 59 LYS A CA 12
ATOM 11162 C C . LYS A 1 59 ? 9.316 1.766 -3.933 1.00 0.00 59 LYS A C 12
ATOM 11163 O O . LYS A 1 59 ? 9.392 0.521 -3.915 1.00 0.00 59 LYS A O 12
ATOM 11182 N N . TYR A 1 60 ? 9.664 2.524 -2.902 1.00 0.00 60 TYR A N 12
ATOM 11183 C CA . TYR A 1 60 ? 10.201 1.954 -1.682 1.00 0.00 60 TYR A CA 12
ATOM 11184 C C . TYR A 1 60 ? 9.124 1.153 -1.004 1.00 0.00 60 TYR A C 12
ATOM 11185 O O . TYR A 1 60 ? 9.333 0.000 -0.604 1.00 0.00 60 TYR A O 12
ATOM 11203 N N . ALA A 1 61 ? 7.969 1.768 -0.881 1.00 0.00 61 ALA A N 12
ATOM 11204 C CA . ALA A 1 61 ? 6.861 1.160 -0.209 1.00 0.00 61 ALA A CA 12
ATOM 11205 C C . ALA A 1 61 ? 6.354 -0.033 -0.964 1.00 0.00 61 ALA A C 12
ATOM 11206 O O . ALA A 1 61 ? 5.913 -0.974 -0.363 1.00 0.00 61 ALA A O 12
ATOM 11213 N N . ALA A 1 62 ? 6.442 0.005 -2.288 1.00 0.00 62 ALA A N 12
ATOM 11214 C CA . ALA A 1 62 ? 6.044 -1.130 -3.112 1.00 0.00 62 ALA A CA 12
ATOM 11215 C C . ALA A 1 62 ? 6.853 -2.365 -2.727 1.00 0.00 62 ALA A C 12
ATOM 11216 O O . ALA A 1 62 ? 6.305 -3.468 -2.574 1.00 0.00 62 ALA A O 12
ATOM 11223 N N . ALA A 1 63 ? 8.145 -2.160 -2.526 1.00 0.00 63 ALA A N 12
ATOM 11224 C CA . ALA A 1 63 ? 9.039 -3.221 -2.103 1.00 0.00 63 ALA A CA 12
ATOM 11225 C C . ALA A 1 63 ? 8.704 -3.644 -0.673 1.00 0.00 63 ALA A C 12
ATOM 11226 O O . ALA A 1 63 ? 8.568 -4.835 -0.378 1.00 0.00 63 ALA A O 12
ATOM 11233 N N . TRP A 1 64 ? 8.527 -2.649 0.191 1.00 0.00 64 TRP A N 12
ATOM 11234 C CA . TRP A 1 64 ? 8.202 -2.860 1.601 1.00 0.00 64 TRP A CA 12
ATOM 11235 C C . TRP A 1 64 ? 6.907 -3.665 1.757 1.00 0.00 64 TRP A C 12
ATOM 11236 O O . TRP A 1 64 ? 6.856 -4.637 2.528 1.00 0.00 64 TRP A O 12
ATOM 11257 N N . LEU A 1 1 ? 5.924 -3.202 0.872 1.00 0.00 1 LEU A N 13
ATOM 11258 C CA . LEU A 1 1 ? 4.638 -3.890 0.884 1.00 0.00 1 LEU A CA 13
ATOM 11259 C C . LEU A 1 1 ? 4.825 -5.328 0.498 1.00 0.00 1 LEU A C 13
ATOM 11260 O O . LEU A 1 1 ? 4.412 -6.227 1.204 1.00 0.00 1 LEU A O 13
ATOM 11276 N N . THR A 1 2 ? 5.517 -5.525 -0.587 1.00 0.00 2 THR A N 13
ATOM 11277 C CA . THR A 1 2 ? 5.777 -6.839 -1.121 1.00 0.00 2 THR A CA 13
ATOM 11278 C C . THR A 1 2 ? 6.476 -7.728 -0.096 1.00 0.00 2 THR A C 13
ATOM 11279 O O . THR A 1 2 ? 6.078 -8.885 0.105 1.00 0.00 2 THR A O 13
ATOM 11290 N N . ALA A 1 3 ? 7.470 -7.173 0.546 1.00 0.00 3 ALA A N 13
ATOM 11291 C CA . ALA A 1 3 ? 8.270 -7.877 1.540 1.00 0.00 3 ALA A CA 13
ATOM 11292 C C . ALA A 1 3 ? 7.468 -8.227 2.789 1.00 0.00 3 ALA A C 13
ATOM 11293 O O . ALA A 1 3 ? 7.537 -9.342 3.291 1.00 0.00 3 ALA A O 13
ATOM 11300 N N . ASN A 1 4 ? 6.684 -7.291 3.248 1.00 0.00 4 ASN A N 13
ATOM 11301 C CA . ASN A 1 4 ? 5.981 -7.425 4.520 1.00 0.00 4 ASN A CA 13
ATOM 11302 C C . ASN A 1 4 ? 4.675 -8.141 4.398 1.00 0.00 4 ASN A C 13
ATOM 11303 O O . ASN A 1 4 ? 4.195 -8.721 5.359 1.00 0.00 4 ASN A O 13
ATOM 11314 N N . LEU A 1 5 ? 4.074 -8.064 3.252 1.00 0.00 5 LEU A N 13
ATOM 11315 C CA . LEU A 1 5 ? 2.802 -8.715 3.042 1.00 0.00 5 LEU A CA 13
ATOM 11316 C C . LEU A 1 5 ? 2.991 -10.039 2.335 1.00 0.00 5 LEU A C 13
ATOM 11317 O O . LEU A 1 5 ? 2.189 -10.961 2.504 1.00 0.00 5 LEU A O 13
ATOM 11333 N N . GLY A 1 6 ? 4.054 -10.141 1.550 1.00 0.00 6 GLY A N 13
ATOM 11334 C CA . GLY A 1 6 ? 4.317 -11.375 0.844 1.00 0.00 6 GLY A CA 13
ATOM 11335 C C . GLY A 1 6 ? 3.482 -11.445 -0.393 1.00 0.00 6 GLY A C 13
ATOM 11336 O O . GLY A 1 6 ? 2.922 -12.492 -0.735 1.00 0.00 6 GLY A O 13
ATOM 11340 N N . ILE A 1 7 ? 3.394 -10.335 -1.063 1.00 0.00 7 ILE A N 13
ATOM 11341 C CA . ILE A 1 7 ? 2.551 -10.229 -2.235 1.00 0.00 7 ILE A CA 13
ATOM 11342 C C . ILE A 1 7 ? 3.374 -10.092 -3.494 1.00 0.00 7 ILE A C 13
ATOM 11343 O O . ILE A 1 7 ? 4.612 -10.079 -3.444 1.00 0.00 7 ILE A O 13
ATOM 11359 N N . SER A 1 8 ? 2.703 -10.030 -4.604 1.00 0.00 8 SER A N 13
ATOM 11360 C CA . SER A 1 8 ? 3.333 -9.842 -5.865 1.00 0.00 8 SER A CA 13
ATOM 11361 C C . SER A 1 8 ? 3.674 -8.364 -6.045 1.00 0.00 8 SER A C 13
ATOM 11362 O O . SER A 1 8 ? 3.037 -7.488 -5.424 1.00 0.00 8 SER A O 13
ATOM 11370 N N . SER A 1 9 ? 4.660 -8.084 -6.872 1.00 0.00 9 SER A N 13
ATOM 11371 C CA . SER A 1 9 ? 5.072 -6.726 -7.147 1.00 0.00 9 SER A CA 13
ATOM 11372 C C . SER A 1 9 ? 3.919 -5.966 -7.834 1.00 0.00 9 SER A C 13
ATOM 11373 O O . SER A 1 9 ? 3.736 -4.753 -7.624 1.00 0.00 9 SER A O 13
ATOM 11381 N N . TYR A 1 10 ? 3.117 -6.704 -8.606 1.00 0.00 10 TYR A N 13
ATOM 11382 C CA . TYR A 1 10 ? 1.973 -6.142 -9.294 1.00 0.00 10 TYR A CA 13
ATOM 11383 C C . TYR A 1 10 ? 0.944 -5.675 -8.264 1.00 0.00 10 TYR A C 13
ATOM 11384 O O . TYR A 1 10 ? 0.477 -4.535 -8.325 1.00 0.00 10 TYR A O 13
ATOM 11402 N N . ALA A 1 11 ? 0.624 -6.547 -7.296 1.00 0.00 11 ALA A N 13
ATOM 11403 C CA . ALA A 1 11 ? -0.339 -6.217 -6.242 1.00 0.00 11 ALA A CA 13
ATOM 11404 C C . ALA A 1 11 ? 0.138 -5.044 -5.428 1.00 0.00 11 ALA A C 13
ATOM 11405 O O . ALA A 1 11 ? -0.649 -4.177 -5.079 1.00 0.00 11 ALA A O 13
ATOM 11412 N N . ALA A 1 12 ? 1.432 -5.003 -5.159 1.00 0.00 12 ALA A N 13
ATOM 11413 C CA . ALA A 1 12 ? 2.026 -3.901 -4.425 1.00 0.00 12 ALA A CA 13
ATOM 11414 C C . ALA A 1 12 ? 1.812 -2.593 -5.164 1.00 0.00 12 ALA A C 13
ATOM 11415 O O . ALA A 1 12 ? 1.430 -1.597 -4.568 1.00 0.00 12 ALA A O 13
ATOM 11422 N N . LYS A 1 13 ? 2.005 -2.627 -6.478 1.00 0.00 13 LYS A N 13
ATOM 11423 C CA . LYS A 1 13 ? 1.835 -1.452 -7.328 1.00 0.00 13 LYS A CA 13
ATOM 11424 C C . LYS A 1 13 ? 0.381 -0.985 -7.277 1.00 0.00 13 LYS A C 13
ATOM 11425 O O . LYS A 1 13 ? 0.091 0.220 -7.275 1.00 0.00 13 LYS A O 13
ATOM 11444 N N . LYS A 1 14 ? -0.518 -1.954 -7.242 1.00 0.00 14 LYS A N 13
ATOM 11445 C CA . LYS A 1 14 ? -1.943 -1.704 -7.116 1.00 0.00 14 LYS A CA 13
ATOM 11446 C C . LYS A 1 14 ? -2.243 -1.002 -5.809 1.00 0.00 14 LYS A C 13
ATOM 11447 O O . LYS A 1 14 ? -2.958 0.004 -5.794 1.00 0.00 14 LYS A O 13
ATOM 11466 N N . VAL A 1 15 ? -1.707 -1.546 -4.724 1.00 0.00 15 VAL A N 13
ATOM 11467 C CA . VAL A 1 15 ? -1.829 -0.943 -3.391 1.00 0.00 15 VAL A CA 13
ATOM 11468 C C . VAL A 1 15 ? -1.304 0.491 -3.415 1.00 0.00 15 VAL A C 13
ATOM 11469 O O . VAL A 1 15 ? -1.972 1.401 -2.927 1.00 0.00 15 VAL A O 13
ATOM 11482 N N . ILE A 1 16 ? -0.125 0.676 -4.020 1.00 0.00 16 ILE A N 13
ATOM 11483 C CA . ILE A 1 16 ? 0.521 1.995 -4.142 1.00 0.00 16 ILE A CA 13
ATOM 11484 C C . ILE A 1 16 ? -0.408 2.978 -4.815 1.00 0.00 16 ILE A C 13
ATOM 11485 O O . ILE A 1 16 ? -0.602 4.088 -4.339 1.00 0.00 16 ILE A O 13
ATOM 11501 N N . ASP A 1 17 ? -0.997 2.537 -5.897 1.00 0.00 17 ASP A N 13
ATOM 11502 C CA . ASP A 1 17 ? -1.925 3.341 -6.674 1.00 0.00 17 ASP A CA 13
ATOM 11503 C C . ASP A 1 17 ? -3.085 3.811 -5.814 1.00 0.00 17 ASP A C 13
ATOM 11504 O O . ASP A 1 17 ? -3.459 4.973 -5.835 1.00 0.00 17 ASP A O 13
ATOM 11513 N N . ILE A 1 18 ? -3.593 2.924 -5.011 1.00 0.00 18 ILE A N 13
ATOM 11514 C CA . ILE A 1 18 ? -4.734 3.225 -4.176 1.00 0.00 18 ILE A CA 13
ATOM 11515 C C . ILE A 1 18 ? -4.325 4.113 -2.994 1.00 0.00 18 ILE A C 13
ATOM 11516 O O . ILE A 1 18 ? -4.943 5.139 -2.753 1.00 0.00 18 ILE A O 13
ATOM 11532 N N . ILE A 1 19 ? -3.283 3.723 -2.269 1.00 0.00 19 ILE A N 13
ATOM 11533 C CA . ILE A 1 19 ? -2.833 4.518 -1.123 1.00 0.00 19 ILE A CA 13
ATOM 11534 C C . ILE A 1 19 ? -2.363 5.913 -1.548 1.00 0.00 19 ILE A C 13
ATOM 11535 O O . ILE A 1 19 ? -2.429 6.844 -0.768 1.00 0.00 19 ILE A O 13
ATOM 11551 N N . ASN A 1 20 ? -1.894 6.053 -2.775 1.00 0.00 20 ASN A N 13
ATOM 11552 C CA . ASN A 1 20 ? -1.425 7.343 -3.247 1.00 0.00 20 ASN A CA 13
ATOM 11553 C C . ASN A 1 20 ? -2.618 8.223 -3.618 1.00 0.00 20 ASN A C 13
ATOM 11554 O O . ASN A 1 20 ? -2.642 9.420 -3.320 1.00 0.00 20 ASN A O 13
ATOM 11565 N N . THR A 1 21 ? -3.629 7.619 -4.200 1.00 0.00 21 THR A N 13
ATOM 11566 C CA . THR A 1 21 ? -4.790 8.353 -4.654 1.00 0.00 21 THR A CA 13
ATOM 11567 C C . THR A 1 21 ? -5.757 8.666 -3.504 1.00 0.00 21 THR A C 13
ATOM 11568 O O . THR A 1 21 ? -6.243 9.807 -3.369 1.00 0.00 21 THR A O 13
ATOM 11579 N N . GLY A 1 22 ? -6.006 7.666 -2.690 1.00 0.00 22 GLY A N 13
ATOM 11580 C CA . GLY A 1 22 ? -6.976 7.740 -1.634 1.00 0.00 22 GLY A CA 13
ATOM 11581 C C . GLY A 1 22 ? -6.646 8.704 -0.530 1.00 0.00 22 GLY A C 13
ATOM 11582 O O . GLY A 1 22 ? -5.482 8.844 -0.112 1.00 0.00 22 GLY A O 13
ATOM 11586 N N . SER A 1 23 ? -7.673 9.336 -0.050 1.00 0.00 23 SER A N 13
ATOM 11587 C CA . SER A 1 23 ? -7.596 10.299 0.992 1.00 0.00 23 SER A CA 13
ATOM 11588 C C . SER A 1 23 ? -7.922 9.664 2.338 1.00 0.00 23 SER A C 13
ATOM 11589 O O . SER A 1 23 ? -7.030 9.422 3.158 1.00 0.00 23 SER A O 13
ATOM 11597 N N . ALA A 1 24 ? -9.191 9.375 2.542 1.00 0.00 24 ALA A N 13
ATOM 11598 C CA . ALA A 1 24 ? -9.657 8.796 3.783 1.00 0.00 24 ALA A CA 13
ATOM 11599 C C . ALA A 1 24 ? -9.151 7.382 3.944 1.00 0.00 24 ALA A C 13
ATOM 11600 O O . ALA A 1 24 ? -9.288 6.563 3.030 1.00 0.00 24 ALA A O 13
ATOM 11607 N N . VAL A 1 25 ? -8.593 7.099 5.108 1.00 0.00 25 VAL A N 13
ATOM 11608 C CA . VAL A 1 25 ? -8.008 5.793 5.421 1.00 0.00 25 VAL A CA 13
ATOM 11609 C C . VAL A 1 25 ? -9.020 4.673 5.211 1.00 0.00 25 VAL A C 13
ATOM 11610 O O . VAL A 1 25 ? -8.722 3.681 4.551 1.00 0.00 25 VAL A O 13
ATOM 11623 N N . ALA A 1 26 ? -10.230 4.875 5.712 1.00 0.00 26 ALA A N 13
ATOM 11624 C CA . ALA A 1 26 ? -11.306 3.895 5.585 1.00 0.00 26 ALA A CA 13
ATOM 11625 C C . ALA A 1 26 ? -11.636 3.628 4.115 1.00 0.00 26 ALA A C 13
ATOM 11626 O O . ALA A 1 26 ? -11.935 2.495 3.724 1.00 0.00 26 ALA A O 13
ATOM 11633 N N . THR A 1 27 ? -11.525 4.664 3.304 1.00 0.00 27 THR A N 13
ATOM 11634 C CA . THR A 1 27 ? -11.809 4.561 1.896 1.00 0.00 27 THR A CA 13
ATOM 11635 C C . THR A 1 27 ? -10.704 3.753 1.205 1.00 0.00 27 THR A C 13
ATOM 11636 O O . THR A 1 27 ? -10.978 2.884 0.374 1.00 0.00 27 THR A O 13
ATOM 11647 N N . ILE A 1 28 ? -9.473 4.004 1.612 1.00 0.00 28 ILE A N 13
ATOM 11648 C CA . ILE A 1 28 ? -8.319 3.325 1.067 1.00 0.00 28 ILE A CA 13
ATOM 11649 C C . ILE A 1 28 ? -8.377 1.857 1.406 1.00 0.00 28 ILE A C 13
ATOM 11650 O O . ILE A 1 28 ? -8.276 1.022 0.516 1.00 0.00 28 ILE A O 13
ATOM 11666 N N . ILE A 1 29 ? -8.592 1.552 2.685 1.00 0.00 29 ILE A N 13
ATOM 11667 C CA . ILE A 1 29 ? -8.673 0.171 3.159 1.00 0.00 29 ILE A CA 13
ATOM 11668 C C . ILE A 1 29 ? -9.686 -0.626 2.344 1.00 0.00 29 ILE A C 13
ATOM 11669 O O . ILE A 1 29 ? -9.403 -1.745 1.924 1.00 0.00 29 ILE A O 13
ATOM 11685 N N . ALA A 1 30 ? -10.826 -0.016 2.061 1.00 0.00 30 ALA A N 13
ATOM 11686 C CA . ALA A 1 30 ? -11.884 -0.675 1.323 1.00 0.00 30 ALA A CA 13
ATOM 11687 C C . ALA A 1 30 ? -11.436 -1.003 -0.095 1.00 0.00 30 ALA A C 13
ATOM 11688 O O . ALA A 1 30 ? -11.698 -2.104 -0.604 1.00 0.00 30 ALA A O 13
ATOM 11695 N N . LEU A 1 31 ? -10.716 -0.083 -0.706 1.00 0.00 31 LEU A N 13
ATOM 11696 C CA . LEU A 1 31 ? -10.271 -0.266 -2.077 1.00 0.00 31 LEU A CA 13
ATOM 11697 C C . LEU A 1 31 ? -9.108 -1.258 -2.158 1.00 0.00 31 LEU A C 13
ATOM 11698 O O . LEU A 1 31 ? -9.072 -2.142 -3.047 1.00 0.00 31 LEU A O 13
ATOM 11714 N N . VAL A 1 32 ? -8.175 -1.149 -1.226 1.00 0.00 32 VAL A N 13
ATOM 11715 C CA . VAL A 1 32 ? -7.030 -2.040 -1.220 1.00 0.00 32 VAL A CA 13
ATOM 11716 C C . VAL A 1 32 ? -7.504 -3.466 -0.931 1.00 0.00 32 VAL A C 13
ATOM 11717 O O . VAL A 1 32 ? -7.080 -4.412 -1.586 1.00 0.00 32 VAL A O 13
ATOM 11730 N N . THR A 1 33 ? -8.439 -3.597 0.008 1.00 0.00 33 THR A N 13
ATOM 11731 C CA . THR A 1 33 ? -9.024 -4.890 0.354 1.00 0.00 33 THR A CA 13
ATOM 11732 C C . THR A 1 33 ? -9.795 -5.479 -0.848 1.00 0.00 33 THR A C 13
ATOM 11733 O O . THR A 1 33 ? -9.860 -6.697 -1.024 1.00 0.00 33 THR A O 13
ATOM 11744 N N . ALA A 1 34 ? -10.319 -4.609 -1.701 1.00 0.00 34 ALA A N 13
ATOM 11745 C CA . ALA A 1 34 ? -11.035 -5.044 -2.893 1.00 0.00 34 ALA A CA 13
ATOM 11746 C C . ALA A 1 34 ? -10.076 -5.676 -3.892 1.00 0.00 34 ALA A C 13
ATOM 11747 O O . ALA A 1 34 ? -10.467 -6.528 -4.694 1.00 0.00 34 ALA A O 13
ATOM 11754 N N . VAL A 1 35 ? -8.827 -5.254 -3.846 1.00 0.00 35 VAL A N 13
ATOM 11755 C CA . VAL A 1 35 ? -7.811 -5.812 -4.723 1.00 0.00 35 VAL A CA 13
ATOM 11756 C C . VAL A 1 35 ? -7.095 -7.013 -4.077 1.00 0.00 35 VAL A C 13
ATOM 11757 O O . VAL A 1 35 ? -6.992 -8.078 -4.675 1.00 0.00 35 VAL A O 13
ATOM 11770 N N . VAL A 1 36 ? -6.630 -6.845 -2.853 1.00 0.00 36 VAL A N 13
ATOM 11771 C CA . VAL A 1 36 ? -5.785 -7.875 -2.226 1.00 0.00 36 VAL A CA 13
ATOM 11772 C C . VAL A 1 36 ? -6.562 -8.938 -1.453 1.00 0.00 36 VAL A C 13
ATOM 11773 O O . VAL A 1 36 ? -5.979 -9.903 -0.952 1.00 0.00 36 VAL A O 13
ATOM 11786 N N . GLY A 1 37 ? -7.838 -8.764 -1.322 1.00 0.00 37 GLY A N 13
ATOM 11787 C CA . GLY A 1 37 ? -8.640 -9.736 -0.619 1.00 0.00 37 GLY A CA 13
ATOM 11788 C C . GLY A 1 37 ? -8.964 -9.301 0.775 1.00 0.00 37 GLY A C 13
ATOM 11789 O O . GLY A 1 37 ? -10.128 -9.242 1.161 1.00 0.00 37 GLY A O 13
ATOM 11793 N N . GLY A 1 38 ? -7.946 -8.990 1.511 1.00 0.00 38 GLY A N 13
ATOM 11794 C CA . GLY A 1 38 ? -8.111 -8.521 2.862 1.00 0.00 38 GLY A CA 13
ATOM 11795 C C . GLY A 1 38 ? -7.096 -9.110 3.809 1.00 0.00 38 GLY A C 13
ATOM 11796 O O . GLY A 1 38 ? -6.362 -10.031 3.451 1.00 0.00 38 GLY A O 13
ATOM 11800 N N . GLY A 1 39 ? -6.978 -8.518 4.979 1.00 0.00 39 GLY A N 13
ATOM 11801 C CA . GLY A 1 39 ? -6.128 -9.054 6.031 1.00 0.00 39 GLY A CA 13
ATOM 11802 C C . GLY A 1 39 ? -4.697 -8.605 5.910 1.00 0.00 39 GLY A C 13
ATOM 11803 O O . GLY A 1 39 ? -3.918 -8.684 6.864 1.00 0.00 39 GLY A O 13
ATOM 11807 N N . LEU A 1 40 ? -4.352 -8.151 4.749 1.00 0.00 40 LEU A N 13
ATOM 11808 C CA . LEU A 1 40 ? -3.016 -7.694 4.467 1.00 0.00 40 LEU A CA 13
ATOM 11809 C C . LEU A 1 40 ? -2.867 -6.218 4.786 1.00 0.00 40 LEU A C 13
ATOM 11810 O O . LEU A 1 40 ? -2.343 -5.841 5.846 1.00 0.00 40 LEU A O 13
ATOM 11826 N N . ILE A 1 41 ? -3.355 -5.386 3.903 1.00 0.00 41 ILE A N 13
ATOM 11827 C CA . ILE A 1 41 ? -3.258 -3.978 4.096 1.00 0.00 41 ILE A CA 13
ATOM 11828 C C . ILE A 1 41 ? -4.367 -3.535 5.008 1.00 0.00 41 ILE A C 13
ATOM 11829 O O . ILE A 1 41 ? -5.521 -3.391 4.594 1.00 0.00 41 ILE A O 13
ATOM 11845 N N . THR A 1 42 ? -4.020 -3.424 6.240 1.00 0.00 42 THR A N 13
ATOM 11846 C CA . THR A 1 42 ? -4.897 -2.992 7.271 1.00 0.00 42 THR A CA 13
ATOM 11847 C C . THR A 1 42 ? -4.685 -1.498 7.498 1.00 0.00 42 THR A C 13
ATOM 11848 O O . THR A 1 42 ? -3.870 -0.878 6.790 1.00 0.00 42 THR A O 13
ATOM 11859 N N . ALA A 1 43 ? -5.376 -0.927 8.479 1.00 0.00 43 ALA A N 13
ATOM 11860 C CA . ALA A 1 43 ? -5.254 0.498 8.801 1.00 0.00 43 ALA A CA 13
ATOM 11861 C C . ALA A 1 43 ? -3.803 0.859 9.098 1.00 0.00 43 ALA A C 13
ATOM 11862 O O . ALA A 1 43 ? -3.298 1.895 8.653 1.00 0.00 43 ALA A O 13
ATOM 11869 N N . GLY A 1 44 ? -3.132 -0.034 9.802 1.00 0.00 44 GLY A N 13
ATOM 11870 C CA . GLY A 1 44 ? -1.750 0.150 10.146 1.00 0.00 44 GLY A CA 13
ATOM 11871 C C . GLY A 1 44 ? -0.850 0.117 8.946 1.00 0.00 44 GLY A C 13
ATOM 11872 O O . GLY A 1 44 ? 0.110 0.892 8.865 1.00 0.00 44 GLY A O 13
ATOM 11876 N N . ILE A 1 45 ? -1.169 -0.731 7.983 1.00 0.00 45 ILE A N 13
ATOM 11877 C CA . ILE A 1 45 ? -0.356 -0.833 6.796 1.00 0.00 45 ILE A CA 13
ATOM 11878 C C . ILE A 1 45 ? -0.552 0.410 5.944 1.00 0.00 45 ILE A C 13
ATOM 11879 O O . ILE A 1 45 ? 0.420 0.976 5.450 1.00 0.00 45 ILE A O 13
ATOM 11895 N N . VAL A 1 46 ? -1.807 0.861 5.834 1.00 0.00 46 VAL A N 13
ATOM 11896 C CA . VAL A 1 46 ? -2.133 2.081 5.096 1.00 0.00 46 VAL A CA 13
ATOM 11897 C C . VAL A 1 46 ? -1.357 3.260 5.684 1.00 0.00 46 VAL A C 13
ATOM 11898 O O . VAL A 1 46 ? -0.647 3.961 4.968 1.00 0.00 46 VAL A O 13
ATOM 11911 N N . ALA A 1 47 ? -1.463 3.429 7.000 1.00 0.00 47 ALA A N 13
ATOM 11912 C CA . ALA A 1 47 ? -0.803 4.522 7.706 1.00 0.00 47 ALA A CA 13
ATOM 11913 C C . ALA A 1 47 ? 0.719 4.459 7.556 1.00 0.00 47 ALA A C 13
ATOM 11914 O O . ALA A 1 47 ? 1.372 5.494 7.314 1.00 0.00 47 ALA A O 13
ATOM 11921 N N . THR A 1 48 ? 1.275 3.257 7.670 1.00 0.00 48 THR A N 13
ATOM 11922 C CA . THR A 1 48 ? 2.704 3.062 7.526 1.00 0.00 48 THR A CA 13
ATOM 11923 C C . THR A 1 48 ? 3.148 3.388 6.092 1.00 0.00 48 THR A C 13
ATOM 11924 O O . THR A 1 48 ? 4.071 4.183 5.889 1.00 0.00 48 THR A O 13
ATOM 11935 N N . ALA A 1 49 ? 2.452 2.816 5.113 1.00 0.00 49 ALA A N 13
ATOM 11936 C CA . ALA A 1 49 ? 2.767 3.016 3.710 1.00 0.00 49 ALA A CA 13
ATOM 11937 C C . ALA A 1 49 ? 2.659 4.488 3.328 1.00 0.00 49 ALA A C 13
ATOM 11938 O O . ALA A 1 49 ? 3.491 4.995 2.593 1.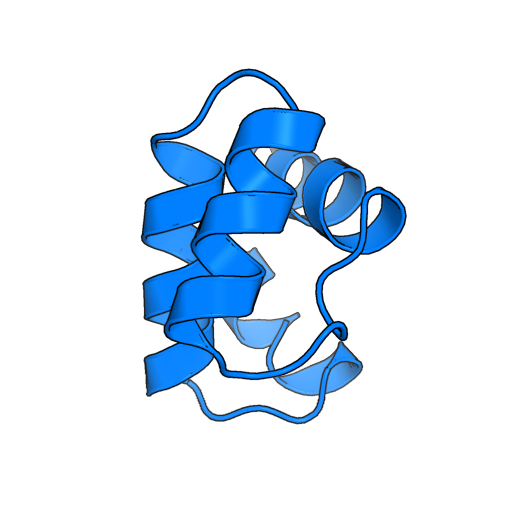00 0.00 49 ALA A O 13
ATOM 11945 N N . LYS A 1 50 ? 1.644 5.167 3.868 1.00 0.00 50 LYS A N 13
ATOM 11946 C CA . LYS A 1 50 ? 1.467 6.617 3.691 1.00 0.00 50 LYS A CA 13
ATOM 11947 C C . LYS A 1 50 ? 2.710 7.378 4.127 1.00 0.00 50 LYS A C 13
ATOM 11948 O O . LYS A 1 50 ? 3.156 8.324 3.452 1.00 0.00 50 LYS A O 13
ATOM 11967 N N . SER A 1 51 ? 3.269 6.973 5.235 1.00 0.00 51 SER A N 13
ATOM 11968 C CA . SER A 1 51 ? 4.430 7.622 5.754 1.00 0.00 51 SER A CA 13
ATOM 11969 C C . SER A 1 51 ? 5.628 7.288 4.875 1.00 0.00 51 SER A C 13
ATOM 11970 O O . SER A 1 51 ? 6.356 8.182 4.458 1.00 0.00 51 SER A O 13
ATOM 11978 N N . LEU A 1 52 ? 5.777 6.011 4.533 1.00 0.00 52 LEU A N 13
ATOM 11979 C CA . LEU A 1 52 ? 6.895 5.538 3.728 1.00 0.00 52 LEU A CA 13
ATOM 11980 C C . LEU A 1 52 ? 6.913 6.193 2.354 1.00 0.00 52 LEU A C 13
ATOM 11981 O O . LEU A 1 52 ? 7.973 6.566 1.871 1.00 0.00 52 LEU A O 13
ATOM 11997 N N . ILE A 1 53 ? 5.743 6.357 1.733 1.00 0.00 53 ILE A N 13
ATOM 11998 C CA . ILE A 1 53 ? 5.674 7.013 0.426 1.00 0.00 53 ILE A CA 13
ATOM 11999 C C . ILE A 1 53 ? 5.974 8.495 0.559 1.00 0.00 53 ILE A C 13
ATOM 12000 O O . ILE A 1 53 ? 6.478 9.117 -0.376 1.00 0.00 53 ILE A O 13
ATOM 12016 N N . LYS A 1 54 ? 5.691 9.057 1.724 1.00 0.00 54 LYS A N 13
ATOM 12017 C CA . LYS A 1 54 ? 5.952 10.452 1.952 1.00 0.00 54 LYS A CA 13
ATOM 12018 C C . LYS A 1 54 ? 7.456 10.690 2.146 1.00 0.00 54 LYS A C 13
ATOM 12019 O O . LYS A 1 54 ? 8.009 11.616 1.581 1.00 0.00 54 LYS A O 13
ATOM 12038 N N . LYS A 1 55 ? 8.109 9.826 2.915 1.00 0.00 55 LYS A N 13
ATOM 12039 C CA . LYS A 1 55 ? 9.541 9.977 3.197 1.00 0.00 55 LYS A CA 13
ATOM 12040 C C . LYS A 1 55 ? 10.428 9.366 2.124 1.00 0.00 55 LYS A C 13
ATOM 12041 O O . LYS A 1 55 ? 11.259 10.045 1.523 1.00 0.00 55 LYS A O 13
ATOM 12060 N N . TYR A 1 56 ? 10.243 8.104 1.878 1.00 0.00 56 TYR A N 13
ATOM 12061 C CA . TYR A 1 56 ? 11.103 7.366 0.988 1.00 0.00 56 TYR A CA 13
ATOM 12062 C C . TYR A 1 56 ? 10.557 7.386 -0.423 1.00 0.00 56 TYR A C 13
ATOM 12063 O O . TYR A 1 56 ? 11.299 7.630 -1.375 1.00 0.00 56 TYR A O 13
ATOM 12081 N N . GLY A 1 57 ? 9.270 7.182 -0.551 1.00 0.00 57 GLY A N 13
ATOM 12082 C CA . GLY A 1 57 ? 8.655 7.226 -1.848 1.00 0.00 57 GLY A CA 13
ATOM 12083 C C . GLY A 1 57 ? 7.813 6.005 -2.167 1.00 0.00 57 GLY A C 13
ATOM 12084 O O . GLY A 1 57 ? 7.807 5.008 -1.422 1.00 0.00 57 GLY A O 13
ATOM 12088 N N . ALA A 1 58 ? 7.110 6.096 -3.275 1.00 0.00 58 ALA A N 13
ATOM 12089 C CA . ALA A 1 58 ? 6.171 5.085 -3.743 1.00 0.00 58 ALA A CA 13
ATOM 12090 C C . ALA A 1 58 ? 6.862 3.812 -4.216 1.00 0.00 58 ALA A C 13
ATOM 12091 O O . ALA A 1 58 ? 6.288 2.719 -4.146 1.00 0.00 58 ALA A O 13
ATOM 12098 N N . LYS A 1 59 ? 8.079 3.937 -4.687 1.00 0.00 59 LYS A N 13
ATOM 12099 C CA . LYS A 1 59 ? 8.823 2.779 -5.154 1.00 0.00 59 LYS A CA 13
ATOM 12100 C C . LYS A 1 59 ? 9.318 1.972 -3.951 1.00 0.00 59 LYS A C 13
ATOM 12101 O O . LYS A 1 59 ? 9.340 0.721 -3.970 1.00 0.00 59 LYS A O 13
ATOM 12120 N N . TYR A 1 60 ? 9.644 2.695 -2.886 1.00 0.00 60 TYR A N 13
ATOM 12121 C CA . TYR A 1 60 ? 10.126 2.102 -1.667 1.00 0.00 60 TYR A CA 13
ATOM 12122 C C . TYR A 1 60 ? 9.033 1.274 -1.063 1.00 0.00 60 TYR A C 13
ATOM 12123 O O . TYR A 1 60 ? 9.224 0.104 -0.736 1.00 0.00 60 TYR A O 13
ATOM 12141 N N . ALA A 1 61 ? 7.878 1.890 -0.937 1.00 0.00 61 ALA A N 13
ATOM 12142 C CA . ALA A 1 61 ? 6.753 1.262 -0.315 1.00 0.00 61 ALA A CA 13
ATOM 12143 C C . ALA A 1 61 ? 6.305 0.054 -1.084 1.00 0.00 61 ALA A C 13
ATOM 12144 O O . ALA A 1 61 ? 5.862 -0.898 -0.494 1.00 0.00 61 ALA A O 13
ATOM 12151 N N . ALA A 1 62 ? 6.451 0.090 -2.398 1.00 0.00 62 ALA A N 13
ATOM 12152 C CA . ALA A 1 62 ? 6.090 -1.039 -3.240 1.00 0.00 62 ALA A CA 13
ATOM 12153 C C . ALA A 1 62 ? 6.915 -2.266 -2.858 1.00 0.00 62 ALA A C 13
ATOM 12154 O O . ALA A 1 62 ? 6.378 -3.378 -2.684 1.00 0.00 62 ALA A O 13
ATOM 12161 N N . ALA A 1 63 ? 8.207 -2.053 -2.672 1.00 0.00 63 ALA A N 13
ATOM 12162 C CA . ALA A 1 63 ? 9.103 -3.118 -2.267 1.00 0.00 63 ALA A CA 13
ATOM 12163 C C . ALA A 1 63 ? 8.810 -3.533 -0.822 1.00 0.00 63 ALA A C 13
ATOM 12164 O O . ALA A 1 63 ? 8.780 -4.726 -0.501 1.00 0.00 63 ALA A O 13
ATOM 12171 N N . TRP A 1 64 ? 8.573 -2.546 0.031 1.00 0.00 64 TRP A N 13
ATOM 12172 C CA . TRP A 1 64 ? 8.248 -2.770 1.437 1.00 0.00 64 TRP A CA 13
ATOM 12173 C C . TRP A 1 64 ? 6.977 -3.609 1.576 1.00 0.00 64 TRP A C 13
ATOM 12174 O O . TRP A 1 64 ? 6.961 -4.607 2.308 1.00 0.00 64 TRP A O 13
ATOM 12195 N N . LEU A 1 1 ? 6.047 -3.375 0.799 1.00 0.00 1 LEU A N 14
ATOM 12196 C CA . LEU A 1 1 ? 4.788 -4.093 0.768 1.00 0.00 1 LEU A CA 14
ATOM 12197 C C . LEU A 1 1 ? 5.019 -5.531 0.342 1.00 0.00 1 LEU A C 14
ATOM 12198 O O . LEU A 1 1 ? 4.688 -6.461 1.068 1.00 0.00 1 LEU A O 14
ATOM 12214 N N . THR A 1 2 ? 5.641 -5.701 -0.809 1.00 0.00 2 THR A N 14
ATOM 12215 C CA . THR A 1 2 ? 5.938 -7.014 -1.350 1.00 0.00 2 THR A CA 14
ATOM 12216 C C . THR A 1 2 ? 6.757 -7.851 -0.366 1.00 0.00 2 THR A C 14
ATOM 12217 O O . THR A 1 2 ? 6.422 -9.016 -0.128 1.00 0.00 2 THR A O 14
ATOM 12228 N N . ALA A 1 3 ? 7.760 -7.240 0.220 1.00 0.00 3 ALA A N 14
ATOM 12229 C CA . ALA A 1 3 ? 8.661 -7.898 1.153 1.00 0.00 3 ALA A CA 14
ATOM 12230 C C . ALA A 1 3 ? 7.946 -8.369 2.424 1.00 0.00 3 ALA A C 14
ATOM 12231 O O . ALA A 1 3 ? 7.997 -9.544 2.781 1.00 0.00 3 ALA A O 14
ATOM 12238 N N . ASN A 1 4 ? 7.231 -7.468 3.055 1.00 0.00 4 ASN A N 14
ATOM 12239 C CA . ASN A 1 4 ? 6.628 -7.739 4.361 1.00 0.00 4 ASN A CA 14
ATOM 12240 C C . ASN A 1 4 ? 5.333 -8.502 4.267 1.00 0.00 4 ASN A C 14
ATOM 12241 O O . ASN A 1 4 ? 5.021 -9.321 5.127 1.00 0.00 4 ASN A O 14
ATOM 12252 N N . LEU A 1 5 ? 4.572 -8.249 3.244 1.00 0.00 5 LEU A N 14
ATOM 12253 C CA . LEU A 1 5 ? 3.310 -8.933 3.098 1.00 0.00 5 LEU A CA 14
ATOM 12254 C C . LEU A 1 5 ? 3.513 -10.223 2.351 1.00 0.00 5 LEU A C 14
ATOM 12255 O O . LEU A 1 5 ? 2.764 -11.172 2.537 1.00 0.00 5 LEU A O 14
ATOM 12271 N N . GLY A 1 6 ? 4.536 -10.260 1.509 1.00 0.00 6 GLY A N 14
ATOM 12272 C CA . GLY A 1 6 ? 4.790 -11.458 0.751 1.00 0.00 6 GLY A CA 14
ATOM 12273 C C . GLY A 1 6 ? 3.828 -11.535 -0.391 1.00 0.00 6 GLY A C 14
ATOM 12274 O O . GLY A 1 6 ? 3.253 -12.578 -0.674 1.00 0.00 6 GLY A O 14
ATOM 12278 N N . ILE A 1 7 ? 3.633 -10.413 -1.035 1.00 0.00 7 ILE A N 14
ATOM 12279 C CA . ILE A 1 7 ? 2.676 -10.322 -2.116 1.00 0.00 7 ILE A CA 14
ATOM 12280 C C . ILE A 1 7 ? 3.392 -10.035 -3.403 1.00 0.00 7 ILE A C 14
ATOM 12281 O O . ILE A 1 7 ? 4.595 -9.773 -3.397 1.00 0.00 7 ILE A O 14
ATOM 12297 N N . SER A 1 8 ? 2.672 -10.057 -4.482 1.00 0.00 8 SER A N 14
ATOM 12298 C CA . SER A 1 8 ? 3.230 -9.778 -5.768 1.00 0.00 8 SER A CA 14
ATOM 12299 C C . SER A 1 8 ? 3.522 -8.277 -5.898 1.00 0.00 8 SER A C 14
ATOM 12300 O O . SER A 1 8 ? 2.948 -7.443 -5.164 1.00 0.00 8 SER A O 14
ATOM 12308 N N . SER A 1 9 ? 4.402 -7.925 -6.800 1.00 0.00 9 SER A N 14
ATOM 12309 C CA . SER A 1 9 ? 4.720 -6.546 -7.040 1.00 0.00 9 SER A CA 14
ATOM 12310 C C . SER A 1 9 ? 3.559 -5.840 -7.760 1.00 0.00 9 SER A C 14
ATOM 12311 O O . SER A 1 9 ? 3.431 -4.611 -7.705 1.00 0.00 9 SER A O 14
ATOM 12319 N N . TYR A 1 10 ? 2.699 -6.631 -8.400 1.00 0.00 10 TYR A N 14
ATOM 12320 C CA . TYR A 1 10 ? 1.510 -6.117 -9.048 1.00 0.00 10 TYR A CA 14
ATOM 12321 C C . TYR A 1 10 ? 0.576 -5.584 -7.979 1.00 0.00 10 TYR A C 14
ATOM 12322 O O . TYR A 1 10 ? 0.142 -4.429 -8.034 1.00 0.00 10 TYR A O 14
ATOM 12340 N N . ALA A 1 11 ? 0.297 -6.432 -6.985 1.00 0.00 11 ALA A N 14
ATOM 12341 C CA . ALA A 1 11 ? -0.572 -6.065 -5.881 1.00 0.00 11 ALA A CA 14
ATOM 12342 C C . ALA A 1 11 ? 0.001 -4.887 -5.134 1.00 0.00 11 ALA A C 14
ATOM 12343 O O . ALA A 1 11 ? -0.731 -3.997 -4.734 1.00 0.00 11 ALA A O 14
ATOM 12350 N N . ALA A 1 12 ? 1.318 -4.868 -4.996 1.00 0.00 12 ALA A N 14
ATOM 12351 C CA . ALA A 1 12 ? 2.010 -3.775 -4.339 1.00 0.00 12 ALA A CA 14
ATOM 12352 C C . ALA A 1 12 ? 1.754 -2.454 -5.059 1.00 0.00 12 ALA A C 14
ATOM 12353 O O . ALA A 1 12 ? 1.410 -1.463 -4.424 1.00 0.00 12 ALA A O 14
ATOM 12360 N N . LYS A 1 13 ? 1.876 -2.459 -6.393 1.00 0.00 13 LYS A N 14
ATOM 12361 C CA . LYS A 1 13 ? 1.654 -1.254 -7.192 1.00 0.00 13 LYS A CA 14
ATOM 12362 C C . LYS A 1 13 ? 0.212 -0.806 -7.055 1.00 0.00 13 LYS A C 14
ATOM 12363 O O . LYS A 1 13 ? -0.080 0.395 -6.993 1.00 0.00 13 LYS A O 14
ATOM 12382 N N . LYS A 1 14 ? -0.685 -1.778 -7.044 1.00 0.00 14 LYS A N 14
ATOM 12383 C CA . LYS A 1 14 ? -2.096 -1.522 -6.832 1.00 0.00 14 LYS A CA 14
ATOM 12384 C C . LYS A 1 14 ? -2.305 -0.785 -5.527 1.00 0.00 14 LYS A C 14
ATOM 12385 O O . LYS A 1 14 ? -2.931 0.277 -5.514 1.00 0.00 14 LYS A O 14
ATOM 12404 N N . VAL A 1 15 ? -1.751 -1.342 -4.443 1.00 0.00 15 VAL A N 14
ATOM 12405 C CA . VAL A 1 15 ? -1.816 -0.723 -3.111 1.00 0.00 15 VAL A CA 14
ATOM 12406 C C . VAL A 1 15 ? -1.267 0.698 -3.168 1.00 0.00 15 VAL A C 14
ATOM 12407 O O . VAL A 1 15 ? -1.918 1.627 -2.700 1.00 0.00 15 VAL A O 14
ATOM 12420 N N . ILE A 1 16 ? -0.086 0.851 -3.780 1.00 0.00 16 ILE A N 14
ATOM 12421 C CA . ILE A 1 16 ? 0.580 2.149 -3.915 1.00 0.00 16 ILE A CA 14
ATOM 12422 C C . ILE A 1 16 ? -0.321 3.162 -4.575 1.00 0.00 16 ILE A C 14
ATOM 12423 O O . ILE A 1 16 ? -0.501 4.251 -4.063 1.00 0.00 16 ILE A O 14
ATOM 12439 N N . ASP A 1 17 ? -0.903 2.790 -5.688 1.00 0.00 17 ASP A N 14
ATOM 12440 C CA . ASP A 1 17 ? -1.761 3.697 -6.425 1.00 0.00 17 ASP A CA 14
ATOM 12441 C C . ASP A 1 17 ? -2.983 4.077 -5.600 1.00 0.00 17 ASP A C 14
ATOM 12442 O O . ASP A 1 17 ? -3.371 5.231 -5.561 1.00 0.00 17 ASP A O 14
ATOM 12451 N N . ILE A 1 18 ? -3.532 3.123 -4.882 1.00 0.00 18 ILE A N 14
ATOM 12452 C CA . ILE A 1 18 ? -4.720 3.373 -4.069 1.00 0.00 18 ILE A CA 14
ATOM 12453 C C . ILE A 1 18 ? -4.379 4.264 -2.868 1.00 0.00 18 ILE A C 14
ATOM 12454 O O . ILE A 1 18 ? -5.024 5.280 -2.652 1.00 0.00 18 ILE A O 14
ATOM 12470 N N . ILE A 1 19 ? -3.357 3.890 -2.103 1.00 0.00 19 ILE A N 14
ATOM 12471 C CA . ILE A 1 19 ? -2.945 4.692 -0.935 1.00 0.00 19 ILE A CA 14
ATOM 12472 C C . ILE A 1 19 ? -2.483 6.095 -1.364 1.00 0.00 19 ILE A C 14
ATOM 12473 O O . ILE A 1 19 ? -2.520 7.029 -0.582 1.00 0.00 19 ILE A O 14
ATOM 12489 N N . ASN A 1 20 ? -2.053 6.219 -2.608 1.00 0.00 20 ASN A N 14
ATOM 12490 C CA . ASN A 1 20 ? -1.570 7.484 -3.143 1.00 0.00 20 ASN A CA 14
ATOM 12491 C C . ASN A 1 20 ? -2.750 8.357 -3.579 1.00 0.00 20 ASN A C 14
ATOM 12492 O O . ASN A 1 20 ? -2.676 9.581 -3.540 1.00 0.00 20 ASN A O 14
ATOM 12503 N N . THR A 1 21 ? -3.840 7.718 -3.967 1.00 0.00 21 THR A N 14
ATOM 12504 C CA . THR A 1 21 ? -5.004 8.419 -4.480 1.00 0.00 21 THR A CA 14
ATOM 12505 C C . THR A 1 21 ? -6.054 8.691 -3.396 1.00 0.00 21 THR A C 14
ATOM 12506 O O . THR A 1 21 ? -6.613 9.800 -3.311 1.00 0.00 21 THR A O 14
ATOM 12517 N N . GLY A 1 22 ? -6.310 7.688 -2.583 1.00 0.00 22 GLY A N 14
ATOM 12518 C CA . GLY A 1 22 ? -7.334 7.751 -1.574 1.00 0.00 22 GLY A CA 14
ATOM 12519 C C . GLY A 1 22 ? -7.025 8.706 -0.458 1.00 0.00 22 GLY A C 14
ATOM 12520 O O . GLY A 1 22 ? -5.866 8.925 -0.108 1.00 0.00 22 GLY A O 14
ATOM 12524 N N . SER A 1 23 ? -8.058 9.257 0.105 1.00 0.00 23 SER A N 14
ATOM 12525 C CA . SER A 1 23 ? -7.945 10.218 1.160 1.00 0.00 23 SER A CA 14
ATOM 12526 C C . SER A 1 23 ? -8.161 9.562 2.525 1.00 0.00 23 SER A C 14
ATOM 12527 O O . SER A 1 23 ? -7.202 9.286 3.253 1.00 0.00 23 SER A O 14
ATOM 12535 N N . ALA A 1 24 ? -9.412 9.291 2.845 1.00 0.00 24 ALA A N 14
ATOM 12536 C CA . ALA A 1 24 ? -9.778 8.661 4.101 1.00 0.00 24 ALA A CA 14
ATOM 12537 C C . ALA A 1 24 ? -9.274 7.242 4.148 1.00 0.00 24 ALA A C 14
ATOM 12538 O O . ALA A 1 24 ? -9.327 6.524 3.136 1.00 0.00 24 ALA A O 14
ATOM 12545 N N . VAL A 1 25 ? -8.814 6.829 5.316 1.00 0.00 25 VAL A N 14
ATOM 12546 C CA . VAL A 1 25 ? -8.270 5.491 5.513 1.00 0.00 25 VAL A CA 14
ATOM 12547 C C . VAL A 1 25 ? -9.303 4.434 5.137 1.00 0.00 25 VAL A C 14
ATOM 12548 O O . VAL A 1 25 ? -8.998 3.510 4.400 1.00 0.00 25 VAL A O 14
ATOM 12561 N N . ALA A 1 26 ? -10.531 4.634 5.587 1.00 0.00 26 ALA A N 14
ATOM 12562 C CA . ALA A 1 26 ? -11.638 3.712 5.318 1.00 0.00 26 ALA A CA 14
ATOM 12563 C C . ALA A 1 26 ? -11.912 3.566 3.820 1.00 0.00 26 ALA A 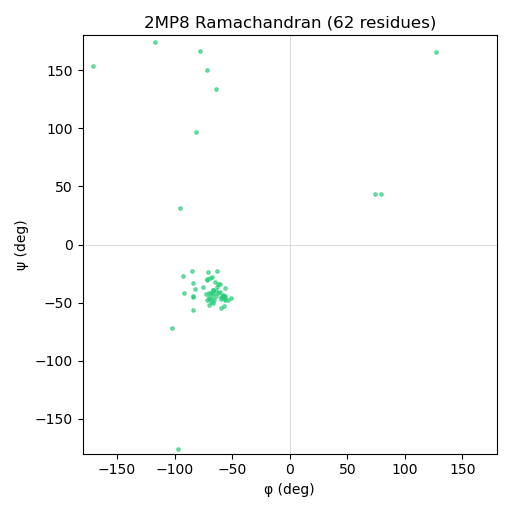C 14
ATOM 12564 O O . ALA A 1 26 ? -12.311 2.490 3.350 1.00 0.00 26 ALA A O 14
ATOM 12571 N N . THR A 1 27 ? -11.674 4.625 3.075 1.00 0.00 27 THR A N 14
ATOM 12572 C CA . THR A 1 27 ? -11.877 4.607 1.647 1.00 0.00 27 THR A CA 14
ATOM 12573 C C . THR A 1 27 ? -10.803 3.733 1.005 1.00 0.00 27 THR A C 14
ATOM 12574 O O . THR A 1 27 ? -11.089 2.856 0.176 1.00 0.00 27 THR A O 14
ATOM 12585 N N . ILE A 1 28 ? -9.584 3.942 1.452 1.00 0.00 28 ILE A N 14
ATOM 12586 C CA . ILE A 1 28 ? -8.440 3.228 0.961 1.00 0.00 28 ILE A CA 14
ATOM 12587 C C . ILE A 1 28 ? -8.572 1.758 1.302 1.00 0.00 28 ILE A C 14
ATOM 12588 O O . ILE A 1 28 ? -8.471 0.921 0.422 1.00 0.00 28 ILE A O 14
ATOM 12604 N N . ILE A 1 29 ? -8.859 1.468 2.567 1.00 0.00 29 ILE A N 14
ATOM 12605 C CA . ILE A 1 29 ? -9.066 0.090 3.049 1.00 0.00 29 ILE A CA 14
ATOM 12606 C C . ILE A 1 29 ? -10.033 -0.683 2.152 1.00 0.00 29 ILE A C 14
ATOM 12607 O O . ILE A 1 29 ? -9.746 -1.817 1.765 1.00 0.00 29 ILE A O 14
ATOM 12623 N N . ALA A 1 30 ? -11.132 -0.050 1.775 1.00 0.00 30 ALA A N 14
ATOM 12624 C CA . ALA A 1 30 ? -12.143 -0.696 0.960 1.00 0.00 30 ALA A CA 14
ATOM 12625 C C . ALA A 1 30 ? -11.601 -1.037 -0.418 1.00 0.00 30 ALA A C 14
ATOM 12626 O O . ALA A 1 30 ? -11.852 -2.130 -0.953 1.00 0.00 30 ALA A O 14
ATOM 12633 N N . LEU A 1 31 ? -10.827 -0.138 -0.974 1.00 0.00 31 LEU A N 14
ATOM 12634 C CA . LEU A 1 31 ? -10.297 -0.343 -2.301 1.00 0.00 31 LEU A CA 14
ATOM 12635 C C . LEU A 1 31 ? -9.146 -1.350 -2.286 1.00 0.00 31 LEU A C 14
ATOM 12636 O O . LEU A 1 31 ? -9.108 -2.294 -3.099 1.00 0.00 31 LEU A O 14
ATOM 12652 N N . VAL A 1 32 ? -8.245 -1.207 -1.328 1.00 0.00 32 VAL A N 14
ATOM 12653 C CA . VAL A 1 32 ? -7.099 -2.090 -1.264 1.00 0.00 32 VAL A CA 14
ATOM 12654 C C . VAL A 1 32 ? -7.558 -3.510 -0.943 1.00 0.00 32 VAL A C 14
ATOM 12655 O O . VAL A 1 32 ? -7.050 -4.468 -1.505 1.00 0.00 32 VAL A O 14
ATOM 12668 N N . THR A 1 33 ? -8.562 -3.634 -0.080 1.00 0.00 33 THR A N 14
ATOM 12669 C CA . THR A 1 33 ? -9.113 -4.934 0.267 1.00 0.00 33 THR A CA 14
ATOM 12670 C C . THR A 1 33 ? -9.775 -5.587 -0.956 1.00 0.00 33 THR A C 14
ATOM 12671 O O . THR A 1 33 ? -9.693 -6.806 -1.143 1.00 0.00 33 THR A O 14
ATOM 12682 N N . ALA A 1 34 ? -10.352 -4.763 -1.829 1.00 0.00 34 ALA A N 14
ATOM 12683 C CA . ALA A 1 34 ? -10.964 -5.257 -3.056 1.00 0.00 34 ALA A CA 14
ATOM 12684 C C . ALA A 1 34 ? -9.892 -5.827 -3.985 1.00 0.00 34 ALA A C 14
ATOM 12685 O O . ALA A 1 34 ? -10.164 -6.688 -4.831 1.00 0.00 34 ALA A O 14
ATOM 12692 N N . VAL A 1 35 ? -8.676 -5.351 -3.822 1.00 0.00 35 VAL A N 14
ATOM 12693 C CA . VAL A 1 35 ? -7.574 -5.832 -4.610 1.00 0.00 35 VAL A CA 14
ATOM 12694 C C . VAL A 1 35 ? -6.856 -7.010 -3.938 1.00 0.00 35 VAL A C 14
ATOM 12695 O O . VAL A 1 35 ? -6.769 -8.101 -4.504 1.00 0.00 35 VAL A O 14
ATOM 12708 N N . VAL A 1 36 ? -6.396 -6.804 -2.723 1.00 0.00 36 VAL A N 14
ATOM 12709 C CA . VAL A 1 36 ? -5.506 -7.780 -2.063 1.00 0.00 36 VAL A CA 14
ATOM 12710 C C . VAL A 1 36 ? -6.239 -8.892 -1.319 1.00 0.00 36 VAL A C 14
ATOM 12711 O O . VAL A 1 36 ? -5.610 -9.818 -0.808 1.00 0.00 36 VAL A O 14
ATOM 12724 N N . GLY A 1 37 ? -7.527 -8.791 -1.223 1.00 0.00 37 GLY A N 14
ATOM 12725 C CA . GLY A 1 37 ? -8.289 -9.817 -0.561 1.00 0.00 37 GLY A CA 14
ATOM 12726 C C . GLY A 1 37 ? -8.790 -9.364 0.768 1.00 0.00 37 GLY A C 14
ATOM 12727 O O . GLY A 1 37 ? -9.974 -9.451 1.061 1.00 0.00 37 GLY A O 14
ATOM 12731 N N . GLY A 1 38 ? -7.894 -8.868 1.552 1.00 0.00 38 GLY A N 14
ATOM 12732 C CA . GLY A 1 38 ? -8.238 -8.362 2.849 1.00 0.00 38 GLY A CA 14
ATOM 12733 C C . GLY A 1 38 ? -7.351 -8.907 3.929 1.00 0.00 38 GLY A C 14
ATOM 12734 O O . GLY A 1 38 ? -6.661 -9.906 3.724 1.00 0.00 38 GLY A O 14
ATOM 12738 N N . GLY A 1 39 ? -7.284 -8.200 5.040 1.00 0.00 39 GLY A N 14
ATOM 12739 C CA . GLY A 1 39 ? -6.541 -8.664 6.208 1.00 0.00 39 GLY A CA 14
ATOM 12740 C C . GLY A 1 39 ? -5.076 -8.331 6.125 1.00 0.00 39 GLY A C 14
ATOM 12741 O O . GLY A 1 39 ? -4.360 -8.346 7.121 1.00 0.00 39 GLY A O 14
ATOM 12745 N N . LEU A 1 40 ? -4.644 -8.039 4.935 1.00 0.00 40 LEU A N 14
ATOM 12746 C CA . LEU A 1 40 ? -3.278 -7.702 4.672 1.00 0.00 40 LEU A CA 14
ATOM 12747 C C . LEU A 1 40 ? -3.076 -6.212 4.887 1.00 0.00 40 LEU A C 14
ATOM 12748 O O . LEU A 1 40 ? -2.452 -5.778 5.874 1.00 0.00 40 LEU A O 14
ATOM 12764 N N . ILE A 1 41 ? -3.637 -5.418 4.006 1.00 0.00 41 ILE A N 14
ATOM 12765 C CA . ILE A 1 41 ? -3.504 -4.008 4.131 1.00 0.00 41 ILE A CA 14
ATOM 12766 C C . ILE A 1 41 ? -4.547 -3.514 5.089 1.00 0.00 41 ILE A C 14
ATOM 12767 O O . ILE A 1 41 ? -5.725 -3.375 4.737 1.00 0.00 41 ILE A O 14
ATOM 12783 N N . THR A 1 42 ? -4.134 -3.340 6.290 1.00 0.00 42 THR A N 14
ATOM 12784 C CA . THR A 1 42 ? -4.974 -2.830 7.316 1.00 0.00 42 THR A CA 14
ATOM 12785 C C . THR A 1 42 ? -4.736 -1.340 7.428 1.00 0.00 42 THR A C 14
ATOM 12786 O O . THR A 1 42 ? -3.878 -0.789 6.713 1.00 0.00 42 THR A O 14
ATOM 12797 N N . ALA A 1 43 ? -5.475 -0.683 8.296 1.00 0.00 43 ALA A N 14
ATOM 12798 C CA . ALA A 1 43 ? -5.327 0.746 8.533 1.00 0.00 43 ALA A CA 14
ATOM 12799 C C . ALA A 1 43 ? -3.907 1.078 8.963 1.00 0.00 43 ALA A C 14
ATOM 12800 O O . ALA A 1 43 ? -3.371 2.144 8.627 1.00 0.00 43 ALA A O 14
ATOM 12807 N N . GLY A 1 44 ? -3.306 0.159 9.692 1.00 0.00 44 GLY A N 14
ATOM 12808 C CA . GLY A 1 44 ? -1.944 0.302 10.117 1.00 0.00 44 GLY A CA 14
ATOM 12809 C C . GLY A 1 44 ? -0.990 0.253 8.951 1.00 0.00 44 GLY A C 14
ATOM 12810 O O . GLY A 1 44 ? 0.013 0.969 8.932 1.00 0.00 44 GLY A O 14
ATOM 12814 N N . ILE A 1 45 ? -1.304 -0.560 7.951 1.00 0.00 45 ILE A N 14
ATOM 12815 C CA . ILE A 1 45 ? -0.451 -0.660 6.795 1.00 0.00 45 ILE A CA 14
ATOM 12816 C C . ILE A 1 45 ? -0.625 0.577 5.934 1.00 0.00 45 ILE A C 14
ATOM 12817 O O . ILE A 1 45 ? 0.350 1.152 5.493 1.00 0.00 45 ILE A O 14
ATOM 12833 N N . VAL A 1 46 ? -1.874 1.002 5.753 1.00 0.00 46 VAL A N 14
ATOM 12834 C CA . VAL A 1 46 ? -2.196 2.209 4.979 1.00 0.00 46 VAL A CA 14
ATOM 12835 C C . VAL A 1 46 ? -1.447 3.426 5.539 1.00 0.00 46 VAL A C 14
ATOM 12836 O O . VAL A 1 46 ? -0.814 4.178 4.786 1.00 0.00 46 VAL A O 14
ATOM 12849 N N . ALA A 1 47 ? -1.483 3.577 6.858 1.00 0.00 47 ALA A N 14
ATOM 12850 C CA . ALA A 1 47 ? -0.791 4.668 7.532 1.00 0.00 47 ALA A CA 14
ATOM 12851 C C . ALA A 1 47 ? 0.719 4.567 7.313 1.00 0.00 47 ALA A C 14
ATOM 12852 O O . ALA A 1 47 ? 1.364 5.543 6.905 1.00 0.00 47 ALA A O 14
ATOM 12859 N N . THR A 1 48 ? 1.264 3.377 7.545 1.00 0.00 48 THR A N 14
ATOM 12860 C CA . THR A 1 48 ? 2.686 3.128 7.385 1.00 0.00 48 THR A CA 14
ATOM 12861 C C . THR A 1 48 ? 3.132 3.376 5.938 1.00 0.00 48 THR A C 14
ATOM 12862 O O . THR A 1 48 ? 4.051 4.145 5.695 1.00 0.00 48 THR A O 14
ATOM 12873 N N . ALA A 1 49 ? 2.428 2.771 4.997 1.00 0.00 49 ALA A N 14
ATOM 12874 C CA . ALA A 1 49 ? 2.759 2.851 3.589 1.00 0.00 49 ALA A CA 14
ATOM 12875 C C . ALA A 1 49 ? 2.746 4.289 3.088 1.00 0.00 49 ALA A C 14
ATOM 12876 O O . ALA A 1 49 ? 3.676 4.715 2.408 1.00 0.00 49 ALA A O 14
ATOM 12883 N N . LYS A 1 50 ? 1.729 5.058 3.473 1.00 0.00 50 LYS A N 14
ATOM 12884 C CA . LYS A 1 50 ? 1.665 6.457 3.069 1.00 0.00 50 LYS A CA 14
ATOM 12885 C C . LYS A 1 50 ? 2.800 7.268 3.675 1.00 0.00 50 LYS A C 14
ATOM 12886 O O . LYS A 1 50 ? 3.296 8.224 3.067 1.00 0.00 50 LYS A O 14
ATOM 12905 N N . SER A 1 51 ? 3.230 6.880 4.843 1.00 0.00 51 SER A N 14
ATOM 12906 C CA . SER A 1 51 ? 4.306 7.558 5.495 1.00 0.00 51 SER A CA 14
ATOM 12907 C C . SER A 1 51 ? 5.634 7.209 4.809 1.00 0.00 51 SER A C 14
ATOM 12908 O O . SER A 1 51 ? 6.487 8.071 4.614 1.00 0.00 51 SER A O 14
ATOM 12916 N N . LEU A 1 52 ? 5.768 5.959 4.387 1.00 0.00 52 LEU A N 14
ATOM 12917 C CA . LEU A 1 52 ? 6.960 5.500 3.697 1.00 0.00 52 LEU A CA 14
ATOM 12918 C C . LEU A 1 52 ? 7.083 6.171 2.337 1.00 0.00 52 LEU A C 14
ATOM 12919 O O . LEU A 1 52 ? 8.178 6.540 1.926 1.00 0.00 52 LEU A O 14
ATOM 12935 N N . ILE A 1 53 ? 5.959 6.358 1.643 1.00 0.00 53 ILE A N 14
ATOM 12936 C CA . ILE A 1 53 ? 5.992 6.996 0.328 1.00 0.00 53 ILE A CA 14
ATOM 12937 C C . ILE A 1 53 ? 6.263 8.492 0.467 1.00 0.00 53 ILE A C 14
ATOM 12938 O O . ILE A 1 53 ? 6.767 9.127 -0.450 1.00 0.00 53 ILE A O 14
ATOM 12954 N N . LYS A 1 54 ? 5.933 9.033 1.632 1.00 0.00 54 LYS A N 14
ATOM 12955 C CA . LYS A 1 54 ? 6.142 10.435 1.921 1.00 0.00 54 LYS A CA 14
ATOM 12956 C C . LYS A 1 54 ? 7.641 10.730 2.078 1.00 0.00 54 LYS A C 14
ATOM 12957 O O . LYS A 1 54 ? 8.137 11.741 1.595 1.00 0.00 54 LYS A O 14
ATOM 12976 N N . LYS A 1 55 ? 8.348 9.835 2.743 1.00 0.00 55 LYS A N 14
ATOM 12977 C CA . LYS A 1 55 ? 9.779 10.016 2.992 1.00 0.00 55 LYS A CA 14
ATOM 12978 C C . LYS A 1 55 ? 10.672 9.291 1.999 1.00 0.00 55 LYS A C 14
ATOM 12979 O O . LYS A 1 55 ? 11.531 9.897 1.368 1.00 0.00 55 LYS A O 14
ATOM 12998 N N . TYR A 1 56 ? 10.480 8.011 1.876 1.00 0.00 56 TYR A N 14
ATOM 12999 C CA . TYR A 1 56 ? 11.347 7.180 1.067 1.00 0.00 56 TYR A CA 14
ATOM 13000 C C . TYR A 1 56 ? 10.884 7.142 -0.377 1.00 0.00 56 TYR A C 14
ATOM 13001 O O . TYR A 1 56 ? 11.700 7.170 -1.304 1.00 0.00 56 TYR A O 14
ATOM 13019 N N . GLY A 1 57 ? 9.594 7.073 -0.569 1.00 0.00 57 GLY A N 14
ATOM 13020 C CA . GLY A 1 57 ? 9.055 7.089 -1.902 1.00 0.00 57 GLY A CA 14
ATOM 13021 C C . GLY A 1 57 ? 8.138 5.924 -2.169 1.00 0.00 57 GLY A C 14
ATOM 13022 O O . GLY A 1 57 ? 8.120 4.939 -1.406 1.00 0.00 57 GLY A O 14
ATOM 13026 N N . ALA A 1 58 ? 7.380 6.027 -3.245 1.00 0.00 58 ALA A N 14
ATOM 13027 C CA . ALA A 1 58 ? 6.411 5.016 -3.624 1.00 0.00 58 ALA A CA 14
ATOM 13028 C C . ALA A 1 58 ? 7.069 3.692 -3.970 1.00 0.00 58 ALA A C 14
ATOM 13029 O O . ALA A 1 58 ? 6.567 2.630 -3.606 1.00 0.00 58 ALA A O 14
ATOM 13036 N N . LYS A 1 59 ? 8.213 3.757 -4.625 1.00 0.00 59 LYS A N 14
ATOM 13037 C CA . LYS A 1 59 ? 8.925 2.551 -5.030 1.00 0.00 59 LYS A CA 14
ATOM 13038 C C . LYS A 1 59 ? 9.436 1.785 -3.806 1.00 0.00 59 LYS A C 14
ATOM 13039 O O . LYS A 1 59 ? 9.432 0.537 -3.795 1.00 0.00 59 LYS A O 14
ATOM 13058 N N . TYR A 1 60 ? 9.817 2.530 -2.757 1.00 0.00 60 TYR A N 14
ATOM 13059 C CA . TYR A 1 60 ? 10.300 1.937 -1.523 1.00 0.00 60 TYR A CA 14
ATOM 13060 C C . TYR A 1 60 ? 9.203 1.124 -0.918 1.00 0.00 60 TYR A C 14
ATOM 13061 O O . TYR A 1 60 ? 9.399 -0.037 -0.549 1.00 0.00 60 TYR A O 14
ATOM 13079 N N . ALA A 1 61 ? 8.044 1.738 -0.827 1.00 0.00 61 ALA A N 14
ATOM 13080 C CA . ALA A 1 61 ? 6.910 1.121 -0.219 1.00 0.00 61 ALA A CA 14
ATOM 13081 C C . ALA A 1 61 ? 6.430 -0.047 -1.026 1.00 0.00 61 ALA A C 14
ATOM 13082 O O . ALA A 1 61 ? 6.023 -1.029 -0.470 1.00 0.00 61 ALA A O 14
ATOM 13089 N N . ALA A 1 62 ? 6.505 0.061 -2.341 1.00 0.00 62 ALA A N 14
ATOM 13090 C CA . ALA A 1 62 ? 6.117 -1.028 -3.224 1.00 0.00 62 ALA A CA 14
ATOM 13091 C C . ALA A 1 62 ? 6.962 -2.268 -2.936 1.00 0.00 62 ALA A C 14
ATOM 13092 O O . ALA A 1 62 ? 6.459 -3.395 -2.919 1.00 0.00 62 ALA A O 14
ATOM 13099 N N . ALA A 1 63 ? 8.241 -2.051 -2.682 1.00 0.00 63 ALA A N 14
ATOM 13100 C CA . ALA A 1 63 ? 9.136 -3.135 -2.340 1.00 0.00 63 ALA A CA 14
ATOM 13101 C C . ALA A 1 63 ? 8.849 -3.610 -0.916 1.00 0.00 63 ALA A C 14
ATOM 13102 O O . ALA A 1 63 ? 8.758 -4.807 -0.665 1.00 0.00 63 ALA A O 14
ATOM 13109 N N . TRP A 1 64 ? 8.651 -2.650 -0.012 1.00 0.00 64 TRP A N 14
ATOM 13110 C CA . TRP A 1 64 ? 8.345 -2.908 1.401 1.00 0.00 64 TRP A CA 14
ATOM 13111 C C . TRP A 1 64 ? 7.085 -3.760 1.534 1.00 0.00 64 TRP A C 14
ATOM 13112 O O . TRP A 1 64 ? 7.064 -4.742 2.299 1.00 0.00 64 TRP A O 14
ATOM 13133 N N . LEU A 1 1 ? 5.883 -3.277 1.019 1.00 0.00 1 LEU A N 15
ATOM 13134 C CA . LEU A 1 1 ? 4.605 -3.967 1.015 1.00 0.00 1 LEU A CA 15
ATOM 13135 C C . LEU A 1 1 ? 4.814 -5.409 0.651 1.00 0.00 1 LEU A C 15
ATOM 13136 O O . LEU A 1 1 ? 4.406 -6.301 1.371 1.00 0.00 1 LEU A O 15
ATOM 13152 N N . THR A 1 2 ? 5.508 -5.617 -0.434 1.00 0.00 2 THR A N 15
ATOM 13153 C CA . THR A 1 2 ? 5.794 -6.934 -0.939 1.00 0.00 2 THR A CA 15
ATOM 13154 C C . THR A 1 2 ? 6.511 -7.777 0.111 1.00 0.00 2 THR A C 15
ATOM 13155 O O . THR A 1 2 ? 6.063 -8.887 0.428 1.00 0.00 2 THR A O 15
ATOM 13166 N N . ALA A 1 3 ? 7.552 -7.203 0.679 1.00 0.00 3 ALA A N 15
ATOM 13167 C CA . ALA A 1 3 ? 8.399 -7.871 1.654 1.00 0.00 3 ALA A CA 15
ATOM 13168 C C . ALA A 1 3 ? 7.650 -8.235 2.932 1.00 0.00 3 ALA A C 15
ATOM 13169 O O . ALA A 1 3 ? 7.802 -9.337 3.459 1.00 0.00 3 ALA A O 15
ATOM 13176 N N . ASN A 1 4 ? 6.828 -7.337 3.402 1.00 0.00 4 ASN A N 15
ATOM 13177 C CA . ASN A 1 4 ? 6.162 -7.517 4.687 1.00 0.00 4 ASN A CA 15
ATOM 13178 C C . ASN A 1 4 ? 4.853 -8.252 4.575 1.00 0.00 4 ASN A C 15
ATOM 13179 O O . ASN A 1 4 ? 4.480 -9.002 5.476 1.00 0.00 4 ASN A O 15
ATOM 13190 N N . LEU A 1 5 ? 4.151 -8.055 3.492 1.00 0.00 5 LEU A N 15
ATOM 13191 C CA . LEU A 1 5 ? 2.862 -8.701 3.324 1.00 0.00 5 LEU A CA 15
ATOM 13192 C C . LEU A 1 5 ? 3.024 -10.034 2.628 1.00 0.00 5 LEU A C 15
ATOM 13193 O O . LEU A 1 5 ? 2.229 -10.947 2.837 1.00 0.00 5 LEU A O 15
ATOM 13209 N N . GLY A 1 6 ? 4.058 -10.152 1.816 1.00 0.00 6 GLY A N 15
ATOM 13210 C CA . GLY A 1 6 ? 4.269 -11.385 1.101 1.00 0.00 6 GLY A CA 15
ATOM 13211 C C . GLY A 1 6 ? 3.394 -11.409 -0.112 1.00 0.00 6 GLY A C 15
ATOM 13212 O O . GLY A 1 6 ? 2.734 -12.411 -0.416 1.00 0.00 6 GLY A O 15
ATOM 13216 N N . ILE A 1 7 ? 3.363 -10.298 -0.796 1.00 0.00 7 ILE A N 15
ATOM 13217 C CA . ILE A 1 7 ? 2.514 -10.153 -1.957 1.00 0.00 7 ILE A CA 15
ATOM 13218 C C . ILE A 1 7 ? 3.348 -9.995 -3.198 1.00 0.00 7 ILE A C 15
ATOM 13219 O O . ILE A 1 7 ? 4.574 -9.955 -3.121 1.00 0.00 7 ILE A O 15
ATOM 13235 N N . SER A 1 8 ? 2.702 -9.921 -4.322 1.00 0.00 8 SER A N 15
ATOM 13236 C CA . SER A 1 8 ? 3.379 -9.700 -5.557 1.00 0.00 8 SER A CA 15
ATOM 13237 C C . SER A 1 8 ? 3.680 -8.208 -5.701 1.00 0.00 8 SER A C 15
ATOM 13238 O O . SER A 1 8 ? 2.997 -7.364 -5.089 1.00 0.00 8 SER A O 15
ATOM 13246 N N . SER A 1 9 ? 4.656 -7.871 -6.506 1.00 0.00 9 SER A N 15
ATOM 13247 C CA . SER A 1 9 ? 5.006 -6.493 -6.706 1.00 0.00 9 SER A CA 15
ATOM 13248 C C . SER A 1 9 ? 3.946 -5.805 -7.560 1.00 0.00 9 SER A C 15
ATOM 13249 O O . SER A 1 9 ? 3.800 -4.586 -7.522 1.00 0.00 9 SER A O 15
ATOM 13257 N N . TYR A 1 10 ? 3.198 -6.606 -8.323 1.00 0.00 10 TYR A N 15
ATOM 13258 C CA . TYR A 1 10 ? 2.078 -6.105 -9.082 1.00 0.00 10 TYR A CA 15
ATOM 13259 C C . TYR A 1 10 ? 1.039 -5.589 -8.102 1.00 0.00 10 TYR A C 15
ATOM 13260 O O . TYR A 1 10 ? 0.594 -4.448 -8.209 1.00 0.00 10 TYR A O 15
ATOM 13278 N N . ALA A 1 11 ? 0.691 -6.432 -7.124 1.00 0.00 11 ALA A N 15
ATOM 13279 C CA . ALA A 1 11 ? -0.279 -6.078 -6.099 1.00 0.00 11 ALA A CA 15
ATOM 13280 C C . ALA A 1 11 ? 0.195 -4.888 -5.318 1.00 0.00 11 ALA A C 15
ATOM 13281 O O . ALA A 1 11 ? -0.568 -3.970 -5.083 1.00 0.00 11 ALA A O 15
ATOM 13288 N N . ALA A 1 12 ? 1.467 -4.896 -4.956 1.00 0.00 12 ALA A N 15
ATOM 13289 C CA . ALA A 1 12 ? 2.072 -3.801 -4.217 1.00 0.00 12 ALA A CA 15
ATOM 13290 C C . ALA A 1 12 ? 1.947 -2.499 -4.986 1.00 0.00 12 ALA A C 15
ATOM 13291 O O . ALA A 1 12 ? 1.550 -1.488 -4.433 1.00 0.00 12 ALA A O 15
ATOM 13298 N N . LYS A 1 13 ? 2.241 -2.557 -6.276 1.00 0.00 13 LYS A N 15
ATOM 13299 C CA . LYS A 1 13 ? 2.156 -1.405 -7.169 1.00 0.00 13 LYS A CA 15
ATOM 13300 C C . LYS A 1 13 ? 0.724 -0.874 -7.193 1.00 0.00 13 LYS A C 15
ATOM 13301 O O . LYS A 1 13 ? 0.482 0.343 -7.183 1.00 0.00 13 LYS A O 15
ATOM 13320 N N . LYS A 1 14 ? -0.204 -1.793 -7.217 1.00 0.00 14 LYS A N 15
ATOM 13321 C CA . LYS A 1 14 ? -1.617 -1.478 -7.196 1.00 0.00 14 LYS A CA 15
ATOM 13322 C C . LYS A 1 14 ? -2.006 -0.820 -5.878 1.00 0.00 14 LYS A C 15
ATOM 13323 O O . LYS A 1 14 ? -2.722 0.185 -5.875 1.00 0.00 14 LYS A O 15
ATOM 13342 N N . VAL A 1 15 ? -1.518 -1.377 -4.770 1.00 0.00 15 VAL A N 15
ATOM 13343 C CA . VAL A 1 15 ? -1.720 -0.787 -3.437 1.00 0.00 15 VAL A CA 15
ATOM 13344 C C . VAL A 1 15 ? -1.191 0.643 -3.420 1.00 0.00 15 VAL A C 15
ATOM 13345 O O . VAL A 1 15 ? -1.863 1.552 -2.927 1.00 0.00 15 VAL A O 15
ATOM 13358 N N . ILE A 1 16 ? 0.003 0.824 -3.994 1.00 0.00 16 ILE A N 15
ATOM 13359 C CA . ILE A 1 16 ? 0.665 2.128 -4.081 1.00 0.00 16 ILE A CA 15
ATOM 13360 C C . ILE A 1 16 ? -0.240 3.140 -4.745 1.00 0.00 16 ILE A C 15
ATOM 13361 O O . ILE A 1 16 ? -0.410 4.245 -4.249 1.00 0.00 16 ILE A O 15
ATOM 13377 N N . ASP A 1 17 ? -0.848 2.738 -5.837 1.00 0.00 17 ASP A N 15
ATOM 13378 C CA . ASP A 1 17 ? -1.764 3.600 -6.563 1.00 0.00 17 ASP A CA 15
ATOM 13379 C C . ASP A 1 17 ? -2.930 4.004 -5.690 1.00 0.00 17 ASP A C 15
ATOM 13380 O O . ASP A 1 17 ? -3.285 5.166 -5.621 1.00 0.00 17 ASP A O 15
ATOM 13389 N N . ILE A 1 18 ? -3.458 3.064 -4.964 1.00 0.00 18 ILE A N 15
ATOM 13390 C CA . ILE A 1 18 ? -4.627 3.304 -4.145 1.00 0.00 18 ILE A CA 15
ATOM 13391 C C . ILE A 1 18 ? -4.292 4.196 -2.940 1.00 0.00 18 ILE A C 15
ATOM 13392 O O . ILE A 1 18 ? -4.975 5.175 -2.696 1.00 0.00 18 ILE A O 15
ATOM 13408 N N . ILE A 1 19 ? -3.247 3.854 -2.202 1.00 0.00 19 ILE A N 15
ATOM 13409 C CA . ILE A 1 19 ? -2.832 4.665 -1.032 1.00 0.00 19 ILE A CA 15
ATOM 13410 C C . ILE A 1 19 ? -2.403 6.094 -1.444 1.00 0.00 19 ILE A C 15
ATOM 13411 O O . ILE A 1 19 ? -2.468 7.031 -0.640 1.00 0.00 19 ILE A O 15
ATOM 13427 N N . ASN A 1 20 ? -1.965 6.237 -2.689 1.00 0.00 20 ASN A N 15
ATOM 13428 C CA . ASN A 1 20 ? -1.518 7.523 -3.228 1.00 0.00 20 ASN A CA 15
ATOM 13429 C C . ASN A 1 20 ? -2.741 8.344 -3.675 1.00 0.00 20 ASN A C 15
ATOM 13430 O O . ASN A 1 20 ? -2.779 9.568 -3.538 1.00 0.00 20 ASN A O 15
ATOM 13441 N N . THR A 1 21 ? -3.743 7.659 -4.195 1.00 0.00 21 THR A N 15
ATOM 13442 C CA . THR A 1 21 ? -4.939 8.312 -4.702 1.00 0.00 21 THR A CA 15
ATOM 13443 C C . THR A 1 21 ? -5.956 8.594 -3.591 1.00 0.00 21 THR A C 15
ATOM 13444 O O . THR A 1 21 ? -6.447 9.722 -3.452 1.00 0.00 21 THR A O 15
ATOM 13455 N N . GLY A 1 22 ? -6.237 7.581 -2.793 1.00 0.00 22 GLY A N 15
ATOM 13456 C CA . GLY A 1 22 ? -7.217 7.687 -1.748 1.00 0.00 22 GLY A CA 15
ATOM 13457 C C . GLY A 1 22 ? -6.767 8.600 -0.642 1.00 0.00 22 GLY A C 15
ATOM 13458 O O . GLY A 1 22 ? -5.564 8.789 -0.425 1.00 0.00 22 GLY A O 15
ATOM 13462 N N . SER A 1 23 ? -7.702 9.171 0.038 1.00 0.00 23 SER A N 15
ATOM 13463 C CA . SER A 1 23 ? -7.411 10.086 1.092 1.00 0.00 23 SER A CA 15
ATOM 13464 C C . SER A 1 23 ? -7.590 9.440 2.471 1.00 0.00 23 SER A C 15
ATOM 13465 O O . SER A 1 23 ? -6.600 9.033 3.108 1.00 0.00 23 SER A O 15
ATOM 13473 N N . ALA A 1 24 ? -8.841 9.321 2.913 1.00 0.00 24 ALA A N 15
ATOM 13474 C CA . ALA A 1 24 ? -9.156 8.746 4.219 1.00 0.00 24 ALA A CA 15
ATOM 13475 C C . ALA A 1 24 ? -8.718 7.307 4.308 1.00 0.00 24 ALA A C 15
ATOM 13476 O O . ALA A 1 24 ? -8.938 6.524 3.379 1.00 0.00 24 ALA A O 15
ATOM 13483 N N . VAL A 1 25 ? -8.130 6.964 5.435 1.00 0.00 25 VAL A N 15
ATOM 13484 C CA . VAL A 1 25 ? -7.606 5.630 5.692 1.00 0.00 25 VAL A CA 15
ATOM 13485 C C . VAL A 1 25 ? -8.673 4.561 5.475 1.00 0.00 25 VAL A C 15
ATOM 13486 O O . VAL A 1 25 ? -8.448 3.611 4.735 1.00 0.00 25 VAL A O 15
ATOM 13499 N N . ALA A 1 26 ? -9.846 4.763 6.065 1.00 0.00 26 ALA A N 15
ATOM 13500 C CA . ALA A 1 26 ? -10.958 3.817 5.941 1.00 0.00 26 ALA A CA 15
ATOM 13501 C C . ALA A 1 26 ? -11.373 3.631 4.481 1.00 0.00 26 ALA A C 15
ATOM 13502 O O . ALA A 1 26 ? -11.715 2.515 4.054 1.00 0.00 26 ALA A O 15
ATOM 13509 N N . THR A 1 27 ? -11.270 4.700 3.715 1.00 0.00 27 THR A N 15
ATOM 13510 C CA . THR A 1 27 ? -11.649 4.686 2.323 1.00 0.00 27 THR A CA 15
ATOM 13511 C C . THR A 1 27 ? -10.623 3.871 1.521 1.00 0.00 27 THR A C 15
ATOM 13512 O O . THR A 1 27 ? -10.982 3.034 0.675 1.00 0.00 27 THR A O 15
ATOM 13523 N N . ILE A 1 28 ? -9.359 4.074 1.845 1.00 0.00 28 ILE A N 15
ATOM 13524 C CA . ILE A 1 28 ? -8.280 3.371 1.206 1.00 0.00 28 ILE A CA 15
ATOM 13525 C C . ILE A 1 28 ? -8.368 1.890 1.516 1.00 0.00 28 ILE A C 15
ATOM 13526 O O . ILE A 1 28 ? -8.289 1.076 0.605 1.00 0.00 28 ILE A O 15
ATOM 13542 N N . ILE A 1 29 ? -8.592 1.553 2.793 1.00 0.00 29 ILE A N 15
ATOM 13543 C CA . ILE A 1 29 ? -8.704 0.157 3.219 1.00 0.00 29 ILE A CA 15
ATOM 13544 C C . ILE A 1 29 ? -9.736 -0.583 2.383 1.00 0.00 29 ILE A C 15
ATOM 13545 O O . ILE A 1 29 ? -9.469 -1.675 1.901 1.00 0.00 29 ILE A O 15
ATOM 13561 N N . ALA A 1 30 ? -10.874 0.050 2.154 1.00 0.00 30 ALA A N 15
ATOM 13562 C CA . ALA A 1 30 ? -11.952 -0.564 1.401 1.00 0.00 30 ALA A CA 15
ATOM 13563 C C . ALA A 1 30 ? -11.508 -0.871 -0.017 1.00 0.00 30 ALA A C 15
ATOM 13564 O O . ALA A 1 30 ? -11.753 -1.972 -0.542 1.00 0.00 30 ALA A O 15
ATOM 13571 N N . LEU A 1 31 ? -10.800 0.067 -0.601 1.00 0.00 31 LEU A N 15
ATOM 13572 C CA . LEU A 1 31 ? -10.357 -0.064 -1.966 1.00 0.00 31 LEU A CA 15
ATOM 13573 C C . LEU A 1 31 ? -9.248 -1.110 -2.093 1.00 0.00 31 LEU A C 15
ATOM 13574 O O . LEU A 1 31 ? -9.321 -2.004 -2.943 1.00 0.00 31 LEU A O 15
ATOM 13590 N N . VAL A 1 32 ? -8.258 -1.039 -1.215 1.00 0.00 32 VAL A N 15
ATOM 13591 C CA . VAL A 1 32 ? -7.129 -1.959 -1.281 1.00 0.00 32 VAL A CA 15
ATOM 13592 C C . VAL A 1 32 ? -7.600 -3.385 -0.983 1.00 0.00 32 VAL A C 15
ATOM 13593 O O . VAL A 1 32 ? -7.171 -4.340 -1.634 1.00 0.00 32 VAL A O 15
ATOM 13606 N N . THR A 1 33 ? -8.534 -3.513 -0.050 1.00 0.00 33 THR A N 15
ATOM 13607 C CA . THR A 1 33 ? -9.063 -4.811 0.325 1.00 0.00 33 THR A CA 15
ATOM 13608 C C . THR A 1 33 ? -9.876 -5.425 -0.826 1.00 0.00 33 THR A C 15
ATOM 13609 O O . THR A 1 33 ? -9.934 -6.638 -0.986 1.00 0.00 33 THR A O 15
ATOM 13620 N N . ALA A 1 34 ? -10.459 -4.589 -1.654 1.00 0.00 34 ALA A N 15
ATOM 13621 C CA . ALA A 1 34 ? -11.187 -5.080 -2.806 1.00 0.00 34 ALA A CA 15
ATOM 13622 C C . ALA A 1 34 ? -10.212 -5.594 -3.873 1.00 0.00 34 ALA A C 15
ATOM 13623 O O . ALA A 1 34 ? -10.490 -6.568 -4.581 1.00 0.00 34 ALA A O 15
ATOM 13630 N N . VAL A 1 35 ? -9.050 -4.975 -3.933 1.00 0.00 35 VAL A N 15
ATOM 13631 C CA . VAL A 1 35 ? -8.058 -5.288 -4.942 1.00 0.00 35 VAL A CA 15
ATOM 13632 C C . VAL A 1 35 ? -7.166 -6.474 -4.549 1.00 0.00 35 VAL A C 15
ATOM 13633 O O . VAL A 1 35 ? -6.927 -7.382 -5.366 1.00 0.00 35 VAL A O 15
ATOM 13646 N N . VAL A 1 36 ? -6.685 -6.486 -3.321 1.00 0.00 36 VAL A N 15
ATOM 13647 C CA . VAL A 1 36 ? -5.747 -7.544 -2.897 1.00 0.00 36 VAL A CA 15
ATOM 13648 C C . VAL A 1 36 ? -6.422 -8.631 -2.078 1.00 0.00 36 VAL A C 15
ATOM 13649 O O . VAL A 1 36 ? -5.867 -9.718 -1.898 1.00 0.00 36 VAL A O 15
ATOM 13662 N N . GLY A 1 37 ? -7.588 -8.343 -1.589 1.00 0.00 37 GLY A N 15
ATOM 13663 C CA . GLY A 1 37 ? -8.241 -9.238 -0.692 1.00 0.00 37 GLY A CA 15
ATOM 13664 C C . GLY A 1 37 ? -8.109 -8.700 0.701 1.00 0.00 37 GLY A C 15
ATOM 13665 O O . GLY A 1 37 ? -7.656 -7.565 0.881 1.00 0.00 37 GLY A O 15
ATOM 13669 N N . GLY A 1 38 ? -8.471 -9.462 1.672 1.00 0.00 38 GLY A N 15
ATOM 13670 C CA . GLY A 1 38 ? -8.380 -8.996 3.019 1.00 0.00 38 GLY A CA 15
ATOM 13671 C C . GLY A 1 38 ? -7.179 -9.536 3.726 1.00 0.00 38 GLY A C 15
ATOM 13672 O O . GLY A 1 38 ? -6.444 -10.356 3.187 1.00 0.00 38 GLY A O 15
ATOM 13676 N N . GLY A 1 39 ? -6.909 -9.010 4.879 1.00 0.00 39 GLY A N 15
ATOM 13677 C CA . GLY A 1 39 ? -5.881 -9.555 5.711 1.00 0.00 39 GLY A CA 15
ATOM 13678 C C . GLY A 1 39 ? -4.566 -8.889 5.512 1.00 0.00 39 GLY A C 15
ATOM 13679 O O . GLY A 1 39 ? -3.745 -8.830 6.424 1.00 0.00 39 GLY A O 15
ATOM 13683 N N . LEU A 1 40 ? -4.372 -8.378 4.343 1.00 0.00 40 LEU A N 15
ATOM 13684 C CA . LEU A 1 40 ? -3.116 -7.788 3.968 1.00 0.00 40 LEU A CA 15
ATOM 13685 C C . LEU A 1 40 ? -3.011 -6.312 4.388 1.00 0.00 40 LEU A C 15
ATOM 13686 O O . LEU A 1 40 ? -2.464 -5.977 5.454 1.00 0.00 40 LEU A O 15
ATOM 13702 N N . ILE A 1 41 ? -3.552 -5.441 3.603 1.00 0.00 41 ILE A N 15
ATOM 13703 C CA . ILE A 1 41 ? -3.455 -4.062 3.902 1.00 0.00 41 ILE A CA 15
ATOM 13704 C C . ILE A 1 41 ? -4.540 -3.652 4.873 1.00 0.00 41 ILE A C 15
ATOM 13705 O O . ILE A 1 41 ? -5.720 -3.506 4.517 1.00 0.00 41 ILE A O 15
ATOM 13721 N N . THR A 1 42 ? -4.147 -3.567 6.104 1.00 0.00 42 THR A N 15
ATOM 13722 C CA . THR A 1 42 ? -4.992 -3.118 7.162 1.00 0.00 42 THR A CA 15
ATOM 13723 C C . THR A 1 42 ? -4.719 -1.633 7.408 1.00 0.00 42 THR A C 15
ATOM 13724 O O . THR A 1 42 ? -3.872 -1.044 6.718 1.00 0.00 42 THR A O 15
ATOM 13735 N N . ALA A 1 43 ? -5.410 -1.032 8.375 1.00 0.00 43 ALA A N 15
ATOM 13736 C CA . ALA A 1 43 ? -5.240 0.390 8.709 1.00 0.00 43 ALA A CA 15
ATOM 13737 C C . ALA A 1 43 ? -3.794 0.708 9.036 1.00 0.00 43 ALA A C 15
ATOM 13738 O O . ALA A 1 43 ? -3.261 1.746 8.616 1.00 0.00 43 ALA A O 15
ATOM 13745 N N . GLY A 1 44 ? -3.157 -0.211 9.747 1.00 0.00 44 GLY A N 15
ATOM 13746 C CA . GLY A 1 44 ? -1.779 -0.053 10.120 1.00 0.00 44 GLY A CA 15
ATOM 13747 C C . GLY A 1 44 ? -0.880 -0.058 8.913 1.00 0.00 44 GLY A C 15
ATOM 13748 O O . GLY A 1 44 ? 0.079 0.729 8.838 1.00 0.00 44 GLY A O 15
ATOM 13752 N N . ILE A 1 45 ? -1.203 -0.898 7.933 1.00 0.00 45 ILE A N 15
ATOM 13753 C CA . ILE A 1 45 ? -0.416 -0.970 6.737 1.00 0.00 45 ILE A CA 15
ATOM 13754 C C . ILE A 1 45 ? -0.629 0.294 5.911 1.00 0.00 45 ILE A C 15
ATOM 13755 O O . ILE A 1 45 ? 0.327 0.877 5.433 1.00 0.00 45 ILE A O 15
ATOM 13771 N N . VAL A 1 46 ? -1.888 0.740 5.806 1.00 0.00 46 VAL A N 15
ATOM 13772 C CA . VAL A 1 46 ? -2.235 1.964 5.060 1.00 0.00 46 VAL A CA 15
ATOM 13773 C C . VAL A 1 46 ? -1.465 3.166 5.607 1.00 0.00 46 VAL A C 15
ATOM 13774 O O . VAL A 1 46 ? -0.790 3.879 4.851 1.00 0.00 46 VAL A O 15
ATOM 13787 N N . ALA A 1 47 ? -1.559 3.366 6.920 1.00 0.00 47 ALA A N 15
ATOM 13788 C CA . ALA A 1 47 ? -0.910 4.483 7.592 1.00 0.00 47 ALA A CA 15
ATOM 13789 C C . ALA A 1 47 ? 0.592 4.455 7.364 1.00 0.00 47 ALA A C 15
ATOM 13790 O O . ALA A 1 47 ? 1.193 5.469 6.969 1.00 0.00 47 ALA A O 15
ATOM 13797 N N . THR A 1 48 ? 1.181 3.296 7.559 1.00 0.00 48 THR A N 15
ATOM 13798 C CA . THR A 1 48 ? 2.597 3.127 7.373 1.00 0.00 48 THR A CA 15
ATOM 13799 C C . THR A 1 48 ? 2.987 3.365 5.899 1.00 0.00 48 THR A C 15
ATOM 13800 O O . THR A 1 48 ? 3.852 4.188 5.611 1.00 0.00 48 THR A O 15
ATOM 13811 N N . ALA A 1 49 ? 2.293 2.696 4.988 1.00 0.00 49 ALA A N 15
ATOM 13812 C CA . ALA A 1 49 ? 2.579 2.772 3.562 1.00 0.00 49 ALA A CA 15
ATOM 13813 C C . ALA A 1 49 ? 2.496 4.197 3.031 1.00 0.00 49 ALA A C 15
ATOM 13814 O O . ALA A 1 49 ? 3.400 4.643 2.318 1.00 0.00 49 ALA A O 15
ATOM 13821 N N . LYS A 1 50 ? 1.450 4.940 3.415 1.00 0.00 50 LYS A N 15
ATOM 13822 C CA . LYS A 1 50 ? 1.326 6.305 2.939 1.00 0.00 50 LYS A CA 15
ATOM 13823 C C . LYS A 1 50 ? 2.433 7.193 3.526 1.00 0.00 50 LYS A C 15
ATOM 13824 O O . LYS A 1 50 ? 2.877 8.159 2.897 1.00 0.00 50 LYS A O 15
ATOM 13843 N N . SER A 1 51 ? 2.904 6.847 4.705 1.00 0.00 51 SER A N 15
ATOM 13844 C CA . SER A 1 51 ? 3.959 7.597 5.324 1.00 0.00 51 SER A CA 15
ATOM 13845 C C . SER A 1 51 ? 5.293 7.298 4.630 1.00 0.00 51 SER A C 15
ATOM 13846 O O . SER A 1 51 ? 6.111 8.205 4.411 1.00 0.00 51 SER A O 15
ATOM 13854 N N . LEU A 1 52 ? 5.479 6.045 4.233 1.00 0.00 52 LEU A N 15
ATOM 13855 C CA . LEU A 1 52 ? 6.682 5.616 3.546 1.00 0.00 52 LEU A CA 15
ATOM 13856 C C . LEU A 1 52 ? 6.771 6.261 2.172 1.00 0.00 52 LEU A C 15
ATOM 13857 O O . LEU A 1 52 ? 7.834 6.695 1.769 1.00 0.00 52 LEU A O 15
ATOM 13873 N N . ILE A 1 53 ? 5.649 6.351 1.459 1.00 0.00 53 ILE A N 15
ATOM 13874 C CA . ILE A 1 53 ? 5.655 6.972 0.126 1.00 0.00 53 ILE A CA 15
ATOM 13875 C C . ILE A 1 53 ? 5.839 8.484 0.234 1.00 0.00 53 ILE A C 15
ATOM 13876 O O . ILE A 1 53 ? 6.332 9.133 -0.697 1.00 0.00 53 ILE A O 15
ATOM 13892 N N . LYS A 1 54 ? 5.464 9.039 1.381 1.00 0.00 54 LYS A N 15
ATOM 13893 C CA . LYS A 1 54 ? 5.588 10.459 1.604 1.00 0.00 54 LYS A CA 15
ATOM 13894 C C . LYS A 1 54 ? 7.062 10.851 1.837 1.00 0.00 54 LYS A C 15
ATOM 13895 O O . LYS A 1 54 ? 7.478 11.965 1.500 1.00 0.00 54 LYS A O 15
ATOM 13914 N N . LYS A 1 55 ? 7.842 9.942 2.414 1.00 0.00 55 LYS A N 15
ATOM 13915 C CA . LYS A 1 55 ? 9.272 10.199 2.641 1.00 0.00 55 LYS A CA 15
ATOM 13916 C C . LYS A 1 55 ? 10.181 9.468 1.657 1.00 0.00 55 LYS A C 15
ATOM 13917 O O . LYS A 1 55 ? 10.924 10.083 0.901 1.00 0.00 55 LYS A O 15
ATOM 13936 N N . TYR A 1 56 ? 10.084 8.170 1.642 1.00 0.00 56 TYR A N 15
ATOM 13937 C CA . TYR A 1 56 ? 10.989 7.334 0.881 1.00 0.00 56 TYR A CA 15
ATOM 13938 C C . TYR A 1 56 ? 10.547 7.208 -0.549 1.00 0.00 56 TYR A C 15
ATOM 13939 O O . TYR A 1 56 ? 11.378 7.150 -1.464 1.00 0.00 56 TYR A O 15
ATOM 13957 N N . GLY A 1 57 ? 9.257 7.129 -0.743 1.00 0.00 57 GLY A N 15
ATOM 13958 C CA . GLY A 1 57 ? 8.728 7.103 -2.069 1.00 0.00 57 GLY A CA 15
ATOM 13959 C C . GLY A 1 57 ? 7.856 5.911 -2.357 1.00 0.00 57 GLY A C 15
ATOM 13960 O O . GLY A 1 57 ? 7.801 4.939 -1.578 1.00 0.00 57 GLY A O 15
ATOM 13964 N N . ALA A 1 58 ? 7.185 5.993 -3.478 1.00 0.00 58 ALA A N 15
ATOM 13965 C CA . ALA A 1 58 ? 6.252 4.993 -3.951 1.00 0.00 58 ALA A CA 15
ATOM 13966 C C . ALA A 1 58 ? 6.939 3.665 -4.266 1.00 0.00 58 ALA A C 15
ATOM 13967 O O . ALA A 1 58 ? 6.389 2.587 -4.015 1.00 0.00 58 ALA A O 15
ATOM 13974 N N . LYS A 1 59 ? 8.143 3.739 -4.786 1.00 0.00 59 LYS A N 15
ATOM 13975 C CA . LYS A 1 59 ? 8.883 2.540 -5.148 1.00 0.00 59 LYS A CA 15
ATOM 13976 C C . LYS A 1 59 ? 9.353 1.807 -3.890 1.00 0.00 59 LYS A C 15
ATOM 13977 O O . LYS A 1 59 ? 9.408 0.558 -3.851 1.00 0.00 59 LYS 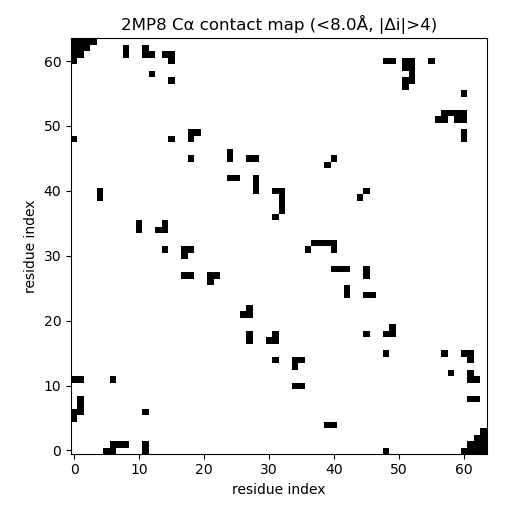A O 15
ATOM 13996 N N . TYR A 1 60 ? 9.655 2.573 -2.856 1.00 0.00 60 TYR A N 15
ATOM 13997 C CA . TYR A 1 60 ? 10.132 2.033 -1.605 1.00 0.00 60 TYR A CA 15
ATOM 13998 C C . TYR A 1 60 ? 9.054 1.199 -0.971 1.00 0.00 60 TYR A C 15
ATOM 13999 O O . TYR A 1 60 ? 9.278 0.041 -0.587 1.00 0.00 60 TYR A O 15
ATOM 14017 N N . ALA A 1 61 ? 7.887 1.792 -0.865 1.00 0.00 61 ALA A N 15
ATOM 14018 C CA . ALA A 1 61 ? 6.777 1.166 -0.215 1.00 0.00 61 ALA A CA 15
ATOM 14019 C C . ALA A 1 61 ? 6.322 -0.051 -0.959 1.00 0.00 61 ALA A C 15
ATOM 14020 O O . ALA A 1 61 ? 5.894 -0.992 -0.352 1.00 0.00 61 ALA A O 15
ATOM 14027 N N . ALA A 1 62 ? 6.447 -0.035 -2.277 1.00 0.00 62 ALA A N 15
ATOM 14028 C CA . ALA A 1 62 ? 6.083 -1.185 -3.090 1.00 0.00 62 ALA A CA 15
ATOM 14029 C C . ALA A 1 62 ? 6.908 -2.401 -2.685 1.00 0.00 62 ALA A C 15
ATOM 14030 O O . ALA A 1 62 ? 6.375 -3.503 -2.510 1.00 0.00 62 ALA A O 15
ATOM 14037 N N . ALA A 1 63 ? 8.199 -2.188 -2.495 1.00 0.00 63 ALA A N 15
ATOM 14038 C CA . ALA A 1 63 ? 9.076 -3.251 -2.058 1.00 0.00 63 ALA A CA 15
ATOM 14039 C C . ALA A 1 63 ? 8.776 -3.624 -0.609 1.00 0.00 63 ALA A C 15
ATOM 14040 O O . ALA A 1 63 ? 8.748 -4.800 -0.258 1.00 0.00 63 ALA A O 15
ATOM 14047 N N . TRP A 1 64 ? 8.500 -2.612 0.210 1.00 0.00 64 TRP A N 15
ATOM 14048 C CA . TRP A 1 64 ? 8.175 -2.807 1.621 1.00 0.00 64 TRP A CA 15
ATOM 14049 C C . TRP A 1 64 ? 6.909 -3.646 1.773 1.00 0.00 64 TRP A C 15
ATOM 14050 O O . TRP A 1 64 ? 6.874 -4.603 2.561 1.00 0.00 64 TRP A O 15
ATOM 14071 N N . LEU A 1 1 ? 6.098 -3.266 1.050 1.00 0.00 1 LEU A N 16
ATOM 14072 C CA . LEU A 1 1 ? 4.846 -4.011 1.036 1.00 0.00 1 LEU A CA 16
ATOM 14073 C C . LEU A 1 1 ? 5.109 -5.442 0.659 1.00 0.00 1 LEU A C 16
ATOM 14074 O O . LEU A 1 1 ? 4.773 -6.364 1.394 1.00 0.00 1 LEU A O 16
ATOM 14090 N N . THR A 1 2 ? 5.770 -5.602 -0.459 1.00 0.00 2 THR A N 16
ATOM 14091 C CA . THR A 1 2 ? 6.078 -6.895 -1.011 1.00 0.00 2 THR A CA 16
ATOM 14092 C C . THR A 1 2 ? 6.870 -7.736 -0.020 1.00 0.00 2 THR A C 16
ATOM 14093 O O . THR A 1 2 ? 6.503 -8.878 0.245 1.00 0.00 2 THR A O 16
ATOM 14104 N N . ALA A 1 3 ? 7.899 -7.134 0.538 1.00 0.00 3 ALA A N 16
ATOM 14105 C CA . ALA A 1 3 ? 8.801 -7.781 1.486 1.00 0.00 3 ALA A CA 16
ATOM 14106 C C . ALA A 1 3 ? 8.089 -8.251 2.754 1.00 0.00 3 ALA A C 16
ATOM 14107 O O . ALA A 1 3 ? 8.258 -9.390 3.183 1.00 0.00 3 ALA A O 16
ATOM 14114 N N . ASN A 1 4 ? 7.274 -7.390 3.322 1.00 0.00 4 ASN A N 16
ATOM 14115 C CA . ASN A 1 4 ? 6.630 -7.674 4.606 1.00 0.00 4 ASN A CA 16
ATOM 14116 C C . ASN A 1 4 ? 5.430 -8.564 4.464 1.00 0.00 4 ASN A C 16
ATOM 14117 O O . ASN A 1 4 ? 5.248 -9.512 5.235 1.00 0.00 4 ASN A O 16
ATOM 14128 N N . LEU A 1 5 ? 4.626 -8.296 3.476 1.00 0.00 5 LEU A N 16
ATOM 14129 C CA . LEU A 1 5 ? 3.400 -9.033 3.289 1.00 0.00 5 LEU A CA 16
ATOM 14130 C C . LEU A 1 5 ? 3.661 -10.308 2.519 1.00 0.00 5 LEU A C 16
ATOM 14131 O O . LEU A 1 5 ? 2.955 -11.299 2.691 1.00 0.00 5 LEU A O 16
ATOM 14147 N N . GLY A 1 6 ? 4.694 -10.292 1.692 1.00 0.00 6 GLY A N 16
ATOM 14148 C CA . GLY A 1 6 ? 5.014 -11.461 0.908 1.00 0.00 6 GLY A CA 16
ATOM 14149 C C . GLY A 1 6 ? 4.048 -11.573 -0.220 1.00 0.00 6 GLY A C 16
ATOM 14150 O O . GLY A 1 6 ? 3.486 -12.643 -0.487 1.00 0.00 6 GLY A O 16
ATOM 14154 N N . ILE A 1 7 ? 3.832 -10.465 -0.872 1.00 0.00 7 ILE A N 16
ATOM 14155 C CA . ILE A 1 7 ? 2.841 -10.393 -1.923 1.00 0.00 7 ILE A CA 16
ATOM 14156 C C . ILE A 1 7 ? 3.474 -10.278 -3.285 1.00 0.00 7 ILE A C 16
ATOM 14157 O O . ILE A 1 7 ? 4.711 -10.228 -3.415 1.00 0.00 7 ILE A O 16
ATOM 14173 N N . SER A 1 8 ? 2.639 -10.255 -4.290 1.00 0.00 8 SER A N 16
ATOM 14174 C CA . SER A 1 8 ? 3.084 -10.133 -5.634 1.00 0.00 8 SER A CA 16
ATOM 14175 C C . SER A 1 8 ? 3.444 -8.677 -5.93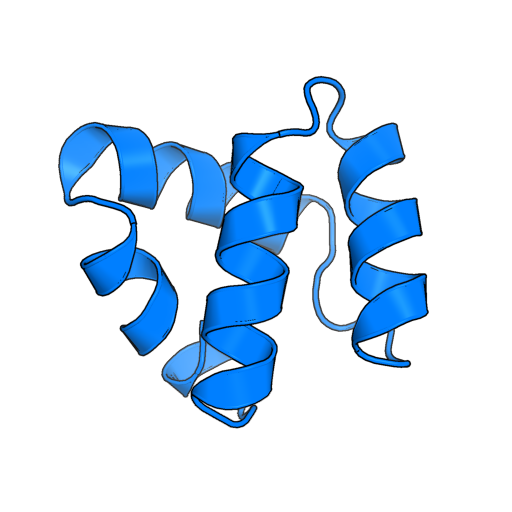5 1.00 0.00 8 SER A C 16
ATOM 14176 O O . SER A 1 8 ? 2.923 -7.741 -5.289 1.00 0.00 8 SER A O 16
ATOM 14184 N N . SER A 1 9 ? 4.316 -8.482 -6.903 1.00 0.00 9 SER A N 16
ATOM 14185 C CA . SER A 1 9 ? 4.729 -7.166 -7.317 1.00 0.00 9 SER A CA 16
ATOM 14186 C C . SER A 1 9 ? 3.540 -6.441 -7.933 1.00 0.00 9 SER A C 16
ATOM 14187 O O . SER A 1 9 ? 3.427 -5.213 -7.847 1.00 0.00 9 SER A O 16
ATOM 14195 N N . TYR A 1 10 ? 2.646 -7.215 -8.524 1.00 0.00 10 TYR A N 16
ATOM 14196 C CA . TYR A 1 10 ? 1.454 -6.685 -9.131 1.00 0.00 10 TYR A CA 16
ATOM 14197 C C . TYR A 1 10 ? 0.559 -6.086 -8.047 1.00 0.00 10 TYR A C 16
ATOM 14198 O O . TYR A 1 10 ? 0.165 -4.924 -8.138 1.00 0.00 10 TYR A O 16
ATOM 14216 N N . ALA A 1 11 ? 0.297 -6.868 -6.995 1.00 0.00 11 ALA A N 16
ATOM 14217 C CA . ALA A 1 11 ? -0.573 -6.436 -5.902 1.00 0.00 11 ALA A CA 16
ATOM 14218 C C . ALA A 1 11 ? -0.001 -5.241 -5.178 1.00 0.00 11 ALA A C 16
ATOM 14219 O O . ALA A 1 11 ? -0.726 -4.296 -4.890 1.00 0.00 11 ALA A O 16
ATOM 14226 N N . ALA A 1 12 ? 1.301 -5.267 -4.920 1.00 0.00 12 ALA A N 16
ATOM 14227 C CA . ALA A 1 12 ? 1.969 -4.166 -4.235 1.00 0.00 12 ALA A CA 16
ATOM 14228 C C . ALA A 1 12 ? 1.831 -2.882 -5.028 1.00 0.00 12 ALA A C 16
ATOM 14229 O O . ALA A 1 12 ? 1.529 -1.827 -4.478 1.00 0.00 12 ALA A O 16
ATOM 14236 N N . LYS A 1 13 ? 1.999 -3.002 -6.330 1.00 0.00 13 LYS A N 16
ATOM 14237 C CA . LYS A 1 13 ? 1.915 -1.879 -7.239 1.00 0.00 13 LYS A CA 16
ATOM 14238 C C . LYS A 1 13 ? 0.487 -1.312 -7.243 1.00 0.00 13 LYS A C 16
ATOM 14239 O O . LYS A 1 13 ? 0.281 -0.082 -7.270 1.00 0.00 13 LYS A O 16
ATOM 14258 N N . LYS A 1 14 ? -0.481 -2.221 -7.209 1.00 0.00 14 LYS A N 16
ATOM 14259 C CA . LYS A 1 14 ? -1.897 -1.866 -7.117 1.00 0.00 14 LYS A CA 16
ATOM 14260 C C . LYS A 1 14 ? -2.146 -1.049 -5.854 1.00 0.00 14 LYS A C 16
ATOM 14261 O O . LYS A 1 14 ? -2.743 0.036 -5.917 1.00 0.00 14 LYS A O 16
ATOM 14280 N N . VAL A 1 15 ? -1.681 -1.582 -4.716 1.00 0.00 15 VAL A N 16
ATOM 14281 C CA . VAL A 1 15 ? -1.796 -0.916 -3.406 1.00 0.00 15 VAL A CA 16
ATOM 14282 C C . VAL A 1 15 ? -1.247 0.506 -3.473 1.00 0.00 15 VAL A C 16
ATOM 14283 O O . VAL A 1 15 ? -1.911 1.449 -3.034 1.00 0.00 15 VAL A O 16
ATOM 14296 N N . ILE A 1 16 ? -0.053 0.644 -4.055 1.00 0.00 16 ILE A N 16
ATOM 14297 C CA . ILE A 1 16 ? 0.635 1.933 -4.183 1.00 0.00 16 ILE A CA 16
ATOM 14298 C C . ILE A 1 16 ? -0.240 2.977 -4.840 1.00 0.00 16 ILE A C 16
ATOM 14299 O O . ILE A 1 16 ? -0.370 4.094 -4.338 1.00 0.00 16 ILE A O 16
ATOM 14315 N N . ASP A 1 17 ? -0.867 2.602 -5.927 1.00 0.00 17 ASP A N 16
ATOM 14316 C CA . ASP A 1 17 ? -1.687 3.537 -6.676 1.00 0.00 17 ASP A CA 16
ATOM 14317 C C . ASP A 1 17 ? -2.859 3.995 -5.834 1.00 0.00 17 ASP A C 16
ATOM 14318 O O . ASP A 1 17 ? -3.165 5.174 -5.765 1.00 0.00 17 ASP A O 16
ATOM 14327 N N . ILE A 1 18 ? -3.455 3.067 -5.138 1.00 0.00 18 ILE A N 16
ATOM 14328 C CA . ILE A 1 18 ? -4.632 3.342 -4.335 1.00 0.00 18 ILE A CA 16
ATOM 14329 C C . ILE A 1 18 ? -4.277 4.194 -3.104 1.00 0.00 18 ILE A C 16
ATOM 14330 O O . ILE A 1 18 ? -4.919 5.211 -2.846 1.00 0.00 18 ILE A O 16
ATOM 14346 N N . ILE A 1 19 ? -3.249 3.792 -2.364 1.00 0.00 19 ILE A N 16
ATOM 14347 C CA . ILE A 1 19 ? -2.829 4.547 -1.169 1.00 0.00 19 ILE A CA 16
ATOM 14348 C C . ILE A 1 19 ? -2.365 5.965 -1.526 1.00 0.00 19 ILE A C 16
ATOM 14349 O O . ILE A 1 19 ? -2.421 6.866 -0.695 1.00 0.00 19 ILE A O 16
ATOM 14365 N N . ASN A 1 20 ? -1.908 6.151 -2.757 1.00 0.00 20 ASN A N 16
ATOM 14366 C CA . ASN A 1 20 ? -1.439 7.455 -3.225 1.00 0.00 20 ASN A CA 16
ATOM 14367 C C . ASN A 1 20 ? -2.637 8.327 -3.657 1.00 0.00 20 ASN A C 16
ATOM 14368 O O . ASN A 1 20 ? -2.647 9.547 -3.456 1.00 0.00 20 ASN A O 16
ATOM 14379 N N . THR A 1 21 ? -3.649 7.692 -4.214 1.00 0.00 21 THR A N 16
ATOM 14380 C CA . THR A 1 21 ? -4.798 8.396 -4.751 1.00 0.00 21 THR A CA 16
ATOM 14381 C C . THR A 1 21 ? -5.845 8.712 -3.688 1.00 0.00 21 THR A C 16
ATOM 14382 O O . THR A 1 21 ? -6.432 9.812 -3.679 1.00 0.00 21 THR A O 16
ATOM 14393 N N . GLY A 1 22 ? -6.088 7.758 -2.820 1.00 0.00 22 GLY A N 16
ATOM 14394 C CA . GLY A 1 22 ? -7.086 7.905 -1.792 1.00 0.00 22 GLY A CA 16
ATOM 14395 C C . GLY A 1 22 ? -6.711 8.923 -0.747 1.00 0.00 22 GLY A C 16
ATOM 14396 O O . GLY A 1 22 ? -5.550 9.350 -0.664 1.00 0.00 22 GLY A O 16
ATOM 14400 N N . SER A 1 23 ? -7.669 9.313 0.039 1.00 0.00 23 SER A N 16
ATOM 14401 C CA . SER A 1 23 ? -7.459 10.287 1.067 1.00 0.00 23 SER A CA 16
ATOM 14402 C C . SER A 1 23 ? -7.582 9.650 2.446 1.00 0.00 23 SER A C 16
ATOM 14403 O O . SER A 1 23 ? -6.565 9.346 3.102 1.00 0.00 23 SER A O 16
ATOM 14411 N N . ALA A 1 24 ? -8.817 9.401 2.845 1.00 0.00 24 ALA A N 16
ATOM 14412 C CA . ALA A 1 24 ? -9.131 8.830 4.144 1.00 0.00 24 ALA A CA 16
ATOM 14413 C C . ALA A 1 24 ? -8.655 7.397 4.228 1.00 0.00 24 ALA A C 16
ATOM 14414 O O . ALA A 1 24 ? -8.908 6.605 3.318 1.00 0.00 24 ALA A O 16
ATOM 14421 N N . VAL A 1 25 ? -7.993 7.068 5.324 1.00 0.00 25 VAL A N 16
ATOM 14422 C CA . VAL A 1 25 ? -7.436 5.733 5.554 1.00 0.00 25 VAL A CA 16
ATOM 14423 C C . VAL A 1 25 ? -8.495 4.651 5.398 1.00 0.00 25 VAL A C 16
ATOM 14424 O O . VAL A 1 25 ? -8.290 3.689 4.663 1.00 0.00 25 VAL A O 16
ATOM 14437 N N . ALA A 1 26 ? -9.636 4.856 6.034 1.00 0.00 26 ALA A N 16
ATOM 14438 C CA . ALA A 1 26 ? -10.754 3.912 5.979 1.00 0.00 26 ALA A CA 16
ATOM 14439 C C . ALA A 1 26 ? -11.206 3.672 4.542 1.00 0.00 26 ALA A C 16
ATOM 14440 O O . ALA A 1 26 ? -11.494 2.527 4.144 1.00 0.00 26 ALA A O 16
ATOM 14447 N N . THR A 1 27 ? -11.185 4.727 3.756 1.00 0.00 27 THR A N 16
ATOM 14448 C CA . THR A 1 27 ? -11.626 4.664 2.389 1.00 0.00 27 THR A CA 16
ATOM 14449 C C . THR A 1 27 ? -10.613 3.874 1.556 1.00 0.00 27 THR A C 16
ATOM 14450 O O . THR A 1 27 ? -10.984 3.027 0.735 1.00 0.00 27 THR A O 16
ATOM 14461 N N . ILE A 1 28 ? -9.341 4.113 1.826 1.00 0.00 28 ILE A N 16
ATOM 14462 C CA . ILE A 1 28 ? -8.271 3.438 1.145 1.00 0.00 28 ILE A CA 16
ATOM 14463 C C . ILE A 1 28 ? -8.319 1.949 1.446 1.00 0.00 28 ILE A C 16
ATOM 14464 O O . ILE A 1 28 ? -8.276 1.147 0.529 1.00 0.00 28 ILE A O 16
ATOM 14480 N N . ILE A 1 29 ? -8.479 1.595 2.728 1.00 0.00 29 ILE A N 16
ATOM 14481 C CA . ILE A 1 29 ? -8.548 0.187 3.159 1.00 0.00 29 ILE A CA 16
ATOM 14482 C C . ILE A 1 29 ? -9.605 -0.569 2.364 1.00 0.00 29 ILE A C 16
ATOM 14483 O O . ILE A 1 29 ? -9.357 -1.677 1.889 1.00 0.00 29 ILE A O 16
ATOM 14499 N N . ALA A 1 30 ? -10.755 0.064 2.176 1.00 0.00 30 ALA A N 16
ATOM 14500 C CA . ALA A 1 30 ? -11.864 -0.551 1.471 1.00 0.00 30 ALA A CA 16
ATOM 14501 C C . ALA A 1 30 ? -11.496 -0.830 0.023 1.00 0.00 30 ALA A C 16
ATOM 14502 O O . ALA A 1 30 ? -11.778 -1.913 -0.508 1.00 0.00 30 ALA A O 16
ATOM 14509 N N . LEU A 1 31 ? -10.815 0.114 -0.589 1.00 0.00 31 LEU A N 16
ATOM 14510 C CA . LEU A 1 31 ? -10.432 -0.003 -1.985 1.00 0.00 31 LEU A CA 16
ATOM 14511 C C . LEU A 1 31 ? -9.300 -1.018 -2.160 1.00 0.00 31 LEU A C 16
ATOM 14512 O O . LEU A 1 31 ? -9.362 -1.909 -3.031 1.00 0.00 31 LEU A O 16
ATOM 14528 N N . VAL A 1 32 ? -8.296 -0.925 -1.303 1.00 0.00 32 VAL A N 16
ATOM 14529 C CA . VAL A 1 32 ? -7.161 -1.821 -1.381 1.00 0.00 32 VAL A CA 16
ATOM 14530 C C . VAL A 1 32 ? -7.629 -3.253 -1.136 1.00 0.00 32 VAL A C 16
ATOM 14531 O O . VAL A 1 32 ? -7.252 -4.162 -1.855 1.00 0.00 32 VAL A O 16
ATOM 14544 N N . THR A 1 33 ? -8.508 -3.428 -0.156 1.00 0.00 33 THR A N 16
ATOM 14545 C CA . THR A 1 33 ? -9.076 -4.731 0.161 1.00 0.00 33 THR A CA 16
ATOM 14546 C C . THR A 1 33 ? -9.914 -5.275 -1.015 1.00 0.00 33 THR A C 16
ATOM 14547 O O . THR A 1 33 ? -9.954 -6.487 -1.260 1.00 0.00 33 THR A O 16
ATOM 14558 N N . ALA A 1 34 ? -10.513 -4.376 -1.783 1.00 0.00 34 ALA A N 16
ATOM 14559 C CA . ALA A 1 34 ? -11.297 -4.767 -2.944 1.00 0.00 34 ALA A CA 16
ATOM 14560 C C . ALA A 1 34 ? -10.387 -5.353 -4.013 1.00 0.00 34 ALA A C 16
ATOM 14561 O O . ALA A 1 34 ? -10.816 -6.156 -4.840 1.00 0.00 34 ALA A O 16
ATOM 14568 N N . VAL A 1 35 ? -9.136 -4.943 -3.995 1.00 0.00 35 VAL A N 16
ATOM 14569 C CA . VAL A 1 35 ? -8.161 -5.446 -4.941 1.00 0.00 35 VAL A CA 16
ATOM 14570 C C . VAL A 1 35 ? -7.343 -6.632 -4.373 1.00 0.00 35 VAL A C 16
ATOM 14571 O O . VAL A 1 35 ? -7.262 -7.693 -4.989 1.00 0.00 35 VAL A O 16
ATOM 14584 N N . VAL A 1 36 ? -6.783 -6.466 -3.187 1.00 0.00 36 VAL A N 16
ATOM 14585 C CA . VAL A 1 36 ? -5.859 -7.477 -2.634 1.00 0.00 36 VAL A CA 16
ATOM 14586 C C . VAL A 1 36 ? -6.552 -8.601 -1.865 1.00 0.00 36 VAL A C 16
ATOM 14587 O O . VAL A 1 36 ? -5.897 -9.528 -1.379 1.00 0.00 36 VAL A O 16
ATOM 14600 N N . GLY A 1 37 ? -7.840 -8.509 -1.724 1.00 0.00 37 GLY A N 16
ATOM 14601 C CA . GLY A 1 37 ? -8.583 -9.534 -1.037 1.00 0.00 37 GLY A CA 16
ATOM 14602 C C . GLY A 1 37 ? -8.933 -9.126 0.356 1.00 0.00 37 GLY A C 16
ATOM 14603 O O . GLY A 1 37 ? -10.101 -9.081 0.728 1.00 0.00 37 GLY A O 16
ATOM 14607 N N . GLY A 1 38 ? -7.934 -8.813 1.109 1.00 0.00 38 GLY A N 16
ATOM 14608 C CA . GLY A 1 38 ? -8.128 -8.367 2.464 1.00 0.00 38 GLY A CA 16
ATOM 14609 C C . GLY A 1 38 ? -7.164 -9.008 3.415 1.00 0.00 38 GLY A C 16
ATOM 14610 O O . GLY A 1 38 ? -6.467 -9.956 3.050 1.00 0.00 38 GLY A O 16
ATOM 14614 N N . GLY A 1 39 ? -7.043 -8.438 4.599 1.00 0.00 39 GLY A N 16
ATOM 14615 C CA . GLY A 1 39 ? -6.206 -9.011 5.645 1.00 0.00 39 GLY A CA 16
ATOM 14616 C C . GLY A 1 39 ? -4.774 -8.556 5.529 1.00 0.00 39 GLY A C 16
ATOM 14617 O O . GLY A 1 39 ? -4.008 -8.583 6.494 1.00 0.00 39 GLY A O 16
ATOM 14621 N N . LEU A 1 40 ? -4.424 -8.136 4.358 1.00 0.00 40 LEU A N 16
ATOM 14622 C CA . LEU A 1 40 ? -3.095 -7.681 4.070 1.00 0.00 40 LEU A CA 16
ATOM 14623 C C . LEU A 1 40 ? -2.952 -6.220 4.439 1.00 0.00 40 LEU A C 16
ATOM 14624 O O . LEU A 1 40 ? -2.343 -5.863 5.465 1.00 0.00 40 LEU A O 16
ATOM 14640 N N . ILE A 1 41 ? -3.554 -5.372 3.658 1.00 0.00 41 ILE A N 16
ATOM 14641 C CA . ILE A 1 41 ? -3.424 -3.977 3.890 1.00 0.00 41 ILE A CA 16
ATOM 14642 C C . ILE A 1 41 ? -4.480 -3.551 4.866 1.00 0.00 41 ILE A C 16
ATOM 14643 O O . ILE A 1 41 ? -5.648 -3.374 4.508 1.00 0.00 41 ILE A O 16
ATOM 14659 N N . THR A 1 42 ? -4.088 -3.480 6.089 1.00 0.00 42 THR A N 16
ATOM 14660 C CA . THR A 1 42 ? -4.954 -3.072 7.147 1.00 0.00 42 THR A CA 16
ATOM 14661 C C . THR A 1 42 ? -4.753 -1.586 7.419 1.00 0.00 42 THR A C 16
ATOM 14662 O O . THR A 1 42 ? -3.936 -0.935 6.744 1.00 0.00 42 THR A O 16
ATOM 14673 N N . ALA A 1 43 ? -5.470 -1.052 8.405 1.00 0.00 43 ALA A N 16
ATOM 14674 C CA . ALA A 1 43 ? -5.365 0.357 8.789 1.00 0.00 43 ALA A CA 16
ATOM 14675 C C . ALA A 1 43 ? -3.943 0.708 9.165 1.00 0.00 43 ALA A C 16
ATOM 14676 O O . ALA A 1 43 ? -3.453 1.810 8.868 1.00 0.00 43 ALA A O 16
ATOM 14683 N N . GLY A 1 44 ? -3.278 -0.239 9.790 1.00 0.00 44 GLY A N 16
ATOM 14684 C CA . GLY A 1 44 ? -1.918 -0.058 10.177 1.00 0.00 44 GLY A CA 16
ATOM 14685 C C . GLY A 1 44 ? -0.989 -0.034 8.991 1.00 0.00 44 GLY A C 16
ATOM 14686 O O . GLY A 1 44 ? -0.016 0.733 8.976 1.00 0.00 44 GLY A O 16
ATOM 14690 N N . ILE A 1 45 ? -1.296 -0.826 7.970 1.00 0.00 45 ILE A N 16
ATOM 14691 C CA . ILE A 1 45 ? -0.455 -0.881 6.810 1.00 0.00 45 ILE A CA 16
ATOM 14692 C C . ILE A 1 45 ? -0.649 0.368 5.978 1.00 0.00 45 ILE A C 16
ATOM 14693 O O . ILE A 1 45 ? 0.322 0.957 5.539 1.00 0.00 45 ILE A O 16
ATOM 14709 N N . VAL A 1 46 ? -1.904 0.797 5.819 1.00 0.00 46 VAL A N 16
ATOM 14710 C CA . VAL A 1 46 ? -2.214 2.011 5.058 1.00 0.00 46 VAL A CA 16
ATOM 14711 C C . VAL A 1 46 ? -1.481 3.211 5.656 1.00 0.00 46 VAL A C 16
ATOM 14712 O O . VAL A 1 46 ? -0.783 3.925 4.948 1.00 0.00 46 VAL A O 16
ATOM 14725 N N . ALA A 1 47 ? -1.612 3.392 6.970 1.00 0.00 47 ALA A N 16
ATOM 14726 C CA . ALA A 1 47 ? -0.972 4.504 7.673 1.00 0.00 47 ALA A CA 16
ATOM 14727 C C . ALA A 1 47 ? 0.548 4.466 7.510 1.00 0.00 47 ALA A C 16
ATOM 14728 O O . ALA A 1 47 ? 1.186 5.492 7.244 1.00 0.00 47 ALA A O 16
ATOM 14735 N N . THR A 1 48 ? 1.113 3.283 7.634 1.00 0.00 48 THR A N 16
ATOM 14736 C CA . THR A 1 48 ? 2.535 3.111 7.487 1.00 0.00 48 THR A CA 16
ATOM 14737 C C . THR A 1 48 ? 2.966 3.388 6.037 1.00 0.00 48 THR A C 16
ATOM 14738 O O . THR A 1 48 ? 3.869 4.182 5.796 1.00 0.00 48 THR A O 16
ATOM 14749 N N . ALA A 1 49 ? 2.270 2.777 5.089 1.00 0.00 49 ALA A N 16
ATOM 14750 C CA . ALA A 1 49 ? 2.580 2.912 3.679 1.00 0.00 49 ALA A CA 16
ATOM 14751 C C . ALA A 1 49 ? 2.440 4.357 3.208 1.00 0.00 49 ALA A C 16
ATOM 14752 O O . ALA A 1 49 ? 3.292 4.846 2.470 1.00 0.00 49 ALA A O 16
ATOM 14759 N N . LYS A 1 50 ? 1.391 5.053 3.674 1.00 0.00 50 LYS A N 16
ATOM 14760 C CA . LYS A 1 50 ? 1.208 6.471 3.351 1.00 0.00 50 LYS A CA 16
ATOM 14761 C C . LYS A 1 50 ? 2.384 7.286 3.867 1.00 0.00 50 LYS A C 16
ATOM 14762 O O . LYS A 1 50 ? 2.835 8.237 3.220 1.00 0.00 50 LYS A O 16
ATOM 14781 N N . SER A 1 51 ? 2.899 6.901 5.005 1.00 0.00 51 SER A N 16
ATOM 14782 C CA . SER A 1 51 ? 4.008 7.591 5.581 1.00 0.00 51 SER A CA 16
ATOM 14783 C C . SER A 1 51 ? 5.286 7.292 4.801 1.00 0.00 51 SER A C 16
ATOM 14784 O O . SER A 1 51 ? 6.045 8.208 4.484 1.00 0.00 51 SER A O 16
ATOM 14792 N N . LEU A 1 52 ? 5.481 6.030 4.430 1.00 0.00 52 LEU A N 16
ATOM 14793 C CA . LEU A 1 52 ? 6.660 5.619 3.691 1.00 0.00 52 LEU A CA 16
ATOM 14794 C C . LEU A 1 52 ? 6.705 6.288 2.318 1.00 0.00 52 LEU A C 16
ATOM 14795 O O . LEU A 1 52 ? 7.768 6.713 1.874 1.00 0.00 52 LEU A O 16
ATOM 14811 N N . ILE A 1 53 ? 5.550 6.425 1.663 1.00 0.00 53 ILE A N 16
ATOM 14812 C CA . ILE A 1 53 ? 5.513 7.073 0.346 1.00 0.00 53 ILE A CA 16
ATOM 14813 C C . ILE A 1 53 ? 5.742 8.580 0.469 1.00 0.00 53 ILE A C 16
ATOM 14814 O O . ILE A 1 53 ? 6.284 9.209 -0.434 1.00 0.00 53 ILE A O 16
ATOM 14830 N N . LYS A 1 54 ? 5.361 9.139 1.609 1.00 0.00 54 LYS A N 16
ATOM 14831 C CA . LYS A 1 54 ? 5.519 10.561 1.872 1.00 0.00 54 LYS A CA 16
ATOM 14832 C C . LYS A 1 54 ? 7.000 10.928 2.008 1.00 0.00 54 LYS A C 16
ATOM 14833 O O . LYS A 1 54 ? 7.441 11.978 1.542 1.00 0.00 54 LYS A O 16
ATOM 14852 N N . LYS A 1 55 ? 7.760 10.051 2.617 1.00 0.00 55 LYS A N 16
ATOM 14853 C CA . LYS A 1 55 ? 9.175 10.308 2.872 1.00 0.00 55 LYS A CA 16
ATOM 14854 C C . LYS A 1 55 ? 10.108 9.628 1.881 1.00 0.00 55 LYS A C 16
ATOM 14855 O O . LYS A 1 55 ? 10.928 10.276 1.234 1.00 0.00 55 LYS A O 16
ATOM 14874 N N . TYR A 1 56 ? 9.988 8.346 1.768 1.00 0.00 56 TYR A N 16
ATOM 14875 C CA . TYR A 1 56 ? 10.887 7.562 0.956 1.00 0.00 56 TYR A CA 16
ATOM 14876 C C . TYR A 1 56 ? 10.390 7.495 -0.470 1.00 0.00 56 TYR A C 16
ATOM 14877 O O . TYR A 1 56 ? 11.165 7.640 -1.416 1.00 0.00 56 TYR A O 16
ATOM 14895 N N . GLY A 1 57 ? 9.112 7.307 -0.622 1.00 0.00 57 GLY A N 16
ATOM 14896 C CA . GLY A 1 57 ? 8.534 7.291 -1.932 1.00 0.00 57 GLY A CA 16
ATOM 14897 C C . GLY A 1 57 ? 7.702 6.065 -2.185 1.00 0.00 57 GLY A C 16
ATOM 14898 O O . GLY A 1 57 ? 7.742 5.092 -1.409 1.00 0.00 57 GLY A O 16
ATOM 14902 N N . ALA A 1 58 ? 6.949 6.115 -3.258 1.00 0.00 58 ALA A N 16
ATOM 14903 C CA . ALA A 1 58 ? 6.038 5.062 -3.654 1.00 0.00 58 ALA A CA 16
ATOM 14904 C C . ALA A 1 58 ? 6.757 3.751 -3.937 1.00 0.00 58 ALA A C 16
ATOM 14905 O O . ALA A 1 58 ? 6.329 2.685 -3.493 1.00 0.00 58 ALA A O 16
ATOM 14912 N N . LYS A 1 59 ? 7.873 3.842 -4.615 1.00 0.00 59 LYS A N 16
ATOM 14913 C CA . LYS A 1 59 ? 8.630 2.667 -5.008 1.00 0.00 59 LYS A CA 16
ATOM 14914 C C . LYS A 1 59 ? 9.262 1.984 -3.784 1.00 0.00 59 LYS A C 16
ATOM 14915 O O . LYS A 1 59 ? 9.478 0.761 -3.771 1.00 0.00 59 LYS A O 16
ATOM 14934 N N . TYR A 1 60 ? 9.531 2.765 -2.747 1.00 0.00 60 TYR A N 16
ATOM 14935 C CA . TYR A 1 60 ? 10.069 2.226 -1.521 1.00 0.00 60 TYR A CA 16
ATOM 14936 C C . TYR A 1 60 ? 9.016 1.368 -0.872 1.00 0.00 60 TYR A C 16
ATOM 14937 O O . TYR A 1 60 ? 9.278 0.233 -0.462 1.00 0.00 60 TYR A O 16
ATOM 14955 N N . ALA A 1 61 ? 7.818 1.911 -0.801 1.00 0.00 61 ALA A N 16
ATOM 14956 C CA . ALA A 1 61 ? 6.724 1.236 -0.171 1.00 0.00 61 ALA A CA 16
ATOM 14957 C C . ALA A 1 61 ? 6.354 -0.003 -0.930 1.00 0.00 61 ALA A C 16
ATOM 14958 O O . ALA A 1 61 ? 6.011 -0.990 -0.332 1.00 0.00 61 ALA A O 16
ATOM 14965 N N . ALA A 1 62 ? 6.453 0.052 -2.252 1.00 0.00 62 ALA A N 16
ATOM 14966 C CA . ALA A 1 62 ? 6.181 -1.104 -3.097 1.00 0.00 62 ALA A CA 16
ATOM 14967 C C . ALA A 1 62 ? 7.071 -2.271 -2.694 1.00 0.00 62 ALA A C 16
ATOM 14968 O O . ALA A 1 62 ? 6.605 -3.414 -2.561 1.00 0.00 62 ALA A O 16
ATOM 14975 N N . ALA A 1 63 ? 8.339 -1.970 -2.452 1.00 0.00 63 ALA A N 16
ATOM 14976 C CA . ALA A 1 63 ? 9.296 -2.964 -2.017 1.00 0.00 63 ALA A CA 16
ATOM 14977 C C . ALA A 1 63 ? 8.963 -3.425 -0.608 1.00 0.00 63 ALA A C 16
ATOM 14978 O O . ALA A 1 63 ? 8.887 -4.624 -0.341 1.00 0.00 63 ALA A O 16
ATOM 14985 N N . TRP A 1 64 ? 8.721 -2.459 0.270 1.00 0.00 64 TRP A N 16
ATOM 14986 C CA . TRP A 1 64 ? 8.384 -2.713 1.669 1.00 0.00 64 TRP A CA 16
ATOM 14987 C C . TRP A 1 64 ? 7.147 -3.611 1.793 1.00 0.00 64 TRP A C 16
ATOM 14988 O O . TRP A 1 64 ? 7.159 -4.597 2.551 1.00 0.00 64 TRP A O 16
ATOM 15009 N N . LEU A 1 1 ? 5.865 -3.283 0.805 1.00 0.00 1 LEU A N 17
ATOM 15010 C CA . LEU A 1 1 ? 4.571 -3.939 0.801 1.00 0.00 1 LEU A CA 17
ATOM 15011 C C . LEU A 1 1 ? 4.732 -5.385 0.409 1.00 0.00 1 LEU A C 17
ATOM 15012 O O . LEU A 1 1 ? 4.332 -6.276 1.140 1.00 0.00 1 LEU A O 17
ATOM 15028 N N . THR A 1 2 ? 5.381 -5.601 -0.711 1.00 0.00 2 THR A N 17
ATOM 15029 C CA . THR A 1 2 ? 5.614 -6.931 -1.232 1.00 0.00 2 THR A CA 17
ATOM 15030 C C . THR A 1 2 ? 6.329 -7.797 -0.197 1.00 0.00 2 THR A C 17
ATOM 15031 O O . THR A 1 2 ? 5.853 -8.891 0.127 1.00 0.00 2 THR A O 17
ATOM 15042 N N . ALA A 1 3 ? 7.398 -7.252 0.353 1.00 0.00 3 ALA A N 17
ATOM 15043 C CA . ALA A 1 3 ? 8.249 -7.932 1.318 1.00 0.00 3 ALA A CA 17
ATOM 15044 C C . ALA A 1 3 ? 7.510 -8.345 2.588 1.00 0.00 3 ALA A C 17
ATOM 15045 O O . ALA A 1 3 ? 7.645 -9.477 3.052 1.00 0.00 3 ALA A O 17
ATOM 15052 N N . ASN A 1 4 ? 6.720 -7.446 3.125 1.00 0.00 4 ASN A N 17
ATOM 15053 C CA . ASN A 1 4 ? 6.081 -7.672 4.421 1.00 0.00 4 ASN A CA 17
ATOM 15054 C C . ASN A 1 4 ? 4.759 -8.378 4.307 1.00 0.00 4 ASN A C 17
ATOM 15055 O O . ASN A 1 4 ? 4.392 -9.160 5.178 1.00 0.00 4 ASN A O 17
ATOM 15066 N N . LEU A 1 5 ? 4.041 -8.110 3.251 1.00 0.00 5 LEU A N 17
ATOM 15067 C CA . LEU A 1 5 ? 2.729 -8.699 3.084 1.00 0.00 5 LEU A CA 17
ATOM 15068 C C . LEU A 1 5 ? 2.843 -10.025 2.358 1.00 0.00 5 LEU A C 17
ATOM 15069 O O . LEU A 1 5 ? 2.003 -10.908 2.529 1.00 0.00 5 LEU A O 17
ATOM 15085 N N . GLY A 1 6 ? 3.884 -10.163 1.544 1.00 0.00 6 GLY A N 17
ATOM 15086 C CA . GLY A 1 6 ? 4.094 -11.403 0.831 1.00 0.00 6 GLY A CA 17
ATOM 15087 C C . GLY A 1 6 ? 3.242 -11.432 -0.395 1.00 0.00 6 GLY A C 17
ATOM 15088 O O . GLY A 1 6 ? 2.706 -12.481 -0.796 1.00 0.00 6 GLY A O 17
ATOM 15092 N N . ILE A 1 7 ? 3.109 -10.284 -1.000 1.00 0.00 7 ILE A N 17
ATOM 15093 C CA . ILE A 1 7 ? 2.247 -10.130 -2.145 1.00 0.00 7 ILE A CA 17
ATOM 15094 C C . ILE A 1 7 ? 3.068 -9.959 -3.395 1.00 0.00 7 ILE A C 17
ATOM 15095 O O . ILE A 1 7 ? 4.293 -9.964 -3.338 1.00 0.00 7 ILE A O 17
ATOM 15111 N N . SER A 1 8 ? 2.414 -9.851 -4.509 1.00 0.00 8 SER A N 17
ATOM 15112 C CA . SER A 1 8 ? 3.086 -9.624 -5.742 1.00 0.00 8 SER A CA 17
ATOM 15113 C C . SER A 1 8 ? 3.368 -8.134 -5.884 1.00 0.00 8 SER A C 17
ATOM 15114 O O . SER A 1 8 ? 2.638 -7.305 -5.315 1.00 0.00 8 SER A O 17
ATOM 15122 N N . SER A 1 9 ? 4.397 -7.783 -6.624 1.00 0.00 9 SER A N 17
ATOM 15123 C CA . SER A 1 9 ? 4.714 -6.399 -6.854 1.00 0.00 9 SER A CA 17
ATOM 15124 C C . SER A 1 9 ? 3.626 -5.724 -7.691 1.00 0.00 9 SER A C 17
ATOM 15125 O O . SER A 1 9 ? 3.436 -4.517 -7.610 1.00 0.00 9 SER A O 17
ATOM 15133 N N . TYR A 1 10 ? 2.892 -6.521 -8.474 1.00 0.00 10 TYR A N 17
ATOM 15134 C CA . TYR A 1 10 ? 1.765 -6.013 -9.220 1.00 0.00 10 TYR A CA 17
ATOM 15135 C C . TYR A 1 10 ? 0.715 -5.518 -8.238 1.00 0.00 10 TYR A C 17
ATOM 15136 O O . TYR A 1 10 ? 0.254 -4.378 -8.338 1.00 0.00 10 TYR A O 17
ATOM 15154 N N . ALA A 1 11 ? 0.360 -6.378 -7.276 1.00 0.00 11 ALA A N 17
ATOM 15155 C CA . ALA A 1 11 ? -0.630 -6.043 -6.266 1.00 0.00 11 ALA A CA 17
ATOM 15156 C C . ALA A 1 11 ? -0.135 -4.910 -5.409 1.00 0.00 11 ALA A C 17
ATOM 15157 O O . ALA A 1 11 ? -0.900 -4.031 -5.058 1.00 0.00 11 ALA A O 17
ATOM 15164 N N . ALA A 1 12 ? 1.156 -4.916 -5.110 1.00 0.00 12 ALA A N 17
ATOM 15165 C CA . ALA A 1 12 ? 1.775 -3.852 -4.342 1.00 0.00 12 ALA A CA 17
ATOM 15166 C C . ALA A 1 12 ? 1.626 -2.526 -5.060 1.00 0.00 12 ALA A C 17
ATOM 15167 O O . ALA A 1 12 ? 1.261 -1.544 -4.457 1.00 0.00 12 ALA A O 17
ATOM 15174 N N . LYS A 1 13 ? 1.874 -2.531 -6.365 1.00 0.00 13 LYS A N 17
ATOM 15175 C CA . LYS A 1 13 ? 1.750 -1.338 -7.203 1.00 0.00 13 LYS A CA 17
ATOM 15176 C C . LYS A 1 13 ? 0.299 -0.851 -7.204 1.00 0.00 13 LYS A C 17
ATOM 15177 O O . LYS A 1 13 ? 0.027 0.356 -7.199 1.00 0.00 13 LYS A O 17
ATOM 15196 N N . LYS A 1 14 ? -0.619 -1.802 -7.214 1.00 0.00 14 LYS A N 17
ATOM 15197 C CA . LYS A 1 14 ? -2.045 -1.510 -7.118 1.00 0.00 14 LYS A CA 17
ATOM 15198 C C . LYS A 1 14 ? -2.335 -0.813 -5.782 1.00 0.00 14 LYS A C 17
ATOM 15199 O O . LYS A 1 14 ? -3.032 0.211 -5.744 1.00 0.00 14 LYS A O 17
ATOM 15218 N N . VAL A 1 15 ? -1.800 -1.388 -4.698 1.00 0.00 15 VAL A N 17
ATOM 15219 C CA . VAL A 1 15 ? -1.882 -0.793 -3.357 1.00 0.00 15 VAL A CA 17
ATOM 15220 C C . VAL A 1 15 ? -1.303 0.623 -3.384 1.00 0.00 15 VAL A C 17
ATOM 15221 O O . VAL A 1 15 ? -1.915 1.558 -2.859 1.00 0.00 15 VAL A O 17
ATOM 15234 N N . ILE A 1 16 ? -0.130 0.761 -4.029 1.00 0.00 16 ILE A N 17
ATOM 15235 C CA . ILE A 1 16 ? 0.573 2.038 -4.176 1.00 0.00 16 ILE A CA 17
ATOM 15236 C C . ILE A 1 16 ? -0.345 3.090 -4.751 1.00 0.00 16 ILE A C 17
ATOM 15237 O O . ILE A 1 16 ? -0.443 4.158 -4.222 1.00 0.00 16 ILE A O 17
ATOM 15253 N N . ASP A 1 17 ? -1.039 2.745 -5.803 1.00 0.00 17 ASP A N 17
ATOM 15254 C CA . ASP A 1 17 ? -1.981 3.657 -6.459 1.00 0.00 17 ASP A CA 17
ATOM 15255 C C . ASP A 1 17 ? -3.070 4.148 -5.498 1.00 0.00 17 ASP A C 17
ATOM 15256 O O . ASP A 1 17 ? -3.364 5.353 -5.412 1.00 0.00 17 ASP A O 17
ATOM 15265 N N . ILE A 1 18 ? -3.603 3.231 -4.735 1.00 0.00 18 ILE A N 17
ATOM 15266 C CA . ILE A 1 18 ? -4.680 3.529 -3.807 1.00 0.00 18 ILE A CA 17
ATOM 15267 C C . ILE A 1 18 ? -4.168 4.377 -2.633 1.00 0.00 18 ILE A C 17
ATOM 15268 O O . ILE A 1 18 ? -4.787 5.375 -2.254 1.00 0.00 18 ILE A O 17
ATOM 15284 N N . ILE A 1 19 ? -3.058 3.977 -2.052 1.00 0.00 19 ILE A N 17
ATOM 15285 C CA . ILE A 1 19 ? -2.459 4.770 -0.974 1.00 0.00 19 ILE A CA 17
ATOM 15286 C C . ILE A 1 19 ? -1.888 6.114 -1.492 1.00 0.00 19 ILE A C 17
ATOM 15287 O O . ILE A 1 19 ? -1.810 7.078 -0.742 1.00 0.00 19 ILE A O 17
ATOM 15303 N N . ASN A 1 20 ? -1.499 6.162 -2.771 1.00 0.00 20 ASN A N 17
ATOM 15304 C CA . ASN A 1 20 ? -0.910 7.373 -3.379 1.00 0.00 20 ASN A CA 17
ATOM 15305 C C . ASN A 1 20 ? -1.985 8.429 -3.526 1.00 0.00 20 ASN A C 17
ATOM 15306 O O . ASN A 1 20 ? -1.738 9.627 -3.326 1.00 0.00 20 ASN A O 17
ATOM 15317 N N . THR A 1 21 ? -3.182 7.996 -3.872 1.00 0.00 21 THR A N 17
ATOM 15318 C CA . THR A 1 21 ? -4.290 8.897 -3.922 1.00 0.00 21 THR A CA 17
ATOM 15319 C C . THR A 1 21 ? -4.631 9.285 -2.479 1.00 0.00 21 THR A C 17
ATOM 15320 O O . THR A 1 21 ? -4.638 10.472 -2.125 1.00 0.00 21 THR A O 17
ATOM 15331 N N . GLY A 1 22 ? -4.827 8.254 -1.661 1.00 0.00 22 GLY A N 17
ATOM 15332 C CA . GLY A 1 22 ? -4.972 8.362 -0.219 1.00 0.00 22 GLY A CA 17
ATOM 15333 C C . GLY A 1 22 ? -5.907 9.443 0.278 1.00 0.00 22 GLY A C 17
ATOM 15334 O O . GLY A 1 22 ? -5.452 10.456 0.804 1.00 0.00 22 GLY A O 17
ATOM 15338 N N . SER A 1 23 ? -7.188 9.241 0.137 1.00 0.00 23 SER A N 17
ATOM 15339 C CA . SER A 1 23 ? -8.138 10.208 0.629 1.00 0.00 23 SER A CA 17
ATOM 15340 C C . SER A 1 23 ? -8.723 9.788 1.990 1.00 0.00 23 SER A C 17
ATOM 15341 O O . SER A 1 23 ? -8.198 10.167 3.053 1.00 0.00 23 SER A O 17
ATOM 15349 N N . ALA A 1 24 ? -9.764 8.986 1.966 1.00 0.00 24 ALA A N 17
ATOM 15350 C CA . ALA A 1 24 ? -10.407 8.539 3.183 1.00 0.00 24 ALA A CA 17
ATOM 15351 C C . ALA A 1 24 ? -9.807 7.227 3.615 1.00 0.00 24 ALA A C 17
ATOM 15352 O O . ALA A 1 24 ? -9.819 6.278 2.847 1.00 0.00 24 ALA A O 17
ATOM 15359 N N . VAL A 1 25 ? -9.306 7.168 4.840 1.00 0.00 25 VAL A N 17
ATOM 15360 C CA . VAL A 1 25 ? -8.637 5.967 5.370 1.00 0.00 25 VAL A CA 17
ATOM 15361 C C . VAL A 1 25 ? -9.510 4.730 5.233 1.00 0.00 25 VAL A C 17
ATOM 15362 O O . VAL A 1 25 ? -9.069 3.714 4.691 1.00 0.00 25 VAL A O 17
ATOM 15375 N N . ALA A 1 26 ? -10.757 4.846 5.650 1.00 0.00 26 ALA A N 17
ATOM 15376 C CA . ALA A 1 26 ? -11.700 3.744 5.575 1.00 0.00 26 ALA A CA 17
ATOM 15377 C C . ALA A 1 26 ? -11.917 3.299 4.126 1.00 0.00 26 ALA A C 17
ATOM 15378 O O . ALA A 1 26 ? -12.066 2.107 3.847 1.00 0.00 26 ALA A O 17
ATOM 15385 N N . THR A 1 27 ? -11.868 4.241 3.208 1.00 0.00 27 THR A N 17
ATOM 15386 C CA . THR A 1 27 ? -12.070 3.935 1.814 1.00 0.00 27 THR A CA 17
ATOM 15387 C C . THR A 1 27 ? -10.814 3.295 1.218 1.00 0.00 27 THR A C 17
ATOM 15388 O O . THR A 1 27 ? -10.909 2.369 0.417 1.00 0.00 27 THR A O 17
ATOM 15399 N N . ILE A 1 28 ? -9.643 3.752 1.660 1.00 0.00 28 ILE A N 17
ATOM 15400 C CA . ILE A 1 28 ? -8.386 3.191 1.208 1.00 0.00 28 ILE A CA 17
ATOM 15401 C C . ILE A 1 28 ? -8.334 1.740 1.600 1.00 0.00 28 ILE A C 17
ATOM 15402 O O . ILE A 1 28 ? -8.149 0.886 0.751 1.00 0.00 28 ILE A O 17
ATOM 15418 N N . ILE A 1 29 ? -8.584 1.469 2.880 1.00 0.00 29 ILE A N 17
ATOM 15419 C CA . ILE A 1 29 ? -8.578 0.107 3.410 1.00 0.00 29 ILE A CA 17
ATOM 15420 C C . ILE A 1 29 ? -9.515 -0.785 2.592 1.00 0.00 29 ILE A C 17
ATOM 15421 O O . ILE A 1 29 ? -9.149 -1.897 2.214 1.00 0.00 29 ILE A O 17
ATOM 15437 N N . ALA A 1 30 ? -10.681 -0.253 2.263 1.00 0.00 30 ALA A N 17
ATOM 15438 C CA . ALA A 1 30 ? -11.684 -0.990 1.522 1.00 0.00 30 ALA A CA 17
ATOM 15439 C C . ALA A 1 30 ? -11.201 -1.297 0.114 1.00 0.00 30 ALA A C 17
ATOM 15440 O O . ALA A 1 30 ? -11.339 -2.423 -0.365 1.00 0.00 30 ALA A O 17
ATOM 15447 N N . LEU A 1 31 ? -10.581 -0.316 -0.520 1.00 0.00 31 LEU A N 17
ATOM 15448 C CA . LEU A 1 31 ? -10.121 -0.479 -1.886 1.00 0.00 31 LEU A CA 17
ATOM 15449 C C . LEU A 1 31 ? -8.920 -1.412 -1.961 1.00 0.00 31 LEU A C 17
ATOM 15450 O O . LEU A 1 31 ? -8.848 -2.277 -2.846 1.00 0.00 31 LEU A O 17
ATOM 15466 N N . VAL A 1 32 ? -7.995 -1.268 -1.022 1.00 0.00 32 VAL A N 17
ATOM 15467 C CA . VAL A 1 32 ? -6.800 -2.094 -1.023 1.00 0.00 32 VAL A CA 17
ATOM 15468 C C . VAL A 1 32 ? -7.175 -3.550 -0.740 1.00 0.00 32 VAL A C 17
ATOM 15469 O O . VAL A 1 32 ? -6.706 -4.471 -1.426 1.00 0.00 32 VAL A O 17
ATOM 15482 N N . THR A 1 33 ? -8.065 -3.749 0.232 1.00 0.00 33 THR A N 17
ATOM 15483 C CA . THR A 1 33 ? -8.518 -5.081 0.604 1.00 0.00 33 THR A CA 17
ATOM 15484 C C . THR A 1 33 ? -9.262 -5.745 -0.570 1.00 0.00 33 THR A C 17
ATOM 15485 O O . THR A 1 33 ? -9.184 -6.949 -0.758 1.00 0.00 33 THR A O 17
ATOM 15496 N N . ALA A 1 34 ? -9.909 -4.936 -1.393 1.00 0.00 34 ALA A N 17
ATOM 15497 C CA . ALA A 1 34 ? -10.618 -5.429 -2.565 1.00 0.00 34 ALA A CA 17
ATOM 15498 C C . ALA A 1 34 ? -9.637 -5.936 -3.617 1.00 0.00 34 ALA A C 17
ATOM 15499 O O . ALA A 1 34 ? -9.907 -6.910 -4.333 1.00 0.00 34 ALA A O 17
ATOM 15506 N N . VAL A 1 35 ? -8.495 -5.290 -3.703 1.00 0.00 35 VAL A N 17
ATOM 15507 C CA . VAL A 1 35 ? -7.493 -5.652 -4.679 1.00 0.00 35 VAL A CA 17
ATOM 15508 C C . VAL A 1 35 ? -6.734 -6.885 -4.238 1.00 0.00 35 VAL A C 17
ATOM 15509 O O . VAL A 1 35 ? -6.558 -7.824 -5.008 1.00 0.00 35 VAL A O 17
ATOM 15522 N N . VAL A 1 36 ? -6.323 -6.901 -2.994 1.00 0.00 36 VAL A N 17
ATOM 15523 C CA . VAL A 1 36 ? -5.497 -8.002 -2.511 1.00 0.00 36 VAL A CA 17
ATOM 15524 C C . VAL A 1 36 ? -6.326 -9.180 -2.030 1.00 0.00 36 VAL A C 17
ATOM 15525 O O . VAL A 1 36 ? -5.843 -10.300 -1.994 1.00 0.00 36 VAL A O 17
ATOM 15538 N N . GLY A 1 37 ? -7.571 -8.925 -1.674 1.00 0.00 37 GLY A N 17
ATOM 15539 C CA . GLY A 1 37 ? -8.454 -9.977 -1.213 1.00 0.00 37 GLY A CA 17
ATOM 15540 C C . GLY A 1 37 ? -7.969 -10.601 0.060 1.00 0.00 37 GLY A C 17
ATOM 15541 O O . GLY A 1 37 ? -7.972 -11.835 0.223 1.00 0.00 37 GLY A O 17
ATOM 15545 N N . GLY A 1 38 ? -7.542 -9.765 0.937 1.00 0.00 38 GLY A N 17
ATOM 15546 C CA . GLY A 1 38 ? -7.020 -10.181 2.197 1.00 0.00 38 GLY A CA 17
ATOM 15547 C C . GLY A 1 38 ? -6.948 -9.015 3.127 1.00 0.00 38 GLY A C 17
ATOM 15548 O O . GLY A 1 38 ? -6.865 -7.875 2.677 1.00 0.00 38 GLY A O 17
ATOM 15552 N N . GLY A 1 39 ? -6.871 -9.283 4.399 1.00 0.00 39 GLY A N 17
ATOM 15553 C CA . GLY A 1 39 ? -6.906 -8.238 5.394 1.00 0.00 39 GLY A CA 17
ATOM 15554 C C . GLY A 1 39 ? -5.526 -7.888 5.823 1.00 0.00 39 GLY A C 17
ATOM 15555 O O . GLY A 1 39 ? -5.268 -7.606 6.983 1.00 0.00 39 GLY A O 17
ATOM 15559 N N . LEU A 1 40 ? -4.642 -7.956 4.876 1.00 0.00 40 LEU A N 17
ATOM 15560 C CA . LEU A 1 40 ? -3.242 -7.676 5.074 1.00 0.00 40 LEU A CA 17
ATOM 15561 C C . LEU A 1 40 ? -3.015 -6.173 5.234 1.00 0.00 40 LEU A C 17
ATOM 15562 O O . LEU A 1 40 ? -2.392 -5.717 6.210 1.00 0.00 40 LEU A O 17
ATOM 15578 N N . ILE A 1 41 ? -3.516 -5.392 4.300 1.00 0.00 41 ILE A N 17
ATOM 15579 C CA . ILE A 1 41 ? -3.372 -3.978 4.412 1.00 0.00 41 ILE A CA 17
ATOM 15580 C C . ILE A 1 41 ? -4.463 -3.447 5.309 1.00 0.00 41 ILE A C 17
ATOM 15581 O O . ILE A 1 41 ? -5.616 -3.288 4.900 1.00 0.00 41 ILE A O 17
ATOM 15597 N N . THR A 1 42 ? -4.114 -3.266 6.535 1.00 0.00 42 THR A N 17
ATOM 15598 C CA . THR A 1 42 ? -5.002 -2.730 7.516 1.00 0.00 42 THR A CA 17
ATOM 15599 C C . THR A 1 42 ? -4.749 -1.240 7.634 1.00 0.00 42 THR A C 17
ATOM 15600 O O . THR A 1 42 ? -3.888 -0.705 6.922 1.00 0.00 42 THR A O 17
ATOM 15611 N N . ALA A 1 43 ? -5.468 -0.579 8.530 1.00 0.00 43 ALA A N 17
ATOM 15612 C CA . ALA A 1 43 ? -5.306 0.850 8.776 1.00 0.00 43 ALA A CA 17
ATOM 15613 C C . ALA A 1 43 ? -3.862 1.175 9.125 1.00 0.00 43 ALA A C 17
ATOM 15614 O O . ALA A 1 43 ? -3.316 2.188 8.680 1.00 0.00 43 ALA A O 17
ATOM 15621 N N . GLY A 1 44 ? -3.239 0.278 9.882 1.00 0.00 44 GLY A N 17
ATOM 15622 C CA . GLY A 1 44 ? -1.870 0.445 10.267 1.00 0.00 44 GLY A CA 17
ATOM 15623 C C . GLY A 1 44 ? -0.956 0.401 9.082 1.00 0.00 44 GLY A C 17
ATOM 15624 O O . GLY A 1 44 ? -0.033 1.205 8.975 1.00 0.00 44 GLY A O 17
ATOM 15628 N N . ILE A 1 45 ? -1.238 -0.498 8.156 1.00 0.00 45 ILE A N 17
ATOM 15629 C CA . ILE A 1 45 ? -0.422 -0.633 6.974 1.00 0.00 45 ILE A CA 17
ATOM 15630 C C . ILE A 1 45 ? -0.639 0.566 6.065 1.00 0.00 45 ILE A C 17
ATOM 15631 O O . ILE A 1 45 ? 0.312 1.098 5.517 1.00 0.00 45 ILE A O 17
ATOM 15647 N N . VAL A 1 46 ? -1.890 1.014 5.966 1.00 0.00 46 VAL A N 17
ATOM 15648 C CA . VAL A 1 46 ? -2.243 2.203 5.185 1.00 0.00 46 VAL A CA 17
ATOM 15649 C C . VAL A 1 46 ? -1.461 3.416 5.688 1.00 0.00 46 VAL A C 17
ATOM 15650 O O . VAL A 1 46 ? -0.753 4.068 4.917 1.00 0.00 46 VAL A O 17
ATOM 15663 N N . ALA A 1 47 ? -1.560 3.675 6.989 1.00 0.00 47 ALA A N 17
ATOM 15664 C CA . ALA A 1 47 ? -0.877 4.795 7.627 1.00 0.00 47 ALA A CA 17
ATOM 15665 C C . ALA A 1 47 ? 0.633 4.702 7.420 1.00 0.00 47 ALA A C 17
ATOM 15666 O O . ALA A 1 47 ? 1.292 5.696 7.085 1.00 0.00 47 ALA A O 17
ATOM 15673 N N . THR A 1 48 ? 1.168 3.500 7.573 1.00 0.00 48 THR A N 17
ATOM 15674 C CA . THR A 1 48 ? 2.583 3.266 7.388 1.00 0.00 48 THR A CA 17
ATOM 15675 C C . THR A 1 48 ? 2.986 3.537 5.931 1.00 0.00 48 THR A C 17
ATOM 15676 O O . THR A 1 48 ? 3.882 4.327 5.667 1.00 0.00 48 THR A O 17
ATOM 15687 N N . ALA A 1 49 ? 2.268 2.924 5.004 1.00 0.00 49 ALA A N 17
ATOM 15688 C CA . ALA A 1 49 ? 2.558 3.026 3.588 1.00 0.00 49 ALA A CA 17
ATOM 15689 C C . ALA A 1 49 ? 2.468 4.468 3.089 1.00 0.00 49 ALA A C 17
ATOM 15690 O O . ALA A 1 49 ? 3.329 4.912 2.331 1.00 0.00 49 ALA A O 17
ATOM 15697 N N . LYS A 1 50 ? 1.454 5.206 3.554 1.00 0.00 50 LYS A N 17
ATOM 15698 C CA . LYS A 1 50 ? 1.303 6.621 3.198 1.00 0.00 50 LYS A CA 17
ATOM 15699 C C . LYS A 1 50 ? 2.503 7.426 3.697 1.00 0.00 50 LYS A C 17
ATOM 15700 O O . LYS A 1 50 ? 2.968 8.373 3.035 1.00 0.00 50 LYS A O 17
ATOM 15719 N N . SER A 1 51 ? 3.021 7.033 4.834 1.00 0.00 51 SER A N 17
ATOM 15720 C CA . SER A 1 51 ? 4.148 7.699 5.405 1.00 0.00 51 SER A CA 17
ATOM 15721 C C . SER A 1 51 ? 5.418 7.330 4.648 1.00 0.00 51 SER A C 17
ATOM 15722 O O . SER A 1 51 ? 6.224 8.202 4.329 1.00 0.00 51 SER A O 17
ATOM 15730 N N . LEU A 1 52 ? 5.557 6.052 4.303 1.00 0.00 52 LEU A N 17
ATOM 15731 C CA . LEU A 1 52 ? 6.718 5.568 3.578 1.00 0.00 52 LEU A CA 17
ATOM 15732 C C . LEU A 1 52 ? 6.810 6.222 2.204 1.00 0.00 52 LEU A C 17
ATOM 15733 O O . LEU A 1 52 ? 7.890 6.605 1.783 1.00 0.00 52 LEU A O 17
ATOM 15749 N N . ILE A 1 53 ? 5.676 6.378 1.519 1.00 0.00 53 ILE A N 17
ATOM 15750 C CA . ILE A 1 53 ? 5.679 7.009 0.192 1.00 0.00 53 ILE A CA 17
ATOM 15751 C C . ILE A 1 53 ? 5.922 8.510 0.291 1.00 0.00 53 ILE A C 17
ATOM 15752 O O . ILE A 1 53 ? 6.355 9.141 -0.669 1.00 0.00 53 ILE A O 17
ATOM 15768 N N . LYS A 1 54 ? 5.612 9.084 1.442 1.00 0.00 54 LYS A N 17
ATOM 15769 C CA . LYS A 1 54 ? 5.842 10.497 1.666 1.00 0.00 54 LYS A CA 17
ATOM 15770 C C . LYS A 1 54 ? 7.342 10.787 1.846 1.00 0.00 54 LYS A C 17
ATOM 15771 O O . LYS A 1 54 ? 7.843 11.820 1.411 1.00 0.00 54 LYS A O 17
ATOM 15790 N N . LYS A 1 55 ? 8.052 9.870 2.461 1.00 0.00 55 LYS A N 17
ATOM 15791 C CA . LYS A 1 55 ? 9.471 10.069 2.729 1.00 0.00 55 LYS A CA 17
ATOM 15792 C C . LYS A 1 55 ? 10.381 9.310 1.776 1.00 0.00 55 LYS A C 17
ATOM 15793 O O . LYS A 1 55 ? 11.204 9.906 1.081 1.00 0.00 55 LYS A O 17
ATOM 15812 N N . TYR A 1 56 ? 10.228 8.019 1.744 1.00 0.00 56 TYR A N 17
ATOM 15813 C CA . TYR A 1 56 ? 11.107 7.154 0.991 1.00 0.00 56 TYR A CA 17
ATOM 15814 C C . TYR A 1 56 ? 10.639 7.055 -0.448 1.00 0.00 56 TYR A C 17
ATOM 15815 O O . TYR A 1 56 ? 11.445 7.088 -1.376 1.00 0.00 56 TYR A O 17
ATOM 15833 N N . GLY A 1 57 ? 9.350 6.933 -0.635 1.00 0.00 57 GLY A N 17
ATOM 15834 C CA . GLY A 1 57 ? 8.812 6.930 -1.969 1.00 0.00 57 GLY A CA 17
ATOM 15835 C C . GLY A 1 57 ? 7.955 5.723 -2.283 1.00 0.00 57 GLY A C 17
ATOM 15836 O O . GLY A 1 57 ? 7.942 4.730 -1.532 1.00 0.00 57 GLY A O 17
ATOM 15840 N N . ALA A 1 58 ? 7.260 5.809 -3.398 1.00 0.00 58 ALA A N 17
ATOM 15841 C CA . ALA A 1 58 ? 6.351 4.776 -3.880 1.00 0.00 58 ALA A CA 17
ATOM 15842 C C . ALA A 1 58 ? 7.101 3.510 -4.279 1.00 0.00 58 ALA A C 17
ATOM 15843 O O . ALA A 1 58 ? 6.581 2.396 -4.160 1.00 0.00 58 ALA A O 17
ATOM 15850 N N . LYS A 1 59 ? 8.320 3.678 -4.735 1.00 0.00 59 LYS A N 17
ATOM 15851 C CA . LYS A 1 59 ? 9.149 2.557 -5.138 1.00 0.00 59 LYS A CA 17
ATOM 15852 C C . LYS A 1 59 ? 9.577 1.770 -3.897 1.00 0.00 59 LYS A C 17
ATOM 15853 O O . LYS A 1 59 ? 9.594 0.527 -3.898 1.00 0.00 59 LYS A O 17
ATOM 15872 N N . TYR A 1 60 ? 9.864 2.505 -2.822 1.00 0.00 60 TYR A N 17
ATOM 15873 C CA . TYR A 1 60 ? 10.264 1.909 -1.561 1.00 0.00 60 TYR A CA 17
ATOM 15874 C C . TYR A 1 60 ? 9.121 1.100 -1.017 1.00 0.00 60 TYR A C 17
ATOM 15875 O O . TYR A 1 60 ? 9.290 -0.050 -0.608 1.00 0.00 60 TYR A O 17
ATOM 15893 N N . ALA A 1 61 ? 7.957 1.709 -1.024 1.00 0.00 61 ALA A N 17
ATOM 15894 C CA . ALA A 1 61 ? 6.781 1.100 -0.486 1.00 0.00 61 ALA A CA 17
ATOM 15895 C C . ALA A 1 61 ? 6.371 -0.119 -1.273 1.00 0.00 61 ALA A C 17
ATOM 15896 O O . ALA A 1 61 ? 5.938 -1.078 -0.693 1.00 0.00 61 ALA A O 17
ATOM 15903 N N . ALA A 1 62 ? 6.534 -0.084 -2.591 1.00 0.00 62 ALA A N 17
ATOM 15904 C CA . ALA A 1 62 ? 6.207 -1.234 -3.433 1.00 0.00 62 ALA A CA 17
ATOM 15905 C C . ALA A 1 62 ? 7.034 -2.445 -3.017 1.00 0.00 62 ALA A C 17
ATOM 15906 O O . ALA A 1 62 ? 6.527 -3.576 -2.946 1.00 0.00 62 ALA A O 17
ATOM 15913 N N . ALA A 1 63 ? 8.297 -2.193 -2.702 1.00 0.00 63 ALA A N 17
ATOM 15914 C CA . ALA A 1 63 ? 9.187 -3.224 -2.222 1.00 0.00 63 ALA A CA 17
ATOM 15915 C C . ALA A 1 63 ? 8.771 -3.653 -0.816 1.00 0.00 63 ALA A C 17
ATOM 15916 O O . ALA A 1 63 ? 8.607 -4.836 -0.543 1.00 0.00 63 ALA A O 17
ATOM 15923 N N . TRP A 1 64 ? 8.550 -2.664 0.043 1.00 0.00 64 TRP A N 17
ATOM 15924 C CA . TRP A 1 64 ? 8.170 -2.877 1.441 1.00 0.00 64 TRP A CA 17
ATOM 15925 C C . TRP A 1 64 ? 6.875 -3.687 1.560 1.00 0.00 64 TRP A C 17
ATOM 15926 O O . TRP A 1 64 ? 6.803 -4.654 2.335 1.00 0.00 64 TRP A O 17
ATOM 15947 N N . LEU A 1 1 ? 5.967 -3.162 1.026 1.00 0.00 1 LEU A N 18
ATOM 15948 C CA . LEU A 1 1 ? 4.686 -3.856 0.996 1.00 0.00 1 LEU A CA 18
ATOM 15949 C C . LEU A 1 1 ? 4.894 -5.300 0.639 1.00 0.00 1 LEU A C 18
ATOM 15950 O O . LEU A 1 1 ? 4.525 -6.191 1.390 1.00 0.00 1 LEU A O 18
ATOM 15966 N N . THR A 1 2 ? 5.539 -5.510 -0.476 1.00 0.00 2 THR A N 18
ATOM 15967 C CA . THR A 1 2 ? 5.829 -6.826 -0.981 1.00 0.00 2 THR A CA 18
ATOM 15968 C C . THR A 1 2 ? 6.579 -7.654 0.055 1.00 0.00 2 THR A C 18
ATOM 15969 O O . THR A 1 2 ? 6.159 -8.770 0.376 1.00 0.00 2 THR A O 18
ATOM 15980 N N . ALA A 1 3 ? 7.613 -7.056 0.611 1.00 0.00 3 ALA A N 18
ATOM 15981 C CA . ALA A 1 3 ? 8.489 -7.686 1.583 1.00 0.00 3 ALA A CA 18
ATOM 15982 C C . ALA A 1 3 ? 7.771 -8.107 2.859 1.00 0.00 3 ALA A C 18
ATOM 15983 O O . ALA A 1 3 ? 8.005 -9.206 3.371 1.00 0.00 3 ALA A O 18
ATOM 15990 N N . ASN A 1 4 ? 6.903 -7.257 3.357 1.00 0.00 4 ASN A N 18
ATOM 15991 C CA . ASN A 1 4 ? 6.244 -7.500 4.642 1.00 0.00 4 ASN A CA 18
ATOM 15992 C C . ASN A 1 4 ? 4.949 -8.260 4.509 1.00 0.00 4 ASN A C 18
ATOM 15993 O O . ASN A 1 4 ? 4.596 -9.050 5.383 1.00 0.00 4 ASN A O 18
ATOM 16004 N N . LEU A 1 5 ? 4.238 -8.030 3.436 1.00 0.00 5 LEU A N 18
ATOM 16005 C CA . LEU A 1 5 ? 2.959 -8.685 3.231 1.00 0.00 5 LEU A CA 18
ATOM 16006 C C . LEU A 1 5 ? 3.143 -10.002 2.511 1.00 0.00 5 LEU A C 18
ATOM 16007 O O . LEU A 1 5 ? 2.326 -10.918 2.660 1.00 0.00 5 LEU A O 18
ATOM 16023 N N . GLY A 1 6 ? 4.204 -10.095 1.721 1.00 0.00 6 GLY A N 18
ATOM 16024 C CA . GLY A 1 6 ? 4.483 -11.308 0.988 1.00 0.00 6 GLY A CA 18
ATOM 16025 C C . GLY A 1 6 ? 3.627 -11.376 -0.233 1.00 0.00 6 GLY A C 18
ATOM 16026 O O . GLY A 1 6 ? 3.068 -12.428 -0.566 1.00 0.00 6 GLY A O 18
ATOM 16030 N N . ILE A 1 7 ? 3.510 -10.260 -0.901 1.00 0.00 7 ILE A N 18
ATOM 16031 C CA . ILE A 1 7 ? 2.616 -10.148 -2.043 1.00 0.00 7 ILE A CA 18
ATOM 16032 C C . ILE A 1 7 ? 3.369 -10.039 -3.352 1.00 0.00 7 ILE A C 18
ATOM 16033 O O . ILE A 1 7 ? 4.598 -10.050 -3.373 1.00 0.00 7 ILE A O 18
ATOM 16049 N N . SER A 1 8 ? 2.628 -9.977 -4.431 1.00 0.00 8 SER A N 18
ATOM 16050 C CA . SER A 1 8 ? 3.197 -9.820 -5.733 1.00 0.00 8 SER A CA 18
ATOM 16051 C C . SER A 1 8 ? 3.528 -8.352 -5.982 1.00 0.00 8 SER A C 18
ATOM 16052 O O . SER A 1 8 ? 2.907 -7.452 -5.386 1.00 0.00 8 SER A O 18
ATOM 16060 N N . SER A 1 9 ? 4.477 -8.116 -6.856 1.00 0.00 9 SER A N 18
ATOM 16061 C CA . SER A 1 9 ? 4.907 -6.790 -7.213 1.00 0.00 9 SER A CA 18
ATOM 16062 C C . SER A 1 9 ? 3.757 -6.023 -7.891 1.00 0.00 9 SER A C 18
ATOM 16063 O O . SER A 1 9 ? 3.649 -4.787 -7.774 1.00 0.00 9 SER A O 18
ATOM 16071 N N . TYR A 1 10 ? 2.895 -6.774 -8.575 1.00 0.00 10 TYR A N 18
ATOM 16072 C CA . TYR A 1 10 ? 1.712 -6.236 -9.211 1.00 0.00 10 TYR A CA 18
ATOM 16073 C C . TYR A 1 10 ? 0.771 -5.706 -8.133 1.00 0.00 10 TYR A C 18
ATOM 16074 O O . TYR A 1 10 ? 0.307 -4.560 -8.205 1.00 0.00 10 TYR A O 18
ATOM 16092 N N . ALA A 1 11 ? 0.518 -6.541 -7.117 1.00 0.00 11 ALA A N 18
ATOM 16093 C CA . ALA A 1 11 ? -0.372 -6.183 -6.020 1.00 0.00 11 ALA A CA 18
ATOM 16094 C C . ALA A 1 11 ? 0.153 -4.983 -5.277 1.00 0.00 11 ALA A C 18
ATOM 16095 O O . ALA A 1 11 ? -0.603 -4.080 -4.966 1.00 0.00 11 ALA A O 18
ATOM 16102 N N . ALA A 1 12 ? 1.455 -4.963 -5.033 1.00 0.00 12 ALA A N 18
ATOM 16103 C CA . ALA A 1 12 ? 2.097 -3.850 -4.349 1.00 0.00 12 ALA A CA 18
ATOM 16104 C C . ALA A 1 12 ? 1.872 -2.550 -5.102 1.00 0.00 12 ALA A C 18
ATOM 16105 O O . ALA A 1 12 ? 1.538 -1.534 -4.508 1.00 0.00 12 ALA A O 18
ATOM 16112 N N . LYS A 1 13 ? 2.004 -2.611 -6.416 1.00 0.00 13 LYS A N 18
ATOM 16113 C CA . LYS A 1 13 ? 1.830 -1.445 -7.269 1.00 0.00 13 LYS A CA 18
ATOM 16114 C C . LYS A 1 13 ? 0.384 -0.961 -7.202 1.00 0.00 13 LYS A C 18
ATOM 16115 O O . LYS A 1 13 ? 0.112 0.253 -7.209 1.00 0.00 13 LYS A O 18
ATOM 16134 N N . LYS A 1 14 ? -0.534 -1.916 -7.153 1.00 0.00 14 LYS A N 18
ATOM 16135 C CA . LYS A 1 14 ? -1.946 -1.626 -6.983 1.00 0.00 14 LYS A CA 18
ATOM 16136 C C . LYS A 1 14 ? -2.181 -0.927 -5.659 1.00 0.00 14 LYS A C 18
ATOM 16137 O O . LYS A 1 14 ? -2.828 0.112 -5.620 1.00 0.00 14 LYS A O 18
ATOM 16156 N N . VAL A 1 15 ? -1.639 -1.500 -4.586 1.00 0.00 15 VAL A N 18
ATOM 16157 C CA . VAL A 1 15 ? -1.737 -0.907 -3.247 1.00 0.00 15 VAL A CA 18
ATOM 16158 C C . VAL A 1 15 ? -1.223 0.524 -3.270 1.00 0.00 15 VAL A C 18
ATOM 16159 O O . VAL A 1 15 ? -1.886 1.426 -2.766 1.00 0.00 15 VAL A O 18
ATOM 16172 N N . ILE A 1 16 ? -0.058 0.717 -3.895 1.00 0.00 16 ILE A N 18
ATOM 16173 C CA . ILE A 1 16 ? 0.558 2.035 -4.042 1.00 0.00 16 ILE A CA 18
ATOM 16174 C C . ILE A 1 16 ? -0.397 2.998 -4.705 1.00 0.00 16 ILE A C 18
ATOM 16175 O O . ILE A 1 16 ? -0.609 4.101 -4.220 1.00 0.00 16 ILE A O 18
ATOM 16191 N N . ASP A 1 17 ? -0.987 2.560 -5.792 1.00 0.00 17 ASP A N 18
ATOM 16192 C CA . ASP A 1 17 ? -1.925 3.371 -6.542 1.00 0.00 17 ASP A CA 18
ATOM 16193 C C . ASP A 1 17 ? -3.087 3.792 -5.670 1.00 0.00 17 ASP A C 18
ATOM 16194 O O . ASP A 1 17 ? -3.434 4.962 -5.605 1.00 0.00 17 ASP A O 18
ATOM 16203 N N . ILE A 1 18 ? -3.623 2.855 -4.948 1.00 0.00 18 ILE A N 18
ATOM 16204 C CA . ILE A 1 18 ? -4.782 3.092 -4.121 1.00 0.00 18 ILE A CA 18
ATOM 16205 C C . ILE A 1 18 ? -4.452 3.981 -2.907 1.00 0.00 18 ILE A C 18
ATOM 16206 O O . ILE A 1 18 ? -5.133 4.970 -2.661 1.00 0.00 18 ILE A O 18
ATOM 16222 N N . ILE A 1 19 ? -3.405 3.640 -2.165 1.00 0.00 19 ILE A N 18
ATOM 16223 C CA . ILE A 1 19 ? -3.018 4.432 -0.974 1.00 0.00 19 ILE A CA 18
ATOM 16224 C C . ILE A 1 19 ? -2.632 5.868 -1.355 1.00 0.00 19 ILE A C 18
ATOM 16225 O O . ILE A 1 19 ? -2.718 6.787 -0.531 1.00 0.00 19 ILE A O 18
ATOM 16241 N N . ASN A 1 20 ? -2.200 6.040 -2.588 1.00 0.00 20 ASN A N 18
ATOM 16242 C CA . ASN A 1 20 ? -1.778 7.328 -3.090 1.00 0.00 20 ASN A CA 18
ATOM 16243 C C . ASN A 1 20 ? -3.004 8.126 -3.574 1.00 0.00 20 ASN A C 18
ATOM 16244 O O . ASN A 1 20 ? -3.098 9.330 -3.352 1.00 0.00 20 ASN A O 18
ATOM 16255 N N . THR A 1 21 ? -3.960 7.434 -4.187 1.00 0.00 21 THR A N 18
ATOM 16256 C CA . THR A 1 21 ? -5.167 8.073 -4.713 1.00 0.00 21 THR A CA 18
ATOM 16257 C C . THR A 1 21 ? -6.182 8.376 -3.606 1.00 0.00 21 THR A C 18
ATOM 16258 O O . THR A 1 21 ? -6.807 9.457 -3.578 1.00 0.00 21 THR A O 18
ATOM 16269 N N . GLY A 1 22 ? -6.341 7.433 -2.711 1.00 0.00 22 GLY A N 18
ATOM 16270 C CA . GLY A 1 22 ? -7.277 7.564 -1.641 1.00 0.00 22 GLY A CA 18
ATOM 16271 C C . GLY A 1 22 ? -6.830 8.555 -0.597 1.00 0.00 22 GLY A C 18
ATOM 16272 O O . GLY A 1 22 ? -5.620 8.688 -0.302 1.00 0.00 22 GLY A O 18
ATOM 16276 N N . SER A 1 23 ? -7.777 9.244 -0.051 1.00 0.00 23 SER A N 18
ATOM 16277 C CA . SER A 1 23 ? -7.548 10.238 0.943 1.00 0.00 23 SER A CA 18
ATOM 16278 C C . SER A 1 23 ? -7.744 9.645 2.327 1.00 0.00 23 SER A C 18
ATOM 16279 O O . SER A 1 23 ? -6.778 9.434 3.075 1.00 0.00 23 SER A O 18
ATOM 16287 N N . ALA A 1 24 ? -8.983 9.348 2.634 1.00 0.00 24 ALA A N 18
ATOM 16288 C CA . ALA A 1 24 ? -9.365 8.779 3.908 1.00 0.00 24 ALA A CA 18
ATOM 16289 C C . ALA A 1 24 ? -8.883 7.351 4.024 1.00 0.00 24 ALA A C 18
ATOM 16290 O O . ALA A 1 24 ? -9.092 6.543 3.113 1.00 0.00 24 ALA A O 18
ATOM 16297 N N . VAL A 1 25 ? -8.277 7.039 5.151 1.00 0.00 25 VAL A N 18
ATOM 16298 C CA . VAL A 1 25 ? -7.706 5.721 5.414 1.00 0.00 25 VAL A CA 18
ATOM 16299 C C . VAL A 1 25 ? -8.752 4.624 5.274 1.00 0.00 25 VAL A C 18
ATOM 16300 O O . VAL A 1 25 ? -8.517 3.631 4.587 1.00 0.00 25 VAL A O 18
ATOM 16313 N N . ALA A 1 26 ? -9.917 4.835 5.872 1.00 0.00 26 ALA A N 18
ATOM 16314 C CA . ALA A 1 26 ? -11.020 3.873 5.804 1.00 0.00 26 ALA A CA 18
ATOM 16315 C C . ALA A 1 26 ? -11.411 3.587 4.355 1.00 0.00 26 ALA A C 18
ATOM 16316 O O . ALA A 1 26 ? -11.685 2.429 3.983 1.00 0.00 26 ALA A O 18
ATOM 16323 N N . THR A 1 27 ? -11.355 4.620 3.533 1.00 0.00 27 THR A N 18
ATOM 16324 C CA . THR A 1 27 ? -11.707 4.510 2.143 1.00 0.00 27 THR A CA 18
ATOM 16325 C C . THR A 1 27 ? -10.650 3.680 1.410 1.00 0.00 27 THR A C 18
ATOM 16326 O O . THR A 1 27 ? -10.972 2.786 0.629 1.00 0.00 27 THR A O 18
ATOM 16337 N N . ILE A 1 28 ? -9.404 3.927 1.744 1.00 0.00 28 ILE A N 18
ATOM 16338 C CA . ILE A 1 28 ? -8.292 3.241 1.146 1.00 0.00 28 ILE A CA 18
ATOM 16339 C C . ILE A 1 28 ? -8.334 1.769 1.478 1.00 0.00 28 ILE A C 18
ATOM 16340 O O . ILE A 1 28 ? -8.239 0.946 0.583 1.00 0.00 28 ILE A O 18
ATOM 16356 N N . ILE A 1 29 ? -8.540 1.445 2.759 1.00 0.00 29 ILE A N 18
ATOM 16357 C CA . ILE A 1 29 ? -8.597 0.051 3.207 1.00 0.00 29 ILE A CA 18
ATOM 16358 C C . ILE A 1 29 ? -9.647 -0.715 2.405 1.00 0.00 29 ILE A C 18
ATOM 16359 O O . ILE A 1 29 ? -9.405 -1.834 1.968 1.00 0.00 29 ILE A O 18
ATOM 16375 N N . ALA A 1 30 ? -10.784 -0.068 2.159 1.00 0.00 30 ALA A N 18
ATOM 16376 C CA . ALA A 1 30 ? -11.880 -0.686 1.425 1.00 0.00 30 ALA A CA 18
ATOM 16377 C C . ALA A 1 30 ? -11.483 -0.961 -0.017 1.00 0.00 30 ALA A C 18
ATOM 16378 O O . ALA A 1 30 ? -11.820 -2.003 -0.583 1.00 0.00 30 ALA A O 18
ATOM 16385 N N . LEU A 1 31 ? -10.750 -0.048 -0.593 1.00 0.00 31 LEU A N 18
ATOM 16386 C CA . LEU A 1 31 ? -10.323 -0.167 -1.970 1.00 0.00 31 LEU A CA 18
ATOM 16387 C C . LEU A 1 31 ? -9.213 -1.210 -2.106 1.00 0.00 31 LEU A C 18
ATOM 16388 O O . LEU A 1 31 ? -9.283 -2.108 -2.965 1.00 0.00 31 LEU A O 18
ATOM 16404 N N . VAL A 1 32 ? -8.221 -1.129 -1.228 1.00 0.00 32 VAL A N 18
ATOM 16405 C CA . VAL A 1 32 ? -7.095 -2.044 -1.275 1.00 0.00 32 VAL A CA 18
ATOM 16406 C C . VAL A 1 32 ? -7.583 -3.466 -1.022 1.00 0.00 32 VAL A C 18
ATOM 16407 O O . VAL A 1 32 ? -7.208 -4.389 -1.733 1.00 0.00 32 VAL A O 18
ATOM 16420 N N . THR A 1 33 ? -8.474 -3.617 -0.061 1.00 0.00 33 THR A N 18
ATOM 16421 C CA . THR A 1 33 ? -9.041 -4.908 0.269 1.00 0.00 33 THR A CA 18
ATOM 16422 C C . THR A 1 33 ? -9.887 -5.463 -0.897 1.00 0.00 33 THR A C 18
ATOM 16423 O O . THR A 1 33 ? -9.932 -6.672 -1.124 1.00 0.00 33 THR A O 18
ATOM 16434 N N . ALA A 1 34 ? -10.491 -4.578 -1.677 1.00 0.00 34 ALA A N 18
ATOM 16435 C CA . ALA A 1 34 ? -11.276 -5.000 -2.825 1.00 0.00 34 ALA A CA 18
ATOM 16436 C C . ALA A 1 34 ? -10.367 -5.554 -3.922 1.00 0.00 34 ALA A C 18
ATOM 16437 O O . ALA A 1 34 ? -10.784 -6.387 -4.736 1.00 0.00 34 ALA A O 18
ATOM 16444 N N . VAL A 1 35 ? -9.131 -5.106 -3.928 1.00 0.00 35 VAL A N 18
ATOM 16445 C CA . VAL A 1 35 ? -8.166 -5.568 -4.897 1.00 0.00 35 VAL A CA 18
ATOM 16446 C C . VAL A 1 35 ? -7.362 -6.773 -4.378 1.00 0.00 35 VAL A C 18
ATOM 16447 O O . VAL A 1 35 ? -7.296 -7.801 -5.038 1.00 0.00 35 VAL A O 18
ATOM 16460 N N . VAL A 1 36 ? -6.807 -6.664 -3.185 1.00 0.00 36 VAL A N 18
ATOM 16461 C CA . VAL A 1 36 ? -5.914 -7.721 -2.662 1.00 0.00 36 VAL A CA 18
ATOM 16462 C C . VAL A 1 36 ? -6.656 -8.834 -1.921 1.00 0.00 36 VAL A C 18
ATOM 16463 O O . VAL A 1 36 ? -6.053 -9.823 -1.504 1.00 0.00 36 VAL A O 18
ATOM 16476 N N . GLY A 1 37 ? -7.931 -8.658 -1.715 1.00 0.00 37 GLY A N 18
ATOM 16477 C CA . GLY A 1 37 ? -8.716 -9.666 -1.040 1.00 0.00 37 GLY A CA 18
ATOM 16478 C C . GLY A 1 37 ? -9.019 -9.275 0.372 1.00 0.00 37 GLY A C 18
ATOM 16479 O O . GLY A 1 37 ? -10.179 -9.215 0.784 1.00 0.00 37 GLY A O 18
ATOM 16483 N N . GLY A 1 38 ? -7.988 -8.994 1.096 1.00 0.00 38 GLY A N 18
ATOM 16484 C CA . GLY A 1 38 ? -8.117 -8.563 2.457 1.00 0.00 38 GLY A CA 18
ATOM 16485 C C . GLY A 1 38 ? -7.082 -9.177 3.350 1.00 0.00 38 GLY A C 18
ATOM 16486 O O . GLY A 1 38 ? -6.236 -9.945 2.893 1.00 0.00 38 GLY A O 18
ATOM 16490 N N . GLY A 1 39 ? -7.073 -8.754 4.593 1.00 0.00 39 GLY A N 18
ATOM 16491 C CA . GLY A 1 39 ? -6.208 -9.342 5.608 1.00 0.00 39 GLY A CA 18
ATOM 16492 C C . GLY A 1 39 ? -4.782 -8.878 5.512 1.00 0.00 39 GLY A C 18
ATOM 16493 O O . GLY A 1 39 ? -3.956 -9.198 6.362 1.00 0.00 39 GLY A O 18
ATOM 16497 N N . LEU A 1 40 ? -4.493 -8.158 4.482 1.00 0.00 40 LEU A N 18
ATOM 16498 C CA . LEU A 1 40 ? -3.169 -7.669 4.241 1.00 0.00 40 LEU A CA 18
ATOM 16499 C C . LEU A 1 40 ? -3.039 -6.193 4.610 1.00 0.00 40 LEU A C 18
ATOM 16500 O O . LEU A 1 40 ? -2.578 -5.844 5.708 1.00 0.00 40 LEU A O 18
ATOM 16516 N N . ILE A 1 41 ? -3.487 -5.332 3.735 1.00 0.00 41 ILE A N 18
ATOM 16517 C CA . ILE A 1 41 ? -3.334 -3.930 3.951 1.00 0.00 41 ILE A CA 18
ATOM 16518 C C . ILE A 1 41 ? -4.451 -3.424 4.825 1.00 0.00 41 ILE A C 18
ATOM 16519 O O . ILE A 1 41 ? -5.577 -3.205 4.371 1.00 0.00 41 ILE A O 18
ATOM 16535 N N . THR A 1 42 ? -4.153 -3.348 6.073 1.00 0.00 42 THR A N 18
ATOM 16536 C CA . THR A 1 42 ? -5.052 -2.867 7.064 1.00 0.00 42 THR A CA 18
ATOM 16537 C C . THR A 1 42 ? -4.756 -1.398 7.356 1.00 0.00 42 THR A C 18
ATOM 16538 O O . THR A 1 42 ? -3.875 -0.805 6.717 1.00 0.00 42 THR A O 18
ATOM 16549 N N . ALA A 1 43 ? -5.463 -0.823 8.327 1.00 0.00 43 ALA A N 18
ATOM 16550 C CA . ALA A 1 43 ? -5.285 0.574 8.738 1.00 0.00 43 ALA A CA 18
ATOM 16551 C C . ALA A 1 43 ? -3.839 0.863 9.117 1.00 0.00 43 ALA A C 18
ATOM 16552 O O . ALA A 1 43 ? -3.306 1.944 8.818 1.00 0.00 43 ALA A O 18
ATOM 16559 N N . GLY A 1 44 ? -3.204 -0.104 9.753 1.00 0.00 44 GLY A N 18
ATOM 16560 C CA . GLY A 1 44 ? -1.827 0.039 10.138 1.00 0.00 44 GLY A CA 18
ATOM 16561 C C . GLY A 1 44 ? -0.920 0.072 8.935 1.00 0.00 44 GLY A C 18
ATOM 16562 O O . GLY A 1 44 ? 0.005 0.882 8.868 1.00 0.00 44 GLY A O 18
ATOM 16566 N N . ILE A 1 45 ? -1.220 -0.758 7.950 1.00 0.00 45 ILE A N 18
ATOM 16567 C CA . ILE A 1 45 ? -0.392 -0.850 6.770 1.00 0.00 45 ILE A CA 18
ATOM 16568 C C . ILE A 1 45 ? -0.570 0.391 5.896 1.00 0.00 45 ILE A C 18
ATOM 16569 O O . ILE A 1 45 ? 0.412 0.950 5.416 1.00 0.00 45 ILE A O 18
ATOM 16585 N N . VAL A 1 46 ? -1.821 0.844 5.744 1.00 0.00 46 VAL A N 18
ATOM 16586 C CA . VAL A 1 46 ? -2.134 2.047 4.956 1.00 0.00 46 VAL A CA 18
ATOM 16587 C C . VAL A 1 46 ? -1.364 3.256 5.497 1.00 0.00 46 VAL A C 18
ATOM 16588 O O . VAL A 1 46 ? -0.681 3.964 4.747 1.00 0.00 46 VAL A O 18
ATOM 16601 N N . ALA A 1 47 ? -1.459 3.460 6.803 1.00 0.00 47 ALA A N 18
ATOM 16602 C CA . ALA A 1 47 ? -0.819 4.587 7.455 1.00 0.00 47 ALA A CA 18
ATOM 16603 C C . ALA A 1 47 ? 0.700 4.501 7.361 1.00 0.00 47 ALA A C 18
ATOM 16604 O O . ALA A 1 47 ? 1.370 5.514 7.100 1.00 0.00 47 ALA A O 18
ATOM 16611 N N . THR A 1 48 ? 1.243 3.305 7.543 1.00 0.00 48 THR A N 18
ATOM 16612 C CA . THR A 1 48 ? 2.675 3.108 7.445 1.00 0.00 48 THR A CA 18
ATOM 16613 C C . THR A 1 48 ? 3.149 3.405 6.021 1.00 0.00 48 THR A C 18
ATOM 16614 O O . THR A 1 48 ? 4.088 4.177 5.819 1.00 0.00 48 THR A O 18
ATOM 16625 N N . ALA A 1 49 ? 2.453 2.837 5.051 1.00 0.00 49 ALA A N 18
ATOM 16626 C CA . ALA A 1 49 ? 2.773 3.014 3.651 1.00 0.00 49 ALA A CA 18
ATOM 16627 C C . ALA A 1 49 ? 2.720 4.488 3.246 1.00 0.00 49 ALA A C 18
ATOM 16628 O O . ALA A 1 49 ? 3.590 4.954 2.521 1.00 0.00 49 ALA A O 18
ATOM 16635 N N . LYS A 1 50 ? 1.724 5.226 3.755 1.00 0.00 50 LYS A N 18
ATOM 16636 C CA . LYS A 1 50 ? 1.631 6.669 3.497 1.00 0.00 50 LYS A CA 18
ATOM 16637 C C . LYS A 1 50 ? 2.848 7.418 4.013 1.00 0.00 50 LYS A C 18
ATOM 16638 O O . LYS A 1 50 ? 3.306 8.381 3.398 1.00 0.00 50 LYS A O 18
ATOM 16657 N N . SER A 1 51 ? 3.366 6.983 5.127 1.00 0.00 51 SER A N 18
ATOM 16658 C CA . SER A 1 51 ? 4.533 7.598 5.689 1.00 0.00 51 SER A CA 18
ATOM 16659 C C . SER A 1 51 ? 5.728 7.292 4.807 1.00 0.00 51 SER A C 18
ATOM 16660 O O . SER A 1 51 ? 6.479 8.196 4.423 1.00 0.00 51 SER A O 18
ATOM 16668 N N . LEU A 1 52 ? 5.848 6.037 4.424 1.00 0.00 52 LEU A N 18
ATOM 16669 C CA . LEU A 1 52 ? 6.956 5.574 3.626 1.00 0.00 52 LEU A CA 18
ATOM 16670 C C . LEU A 1 52 ? 6.987 6.257 2.277 1.00 0.00 52 LEU A C 18
ATOM 16671 O O . LEU A 1 52 ? 8.048 6.637 1.812 1.00 0.00 52 LEU A O 18
ATOM 16687 N N . ILE A 1 53 ? 5.829 6.448 1.663 1.00 0.00 53 ILE A N 18
ATOM 16688 C CA . ILE A 1 53 ? 5.781 7.096 0.361 1.00 0.00 53 ILE A CA 18
ATOM 16689 C C . ILE A 1 53 ? 6.081 8.582 0.468 1.00 0.00 53 ILE A C 18
ATOM 16690 O O . ILE A 1 53 ? 6.646 9.171 -0.456 1.00 0.00 53 ILE A O 18
ATOM 16706 N N . LYS A 1 54 ? 5.756 9.182 1.609 1.00 0.00 54 LYS A N 18
ATOM 16707 C CA . LYS A 1 54 ? 5.973 10.594 1.781 1.00 0.00 54 LYS A CA 18
ATOM 16708 C C . LYS A 1 54 ? 7.464 10.899 1.872 1.00 0.00 54 LYS A C 18
ATOM 16709 O O . LYS A 1 54 ? 7.944 11.849 1.271 1.00 0.00 54 LYS A O 18
ATOM 16728 N N . LYS A 1 55 ? 8.185 10.068 2.584 1.00 0.00 55 LYS A N 18
ATOM 16729 C CA . LYS A 1 55 ? 9.610 10.280 2.789 1.00 0.00 55 LYS A CA 18
ATOM 16730 C C . LYS A 1 55 ? 10.478 9.524 1.794 1.00 0.00 55 LYS A C 18
ATOM 16731 O O . LYS A 1 55 ? 11.264 10.124 1.058 1.00 0.00 55 LYS A O 18
ATOM 16750 N N . TYR A 1 56 ? 10.316 8.230 1.756 1.00 0.00 56 TYR A N 18
ATOM 16751 C CA . TYR A 1 56 ? 11.164 7.372 0.959 1.00 0.00 56 TYR A CA 18
ATOM 16752 C C . TYR A 1 56 ? 10.637 7.283 -0.469 1.00 0.00 56 TYR A C 18
ATOM 16753 O O . TYR A 1 56 ? 11.405 7.365 -1.437 1.00 0.00 56 TYR A O 18
ATOM 16771 N N . GLY A 1 57 ? 9.340 7.122 -0.600 1.00 0.00 57 GLY A N 18
ATOM 16772 C CA . GLY A 1 57 ? 8.731 7.090 -1.906 1.00 0.00 57 GLY A CA 18
ATOM 16773 C C . GLY A 1 57 ? 7.889 5.859 -2.144 1.00 0.00 57 GLY A C 18
ATOM 16774 O O . GLY A 1 57 ? 7.921 4.900 -1.356 1.00 0.00 57 GLY A O 18
ATOM 16778 N N . ALA A 1 58 ? 7.148 5.882 -3.234 1.00 0.00 58 ALA A N 18
ATOM 16779 C CA . ALA A 1 58 ? 6.245 4.810 -3.616 1.00 0.00 58 ALA A CA 18
ATOM 16780 C C . ALA A 1 58 ? 7.008 3.555 -4.013 1.00 0.00 58 ALA A C 18
ATOM 16781 O O . ALA A 1 58 ? 6.577 2.443 -3.725 1.00 0.00 58 ALA A O 18
ATOM 16788 N N . LYS A 1 59 ? 8.163 3.751 -4.629 1.00 0.00 59 LYS A N 18
ATOM 16789 C CA . LYS A 1 59 ? 9.028 2.654 -5.071 1.00 0.00 59 LYS A CA 18
ATOM 16790 C C . LYS A 1 59 ? 9.488 1.873 -3.836 1.00 0.00 59 LYS A C 18
ATOM 16791 O O . LYS A 1 59 ? 9.512 0.622 -3.829 1.00 0.00 59 LYS A O 18
ATOM 16810 N N . TYR A 1 60 ? 9.802 2.618 -2.784 1.00 0.00 60 TYR A N 18
ATOM 16811 C CA . TYR A 1 60 ? 10.253 2.049 -1.541 1.00 0.00 60 TYR A CA 18
ATOM 16812 C C . TYR A 1 60 ? 9.132 1.263 -0.927 1.00 0.00 60 TYR A C 18
ATOM 16813 O O . TYR A 1 60 ? 9.297 0.104 -0.571 1.00 0.00 60 TYR A O 18
ATOM 16831 N N . ALA A 1 61 ? 7.985 1.904 -0.821 1.00 0.00 61 ALA A N 18
ATOM 16832 C CA . ALA A 1 61 ? 6.838 1.305 -0.196 1.00 0.00 61 ALA A CA 18
ATOM 16833 C C . ALA A 1 61 ? 6.379 0.074 -0.926 1.00 0.00 61 ALA A C 18
ATOM 16834 O O . ALA A 1 61 ? 5.983 -0.8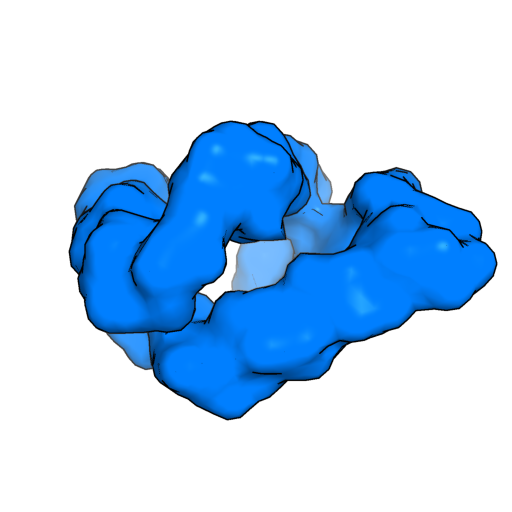67 -0.300 1.00 0.00 61 ALA A O 18
ATOM 16841 N N . ALA A 1 62 ? 6.447 0.085 -2.246 1.00 0.00 62 ALA A N 18
ATOM 16842 C CA . ALA A 1 62 ? 6.071 -1.077 -3.043 1.00 0.00 62 ALA A CA 18
ATOM 16843 C C . ALA A 1 62 ? 6.940 -2.273 -2.671 1.00 0.00 62 ALA A C 18
ATOM 16844 O O . ALA A 1 62 ? 6.445 -3.398 -2.531 1.00 0.00 62 ALA A O 18
ATOM 16851 N N . ALA A 1 63 ? 8.221 -2.014 -2.467 1.00 0.00 63 ALA A N 18
ATOM 16852 C CA . ALA A 1 63 ? 9.149 -3.045 -2.058 1.00 0.00 63 ALA A CA 18
ATOM 16853 C C . ALA A 1 63 ? 8.842 -3.475 -0.627 1.00 0.00 63 ALA A C 18
ATOM 16854 O O . ALA A 1 63 ? 8.765 -4.666 -0.336 1.00 0.00 63 ALA A O 18
ATOM 16861 N N . TRP A 1 64 ? 8.624 -2.490 0.243 1.00 0.00 64 TRP A N 18
ATOM 16862 C CA . TRP A 1 64 ? 8.276 -2.718 1.646 1.00 0.00 64 TRP A CA 18
ATOM 16863 C C . TRP A 1 64 ? 7.005 -3.562 1.762 1.00 0.00 64 TRP A C 18
ATOM 16864 O O . TRP A 1 64 ? 6.972 -4.550 2.515 1.00 0.00 64 TRP A O 18
ATOM 16885 N N . LEU A 1 1 ? 5.998 -3.360 0.797 1.00 0.00 1 LEU A N 19
ATOM 16886 C CA . LEU A 1 1 ? 4.709 -4.030 0.793 1.00 0.00 1 LEU A CA 19
ATOM 16887 C C . LEU A 1 1 ? 4.881 -5.469 0.383 1.00 0.00 1 LEU A C 19
ATOM 16888 O O . LEU A 1 1 ? 4.451 -6.371 1.080 1.00 0.00 1 LEU A O 19
ATOM 16904 N N . THR A 1 2 ? 5.572 -5.667 -0.711 1.00 0.00 2 THR A N 19
ATOM 16905 C CA . THR A 1 2 ? 5.823 -6.989 -1.251 1.00 0.00 2 THR A CA 19
ATOM 16906 C C . THR A 1 2 ? 6.505 -7.883 -0.212 1.00 0.00 2 THR A C 19
ATOM 16907 O O . THR A 1 2 ? 6.043 -9.000 0.042 1.00 0.00 2 THR A O 19
ATOM 16918 N N . ALA A 1 3 ? 7.529 -7.345 0.410 1.00 0.00 3 ALA A N 19
ATOM 16919 C CA . ALA A 1 3 ? 8.345 -8.060 1.383 1.00 0.00 3 ALA A CA 19
ATOM 16920 C C . ALA A 1 3 ? 7.564 -8.430 2.646 1.00 0.00 3 ALA A C 19
ATOM 16921 O O . ALA A 1 3 ? 7.617 -9.565 3.115 1.00 0.00 3 ALA A O 19
ATOM 16928 N N . ASN A 1 4 ? 6.821 -7.485 3.162 1.00 0.00 4 ASN A N 19
ATOM 16929 C CA . ASN A 1 4 ? 6.134 -7.660 4.439 1.00 0.00 4 ASN A CA 19
ATOM 16930 C C . ASN A 1 4 ? 4.822 -8.375 4.289 1.00 0.00 4 ASN A C 19
ATOM 16931 O O . ASN A 1 4 ? 4.425 -9.143 5.159 1.00 0.00 4 ASN A O 19
ATOM 16942 N N . LEU A 1 5 ? 4.141 -8.144 3.200 1.00 0.00 5 LEU A N 19
ATOM 16943 C CA . LEU A 1 5 ? 2.849 -8.759 3.006 1.00 0.00 5 LEU A CA 19
ATOM 16944 C C . LEU A 1 5 ? 3.005 -10.084 2.306 1.00 0.00 5 LEU A C 19
ATOM 16945 O O . LEU A 1 5 ? 2.195 -10.992 2.494 1.00 0.00 5 LEU A O 19
ATOM 16961 N N . GLY A 1 6 ? 4.058 -10.208 1.513 1.00 0.00 6 GLY A N 19
ATOM 16962 C CA . GLY A 1 6 ? 4.289 -11.450 0.821 1.00 0.00 6 GLY A CA 19
ATOM 16963 C C . GLY A 1 6 ? 3.401 -11.531 -0.377 1.00 0.00 6 GLY A C 19
ATOM 16964 O O . GLY A 1 6 ? 2.775 -12.563 -0.648 1.00 0.00 6 GLY A O 19
ATOM 16968 N N . ILE A 1 7 ? 3.325 -10.439 -1.075 1.00 0.00 7 ILE A N 19
ATOM 16969 C CA . ILE A 1 7 ? 2.469 -10.319 -2.233 1.00 0.00 7 ILE A CA 19
ATOM 16970 C C . ILE A 1 7 ? 3.301 -10.071 -3.459 1.00 0.00 7 ILE A C 19
ATOM 16971 O O . ILE A 1 7 ? 4.529 -9.990 -3.372 1.00 0.00 7 ILE A O 19
ATOM 16987 N N . SER A 1 8 ? 2.659 -9.977 -4.584 1.00 0.00 8 SER A N 19
ATOM 16988 C CA . SER A 1 8 ? 3.341 -9.670 -5.793 1.00 0.00 8 SER A CA 19
ATOM 16989 C C . SER A 1 8 ? 3.608 -8.168 -5.821 1.00 0.00 8 SER A C 19
ATOM 16990 O O . SER A 1 8 ? 2.889 -7.383 -5.175 1.00 0.00 8 SER A O 19
ATOM 16998 N N . SER A 1 9 ? 4.602 -7.761 -6.551 1.00 0.00 9 SER A N 19
ATOM 16999 C CA . SER A 1 9 ? 4.915 -6.368 -6.665 1.00 0.00 9 SER A CA 19
ATOM 17000 C C . SER A 1 9 ? 3.857 -5.624 -7.492 1.00 0.00 9 SER A C 19
ATOM 17001 O O . SER A 1 9 ? 3.748 -4.401 -7.416 1.00 0.00 9 SER A O 19
ATOM 17009 N N . TYR A 1 10 ? 3.063 -6.375 -8.254 1.00 0.00 10 TYR A N 19
ATOM 17010 C CA . TYR A 1 10 ? 1.955 -5.814 -8.996 1.00 0.00 10 TYR A CA 19
ATOM 17011 C C . TYR A 1 10 ? 0.875 -5.416 -8.001 1.00 0.00 10 TYR A C 19
ATOM 17012 O O . TYR A 1 10 ? 0.348 -4.312 -8.055 1.00 0.00 10 TYR A O 19
ATOM 17030 N N . ALA A 1 11 ? 0.563 -6.322 -7.077 1.00 0.00 11 ALA A N 19
ATOM 17031 C CA . ALA A 1 11 ? -0.423 -6.044 -6.045 1.00 0.00 11 ALA A CA 19
ATOM 17032 C C . ALA A 1 11 ? 0.055 -4.914 -5.172 1.00 0.00 11 ALA A C 19
ATOM 17033 O O . ALA A 1 11 ? -0.727 -4.072 -4.773 1.00 0.00 11 ALA A O 19
ATOM 17040 N N . ALA A 1 12 ? 1.353 -4.881 -4.921 1.00 0.00 12 ALA A N 19
ATOM 17041 C CA . ALA A 1 12 ? 1.961 -3.808 -4.162 1.00 0.00 12 ALA A CA 19
ATOM 17042 C C . ALA A 1 12 ? 1.796 -2.479 -4.893 1.00 0.00 12 ALA A C 19
ATOM 17043 O O . ALA A 1 12 ? 1.484 -1.472 -4.284 1.00 0.00 12 ALA A O 19
ATOM 17050 N N . LYS A 1 13 ? 1.976 -2.508 -6.211 1.00 0.00 13 LYS A N 19
ATOM 17051 C CA . LYS A 1 13 ? 1.827 -1.325 -7.064 1.00 0.00 13 LYS A CA 19
ATOM 17052 C C . LYS A 1 13 ? 0.381 -0.846 -7.003 1.00 0.00 13 LYS A C 19
ATOM 17053 O O . LYS A 1 13 ? 0.110 0.357 -6.936 1.00 0.00 13 LYS A O 19
ATOM 17072 N N . LYS A 1 14 ? -0.536 -1.807 -7.029 1.00 0.00 14 LYS A N 19
ATOM 17073 C CA . LYS A 1 14 ? -1.954 -1.535 -6.873 1.00 0.00 14 LYS A CA 19
ATOM 17074 C C . LYS A 1 14 ? -2.198 -0.816 -5.555 1.00 0.00 14 LYS A C 19
ATOM 17075 O O . LYS A 1 14 ? -2.845 0.228 -5.533 1.00 0.00 14 LYS A O 19
ATOM 17094 N N . VAL A 1 15 ? -1.654 -1.376 -4.469 1.00 0.00 15 VAL A N 19
ATOM 17095 C CA . VAL A 1 15 ? -1.755 -0.766 -3.133 1.00 0.00 15 VAL A CA 19
ATOM 17096 C C . VAL A 1 15 ? -1.231 0.671 -3.165 1.00 0.00 15 VAL A C 19
ATOM 17097 O O . VAL A 1 15 ? -1.896 1.585 -2.673 1.00 0.00 15 VAL A O 19
ATOM 17110 N N . ILE A 1 16 ? -0.054 0.851 -3.773 1.00 0.00 16 ILE A N 19
ATOM 17111 C CA . ILE A 1 16 ? 0.595 2.159 -3.901 1.00 0.00 16 ILE A CA 19
ATOM 17112 C C . ILE A 1 16 ? -0.328 3.166 -4.553 1.00 0.00 16 ILE A C 19
ATOM 17113 O O . ILE A 1 16 ? -0.553 4.246 -4.013 1.00 0.00 16 ILE A O 19
ATOM 17129 N N . ASP A 1 17 ? -0.878 2.798 -5.691 1.00 0.00 17 ASP A N 19
ATOM 17130 C CA . ASP A 1 17 ? -1.752 3.690 -6.437 1.00 0.00 17 ASP A CA 19
ATOM 17131 C C . ASP A 1 17 ? -2.968 4.046 -5.606 1.00 0.00 17 ASP A C 19
ATOM 17132 O O . ASP A 1 17 ? -3.381 5.188 -5.554 1.00 0.00 17 ASP A O 19
ATOM 17141 N N . ILE A 1 18 ? -3.490 3.080 -4.902 1.00 0.00 18 ILE A N 19
ATOM 17142 C CA . ILE A 1 18 ? -4.673 3.288 -4.085 1.00 0.00 18 ILE A CA 19
ATOM 17143 C C . ILE A 1 18 ? -4.380 4.193 -2.879 1.00 0.00 18 ILE A C 19
ATOM 17144 O O . ILE A 1 18 ? -5.063 5.194 -2.687 1.00 0.00 18 ILE A O 19
ATOM 17160 N N . ILE A 1 19 ? -3.371 3.851 -2.084 1.00 0.00 19 ILE A N 19
ATOM 17161 C CA . ILE A 1 19 ? -3.009 4.675 -0.906 1.00 0.00 19 ILE A CA 19
ATOM 17162 C C . ILE A 1 19 ? -2.618 6.107 -1.329 1.00 0.00 19 ILE A C 19
ATOM 17163 O O . ILE A 1 19 ? -2.772 7.063 -0.564 1.00 0.00 19 ILE A O 19
ATOM 17179 N N . ASN A 1 20 ? -2.133 6.234 -2.553 1.00 0.00 20 ASN A N 19
ATOM 17180 C CA . ASN A 1 20 ? -1.698 7.508 -3.099 1.00 0.00 20 ASN A CA 19
ATOM 17181 C C . ASN A 1 20 ? -2.908 8.325 -3.576 1.00 0.00 20 ASN A C 19
ATOM 17182 O O . ASN A 1 20 ? -2.891 9.547 -3.542 1.00 0.00 20 ASN A O 19
ATOM 17193 N N . THR A 1 21 ? -3.964 7.643 -3.983 1.00 0.00 21 THR A N 19
ATOM 17194 C CA . THR A 1 21 ? -5.137 8.303 -4.552 1.00 0.00 21 THR A CA 19
ATOM 17195 C C . THR A 1 21 ? -6.242 8.546 -3.526 1.00 0.00 21 THR A C 19
ATOM 17196 O O . THR A 1 21 ? -6.880 9.611 -3.516 1.00 0.00 21 THR A O 19
ATOM 17207 N N . GLY A 1 22 ? -6.469 7.556 -2.691 1.00 0.00 22 GLY A N 19
ATOM 17208 C CA . GLY A 1 22 ? -7.532 7.596 -1.719 1.00 0.00 22 GLY A CA 19
ATOM 17209 C C . GLY A 1 22 ? -7.392 8.695 -0.692 1.00 0.00 22 GLY A C 19
ATOM 17210 O O . GLY A 1 22 ? -6.275 9.109 -0.334 1.00 0.00 22 GLY A O 19
ATOM 17214 N N . SER A 1 23 ? -8.514 9.150 -0.220 1.00 0.00 23 SER A N 19
ATOM 17215 C CA . SER A 1 23 ? -8.584 10.215 0.727 1.00 0.00 23 SER A CA 19
ATOM 17216 C C . SER A 1 23 ? -8.810 9.682 2.144 1.00 0.00 23 SER A C 19
ATOM 17217 O O . SER A 1 23 ? -7.891 9.658 2.953 1.00 0.00 23 SER A O 19
ATOM 17225 N N . ALA A 1 24 ? -10.024 9.247 2.422 1.00 0.00 24 ALA A N 19
ATOM 17226 C CA . ALA A 1 24 ? -10.373 8.704 3.730 1.00 0.00 24 ALA A CA 19
ATOM 17227 C C . ALA A 1 24 ? -9.706 7.358 3.965 1.00 0.00 24 ALA A C 19
ATOM 17228 O O . ALA A 1 24 ? -9.659 6.518 3.054 1.00 0.00 24 ALA A O 19
ATOM 17235 N N . VAL A 1 25 ? -9.232 7.149 5.186 1.00 0.00 25 VAL A N 19
ATOM 17236 C CA . VAL A 1 25 ? -8.499 5.934 5.577 1.00 0.00 25 VAL A CA 19
ATOM 17237 C C . VAL A 1 25 ? -9.314 4.684 5.274 1.00 0.00 25 VAL A C 19
ATOM 17238 O O . VAL A 1 25 ? -8.850 3.778 4.569 1.00 0.00 25 VAL A O 19
ATOM 17251 N N . ALA A 1 26 ? -10.541 4.672 5.758 1.00 0.00 26 ALA A N 19
ATOM 17252 C CA . ALA A 1 26 ? -11.442 3.551 5.586 1.00 0.00 26 ALA A CA 19
ATOM 17253 C C . ALA A 1 26 ? -11.736 3.277 4.116 1.00 0.00 26 ALA A C 19
ATOM 17254 O O . ALA A 1 26 ? -11.944 2.120 3.724 1.00 0.00 26 ALA A O 19
ATOM 17261 N N . THR A 1 27 ? -11.703 4.315 3.300 1.00 0.00 27 THR A N 19
ATOM 17262 C CA . THR A 1 27 ? -11.979 4.167 1.894 1.00 0.00 27 THR A CA 19
ATOM 17263 C C . THR A 1 27 ? -10.790 3.499 1.219 1.00 0.00 27 THR A C 19
ATOM 17264 O O . THR A 1 27 ? -10.952 2.614 0.377 1.00 0.00 27 THR A O 19
ATOM 17275 N N . ILE A 1 28 ? -9.596 3.892 1.639 1.00 0.00 28 ILE A N 19
ATOM 17276 C CA . ILE A 1 28 ? -8.376 3.327 1.121 1.00 0.00 28 ILE A CA 19
ATOM 17277 C C . ILE A 1 28 ? -8.331 1.859 1.458 1.00 0.00 28 ILE A C 19
ATOM 17278 O O . ILE A 1 28 ? -8.160 1.033 0.569 1.00 0.00 28 ILE A O 19
ATOM 17294 N N . ILE A 1 29 ? -8.562 1.539 2.732 1.00 0.00 29 ILE A N 19
ATOM 17295 C CA . ILE A 1 29 ? -8.589 0.153 3.202 1.00 0.00 29 ILE A CA 19
ATOM 17296 C C . ILE A 1 29 ? -9.557 -0.686 2.361 1.00 0.00 29 ILE A C 19
ATOM 17297 O O . ILE A 1 29 ? -9.226 -1.795 1.953 1.00 0.00 29 ILE A O 19
ATOM 17313 N N . ALA A 1 30 ? -10.714 -0.114 2.051 1.00 0.00 30 ALA A N 19
ATOM 17314 C CA . ALA A 1 30 ? -11.738 -0.810 1.291 1.00 0.00 30 ALA A CA 19
ATOM 17315 C C . ALA A 1 30 ? -11.266 -1.090 -0.128 1.00 0.00 30 ALA A C 19
ATOM 17316 O O . ALA A 1 30 ? -11.451 -2.198 -0.644 1.00 0.00 30 ALA A O 19
ATOM 17323 N N . LEU A 1 31 ? -10.606 -0.112 -0.730 1.00 0.00 31 LEU A N 19
ATOM 17324 C CA . LEU A 1 31 ? -10.129 -0.240 -2.097 1.00 0.00 31 LEU A CA 19
ATOM 17325 C C . LEU A 1 31 ? -8.965 -1.227 -2.175 1.00 0.00 31 LEU A C 19
ATOM 17326 O O . LEU A 1 31 ? -8.924 -2.103 -3.065 1.00 0.00 31 LEU A O 19
ATOM 17342 N N . VAL A 1 32 ? -8.037 -1.121 -1.233 1.00 0.00 32 VAL A N 19
ATOM 17343 C CA . VAL A 1 32 ? -6.887 -2.007 -1.219 1.00 0.00 32 VAL A CA 19
ATOM 17344 C C . VAL A 1 32 ? -7.367 -3.442 -0.978 1.00 0.00 32 VAL A C 19
ATOM 17345 O O . VAL A 1 32 ? -6.932 -4.374 -1.647 1.00 0.00 32 VAL A O 19
ATOM 17358 N N . THR A 1 33 ? -8.319 -3.588 -0.065 1.00 0.00 33 THR A N 19
ATOM 17359 C CA . THR A 1 33 ? -8.932 -4.871 0.243 1.00 0.00 33 THR A CA 19
ATOM 17360 C C . THR A 1 33 ? -9.675 -5.439 -0.984 1.00 0.00 33 THR A C 19
ATOM 17361 O O . THR A 1 33 ? -9.697 -6.647 -1.204 1.00 0.00 33 THR A O 19
ATOM 17372 N N . ALA A 1 34 ? -10.215 -4.560 -1.808 1.00 0.00 34 ALA A N 19
ATOM 17373 C CA . ALA A 1 34 ? -10.921 -4.973 -3.012 1.00 0.00 34 ALA A CA 19
ATOM 17374 C C . ALA A 1 34 ? -9.951 -5.565 -4.022 1.00 0.00 34 ALA A C 19
ATOM 17375 O O . ALA A 1 34 ? -10.336 -6.358 -4.886 1.00 0.00 34 ALA A O 19
ATOM 17382 N N . VAL A 1 35 ? -8.705 -5.164 -3.933 1.00 0.00 35 VAL A N 19
ATOM 17383 C CA . VAL A 1 35 ? -7.686 -5.698 -4.805 1.00 0.00 35 VAL A CA 19
ATOM 17384 C C . VAL A 1 35 ? -6.978 -6.914 -4.184 1.00 0.00 35 VAL A C 19
ATOM 17385 O O . VAL A 1 35 ? -6.892 -7.969 -4.806 1.00 0.00 35 VAL A O 19
ATOM 17398 N N . VAL A 1 36 ? -6.509 -6.774 -2.958 1.00 0.00 36 VAL A N 19
ATOM 17399 C CA . VAL A 1 36 ? -5.683 -7.830 -2.342 1.00 0.00 36 VAL A CA 19
ATOM 17400 C C . VAL A 1 36 ? -6.488 -8.873 -1.567 1.00 0.00 36 VAL A C 19
ATOM 17401 O O . VAL A 1 36 ? -5.920 -9.819 -1.010 1.00 0.00 36 VAL A O 19
ATOM 17414 N N . GLY A 1 37 ? -7.766 -8.691 -1.482 1.00 0.00 37 GLY A N 19
ATOM 17415 C CA . GLY A 1 37 ? -8.610 -9.637 -0.779 1.00 0.00 37 GLY A CA 19
ATOM 17416 C C . GLY A 1 37 ? -8.926 -9.175 0.615 1.00 0.00 37 GLY A C 19
ATOM 17417 O O . GLY A 1 37 ? -10.083 -9.209 1.058 1.00 0.00 37 GLY A O 19
ATOM 17421 N N . GLY A 1 38 ? -7.912 -8.727 1.283 1.00 0.00 38 GLY A N 19
ATOM 17422 C CA . GLY A 1 38 ? -8.035 -8.240 2.631 1.00 0.00 38 GLY A CA 19
ATOM 17423 C C . GLY A 1 38 ? -7.105 -8.963 3.561 1.00 0.00 38 GLY A C 19
ATOM 17424 O O . GLY A 1 38 ? -6.372 -9.860 3.130 1.00 0.00 38 GLY A O 19
ATOM 17428 N N . GLY A 1 39 ? -7.052 -8.517 4.799 1.00 0.00 39 GLY A N 19
ATOM 17429 C CA . GLY A 1 39 ? -6.274 -9.183 5.836 1.00 0.00 39 GLY A CA 19
ATOM 17430 C C . GLY A 1 39 ? -4.838 -8.727 5.851 1.00 0.00 39 GLY A C 19
ATOM 17431 O O . GLY A 1 39 ? -4.119 -8.884 6.846 1.00 0.00 39 GLY A O 19
ATOM 17435 N N . LEU A 1 40 ? -4.427 -8.174 4.754 1.00 0.00 40 LEU A N 19
ATOM 17436 C CA . LEU A 1 40 ? -3.081 -7.717 4.566 1.00 0.00 40 LEU A CA 19
ATOM 17437 C C . LEU A 1 40 ? -2.950 -6.227 4.894 1.00 0.00 40 LEU A C 19
ATOM 17438 O O . LEU A 1 40 ? -2.433 -5.843 5.960 1.00 0.00 40 LEU A O 19
ATOM 17454 N N . ILE A 1 41 ? -3.439 -5.385 4.022 1.00 0.00 41 ILE A N 19
ATOM 17455 C CA . ILE A 1 41 ? -3.315 -3.981 4.237 1.00 0.00 41 ILE A CA 19
ATOM 17456 C C . ILE A 1 41 ? -4.406 -3.509 5.167 1.00 0.00 41 ILE A C 19
ATOM 17457 O O . ILE A 1 41 ? -5.576 -3.392 4.779 1.00 0.00 41 ILE A O 19
ATOM 17473 N N . THR A 1 42 ? -4.031 -3.337 6.396 1.00 0.00 42 THR A N 19
ATOM 17474 C CA . THR A 1 42 ? -4.906 -2.823 7.413 1.00 0.00 42 THR A CA 19
ATOM 17475 C C . THR A 1 42 ? -4.666 -1.326 7.546 1.00 0.00 42 THR A C 19
ATOM 17476 O O . THR A 1 42 ? -3.820 -0.771 6.832 1.00 0.00 42 THR A O 19
ATOM 17487 N N . ALA A 1 43 ? -5.363 -0.684 8.472 1.00 0.00 43 ALA A N 19
ATOM 17488 C CA . ALA A 1 43 ? -5.211 0.751 8.712 1.00 0.00 43 ALA A CA 19
ATOM 17489 C C . ALA A 1 43 ? -3.785 1.073 9.131 1.00 0.00 43 ALA A C 19
ATOM 17490 O O . ALA A 1 43 ? -3.252 2.147 8.811 1.00 0.00 43 ALA A O 19
ATOM 17497 N N . GLY A 1 44 ? -3.167 0.128 9.823 1.00 0.00 44 GLY A N 19
ATOM 17498 C CA . GLY A 1 44 ? -1.799 0.277 10.229 1.00 0.00 44 GLY A CA 19
ATOM 17499 C C . GLY A 1 44 ? -0.880 0.260 9.041 1.00 0.00 44 GLY A C 19
ATOM 17500 O O . GLY A 1 44 ? 0.054 1.061 8.954 1.00 0.00 44 GLY A O 19
ATOM 17504 N N . ILE A 1 45 ? -1.177 -0.608 8.087 1.00 0.00 45 ILE A N 19
ATOM 17505 C CA . ILE A 1 45 ? -0.365 -0.718 6.901 1.00 0.00 45 ILE A CA 19
ATOM 17506 C C . ILE A 1 45 ? -0.568 0.517 6.025 1.00 0.00 45 ILE A C 19
ATOM 17507 O O . ILE A 1 45 ? 0.389 1.055 5.497 1.00 0.00 45 ILE A O 19
ATOM 17523 N N . VAL A 1 46 ? -1.818 0.984 5.930 1.00 0.00 46 VAL A N 19
ATOM 17524 C CA . VAL A 1 46 ? -2.152 2.196 5.165 1.00 0.00 46 VAL A CA 19
ATOM 17525 C C . VAL A 1 46 ? -1.348 3.399 5.687 1.00 0.00 46 VAL A C 19
ATOM 17526 O O . VAL A 1 46 ? -0.682 4.098 4.912 1.00 0.00 46 VAL A O 19
ATOM 17539 N N . ALA A 1 47 ? -1.383 3.602 7.002 1.00 0.00 47 ALA A N 19
ATOM 17540 C CA . ALA A 1 47 ? -0.672 4.711 7.635 1.00 0.00 47 ALA A CA 19
ATOM 17541 C C . ALA A 1 47 ? 0.836 4.582 7.427 1.00 0.00 47 ALA A C 19
ATOM 17542 O O . ALA A 1 47 ? 1.512 5.557 7.060 1.00 0.00 47 ALA A O 19
ATOM 17549 N N . THR A 1 48 ? 1.345 3.378 7.627 1.00 0.00 48 THR A N 19
ATOM 17550 C CA . THR A 1 48 ? 2.755 3.100 7.457 1.00 0.00 48 THR A CA 19
ATOM 17551 C C . THR A 1 48 ? 3.191 3.351 6.001 1.00 0.00 48 THR A C 19
ATOM 17552 O O . THR A 1 48 ? 4.138 4.102 5.752 1.00 0.00 48 THR A O 19
ATOM 17563 N N . ALA A 1 49 ? 2.451 2.779 5.059 1.00 0.00 49 ALA A N 19
ATOM 17564 C CA . ALA A 1 49 ? 2.762 2.881 3.644 1.00 0.00 49 ALA A CA 19
ATOM 17565 C C . ALA A 1 49 ? 2.776 4.328 3.176 1.00 0.00 49 ALA A C 19
ATOM 17566 O O . ALA A 1 49 ? 3.706 4.750 2.487 1.00 0.00 49 ALA A O 19
ATOM 17573 N N . LYS A 1 50 ? 1.779 5.107 3.598 1.00 0.00 50 LYS A N 19
ATOM 17574 C CA . LYS A 1 50 ? 1.721 6.512 3.219 1.00 0.00 50 LYS A CA 19
ATOM 17575 C C . LYS A 1 50 ? 2.879 7.308 3.817 1.00 0.00 50 LYS A C 19
ATOM 17576 O O . LYS A 1 50 ? 3.349 8.287 3.226 1.00 0.00 50 LYS A O 19
ATOM 17595 N N . SER A 1 51 ? 3.361 6.882 4.958 1.00 0.00 51 SER A N 19
ATOM 17596 C CA . SER A 1 51 ? 4.470 7.552 5.583 1.00 0.00 51 SER A CA 19
ATOM 17597 C C . SER A 1 51 ? 5.764 7.219 4.825 1.00 0.00 51 SER A C 19
ATOM 17598 O O . SER A 1 51 ? 6.607 8.104 4.579 1.00 0.00 51 SER A O 19
ATOM 17606 N N . LEU A 1 52 ? 5.885 5.965 4.405 1.00 0.00 52 LEU A N 19
ATOM 17607 C CA . LEU A 1 52 ? 7.046 5.495 3.673 1.00 0.00 52 LEU A CA 19
ATOM 17608 C C . LEU A 1 52 ? 7.127 6.162 2.310 1.00 0.00 52 LEU A C 19
ATOM 17609 O O . LEU A 1 52 ? 8.202 6.570 1.889 1.00 0.00 52 LEU A O 19
ATOM 17625 N N . ILE A 1 53 ? 5.988 6.300 1.629 1.00 0.00 53 ILE A N 19
ATOM 17626 C CA . ILE A 1 53 ? 5.984 6.936 0.313 1.00 0.00 53 ILE A CA 19
ATOM 17627 C C . ILE A 1 53 ? 6.255 8.425 0.436 1.00 0.00 53 ILE A C 19
ATOM 17628 O O . ILE A 1 53 ? 6.789 9.033 -0.477 1.00 0.00 53 ILE A O 19
ATOM 17644 N N . LYS A 1 54 ? 5.913 9.004 1.583 1.00 0.00 54 LYS A N 19
ATOM 17645 C CA . LYS A 1 54 ? 6.110 10.419 1.789 1.00 0.00 54 LYS A CA 19
ATOM 17646 C C . LYS A 1 54 ? 7.603 10.745 1.944 1.00 0.00 54 LYS A C 19
ATOM 17647 O O . LYS A 1 54 ? 8.064 11.813 1.530 1.00 0.00 54 LYS A O 19
ATOM 17666 N N . LYS A 1 55 ? 8.354 9.834 2.533 1.00 0.00 55 LYS A N 19
ATOM 17667 C CA . LYS A 1 55 ? 9.792 10.052 2.709 1.00 0.00 55 LYS A CA 19
ATOM 17668 C C . LYS A 1 55 ? 10.643 9.294 1.701 1.00 0.00 55 LYS A C 19
ATOM 17669 O O . LYS A 1 55 ? 11.357 9.897 0.903 1.00 0.00 55 LYS A O 19
ATOM 17688 N N . TYR A 1 56 ? 10.510 7.997 1.695 1.00 0.00 56 TYR A N 19
ATOM 17689 C CA . TYR A 1 56 ? 11.365 7.137 0.903 1.00 0.00 56 TYR A CA 19
ATOM 17690 C C . TYR A 1 56 ? 10.859 7.042 -0.520 1.00 0.00 56 TYR A C 19
ATOM 17691 O O . TYR A 1 56 ? 11.644 7.000 -1.470 1.00 0.00 56 TYR A O 19
ATOM 17709 N N . GLY A 1 57 ? 9.563 6.993 -0.671 1.00 0.00 57 GLY A N 19
ATOM 17710 C CA . GLY A 1 57 ? 8.995 7.002 -1.986 1.00 0.00 57 GLY A CA 19
ATOM 17711 C C . GLY A 1 57 ? 8.078 5.842 -2.256 1.00 0.00 57 GLY A C 19
ATOM 17712 O O . GLY A 1 57 ? 8.038 4.860 -1.493 1.00 0.00 57 GLY A O 19
ATOM 17716 N N . ALA A 1 58 ? 7.354 5.952 -3.346 1.00 0.00 58 ALA A N 19
ATOM 17717 C CA . ALA A 1 58 ? 6.385 4.960 -3.779 1.00 0.00 58 ALA A CA 19
ATOM 17718 C C . ALA A 1 58 ? 7.055 3.642 -4.170 1.00 0.00 58 ALA A C 19
ATOM 17719 O O . ALA A 1 58 ? 6.483 2.566 -3.996 1.00 0.00 58 ALA A O 19
ATOM 17726 N N . LYS A 1 59 ? 8.272 3.721 -4.667 1.00 0.00 59 LYS A N 19
ATOM 17727 C CA . LYS A 1 59 ? 8.985 2.530 -5.087 1.00 0.00 59 LYS A CA 19
ATOM 17728 C C . LYS A 1 59 ? 9.516 1.769 -3.874 1.00 0.00 59 LYS A C 19
ATOM 17729 O O . LYS A 1 59 ? 9.573 0.531 -3.876 1.00 0.00 59 LYS A O 19
ATOM 17748 N N . TYR A 1 60 ? 9.843 2.508 -2.821 1.00 0.00 60 TYR A N 19
ATOM 17749 C CA . TYR A 1 60 ? 10.312 1.908 -1.591 1.00 0.00 60 TYR A CA 19
ATOM 17750 C C . TYR A 1 60 ? 9.198 1.099 -1.000 1.00 0.00 60 TYR A C 19
ATOM 17751 O O . TYR A 1 60 ? 9.378 -0.057 -0.625 1.00 0.00 60 TYR A O 19
ATOM 17769 N N . ALA A 1 61 ? 8.036 1.707 -0.951 1.00 0.00 61 ALA A N 19
ATOM 17770 C CA . ALA A 1 61 ? 6.901 1.083 -0.357 1.00 0.00 61 ALA A CA 19
ATOM 17771 C C . ALA A 1 61 ? 6.436 -0.108 -1.159 1.00 0.00 61 ALA A C 19
ATOM 17772 O O . ALA A 1 61 ? 6.000 -1.072 -0.590 1.00 0.00 61 ALA A O 19
ATOM 17779 N N . ALA A 1 62 ? 6.561 -0.043 -2.481 1.00 0.00 62 ALA A N 19
ATOM 17780 C CA . ALA A 1 62 ? 6.194 -1.169 -3.343 1.00 0.00 62 ALA A CA 19
ATOM 17781 C C . ALA A 1 62 ? 7.014 -2.409 -2.974 1.00 0.00 62 ALA A C 19
ATOM 17782 O O . ALA A 1 62 ? 6.484 -3.533 -2.888 1.00 0.00 62 ALA A O 19
ATOM 17789 N N . ALA A 1 63 ? 8.287 -2.188 -2.706 1.00 0.00 63 ALA A N 19
ATOM 17790 C CA . ALA A 1 63 ? 9.182 -3.251 -2.308 1.00 0.00 63 ALA A CA 19
ATOM 17791 C C . ALA A 1 63 ? 8.861 -3.699 -0.882 1.00 0.00 63 ALA A C 19
ATOM 17792 O O . ALA A 1 63 ? 8.774 -4.909 -0.604 1.00 0.00 63 ALA A O 19
ATOM 17799 N N . TRP A 1 64 ? 8.647 -2.720 -0.002 1.00 0.00 64 TRP A N 19
ATOM 17800 C CA . TRP A 1 64 ? 8.308 -2.954 1.399 1.00 0.00 64 TRP A CA 19
ATOM 17801 C C . TRP A 1 64 ? 7.027 -3.773 1.526 1.00 0.00 64 TRP A C 19
ATOM 17802 O O . TRP A 1 64 ? 6.984 -4.769 2.270 1.00 0.00 64 TRP A O 19
ATOM 17823 N N . LEU A 1 1 ? 6.025 -3.174 0.970 1.00 0.00 1 LEU A N 20
ATOM 17824 C CA . LEU A 1 1 ? 4.756 -3.895 0.957 1.00 0.00 1 LEU A CA 20
ATOM 17825 C C . LEU A 1 1 ? 4.987 -5.321 0.551 1.00 0.00 1 LEU A C 20
ATOM 17826 O O . LEU A 1 1 ? 4.602 -6.250 1.252 1.00 0.00 1 LEU A O 20
ATOM 17842 N N . THR A 1 2 ? 5.675 -5.480 -0.544 1.00 0.00 2 THR A N 20
ATOM 17843 C CA . THR A 1 2 ? 5.971 -6.777 -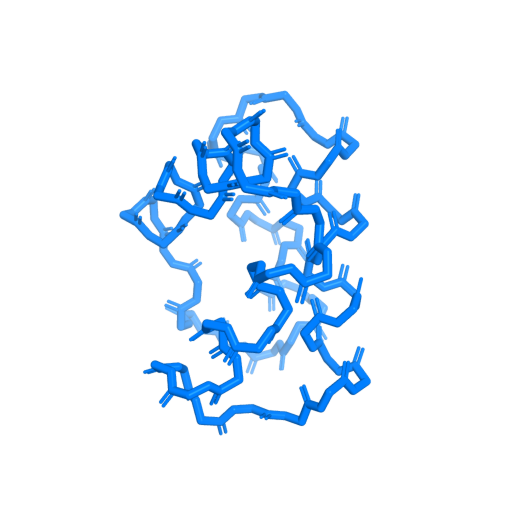1.095 1.00 0.00 2 THR A CA 20
ATOM 17844 C C . THR A 1 2 ? 6.741 -7.643 -0.097 1.00 0.00 2 THR A C 20
ATOM 17845 O O . THR A 1 2 ? 6.387 -8.808 0.116 1.00 0.00 2 THR A O 20
ATOM 17856 N N . ALA A 1 3 ? 7.756 -7.058 0.503 1.00 0.00 3 ALA A N 20
ATOM 17857 C CA . ALA A 1 3 ? 8.626 -7.728 1.464 1.00 0.00 3 ALA A CA 20
ATOM 17858 C C . ALA A 1 3 ? 7.882 -8.190 2.718 1.00 0.00 3 ALA A C 20
ATOM 17859 O O . ALA A 1 3 ? 8.008 -9.345 3.130 1.00 0.00 3 ALA A O 20
ATOM 17866 N N . ASN A 1 4 ? 7.091 -7.309 3.287 1.00 0.00 4 ASN A N 20
ATOM 17867 C CA . ASN A 1 4 ? 6.409 -7.582 4.560 1.00 0.00 4 ASN A CA 20
ATOM 17868 C C . ASN A 1 4 ? 5.171 -8.422 4.376 1.00 0.00 4 ASN A C 20
ATOM 17869 O O . ASN A 1 4 ? 4.939 -9.385 5.116 1.00 0.00 4 ASN A O 20
ATOM 17880 N N . LEU A 1 5 ? 4.385 -8.088 3.385 1.00 0.00 5 LEU A N 20
ATOM 17881 C CA . LEU A 1 5 ? 3.133 -8.781 3.155 1.00 0.00 5 LEU A CA 20
ATOM 17882 C C . LEU A 1 5 ? 3.373 -10.064 2.387 1.00 0.00 5 LEU A C 20
ATOM 17883 O O . LEU A 1 5 ? 2.610 -11.027 2.511 1.00 0.00 5 LEU A O 20
ATOM 17899 N N . GLY A 1 6 ? 4.437 -10.085 1.598 1.00 0.00 6 GLY A N 20
ATOM 17900 C CA . GLY A 1 6 ? 4.751 -11.271 0.832 1.00 0.00 6 GLY A CA 20
ATOM 17901 C C . GLY A 1 6 ? 3.826 -11.368 -0.334 1.00 0.00 6 GLY A C 20
ATOM 17902 O O . GLY A 1 6 ? 3.274 -12.431 -0.629 1.00 0.00 6 GLY A O 20
ATOM 17906 N N . ILE A 1 7 ? 3.638 -10.248 -0.982 1.00 0.00 7 ILE A N 20
ATOM 17907 C CA . ILE A 1 7 ? 2.688 -10.159 -2.070 1.00 0.00 7 ILE A CA 20
ATOM 17908 C C . ILE A 1 7 ? 3.383 -10.002 -3.394 1.00 0.00 7 ILE A C 20
ATOM 17909 O O . ILE A 1 7 ? 4.607 -9.852 -3.448 1.00 0.00 7 ILE A O 20
ATOM 17925 N N . SER A 1 8 ? 2.614 -10.029 -4.447 1.00 0.00 8 SER A N 20
ATOM 17926 C CA . SER A 1 8 ? 3.133 -9.893 -5.769 1.00 0.00 8 SER A CA 20
ATOM 17927 C C . SER A 1 8 ? 3.464 -8.436 -6.053 1.00 0.00 8 SER A C 20
ATOM 17928 O O . SER A 1 8 ? 2.902 -7.524 -5.422 1.00 0.00 8 SER A O 20
ATOM 17936 N N . SER A 1 9 ? 4.350 -8.211 -6.995 1.00 0.00 9 SER A N 20
ATOM 17937 C CA . SER A 1 9 ? 4.727 -6.883 -7.385 1.00 0.00 9 SER A CA 20
ATOM 17938 C C . SER A 1 9 ? 3.547 -6.231 -8.114 1.00 0.00 9 SER A C 20
ATOM 17939 O O . SER A 1 9 ? 3.427 -4.994 -8.162 1.00 0.00 9 SER A O 20
ATOM 17947 N N . TYR A 1 10 ? 2.688 -7.076 -8.685 1.00 0.00 10 TYR A N 20
ATOM 17948 C CA . TYR A 1 10 ? 1.468 -6.643 -9.322 1.00 0.00 10 TYR A CA 20
ATOM 17949 C C . TYR A 1 10 ? 0.564 -6.036 -8.252 1.00 0.00 10 TYR A C 20
ATOM 17950 O O . TYR A 1 10 ? 0.192 -4.866 -8.338 1.00 0.00 10 TYR A O 20
ATOM 17968 N N . ALA A 1 11 ? 0.258 -6.827 -7.218 1.00 0.00 11 ALA A N 20
ATOM 17969 C CA . ALA A 1 11 ? -0.619 -6.386 -6.138 1.00 0.00 11 ALA A CA 20
ATOM 17970 C C . ALA A 1 11 ? -0.043 -5.200 -5.414 1.00 0.00 11 ALA A C 20
ATOM 17971 O O . ALA A 1 11 ? -0.764 -4.258 -5.124 1.00 0.00 11 ALA A O 20
ATOM 17978 N N . ALA A 1 12 ? 1.260 -5.225 -5.165 1.00 0.00 12 ALA A N 20
ATOM 17979 C CA . ALA A 1 12 ? 1.934 -4.122 -4.494 1.00 0.00 12 ALA A CA 20
ATOM 17980 C C . ALA A 1 12 ? 1.782 -2.831 -5.280 1.00 0.00 12 ALA A C 20
ATOM 17981 O O . ALA A 1 12 ? 1.543 -1.781 -4.703 1.00 0.00 12 ALA A O 20
ATOM 17988 N N . LYS A 1 13 ? 1.876 -2.929 -6.604 1.00 0.00 13 LYS A N 20
ATOM 17989 C CA . LYS A 1 13 ? 1.741 -1.768 -7.471 1.00 0.00 13 LYS A CA 20
ATOM 17990 C C . LYS A 1 13 ? 0.336 -1.200 -7.349 1.00 0.00 13 LYS A C 20
ATOM 17991 O O . LYS A 1 13 ? 0.141 0.025 -7.294 1.00 0.00 13 LYS A O 20
ATOM 18010 N N . LYS A 1 14 ? -0.628 -2.097 -7.293 1.00 0.00 14 LYS A N 20
ATOM 18011 C CA . LYS A 1 14 ? -2.021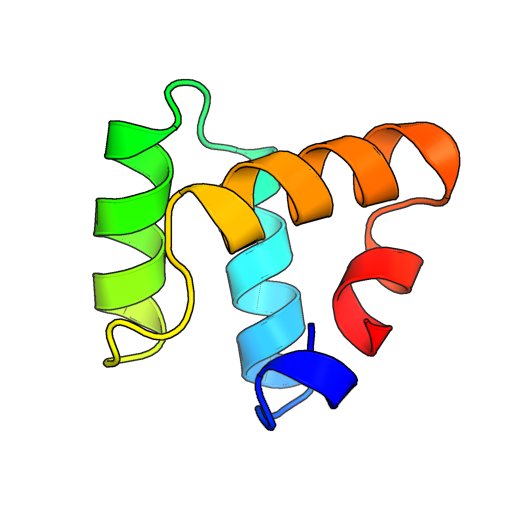 -1.732 -7.130 1.00 0.00 14 LYS A CA 20
ATOM 18012 C C . LYS A 1 14 ? -2.211 -1.020 -5.798 1.00 0.00 14 LYS A C 20
ATOM 18013 O O . LYS A 1 14 ? -2.825 0.038 -5.740 1.00 0.00 14 LYS A O 20
ATOM 18032 N N . VAL A 1 15 ? -1.666 -1.613 -4.734 1.00 0.00 15 VAL A N 20
ATOM 18033 C CA . VAL A 1 15 ? -1.720 -1.020 -3.392 1.00 0.00 15 VAL A CA 20
ATOM 18034 C C . VAL A 1 15 ? -1.136 0.389 -3.411 1.00 0.00 15 VAL A C 20
ATOM 18035 O O . VAL A 1 15 ? -1.744 1.315 -2.877 1.00 0.00 15 VAL A O 20
ATOM 18048 N N . ILE A 1 16 ? 0.024 0.542 -4.068 1.00 0.00 16 ILE A N 20
ATOM 18049 C CA . ILE A 1 16 ? 0.708 1.842 -4.177 1.00 0.00 16 ILE A CA 20
ATOM 18050 C C . ILE A 1 16 ? -0.200 2.858 -4.815 1.00 0.00 16 ILE A C 20
ATOM 18051 O O . ILE A 1 16 ? -0.326 3.984 -4.333 1.00 0.00 16 ILE A O 20
ATOM 18067 N N . ASP A 1 17 ? -0.851 2.446 -5.869 1.00 0.00 17 ASP A N 20
ATOM 18068 C CA . ASP A 1 17 ? -1.760 3.305 -6.584 1.00 0.00 17 ASP A CA 20
ATOM 18069 C C . ASP A 1 17 ? -2.881 3.752 -5.677 1.00 0.00 17 ASP A C 20
ATOM 18070 O O . ASP A 1 17 ? -3.156 4.931 -5.559 1.00 0.00 17 ASP A O 20
ATOM 18079 N N . ILE A 1 18 ? -3.471 2.813 -4.990 1.00 0.00 18 ILE A N 20
ATOM 18080 C CA . ILE A 1 18 ? -4.614 3.081 -4.139 1.00 0.00 18 ILE A CA 20
ATOM 18081 C C . ILE A 1 18 ? -4.238 3.956 -2.932 1.00 0.00 18 ILE A C 20
ATOM 18082 O O . ILE A 1 18 ? -4.898 4.959 -2.672 1.00 0.00 18 ILE A O 20
ATOM 18098 N N . ILE A 1 19 ? -3.185 3.581 -2.212 1.00 0.00 19 ILE A N 20
ATOM 18099 C CA . ILE A 1 19 ? -2.747 4.357 -1.035 1.00 0.00 19 ILE A CA 20
ATOM 18100 C C . ILE A 1 19 ? -2.326 5.780 -1.419 1.00 0.00 19 ILE A C 20
ATOM 18101 O O . ILE A 1 19 ? -2.393 6.697 -0.600 1.00 0.00 19 ILE A O 20
ATOM 18117 N N . ASN A 1 20 ? -1.884 5.953 -2.654 1.00 0.00 20 ASN A N 20
ATOM 18118 C CA . ASN A 1 20 ? -1.470 7.251 -3.140 1.00 0.00 20 ASN A CA 20
ATOM 18119 C C . ASN A 1 20 ? -2.686 8.053 -3.626 1.00 0.00 20 ASN A C 20
ATOM 18120 O O . ASN A 1 20 ? -2.782 9.263 -3.379 1.00 0.00 20 ASN A O 20
ATOM 18131 N N . THR A 1 21 ? -3.627 7.379 -4.266 1.00 0.00 21 THR A N 20
ATOM 18132 C CA . THR A 1 21 ? -4.803 8.037 -4.809 1.00 0.00 21 THR A CA 20
ATOM 18133 C C . THR A 1 21 ? -5.813 8.388 -3.721 1.00 0.00 21 THR A C 20
ATOM 18134 O O . THR A 1 21 ? -6.308 9.519 -3.663 1.00 0.00 21 THR A O 20
ATOM 18145 N N . GLY A 1 22 ? -6.091 7.436 -2.854 1.00 0.00 22 GLY A N 20
ATOM 18146 C CA . GLY A 1 22 ? -7.077 7.615 -1.814 1.00 0.00 22 GLY A CA 20
ATOM 18147 C C . GLY A 1 22 ? -6.631 8.587 -0.757 1.00 0.00 22 GLY A C 20
ATOM 18148 O O . GLY A 1 22 ? -5.433 8.816 -0.575 1.00 0.00 22 GLY A O 20
ATOM 18152 N N . SER A 1 23 ? -7.575 9.162 -0.073 1.00 0.00 23 SER A N 20
ATOM 18153 C CA . SER A 1 23 ? -7.290 10.123 0.949 1.00 0.00 23 SER A CA 20
ATOM 18154 C C . SER A 1 23 ? -7.488 9.511 2.327 1.00 0.00 23 SER A C 20
ATOM 18155 O O . SER A 1 23 ? -6.513 9.127 3.008 1.00 0.00 23 SER A O 20
ATOM 18163 N N . ALA A 1 24 ? -8.750 9.368 2.701 1.00 0.00 24 ALA A N 20
ATOM 18164 C CA . ALA A 1 24 ? -9.138 8.838 3.992 1.00 0.00 24 ALA A CA 20
ATOM 18165 C C . ALA A 1 24 ? -8.694 7.405 4.129 1.00 0.00 24 ALA A C 20
ATOM 18166 O O . ALA A 1 24 ? -8.894 6.598 3.215 1.00 0.00 24 ALA A O 20
ATOM 18173 N N . VAL A 1 25 ? -8.126 7.086 5.272 1.00 0.00 25 VAL A N 20
ATOM 18174 C CA . VAL A 1 25 ? -7.577 5.761 5.542 1.00 0.00 25 VAL A CA 20
ATOM 18175 C C . VAL A 1 25 ? -8.634 4.680 5.359 1.00 0.00 25 VAL A C 20
ATOM 18176 O O . VAL A 1 25 ? -8.399 3.697 4.665 1.00 0.00 25 VAL A O 20
ATOM 18189 N N . ALA A 1 26 ? -9.805 4.913 5.914 1.00 0.00 26 ALA A N 20
ATOM 18190 C CA . ALA A 1 26 ? -10.916 3.982 5.826 1.00 0.00 26 ALA A CA 20
ATOM 18191 C C . ALA A 1 26 ? -11.312 3.734 4.375 1.00 0.00 26 ALA A C 20
ATOM 18192 O O . ALA A 1 26 ? -11.648 2.593 3.990 1.00 0.00 26 ALA A O 20
ATOM 18199 N N . THR A 1 27 ? -11.216 4.771 3.564 1.00 0.00 27 THR A N 20
ATOM 18200 C CA . THR A 1 27 ? -11.562 4.673 2.169 1.00 0.00 27 THR A CA 20
ATOM 18201 C C . THR A 1 27 ? -10.508 3.836 1.441 1.00 0.00 27 THR A C 20
ATOM 18202 O O . THR A 1 27 ? -10.841 2.947 0.655 1.00 0.00 27 THR A O 20
ATOM 18213 N N . ILE A 1 28 ? -9.246 4.077 1.772 1.00 0.00 28 ILE A N 20
ATOM 18214 C CA . ILE A 1 28 ? -8.142 3.370 1.170 1.00 0.00 28 ILE A CA 20
ATOM 18215 C C . ILE A 1 28 ? -8.222 1.896 1.509 1.00 0.00 28 ILE A C 20
ATOM 18216 O O . ILE A 1 28 ? -8.149 1.066 0.615 1.00 0.00 28 ILE A O 20
ATOM 18232 N N . ILE A 1 29 ? -8.436 1.582 2.793 1.00 0.00 29 ILE A N 20
ATOM 18233 C CA . ILE A 1 29 ? -8.540 0.191 3.256 1.00 0.00 29 ILE A CA 20
ATOM 18234 C C . ILE A 1 29 ? -9.567 -0.575 2.431 1.00 0.00 29 ILE A C 20
ATOM 18235 O O . ILE A 1 29 ? -9.290 -1.676 1.963 1.00 0.00 29 ILE A O 20
ATOM 18251 N N . ALA A 1 30 ? -10.719 0.042 2.208 1.00 0.00 30 ALA A N 20
ATOM 18252 C CA . ALA A 1 30 ? -11.802 -0.598 1.480 1.00 0.00 30 ALA A CA 20
ATOM 18253 C C . ALA A 1 30 ? -11.421 -0.858 0.034 1.00 0.00 30 ALA A C 20
ATOM 18254 O O . ALA A 1 30 ? -11.797 -1.878 -0.547 1.00 0.00 30 ALA A O 20
ATOM 18261 N N . LEU A 1 31 ? -10.659 0.043 -0.535 1.00 0.00 31 LEU A N 20
ATOM 18262 C CA . LEU A 1 31 ? -10.259 -0.079 -1.916 1.00 0.00 31 LEU A CA 20
ATOM 18263 C C . LEU A 1 31 ? -9.137 -1.105 -2.067 1.00 0.00 31 LEU A C 20
ATOM 18264 O O . LEU A 1 31 ? -9.178 -1.972 -2.964 1.00 0.00 31 LEU A O 20
ATOM 18280 N N . VAL A 1 32 ? -8.162 -1.047 -1.166 1.00 0.00 32 VAL A N 20
ATOM 18281 C CA . VAL A 1 32 ? -7.042 -1.970 -1.219 1.00 0.00 32 VAL A CA 20
ATOM 18282 C C . VAL A 1 32 ? -7.554 -3.384 -0.972 1.00 0.00 32 VAL A C 20
ATOM 18283 O O . VAL A 1 32 ? -7.195 -4.312 -1.680 1.00 0.00 32 VAL A O 20
ATOM 18296 N N . THR A 1 33 ? -8.444 -3.514 -0.008 1.00 0.00 33 THR A N 20
ATOM 18297 C CA . THR A 1 33 ? -9.060 -4.782 0.326 1.00 0.00 33 THR A CA 20
ATOM 18298 C C . THR A 1 33 ? -9.882 -5.328 -0.854 1.00 0.00 33 THR A C 20
ATOM 18299 O O . THR A 1 33 ? -9.908 -6.536 -1.094 1.00 0.00 33 THR A O 20
ATOM 18310 N N . ALA A 1 34 ? -10.478 -4.435 -1.629 1.00 0.00 34 ALA A N 20
ATOM 18311 C CA . ALA A 1 34 ? -11.263 -4.835 -2.787 1.00 0.00 34 ALA A CA 20
ATOM 18312 C C . ALA A 1 34 ? -10.364 -5.452 -3.851 1.00 0.00 34 ALA A C 20
ATOM 18313 O O . ALA A 1 34 ? -10.794 -6.311 -4.626 1.00 0.00 34 ALA A O 20
ATOM 18320 N N . VAL A 1 35 ? -9.118 -5.027 -3.872 1.00 0.00 35 VAL A N 20
ATOM 18321 C CA . VAL A 1 35 ? -8.163 -5.530 -4.834 1.00 0.00 35 VAL A CA 20
ATOM 18322 C C . VAL A 1 35 ? -7.359 -6.729 -4.295 1.00 0.00 35 VAL A C 20
ATOM 18323 O O . VAL A 1 35 ? -7.276 -7.763 -4.945 1.00 0.00 35 VAL A O 20
ATOM 18336 N N . VAL A 1 36 ? -6.800 -6.602 -3.105 1.00 0.00 36 VAL A N 20
ATOM 18337 C CA . VAL A 1 36 ? -5.900 -7.649 -2.578 1.00 0.00 36 VAL A CA 20
ATOM 18338 C C . VAL A 1 36 ? -6.629 -8.744 -1.803 1.00 0.00 36 VAL A C 20
ATOM 18339 O O . VAL A 1 36 ? -6.015 -9.723 -1.367 1.00 0.00 36 VAL A O 20
ATOM 18352 N N . GLY A 1 37 ? -7.897 -8.562 -1.586 1.00 0.00 37 GLY A N 20
ATOM 18353 C CA . GLY A 1 37 ? -8.674 -9.554 -0.886 1.00 0.00 37 GLY A CA 20
ATOM 18354 C C . GLY A 1 37 ? -8.976 -9.148 0.524 1.00 0.00 37 GLY A C 20
ATOM 18355 O O . GLY A 1 37 ? -10.098 -9.301 1.004 1.00 0.00 37 GLY A O 20
ATOM 18359 N N . GLY A 1 38 ? -7.991 -8.626 1.174 1.00 0.00 38 GLY A N 20
ATOM 18360 C CA . GLY A 1 38 ? -8.152 -8.178 2.532 1.00 0.00 38 GLY A CA 20
ATOM 18361 C C . GLY A 1 38 ? -7.243 -8.895 3.481 1.00 0.00 38 GLY A C 20
ATOM 18362 O O . GLY A 1 38 ? -6.529 -9.815 3.082 1.00 0.00 38 GLY A O 20
ATOM 18366 N N . GLY A 1 39 ? -7.187 -8.410 4.709 1.00 0.00 39 GLY A N 20
ATOM 18367 C CA . GLY A 1 39 ? -6.423 -9.052 5.771 1.00 0.00 39 GLY A CA 20
ATOM 18368 C C . GLY A 1 39 ? -4.968 -8.658 5.748 1.00 0.00 39 GLY A C 20
ATOM 18369 O O . GLY A 1 39 ? -4.246 -8.800 6.742 1.00 0.00 39 GLY A O 20
ATOM 18373 N N . LEU A 1 40 ? -4.553 -8.164 4.622 1.00 0.00 40 LEU A N 20
ATOM 18374 C CA . LEU A 1 40 ? -3.192 -7.772 4.388 1.00 0.00 40 LEU A CA 20
ATOM 18375 C C . LEU A 1 40 ? -3.002 -6.297 4.711 1.00 0.00 40 LEU A C 20
ATOM 18376 O O . LEU A 1 40 ? -2.469 -5.932 5.771 1.00 0.00 40 LEU A O 20
ATOM 18392 N N . ILE A 1 41 ? -3.472 -5.445 3.837 1.00 0.00 41 ILE A N 20
ATOM 18393 C CA . ILE A 1 41 ? -3.329 -4.048 4.047 1.00 0.00 41 ILE A CA 20
ATOM 18394 C C . ILE A 1 41 ? -4.456 -3.558 4.930 1.00 0.00 41 ILE A C 20
ATOM 18395 O O . ILE A 1 41 ? -5.594 -3.359 4.482 1.00 0.00 41 ILE A O 20
ATOM 18411 N N . THR A 1 42 ? -4.147 -3.467 6.176 1.00 0.00 42 THR A N 20
ATOM 18412 C CA . THR A 1 42 ? -5.043 -2.995 7.182 1.00 0.00 42 THR A CA 20
ATOM 18413 C C . THR A 1 42 ? -4.772 -1.513 7.428 1.00 0.00 42 THR A C 20
ATOM 18414 O O . THR A 1 42 ? -3.930 -0.923 6.740 1.00 0.00 42 THR A O 20
ATOM 18425 N N . ALA A 1 43 ? -5.449 -0.919 8.410 1.00 0.00 43 ALA A N 20
ATOM 18426 C CA . ALA A 1 43 ? -5.266 0.493 8.742 1.00 0.00 43 ALA A CA 20
ATOM 18427 C C . ALA A 1 43 ? -3.827 0.765 9.114 1.00 0.00 43 ALA A C 20
ATOM 18428 O O . ALA A 1 43 ? -3.250 1.773 8.704 1.00 0.00 43 ALA A O 20
ATOM 18435 N N . GLY A 1 44 ? -3.241 -0.174 9.847 1.00 0.00 44 GLY A N 20
ATOM 18436 C CA . GLY A 1 44 ? -1.860 -0.071 10.243 1.00 0.00 44 GLY A CA 20
ATOM 18437 C C . GLY A 1 44 ? -0.938 -0.062 9.047 1.00 0.00 44 GLY A C 20
ATOM 18438 O O . GLY A 1 44 ? 0.039 0.696 9.007 1.00 0.00 44 GLY A O 20
ATOM 18442 N N . ILE A 1 45 ? -1.268 -0.854 8.041 1.00 0.00 45 ILE A N 20
ATOM 18443 C CA . ILE A 1 45 ? -0.449 -0.923 6.865 1.00 0.00 45 ILE A CA 20
ATOM 18444 C C . ILE A 1 45 ? -0.646 0.335 6.027 1.00 0.00 45 ILE A C 20
ATOM 18445 O O . ILE A 1 45 ? 0.321 0.924 5.588 1.00 0.00 45 ILE A O 20
ATOM 18461 N N . VAL A 1 46 ? -1.903 0.765 5.866 1.00 0.00 46 VAL A N 20
ATOM 18462 C CA . VAL A 1 46 ? -2.231 1.982 5.101 1.00 0.00 46 VAL A CA 20
ATOM 18463 C C . VAL A 1 46 ? -1.511 3.199 5.687 1.00 0.00 46 VAL A C 20
ATOM 18464 O O . VAL A 1 46 ? -0.863 3.961 4.953 1.00 0.00 46 VAL A O 20
ATOM 18477 N N . ALA A 1 47 ? -1.618 3.360 7.003 1.00 0.00 47 ALA A N 20
ATOM 18478 C CA . ALA A 1 47 ? -1.000 4.471 7.711 1.00 0.00 47 ALA A CA 20
ATOM 18479 C C . ALA A 1 47 ? 0.501 4.481 7.488 1.00 0.00 47 ALA A C 20
ATOM 18480 O O . ALA A 1 47 ? 1.086 5.518 7.110 1.00 0.00 47 ALA A O 20
ATOM 18487 N N . THR A 1 48 ? 1.109 3.334 7.676 1.00 0.00 48 THR A N 20
ATOM 18488 C CA . THR A 1 48 ? 2.523 3.186 7.487 1.00 0.00 48 THR A CA 20
ATOM 18489 C C . THR A 1 48 ? 2.904 3.452 6.021 1.00 0.00 48 THR A C 20
ATOM 18490 O O . THR A 1 48 ? 3.770 4.276 5.743 1.00 0.00 48 THR A O 20
ATOM 18501 N N . ALA A 1 49 ? 2.199 2.806 5.108 1.00 0.00 49 ALA A N 20
ATOM 18502 C CA . ALA A 1 49 ? 2.470 2.896 3.687 1.00 0.00 49 ALA A CA 20
ATOM 18503 C C . ALA A 1 49 ? 2.383 4.326 3.164 1.00 0.00 49 ALA A C 20
ATOM 18504 O O . ALA A 1 49 ? 3.287 4.772 2.452 1.00 0.00 49 ALA A O 20
ATOM 18511 N N . LYS A 1 50 ? 1.332 5.073 3.542 1.00 0.00 50 LYS A N 20
ATOM 18512 C CA . LYS A 1 50 ? 1.228 6.448 3.077 1.00 0.00 50 LYS A CA 20
ATOM 18513 C C . LYS A 1 50 ? 2.349 7.311 3.669 1.00 0.00 50 LYS A C 20
ATOM 18514 O O . LYS A 1 50 ? 2.835 8.255 3.025 1.00 0.00 50 LYS A O 20
ATOM 18533 N N . SER A 1 51 ? 2.804 6.962 4.860 1.00 0.00 51 SER A N 20
ATOM 18534 C CA . SER A 1 51 ? 3.850 7.717 5.477 1.00 0.00 51 SER A CA 20
ATOM 18535 C C . SER A 1 51 ? 5.186 7.390 4.794 1.00 0.00 51 SER A C 20
ATOM 18536 O O . SER A 1 51 ? 6.003 8.282 4.557 1.00 0.00 51 SER A O 20
ATOM 18544 N N . LEU A 1 52 ? 5.378 6.121 4.427 1.00 0.00 52 LEU A N 20
ATOM 18545 C CA . LEU A 1 52 ? 6.590 5.681 3.755 1.00 0.00 52 LEU A CA 20
ATOM 18546 C C . LEU A 1 52 ? 6.704 6.316 2.373 1.00 0.00 52 LEU A C 20
ATOM 18547 O O . LEU A 1 52 ? 7.787 6.735 1.980 1.00 0.00 52 LEU A O 20
ATOM 18563 N N . ILE A 1 53 ? 5.585 6.415 1.645 1.00 0.00 53 ILE A N 20
ATOM 18564 C CA . ILE A 1 53 ? 5.612 7.023 0.307 1.00 0.00 53 ILE A CA 20
ATOM 18565 C C . ILE A 1 53 ? 5.839 8.525 0.405 1.00 0.00 53 ILE A C 20
ATOM 18566 O O . ILE A 1 53 ? 6.338 9.149 -0.532 1.00 0.00 53 ILE A O 20
ATOM 18582 N N . LYS A 1 54 ? 5.475 9.100 1.542 1.00 0.00 54 LYS A N 20
ATOM 18583 C CA . LYS A 1 54 ? 5.656 10.506 1.756 1.00 0.00 54 LYS A CA 20
ATOM 18584 C C . LYS A 1 54 ? 7.154 10.815 1.945 1.00 0.00 54 LYS A C 20
ATOM 18585 O O . LYS A 1 54 ? 7.692 11.727 1.318 1.00 0.00 54 LYS A O 20
ATOM 18604 N N . LYS A 1 55 ? 7.825 10.014 2.764 1.00 0.00 55 LYS A N 20
ATOM 18605 C CA . LYS A 1 55 ? 9.248 10.236 3.054 1.00 0.00 55 LYS A CA 20
ATOM 18606 C C . LYS A 1 55 ? 10.178 9.534 2.078 1.00 0.00 55 LYS A C 20
ATOM 18607 O O . LYS A 1 55 ? 10.961 10.176 1.375 1.00 0.00 55 LYS A O 20
ATOM 18626 N N . TYR A 1 56 ? 10.058 8.248 1.994 1.00 0.00 56 TYR A N 20
ATOM 18627 C CA . TYR A 1 56 ? 10.989 7.447 1.234 1.00 0.00 56 TYR A CA 20
ATOM 18628 C C . TYR A 1 56 ? 10.588 7.374 -0.222 1.00 0.00 56 TYR A C 20
ATOM 18629 O O . TYR A 1 56 ? 11.439 7.409 -1.111 1.00 0.00 56 TYR A O 20
ATOM 18647 N N . GLY A 1 57 ? 9.308 7.281 -0.463 1.00 0.00 57 GLY A N 20
ATOM 18648 C CA . GLY A 1 57 ? 8.826 7.287 -1.812 1.00 0.00 57 GLY A CA 20
ATOM 18649 C C . GLY A 1 57 ? 7.928 6.117 -2.118 1.00 0.00 57 GLY A C 20
ATOM 18650 O O . GLY A 1 57 ? 7.889 5.125 -1.366 1.00 0.00 57 GLY A O 20
ATOM 18654 N N . ALA A 1 58 ? 7.221 6.218 -3.228 1.00 0.00 58 ALA A N 20
ATOM 18655 C CA . ALA A 1 58 ? 6.286 5.201 -3.673 1.00 0.00 58 ALA A CA 20
ATOM 18656 C C . ALA A 1 58 ? 7.015 3.926 -4.075 1.00 0.00 58 ALA A C 20
ATOM 18657 O O . ALA A 1 58 ? 6.450 2.828 -4.031 1.00 0.00 58 ALA A O 20
ATOM 18664 N N . LYS A 1 59 ? 8.265 4.069 -4.461 1.00 0.00 59 LYS A N 20
ATOM 18665 C CA . LYS A 1 59 ? 9.072 2.933 -4.844 1.00 0.00 59 LYS A CA 20
ATOM 18666 C C . LYS A 1 59 ? 9.482 2.141 -3.612 1.00 0.00 59 LYS A C 20
ATOM 18667 O O . LYS A 1 59 ? 9.523 0.907 -3.638 1.00 0.00 59 LYS A O 20
ATOM 18686 N N . TYR A 1 60 ? 9.731 2.856 -2.524 1.00 0.00 60 TYR A N 20
ATOM 18687 C CA . TYR A 1 60 ? 10.152 2.245 -1.283 1.00 0.00 60 TYR A CA 20
ATOM 18688 C C . TYR A 1 60 ? 9.048 1.370 -0.768 1.00 0.00 60 TYR A C 20
ATOM 18689 O O . TYR A 1 60 ? 9.262 0.217 -0.400 1.00 0.00 60 TYR A O 20
ATOM 18707 N N . ALA A 1 61 ? 7.860 1.926 -0.761 1.00 0.00 61 ALA A N 20
ATOM 18708 C CA . ALA A 1 61 ? 6.715 1.237 -0.260 1.00 0.00 61 ALA A CA 20
ATOM 18709 C C . ALA A 1 61 ? 6.380 0.032 -1.104 1.00 0.00 61 ALA A C 20
ATOM 18710 O O . ALA A 1 61 ? 5.939 -0.960 -0.579 1.00 0.00 61 ALA A O 20
ATOM 18717 N N . ALA A 1 62 ? 6.622 0.116 -2.411 1.00 0.00 62 ALA A N 20
ATOM 18718 C CA . ALA A 1 62 ? 6.383 -1.012 -3.308 1.00 0.00 62 ALA A CA 20
ATOM 18719 C C . ALA A 1 62 ? 7.210 -2.209 -2.860 1.00 0.00 62 ALA A C 20
ATOM 18720 O O . ALA A 1 62 ? 6.704 -3.339 -2.755 1.00 0.00 62 ALA A O 20
ATOM 18727 N N . ALA A 1 63 ? 8.460 -1.943 -2.535 1.00 0.00 63 ALA A N 20
ATOM 18728 C CA . ALA A 1 63 ? 9.369 -2.962 -2.059 1.00 0.00 63 ALA A CA 20
ATOM 18729 C C . ALA A 1 63 ? 8.967 -3.415 -0.654 1.00 0.00 63 ALA A C 20
ATOM 18730 O O . ALA A 1 63 ? 8.858 -4.615 -0.385 1.00 0.00 63 ALA A O 20
ATOM 18737 N N . TRP A 1 64 ? 8.711 -2.442 0.217 1.00 0.00 64 TRP A N 20
ATOM 18738 C CA . TRP A 1 64 ? 8.326 -2.683 1.613 1.00 0.00 64 TRP A CA 20
ATOM 18739 C C . TRP A 1 64 ? 7.068 -3.556 1.709 1.00 0.00 64 TRP A C 20
ATOM 18740 O O . TRP A 1 64 ? 7.057 -4.566 2.436 1.00 0.00 64 TRP A O 20
#

Nearest PDB structures (foldseek):
  2mp8-assembly1_A  TM=9.948E-01  e=3.775E-07  Enterococcus faecalis
  2mp8-assembly1_A  TM=9.920E-01  e=2.833E-07  Enterococcus faecalis
  7s03-assembly1_A-2  TM=6.352E-01  e=6.617E+00  Homo sapiens
  2mp8-assembly1_A  TM=1.002E+00  e=7.876E-08  Enterococcus faecalis
  7s03-assembly1_A-2  TM=6.193E-01  e=8.878E+00  Homo sapiens

Solvent-accessible surface area: 3575 Å² total; per-residue (Å²): 0,44,81,91,23,66,28,65,79,166,20,0,137,83,0,15,85,14,4,91,95,15,92,55,56,74,71,0,46,63,85,0,46,82,68,38,68,22,53,96,0,70,49,45,34,0,50,55,0,65,46,20,32,172,120,128,20,41,179,98,0,16,68,51

CATH classification: 1.20.225.10

InterPro domains:
  IPR009086 Bacteriocin AS-48 [G3DSA:1.20.225.10] (1-64)
  IPR020038 Circular bacteriocin [PF09221] (3-64)
  IPR020038 Circular bacteriocin [TIGR03651] (2-64)

Foldseek 3Di:
DCVVLVDDLVLLVVLLVLLVPDDDLVVSQVRSCVRPVHPRCDSVNSVVLNVCCVPVRSVVSSVD

Organism: Enterococcus faecalis (NCBI:txid1351)

Radius of gyration: 9.85 Å; Cα contacts (8 Å, |Δi|>4): 78; chains: 1; bounding box: 23×22×19 Å

Secondary structure (DSSP, 8-state):
-IIIII--HHHHHHHHHHHHH--SHHHHHHHHHHHHTSTTS-HHHHHHHHHHHHHT-HHHHHH-